Protein AF-A0A8T5LYL6-F1 (afdb_monomer)

Nearest PDB structures (foldseek):
  8tla-assembly1_C  TM=1.039E-01  e=1.609E-02  Homo sapiens
  6gdt-assembly3_E  TM=2.549E-01  e=6.934E+00  Vibrio cholerae O1 biovar El Tor str. N16961
  6gdt-assembly2_B-3  TM=2.330E-01  e=6.934E+00  Vibrio cholerae O1 biovar El Tor str. N16961
  3h7l-assembly1_A  TM=1.856E-01  e=4.929E+00  Vibrio parahaemolyticus

Sequence (946 aa):
EENIGENIEIILLDSIDEALANYPSPKILQDKLVRFIKSIQAKNENTIFVISCRSIEWNEYFENVLKEIDDELRVYNILDISEDDINKILNEKEIDTIDFWSFVADNYLEFLLKNILVISKIIDNYKIYKTQSVSYADIYMDIVKEHLSVKGRERNELSPNTNLDDLIVIASSLATYMILNRKTSVSIDNLMVLSSELYKIQNKSISSNDLKVILNTTLFKKEGNNFSFFHKSIQEFLMAYFIDYKKLDLGTIKKLFSHDLRFYEEFEEVIIYLTNIQKTLFDKLVDFDPFIFKRHPNLDESKQKKLLLSMLNKLQNDKSMVWGKWSYFDNTTIVNFGKVKDIAKIVQKNVDYKKVDNALLPYLMKLVEYNYSIELENEIFTILENLAYDKNKIKQMIEYSFIDNYDFNKKLFVFMKKYDLFDKDKDIISLLDFETKLFESLYGIKYENRYGDQKATLNRTNFEFKELLVLLDYIPHNQLKYIVPYLTLEDANMWFEDLKNKYKKNEINYKYVTWVLYALLLNCNSKETIKDIINFLYINYIYSERIDKDEMPFEFKKIADYFWEVYFNLKCEHLFRLEVLLKLLNVSLFDLKEVILTYPIENNIDKYLQFRNKSKDIEEFLLQDENIEKYLLDAEKQRKMQEKEWNEKNKDLLQTSQEQEEKTKIFLNSMNQLYHDSIFHFSTKQDFYNIFNLIYQKTQEFSEIDKKLKEDLEDKYPLFIDKAKEEFKHDISYLKLKDELNSDSLSNSPTFLFSYLFEILTQEDVYMLVNNKDSFEKLFWHSYRYMNQMREEYFIELAQNYFDVFVKLTIDSIELSLIQSENKNIGDINKLIEVIKKIEKFDKSSLVLIIEYLTGIPKEIFKQLESQKRVYLIEILSLDEKQFNLIYDLMQFDTENMSDYLEGLLSINVNKALNKFMQNYNQSKFYEFLKKTFSKTSFFNQKREI

Mean predicted aligned error: 19.67 Å

Radius of gyration: 39.45 Å; Cα contacts (8 Å, |Δi|>4): 877; chains: 1; bounding box: 101×71×104 Å

Structure (mmCIF, N/CA/C/O backbone):
data_AF-A0A8T5LYL6-F1
#
_entry.id   AF-A0A8T5LYL6-F1
#
loop_
_atom_site.group_PDB
_atom_site.id
_atom_site.type_symbol
_atom_site.label_atom_id
_atom_site.label_alt_id
_atom_site.label_comp_id
_atom_site.label_asym_id
_atom_site.label_entity_id
_atom_site.label_seq_id
_atom_site.pdbx_PDB_ins_code
_atom_site.Cartn_x
_atom_site.Cartn_y
_atom_site.Cartn_z
_atom_site.occupancy
_atom_site.B_iso_or_equiv
_atom_site.auth_seq_id
_atom_site.auth_comp_id
_atom_site.auth_asym_id
_atom_site.auth_atom_id
_atom_site.pdbx_PDB_model_num
ATOM 1 N N . GLU A 1 1 ? -30.074 -20.197 2.273 1.00 43.81 1 GLU A N 1
ATOM 2 C CA . GLU A 1 1 ? -29.698 -20.566 0.891 1.00 43.81 1 GLU A CA 1
ATOM 3 C C . GLU A 1 1 ? -30.860 -21.184 0.103 1.00 43.81 1 GLU A C 1
ATOM 5 O O . GLU A 1 1 ? -31.049 -20.788 -1.036 1.00 43.81 1 GLU A O 1
ATOM 10 N N . GLU A 1 2 ? -31.699 -22.051 0.687 1.00 43.69 2 GLU A N 1
ATOM 11 C CA . GLU A 1 2 ? -32.771 -22.758 -0.057 1.00 43.69 2 GLU A CA 1
ATOM 12 C C . GLU A 1 2 ? -34.017 -21.926 -0.451 1.00 43.69 2 GLU A C 1
ATOM 14 O O . GLU A 1 2 ? -34.803 -22.383 -1.269 1.00 43.69 2 GLU A O 1
ATOM 19 N N . ASN A 1 3 ? -34.193 -20.698 0.062 1.00 48.47 3 ASN A N 1
ATOM 20 C CA . ASN A 1 3 ? -35.390 -19.865 -0.186 1.00 48.47 3 ASN A CA 1
ATOM 21 C C . ASN A 1 3 ? -35.145 -18.596 -1.030 1.00 48.47 3 ASN A C 1
ATOM 23 O O . ASN A 1 3 ? -36.050 -17.777 -1.178 1.00 48.47 3 ASN A O 1
ATOM 27 N N . ILE A 1 4 ? -33.932 -18.388 -1.551 1.00 56.91 4 ILE A N 1
ATOM 28 C CA . ILE A 1 4 ? -33.596 -17.194 -2.346 1.00 56.91 4 ILE A CA 1
ATOM 29 C C . ILE A 1 4 ? -33.813 -17.564 -3.819 1.00 56.91 4 ILE A C 1
ATOM 31 O O . ILE A 1 4 ? -32.993 -18.270 -4.406 1.00 56.91 4 ILE A O 1
ATOM 35 N N . GLY A 1 5 ? -34.980 -17.196 -4.359 1.00 56.31 5 GLY A N 1
ATOM 36 C CA . GLY A 1 5 ? -35.394 -17.506 -5.732 1.00 56.31 5 GLY A CA 1
ATOM 37 C C . GLY A 1 5 ? -34.590 -16.753 -6.798 1.00 56.31 5 GLY A C 1
ATOM 38 O O . GLY A 1 5 ? -33.946 -15.751 -6.503 1.00 56.31 5 GLY A O 1
ATOM 39 N N . GLU A 1 6 ? -34.677 -17.218 -8.047 1.00 59.47 6 GLU A N 1
ATOM 40 C CA . GLU A 1 6 ? -33.913 -16.719 -9.212 1.00 59.47 6 GLU A CA 1
ATOM 41 C C . GLU A 1 6 ? -34.194 -15.242 -9.581 1.00 59.47 6 GLU A C 1
ATOM 43 O O . GLU A 1 6 ? -33.432 -14.644 -10.330 1.00 59.47 6 GLU A O 1
ATOM 48 N N . ASN A 1 7 ? -35.225 -14.613 -8.998 1.00 69.69 7 ASN A N 1
ATOM 49 C CA . ASN A 1 7 ? -35.692 -13.261 -9.350 1.00 69.69 7 ASN A CA 1
ATOM 50 C C . ASN A 1 7 ? -35.370 -12.169 -8.308 1.00 69.69 7 ASN A C 1
ATOM 52 O O . ASN A 1 7 ? -36.035 -11.134 -8.282 1.00 69.69 7 ASN A O 1
ATOM 56 N N . ILE A 1 8 ? -34.427 -12.386 -7.387 1.00 77.81 8 ILE A N 1
ATOM 57 C CA . ILE A 1 8 ? -34.098 -11.365 -6.378 1.00 77.81 8 ILE A CA 1
ATOM 58 C C . ILE A 1 8 ? -33.096 -10.358 -6.954 1.00 77.81 8 ILE A C 1
ATOM 60 O O . ILE A 1 8 ? -31.945 -10.696 -7.214 1.00 77.81 8 ILE A O 1
ATOM 64 N N . GLU A 1 9 ? -33.545 -9.114 -7.129 1.00 84.69 9 GLU A N 1
ATOM 65 C CA . GLU A 1 9 ? -32.727 -8.010 -7.656 1.00 84.69 9 GLU A CA 1
ATOM 66 C C . GLU A 1 9 ? -31.869 -7.330 -6.582 1.00 84.69 9 GLU A C 1
ATOM 68 O O . GLU A 1 9 ? -30.788 -6.844 -6.888 1.00 84.69 9 GLU A O 1
ATOM 73 N N . ILE A 1 10 ? -32.323 -7.284 -5.323 1.00 91.31 10 ILE A N 1
ATOM 74 C CA . ILE A 1 10 ? -31.617 -6.581 -4.242 1.00 91.31 10 ILE A CA 1
ATOM 75 C C . ILE A 1 10 ? -31.612 -7.431 -2.971 1.00 91.31 10 ILE A C 1
ATOM 77 O O . ILE A 1 10 ? -32.661 -7.894 -2.516 1.00 91.31 10 ILE A O 1
ATOM 81 N N . ILE A 1 11 ? -30.435 -7.586 -2.366 1.00 91.69 11 ILE A N 1
ATOM 82 C CA . ILE A 1 11 ? -30.240 -8.202 -1.052 1.00 91.69 11 ILE A CA 1
ATOM 83 C C . ILE A 1 11 ? -29.666 -7.160 -0.095 1.00 91.69 11 ILE A C 1
ATOM 85 O O . ILE A 1 11 ? -28.611 -6.580 -0.339 1.00 91.69 11 ILE A O 1
ATOM 89 N N . LEU A 1 12 ? -30.362 -6.956 1.023 1.00 92.62 12 LEU A N 1
ATOM 90 C CA . LEU A 1 12 ? -29.934 -6.067 2.098 1.00 92.62 12 LEU A CA 1
ATOM 91 C C . LEU A 1 12 ? -29.341 -6.906 3.237 1.00 92.62 12 LEU A C 1
ATOM 93 O O . LEU A 1 12 ? -30.027 -7.766 3.794 1.00 92.62 12 LEU A O 1
ATOM 97 N N . LEU A 1 13 ? -28.079 -6.658 3.579 1.00 91.50 13 LEU A N 1
ATOM 98 C CA . LEU A 1 13 ? -27.388 -7.257 4.719 1.00 91.50 13 LEU A CA 1
ATOM 99 C C . LEU A 1 13 ? -27.127 -6.164 5.755 1.00 91.50 13 LEU A C 1
ATOM 101 O O . LEU A 1 13 ? -26.204 -5.370 5.601 1.00 91.50 13 LEU A O 1
ATOM 105 N N . ASP A 1 14 ? -27.968 -6.115 6.786 1.00 87.38 14 ASP A N 1
ATOM 106 C CA . ASP A 1 14 ? -27.917 -5.062 7.800 1.00 87.38 14 ASP A CA 1
ATOM 107 C C . ASP A 1 14 ? -27.011 -5.452 8.984 1.00 87.38 14 ASP A C 1
ATOM 109 O O . ASP A 1 14 ? -27.166 -6.537 9.549 1.00 87.38 14 ASP A O 1
ATOM 113 N N . SER A 1 15 ? -26.082 -4.568 9.350 1.00 85.19 15 SER A N 1
ATOM 114 C CA . SER A 1 15 ? -25.164 -4.647 10.494 1.00 85.19 15 SER A CA 1
ATOM 115 C C . SER A 1 15 ? -24.329 -5.927 10.536 1.00 85.19 15 SER A C 1
ATOM 117 O O . SER A 1 15 ? -24.342 -6.680 11.515 1.00 85.19 15 SER A O 1
ATOM 119 N N . ILE A 1 16 ? -23.578 -6.198 9.465 1.00 88.12 16 ILE A N 1
ATOM 120 C CA . ILE A 1 16 ? -22.778 -7.430 9.358 1.00 88.12 16 ILE A CA 1
ATOM 121 C C . ILE A 1 16 ? -21.687 -7.552 10.435 1.00 88.12 16 ILE A C 1
ATOM 123 O O . ILE A 1 16 ? -21.289 -8.666 10.786 1.00 88.12 16 ILE A O 1
ATOM 127 N N . ASP A 1 17 ? -21.238 -6.435 11.007 1.00 83.88 17 ASP A N 1
ATOM 128 C CA . ASP A 1 17 ? -20.290 -6.409 12.121 1.00 83.88 17 ASP A CA 1
ATOM 129 C C . ASP A 1 17 ? -20.824 -7.123 13.370 1.00 83.88 17 ASP A C 1
ATOM 131 O O . ASP A 1 17 ? -20.055 -7.787 14.069 1.00 83.88 17 ASP A O 1
ATOM 135 N N . GLU A 1 18 ? -22.138 -7.116 13.615 1.00 80.50 18 GLU A N 1
ATOM 136 C CA . GLU A 1 18 ? -22.727 -7.836 14.752 1.00 80.50 18 GLU A CA 1
ATOM 137 C C . GLU A 1 18 ? -22.529 -9.355 14.650 1.00 80.50 18 GLU A C 1
ATOM 139 O O . GLU A 1 18 ? -22.487 -10.062 15.663 1.00 80.50 18 GLU A O 1
ATOM 144 N N . ALA A 1 19 ? -22.366 -9.880 13.432 1.00 82.31 19 ALA A N 1
ATOM 145 C CA . ALA A 1 19 ? -22.118 -11.295 13.224 1.00 82.31 19 ALA A CA 1
ATOM 146 C C . ALA A 1 19 ? -20.702 -11.712 13.645 1.00 82.31 19 ALA A C 1
ATOM 148 O O . ALA A 1 19 ? -20.519 -12.889 13.958 1.00 82.31 19 ALA A O 1
ATOM 149 N N . LEU A 1 20 ? -19.723 -10.795 13.707 1.00 76.75 20 LEU A N 1
ATOM 150 C CA . LEU A 1 20 ? -18.326 -11.108 14.050 1.00 76.75 20 LEU A CA 1
ATOM 151 C C . LEU A 1 20 ? -18.214 -11.829 15.398 1.00 76.75 20 LEU A C 1
ATOM 153 O O . LEU A 1 20 ? -17.468 -12.800 15.516 1.00 76.75 20 LEU A O 1
ATOM 157 N N . ALA A 1 21 ? -19.023 -11.432 16.385 1.00 67.50 21 ALA A N 1
ATOM 158 C CA . ALA A 1 21 ? -19.023 -12.031 17.721 1.00 67.50 21 ALA A CA 1
ATOM 159 C C . ALA A 1 21 ? -19.407 -13.525 17.725 1.00 67.50 21 ALA A C 1
ATOM 161 O O . ALA A 1 21 ? -18.992 -14.278 18.613 1.00 67.50 21 ALA A O 1
ATOM 162 N N . ASN A 1 22 ? -20.174 -13.974 16.727 1.00 71.38 22 ASN A N 1
ATOM 163 C CA . ASN A 1 22 ? -20.642 -15.358 16.617 1.00 71.38 22 ASN A CA 1
ATOM 164 C C . ASN A 1 22 ? -19.588 -16.305 16.030 1.00 71.38 22 ASN A C 1
ATOM 166 O O . ASN A 1 22 ? -19.801 -17.520 16.010 1.00 71.38 22 ASN A O 1
ATOM 170 N N . TYR A 1 23 ? -18.463 -15.775 15.545 1.00 72.31 23 TYR A N 1
ATOM 171 C CA . TYR A 1 23 ? -17.414 -16.557 14.908 1.00 72.31 23 TYR A CA 1
ATOM 172 C C . TYR A 1 23 ? -16.126 -16.548 15.742 1.00 72.31 23 TYR A C 1
ATOM 174 O O . TYR A 1 23 ? -15.718 -15.506 16.245 1.00 72.31 23 TYR A O 1
ATOM 182 N N . PRO A 1 24 ? -15.429 -17.695 15.868 1.00 63.12 24 PRO A N 1
ATOM 183 C CA . PRO A 1 24 ? -14.122 -17.752 16.531 1.00 63.12 24 PRO A CA 1
ATOM 184 C C . PRO A 1 24 ? -13.042 -16.923 15.823 1.00 63.12 24 PRO A C 1
ATOM 186 O O . PRO A 1 24 ? -12.028 -16.585 16.424 1.00 63.12 24 PRO A O 1
ATOM 189 N N . SER A 1 25 ? -13.238 -16.647 14.532 1.00 74.69 25 SER A N 1
ATOM 190 C CA . SER A 1 25 ? -12.332 -15.875 13.690 1.00 74.69 25 SER A CA 1
ATOM 191 C C . SER A 1 25 ? -13.137 -15.070 12.662 1.00 74.69 25 SER A C 1
ATOM 193 O O . SER A 1 25 ? -14.025 -15.654 12.026 1.00 74.69 25 SER A O 1
ATOM 195 N N . PRO A 1 26 ? -12.799 -13.785 12.429 1.00 79.44 26 PRO A N 1
ATOM 196 C CA . PRO A 1 26 ? -13.396 -12.971 11.368 1.00 79.44 26 PRO A CA 1
ATOM 197 C C . PRO A 1 26 ? -13.308 -13.620 9.981 1.00 79.44 26 PRO A C 1
ATOM 199 O O . PRO A 1 26 ? -14.252 -13.521 9.201 1.00 79.44 26 PRO A O 1
ATOM 202 N N . LYS A 1 27 ? -12.232 -14.377 9.710 1.00 83.31 27 LYS A N 1
ATOM 203 C CA . LYS A 1 27 ? -11.996 -15.054 8.422 1.00 83.31 27 LYS A CA 1
ATOM 204 C C . LYS A 1 27 ? -13.107 -16.042 8.065 1.00 83.31 27 LYS A C 1
ATOM 206 O O . LYS A 1 27 ? -13.493 -16.163 6.912 1.00 83.31 27 LYS A O 1
ATOM 211 N N . ILE A 1 28 ? -13.709 -16.687 9.065 1.00 86.50 28 ILE A N 1
ATOM 212 C CA . ILE A 1 28 ? -14.824 -17.618 8.842 1.00 86.50 28 ILE A CA 1
ATOM 213 C C . ILE A 1 28 ? -16.081 -16.868 8.380 1.00 86.50 28 ILE A C 1
ATOM 215 O O . ILE A 1 28 ? -16.805 -17.364 7.516 1.00 86.50 28 ILE A O 1
ATOM 219 N N . LEU A 1 29 ? -16.359 -15.693 8.956 1.00 89.31 29 LEU A N 1
ATOM 220 C CA . LEU A 1 29 ? -17.482 -14.858 8.529 1.00 89.31 29 LEU A CA 1
ATOM 221 C C . LEU A 1 29 ? -17.237 -14.304 7.124 1.00 89.31 29 LEU A C 1
ATOM 223 O O . LEU A 1 29 ? -18.124 -14.409 6.283 1.00 89.31 29 LEU A O 1
ATOM 227 N N . GLN A 1 30 ? -16.036 -13.779 6.874 1.00 91.38 30 GLN A N 1
ATOM 228 C CA . GLN A 1 30 ? -15.595 -13.295 5.564 1.00 91.38 30 GLN A CA 1
ATOM 229 C C . GLN A 1 30 ? -15.789 -14.371 4.487 1.00 91.38 30 GLN A C 1
ATOM 231 O O . GLN A 1 30 ? -16.507 -14.147 3.517 1.00 91.38 30 GLN A O 1
ATOM 236 N N . ASP A 1 31 ? -15.268 -15.581 4.703 1.00 89.12 31 ASP A N 1
ATOM 237 C CA . ASP A 1 31 ? -15.398 -16.694 3.759 1.00 89.12 31 ASP A CA 1
ATOM 238 C C . ASP A 1 31 ? -16.854 -17.087 3.495 1.00 89.12 31 ASP A C 1
ATOM 240 O O . ASP A 1 31 ? -17.209 -17.470 2.378 1.00 89.12 31 ASP A O 1
ATOM 244 N N . LYS A 1 32 ? -17.701 -17.056 4.531 1.00 90.94 32 LYS A N 1
ATOM 245 C CA . LYS A 1 32 ? -19.132 -17.350 4.395 1.00 90.94 32 LYS A CA 1
ATOM 246 C C . LYS A 1 32 ? -19.856 -16.256 3.625 1.00 90.94 32 LYS A C 1
ATOM 248 O O . LYS A 1 32 ? -20.685 -16.588 2.787 1.00 90.94 32 LYS A O 1
ATOM 253 N N . LEU A 1 33 ? -19.543 -14.991 3.891 1.00 92.75 33 LEU A N 1
ATOM 254 C CA . LEU A 1 33 ? -20.099 -13.849 3.174 1.00 92.75 33 LEU A CA 1
ATOM 255 C C . LEU A 1 33 ? -19.722 -13.908 1.692 1.00 92.75 33 LEU A C 1
ATOM 257 O O . LEU A 1 33 ? -20.603 -13.843 0.842 1.00 92.75 33 LEU A O 1
ATOM 261 N N . VAL A 1 34 ? -18.440 -14.125 1.387 1.00 92.25 34 VAL A N 1
ATOM 262 C CA . VAL A 1 34 ? -17.928 -14.268 0.014 1.00 92.25 34 VAL A CA 1
ATOM 263 C C . VAL A 1 34 ? -18.629 -15.417 -0.700 1.00 92.25 34 VAL A C 1
ATOM 265 O O . VAL A 1 34 ? -19.122 -15.252 -1.814 1.00 92.25 34 VAL A O 1
ATOM 268 N N . ARG A 1 35 ? -18.711 -16.591 -0.060 1.00 91.56 35 ARG A N 1
ATOM 269 C CA . ARG A 1 35 ? -19.411 -17.753 -0.626 1.00 91.56 35 ARG A CA 1
ATOM 270 C C . ARG A 1 35 ? -20.887 -17.471 -0.859 1.00 91.56 35 ARG A C 1
ATOM 272 O O . ARG A 1 35 ? -21.404 -17.847 -1.905 1.00 91.56 35 ARG A O 1
ATOM 279 N N . PHE A 1 36 ? -21.544 -16.801 0.083 1.00 91.31 36 PHE A N 1
ATOM 280 C CA . PHE A 1 36 ? -22.944 -16.425 -0.038 1.00 91.31 36 PHE A CA 1
ATOM 281 C C . PHE A 1 36 ? -23.161 -15.499 -1.239 1.00 91.31 36 PHE A C 1
ATOM 283 O O . PHE A 1 36 ? -23.956 -15.841 -2.113 1.00 91.31 36 PHE A O 1
ATOM 290 N N . ILE A 1 37 ? -22.398 -14.407 -1.344 1.00 91.62 37 ILE A N 1
ATOM 291 C CA . ILE A 1 37 ? -22.467 -13.455 -2.463 1.00 91.62 37 ILE A CA 1
ATOM 292 C C . ILE A 1 37 ? -22.230 -14.175 -3.797 1.00 91.62 37 ILE A C 1
ATOM 294 O O . ILE A 1 37 ? -23.102 -14.145 -4.666 1.00 91.62 37 ILE A O 1
ATOM 298 N N . LYS A 1 38 ? -21.131 -14.935 -3.919 1.00 89.88 38 LYS A N 1
ATOM 299 C CA . LYS A 1 38 ? -20.802 -15.694 -5.140 1.00 89.88 38 LYS A CA 1
ATOM 300 C C . LYS A 1 38 ? -21.885 -16.705 -5.517 1.00 89.88 38 LYS A C 1
ATOM 302 O O . LYS A 1 38 ? -22.205 -16.856 -6.691 1.00 89.88 38 LYS A O 1
ATOM 307 N N . SER A 1 39 ? -22.475 -17.391 -4.536 1.00 89.50 39 SER A N 1
ATOM 308 C CA . SER A 1 39 ? -23.526 -18.387 -4.790 1.00 89.50 39 SER A CA 1
ATOM 309 C C . SER A 1 39 ? -24.815 -17.780 -5.346 1.00 89.50 39 SER A C 1
ATOM 311 O O . SER A 1 39 ? -25.535 -18.449 -6.086 1.00 89.50 39 SER A O 1
ATOM 313 N N . ILE A 1 40 ? -25.112 -16.529 -4.990 1.00 88.00 40 ILE A N 1
ATOM 314 C CA . ILE A 1 40 ? -26.277 -15.802 -5.493 1.00 88.00 40 ILE A CA 1
ATOM 315 C C . ILE A 1 40 ? -25.967 -15.168 -6.845 1.00 88.00 40 ILE A C 1
ATOM 317 O O . ILE A 1 40 ? -26.764 -15.334 -7.762 1.00 88.00 40 ILE A O 1
ATOM 321 N N . GLN A 1 41 ? -24.800 -14.539 -7.002 1.00 85.06 41 GLN A N 1
ATOM 322 C CA . GLN A 1 41 ? -24.359 -13.988 -8.289 1.00 85.06 41 GLN A CA 1
ATOM 323 C C . GLN A 1 41 ? -24.285 -15.066 -9.380 1.00 85.06 41 GLN A C 1
ATOM 325 O O . GLN A 1 41 ? -24.644 -14.810 -10.521 1.00 85.06 41 GLN A O 1
ATOM 330 N N . ALA A 1 42 ? -23.926 -16.306 -9.02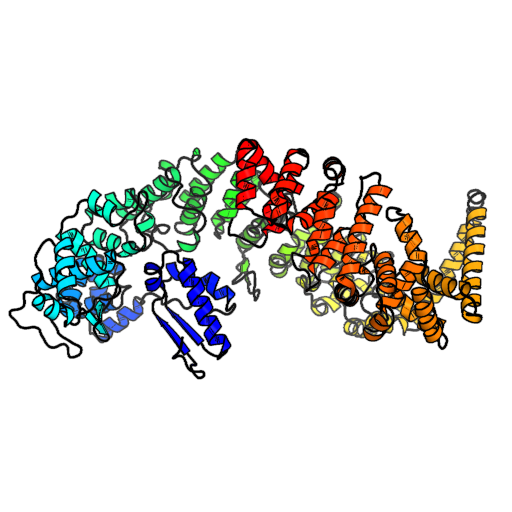5 1.00 86.00 42 ALA A N 1
ATOM 331 C CA . ALA A 1 42 ? -23.957 -17.442 -9.950 1.00 86.00 42 ALA A CA 1
ATOM 332 C C . ALA A 1 42 ? -25.372 -17.816 -10.441 1.00 86.00 42 ALA A C 1
ATOM 334 O O . ALA A 1 42 ? -25.502 -18.492 -11.458 1.00 86.00 42 ALA A O 1
ATOM 335 N N . LYS A 1 43 ? -26.428 -17.424 -9.715 1.00 86.19 43 LYS A N 1
ATOM 336 C CA . LYS A 1 43 ? -27.831 -17.631 -10.114 1.00 86.19 43 LYS A CA 1
ATOM 337 C C . LYS A 1 43 ? -28.412 -16.413 -10.827 1.00 86.19 43 LYS A C 1
ATOM 339 O O . LYS A 1 43 ? -29.208 -16.578 -11.743 1.00 86.19 43 LYS A O 1
ATOM 344 N N . ASN A 1 44 ? -28.042 -15.214 -10.386 1.00 84.44 44 ASN A N 1
ATOM 345 C CA . ASN A 1 44 ? -28.431 -13.950 -10.991 1.00 84.44 44 ASN A CA 1
ATOM 346 C C . ASN A 1 44 ? -27.296 -12.934 -10.815 1.00 84.44 44 ASN A C 1
ATOM 348 O O . ASN A 1 44 ? -27.094 -12.391 -9.729 1.00 84.44 44 ASN A O 1
ATOM 352 N N . GLU A 1 45 ? -26.573 -12.667 -11.899 1.00 83.31 45 GLU A N 1
ATOM 353 C CA . GLU A 1 45 ? -25.444 -11.730 -11.911 1.00 83.31 45 GLU A CA 1
ATOM 354 C C . GLU A 1 45 ? -25.861 -10.280 -11.615 1.00 83.31 45 GLU A C 1
ATOM 356 O O . GLU A 1 45 ? -25.049 -9.495 -11.139 1.00 83.31 45 GLU A O 1
ATOM 361 N N . ASN A 1 46 ? -27.140 -9.936 -11.818 1.00 85.62 46 ASN A N 1
ATOM 362 C CA . ASN A 1 46 ? -27.668 -8.585 -11.616 1.00 85.62 46 ASN A CA 1
ATOM 363 C C . ASN A 1 46 ? -28.124 -8.307 -10.175 1.00 85.62 46 ASN A C 1
ATOM 365 O O . ASN A 1 46 ? -28.665 -7.235 -9.899 1.00 85.62 46 ASN A O 1
ATOM 369 N N . THR A 1 47 ? -27.969 -9.257 -9.248 1.00 89.44 47 THR A N 1
ATOM 370 C CA . THR A 1 47 ? -28.352 -9.035 -7.850 1.00 89.44 47 THR A CA 1
ATOM 371 C C . THR A 1 47 ? -27.420 -8.018 -7.183 1.00 89.44 47 THR A C 1
ATOM 373 O O . THR A 1 47 ? -26.224 -8.255 -7.028 1.00 89.44 47 THR A O 1
ATOM 376 N N . ILE A 1 48 ? -27.988 -6.912 -6.703 1.00 90.25 48 ILE A N 1
ATOM 377 C CA . ILE A 1 48 ? -27.281 -5.865 -5.961 1.00 90.25 48 ILE A CA 1
ATOM 378 C C . ILE A 1 48 ? -27.246 -6.218 -4.473 1.00 90.25 48 ILE A C 1
ATOM 380 O O . ILE A 1 48 ? -28.284 -6.453 -3.848 1.00 90.25 48 ILE A O 1
ATOM 384 N N . PHE A 1 49 ? -26.055 -6.187 -3.880 1.00 92.88 49 PHE A N 1
ATOM 385 C CA . PHE A 1 49 ? -25.869 -6.320 -2.438 1.00 92.88 49 PHE A CA 1
ATOM 386 C C . PHE A 1 49 ? -25.689 -4.948 -1.799 1.00 92.88 49 PHE A C 1
ATOM 388 O O . PHE A 1 49 ? -24.768 -4.211 -2.139 1.00 92.88 49 PHE A O 1
ATOM 395 N N . VAL A 1 50 ? -26.542 -4.620 -0.832 1.00 94.06 50 VAL A N 1
ATOM 396 C CA . VAL A 1 50 ? -26.361 -3.448 0.029 1.00 94.06 50 VAL A CA 1
ATOM 397 C C . VAL A 1 50 ? -26.011 -3.953 1.417 1.00 94.06 50 VAL A C 1
ATOM 399 O O . VAL A 1 50 ? -26.828 -4.600 2.073 1.00 94.06 50 VAL A O 1
ATOM 402 N N . ILE A 1 51 ? -24.784 -3.682 1.848 1.00 94.12 51 ILE A N 1
ATOM 403 C CA . ILE A 1 51 ? -24.241 -4.161 3.119 1.00 94.12 51 ILE A CA 1
ATOM 404 C C . ILE A 1 51 ? -24.033 -2.953 4.025 1.00 94.12 51 ILE A C 1
ATOM 406 O O . ILE A 1 51 ? -23.329 -2.020 3.643 1.00 94.12 51 ILE A O 1
ATOM 410 N N . SER A 1 52 ? -24.632 -2.961 5.214 1.00 93.00 52 SER A N 1
ATOM 411 C CA . SER A 1 52 ? -24.337 -1.970 6.248 1.00 93.00 52 SER A CA 1
ATOM 412 C C . SER A 1 52 ? -23.384 -2.568 7.290 1.00 93.00 52 SER A C 1
ATOM 414 O O . SER A 1 52 ? -23.450 -3.750 7.644 1.00 93.00 52 SER A O 1
ATOM 416 N N . CYS A 1 53 ? -22.436 -1.748 7.733 1.00 89.31 53 CYS A N 1
ATOM 417 C CA . CYS A 1 53 ? -21.393 -2.105 8.685 1.00 89.31 53 CYS A CA 1
ATOM 418 C C . CYS A 1 53 ? -20.901 -0.830 9.372 1.00 89.31 53 CYS A C 1
ATOM 420 O O . CYS A 1 53 ? -20.878 0.243 8.761 1.00 89.31 53 CYS A O 1
ATOM 422 N N . ARG A 1 54 ? -20.448 -0.937 10.620 1.00 82.00 54 ARG A N 1
ATOM 423 C CA . ARG A 1 54 ? -19.659 0.132 11.251 1.00 82.00 54 ARG A CA 1
ATOM 424 C C . ARG A 1 54 ? -18.352 0.366 10.476 1.00 82.00 54 ARG A C 1
ATOM 426 O O . ARG A 1 54 ? -17.736 -0.580 9.989 1.00 82.00 54 ARG A O 1
ATOM 433 N N . SER A 1 55 ? -17.922 1.625 10.368 1.00 80.50 55 SER A N 1
ATOM 434 C CA . SER A 1 55 ? -16.820 2.044 9.481 1.00 80.50 55 SER A CA 1
ATOM 435 C C . SER A 1 55 ? -15.468 1.410 9.817 1.00 80.50 55 SER A C 1
ATOM 437 O O . SER A 1 55 ? -14.711 1.046 8.922 1.00 80.50 55 SER A O 1
ATOM 439 N N . ILE A 1 56 ? -15.162 1.244 11.104 1.00 76.75 56 ILE A N 1
ATOM 440 C CA . ILE A 1 56 ? -13.898 0.644 11.544 1.00 76.75 56 ILE A CA 1
ATOM 441 C C . ILE A 1 56 ? -13.865 -0.847 11.189 1.00 76.75 56 ILE A C 1
ATOM 443 O O . ILE A 1 56 ? -12.902 -1.301 10.579 1.00 76.75 56 ILE A O 1
ATOM 447 N N . GLU A 1 57 ? -14.917 -1.603 11.512 1.00 85.00 57 GLU A N 1
ATOM 448 C CA . GLU A 1 57 ? -15.017 -3.023 11.165 1.00 85.00 57 GLU A CA 1
ATOM 449 C C . GLU A 1 57 ? -15.056 -3.235 9.649 1.00 85.00 57 GLU A C 1
ATOM 451 O O . GLU A 1 57 ? -14.504 -4.219 9.158 1.00 85.00 57 GLU A O 1
ATOM 456 N N . TRP A 1 58 ? -15.655 -2.304 8.900 1.00 87.56 58 TRP A N 1
ATOM 457 C CA . TRP A 1 58 ? -15.646 -2.325 7.440 1.00 87.56 58 TRP A CA 1
ATOM 458 C C . TRP A 1 58 ? -14.220 -2.298 6.890 1.00 87.56 58 TRP A C 1
ATOM 460 O O . TRP A 1 58 ? -13.813 -3.236 6.199 1.00 87.56 58 TRP A O 1
ATOM 470 N N . ASN A 1 59 ? -13.448 -1.275 7.266 1.00 80.94 59 ASN A N 1
ATOM 471 C CA . ASN A 1 59 ? -12.066 -1.090 6.817 1.00 80.94 59 ASN A CA 1
ATOM 472 C C . ASN A 1 59 ? -11.152 -2.227 7.303 1.00 80.94 59 ASN A C 1
ATOM 474 O O . ASN A 1 59 ? -10.232 -2.648 6.602 1.00 80.94 59 ASN A O 1
ATOM 478 N N . GLU A 1 60 ? -11.393 -2.731 8.515 1.00 79.94 60 GLU A N 1
ATOM 479 C CA . GLU A 1 60 ? -10.537 -3.744 9.127 1.00 79.94 60 GLU A CA 1
ATOM 480 C C . GLU A 1 60 ? -10.794 -5.162 8.599 1.00 79.94 60 GLU A C 1
ATOM 482 O O . GLU A 1 60 ? -9.839 -5.933 8.442 1.00 79.94 60 GLU A O 1
ATOM 487 N N . TYR A 1 61 ? -12.057 -5.520 8.344 1.00 84.81 61 TYR A N 1
ATOM 488 C CA . TYR A 1 61 ? -12.456 -6.906 8.094 1.00 84.81 61 TYR A CA 1
ATOM 489 C C . TYR A 1 61 ? -13.120 -7.153 6.739 1.00 84.81 61 TYR A C 1
ATOM 491 O O . TYR A 1 61 ? -13.053 -8.286 6.269 1.00 84.81 61 TYR A O 1
ATOM 499 N N . PHE A 1 62 ? -13.772 -6.182 6.104 1.00 89.25 62 PHE A N 1
ATOM 500 C CA . PHE A 1 62 ? -14.655 -6.484 4.967 1.00 89.25 62 PHE A CA 1
ATOM 501 C C . PHE A 1 62 ? -14.208 -5.861 3.649 1.00 89.25 62 PHE A C 1
ATOM 503 O O . PHE A 1 62 ? -14.313 -6.523 2.620 1.00 89.25 62 PHE A O 1
ATOM 510 N N . GLU A 1 63 ? -13.661 -4.645 3.666 1.00 87.44 63 GLU A N 1
ATOM 511 C CA . GLU A 1 63 ? -13.382 -3.878 2.448 1.00 87.44 63 GLU A CA 1
ATOM 512 C C . GLU A 1 63 ? -12.485 -4.638 1.459 1.00 87.44 63 GLU A C 1
ATOM 514 O O . GLU A 1 63 ? -12.870 -4.850 0.313 1.00 87.44 63 GLU A O 1
ATOM 519 N N . ASN A 1 64 ? -11.316 -5.106 1.908 1.00 83.25 64 ASN A N 1
ATOM 520 C CA . ASN A 1 64 ? -10.372 -5.811 1.034 1.00 83.25 64 ASN A CA 1
ATOM 521 C C . ASN A 1 64 ? -10.954 -7.120 0.488 1.00 83.25 64 ASN A C 1
ATOM 523 O O . ASN A 1 64 ? -10.793 -7.419 -0.687 1.00 83.25 64 ASN A O 1
ATOM 527 N N . VAL A 1 65 ? -11.663 -7.874 1.332 1.00 87.31 65 VAL A N 1
ATOM 528 C CA . VAL A 1 65 ? -12.242 -9.173 0.961 1.00 87.31 65 VAL A CA 1
ATOM 529 C C . VAL A 1 65 ? -13.346 -9.010 -0.083 1.00 87.31 65 VAL A C 1
ATOM 531 O O . VAL A 1 65 ? -13.482 -9.838 -0.978 1.00 87.31 65 VAL A O 1
ATOM 534 N N . LEU A 1 66 ? -14.154 -7.956 0.025 1.00 90.25 66 LEU A N 1
ATOM 535 C CA . LEU A 1 66 ? -15.233 -7.694 -0.925 1.00 90.25 66 LEU A CA 1
ATOM 536 C C . LEU A 1 66 ? -14.718 -7.070 -2.226 1.00 90.25 66 LEU A C 1
ATOM 538 O O . LEU A 1 66 ? -15.249 -7.398 -3.283 1.00 90.25 66 LEU A O 1
ATOM 542 N N . LYS A 1 67 ? -13.638 -6.278 -2.173 1.00 86.94 67 LYS A N 1
ATOM 543 C CA . LYS A 1 67 ? -12.929 -5.782 -3.367 1.00 86.94 67 LYS A CA 1
ATOM 544 C C . LYS A 1 67 ? -12.318 -6.894 -4.223 1.00 86.94 67 LYS A C 1
ATOM 546 O O . LYS A 1 67 ? -12.123 -6.705 -5.413 1.00 86.94 67 LYS A O 1
ATOM 551 N N . GLU A 1 68 ? -12.035 -8.062 -3.642 1.00 85.50 68 GLU A N 1
ATOM 552 C CA . GLU A 1 68 ? -11.622 -9.250 -4.408 1.00 85.50 68 GLU A CA 1
ATOM 553 C C . GLU A 1 68 ? -12.776 -9.892 -5.201 1.00 85.50 68 GLU A C 1
ATOM 555 O O . GLU A 1 68 ? -12.535 -10.735 -6.066 1.00 85.50 68 GLU A O 1
ATOM 560 N N . ILE A 1 69 ? -14.030 -9.558 -4.877 1.00 85.31 69 ILE A N 1
ATOM 561 C CA . ILE A 1 69 ? -15.222 -10.048 -5.584 1.00 85.31 69 ILE A CA 1
ATOM 562 C C . ILE A 1 69 ? -15.676 -9.035 -6.636 1.00 85.31 69 ILE A C 1
ATOM 564 O O . ILE A 1 69 ? -16.066 -9.440 -7.726 1.00 85.31 69 ILE A O 1
ATOM 568 N N . ASP A 1 70 ? -15.650 -7.752 -6.282 1.00 82.25 70 ASP A N 1
ATOM 569 C CA . ASP A 1 70 ? -16.135 -6.639 -7.092 1.00 82.25 70 ASP A CA 1
ATOM 570 C C . ASP A 1 70 ? -15.176 -5.452 -6.928 1.00 82.25 70 ASP A C 1
ATOM 572 O O . ASP A 1 70 ? -15.123 -4.810 -5.873 1.00 82.25 70 ASP A O 1
ATOM 576 N N . ASP A 1 71 ? -14.384 -5.186 -7.962 1.00 78.19 71 ASP A N 1
ATOM 577 C CA . ASP A 1 71 ? -13.438 -4.074 -8.013 1.00 78.19 71 ASP A CA 1
ATOM 578 C C . ASP A 1 71 ? -14.136 -2.710 -8.162 1.00 78.19 71 ASP A C 1
ATOM 580 O O . ASP A 1 71 ? -13.540 -1.681 -7.828 1.00 78.19 71 ASP A O 1
ATOM 584 N N . GLU A 1 72 ? -15.420 -2.694 -8.538 1.00 83.25 72 GLU A N 1
ATOM 585 C CA . GLU A 1 72 ? -16.280 -1.507 -8.588 1.00 83.25 72 GLU A CA 1
ATOM 586 C C . GLU A 1 72 ? -17.074 -1.261 -7.289 1.00 83.25 72 GLU A C 1
ATOM 588 O O . GLU A 1 72 ? -17.968 -0.404 -7.255 1.00 83.25 72 GLU A O 1
ATOM 593 N N . LEU A 1 73 ? -16.745 -1.961 -6.194 1.00 89.06 73 LEU A N 1
ATOM 594 C CA . LEU A 1 73 ? -17.403 -1.818 -4.891 1.00 89.06 73 LEU A CA 1
ATOM 595 C C . LEU A 1 73 ? -17.558 -0.344 -4.475 1.00 89.06 73 LEU A C 1
ATOM 597 O O . LEU A 1 73 ? -16.588 0.363 -4.183 1.00 89.06 73 LEU A O 1
ATOM 601 N N . ARG A 1 74 ? -18.812 0.107 -4.354 1.00 89.88 74 ARG A N 1
ATOM 602 C CA . ARG A 1 74 ? -19.144 1.469 -3.910 1.00 89.88 74 ARG A CA 1
ATOM 603 C C . ARG A 1 74 ? -19.360 1.515 -2.405 1.00 89.88 74 ARG A C 1
ATOM 605 O O . ARG A 1 74 ? -20.272 0.878 -1.881 1.00 89.88 74 ARG A O 1
ATOM 612 N N . VAL A 1 75 ? -18.560 2.327 -1.718 1.00 88.75 75 VAL A N 1
ATOM 613 C CA . VAL A 1 75 ? -18.657 2.537 -0.267 1.00 88.75 75 VAL A CA 1
ATOM 614 C C . VAL A 1 75 ? -19.279 3.901 0.012 1.00 88.75 75 VAL A C 1
ATOM 616 O O . VAL A 1 75 ? -18.759 4.931 -0.415 1.00 88.75 75 VAL A O 1
ATOM 619 N N . TYR A 1 76 ? -20.387 3.910 0.753 1.00 90.31 76 TYR A N 1
ATOM 620 C CA . TYR A 1 76 ? -21.071 5.128 1.181 1.00 90.31 76 TYR A CA 1
ATOM 621 C C . TYR A 1 76 ? -20.933 5.297 2.694 1.00 90.31 76 TYR A C 1
ATOM 623 O O . TYR A 1 76 ? -21.312 4.411 3.456 1.00 90.31 76 TYR A O 1
ATOM 631 N N . ASN A 1 77 ? -20.432 6.454 3.130 1.00 83.06 77 ASN A N 1
ATOM 632 C CA . ASN A 1 77 ? -20.355 6.806 4.546 1.00 83.06 77 ASN A CA 1
ATOM 633 C C . ASN A 1 77 ? -21.572 7.643 4.947 1.00 83.06 77 ASN A C 1
ATOM 635 O O . ASN A 1 77 ? -21.823 8.698 4.363 1.00 83.06 77 ASN A O 1
ATOM 639 N N . ILE A 1 78 ? -22.306 7.192 5.967 1.00 84.19 78 ILE A N 1
ATOM 640 C CA . ILE A 1 78 ? -23.359 7.995 6.596 1.00 84.19 78 ILE A CA 1
ATOM 641 C C . ILE A 1 78 ? -22.674 8.991 7.533 1.00 84.19 78 ILE A C 1
ATOM 643 O O . ILE A 1 78 ? -22.035 8.591 8.505 1.00 84.19 78 ILE A O 1
ATOM 647 N N . LEU A 1 79 ? -22.770 10.277 7.204 1.00 80.56 79 LEU A N 1
ATOM 648 C CA . LEU A 1 79 ? -22.156 11.352 7.980 1.00 80.56 79 LEU A CA 1
ATOM 649 C C . LEU A 1 79 ? -23.007 11.727 9.200 1.00 80.56 79 LEU A C 1
ATOM 651 O O . LEU A 1 79 ? -24.221 11.511 9.217 1.00 80.56 79 LEU A O 1
ATOM 655 N N . ASP A 1 80 ? -22.351 12.326 10.197 1.00 78.19 80 ASP A N 1
ATOM 656 C CA . ASP A 1 80 ? -23.020 12.947 11.341 1.00 78.19 80 ASP A CA 1
ATOM 657 C C . ASP A 1 80 ? -24.016 14.021 10.855 1.00 78.19 80 ASP A C 1
ATOM 659 O O . ASP A 1 80 ? -23.785 14.700 9.850 1.00 78.19 80 ASP A O 1
ATOM 663 N N . ILE A 1 81 ? -25.127 14.191 11.580 1.00 83.44 81 ILE A N 1
ATOM 664 C CA . ILE A 1 81 ? -26.115 15.233 11.270 1.00 83.44 81 ILE A CA 1
ATOM 665 C C . ILE A 1 81 ? -25.479 16.600 11.517 1.00 83.44 81 ILE A C 1
ATOM 667 O O . ILE A 1 81 ? -24.940 16.854 12.594 1.00 83.44 81 ILE A O 1
ATOM 671 N N . SER A 1 82 ? -25.543 17.477 10.516 1.00 85.56 82 SER A N 1
ATOM 672 C CA . SER A 1 82 ? -24.918 18.795 10.595 1.00 85.56 82 SER A CA 1
ATOM 673 C C . SER A 1 82 ? -25.633 19.716 11.589 1.00 85.56 82 SER A C 1
ATOM 675 O O . SER A 1 82 ? -26.832 19.570 11.848 1.00 85.56 82 SER A O 1
ATOM 677 N N . GLU A 1 83 ? -24.914 20.718 12.108 1.00 88.88 83 GLU A N 1
ATOM 678 C CA . GLU A 1 83 ? -25.525 21.776 12.925 1.00 88.88 83 GLU A CA 1
ATOM 679 C C . GLU A 1 83 ? -26.669 22.470 12.173 1.00 88.88 83 GLU A C 1
ATOM 681 O O . GLU A 1 83 ? -27.707 22.757 12.765 1.00 88.88 83 GLU A O 1
ATOM 686 N N . ASP A 1 84 ? -26.527 22.667 10.859 1.00 89.12 84 ASP A N 1
ATOM 687 C CA . ASP A 1 84 ? -27.560 23.263 10.008 1.00 89.12 84 ASP A CA 1
ATOM 688 C C . ASP A 1 84 ? -28.826 22.404 9.937 1.00 89.12 84 ASP A C 1
ATOM 690 O O . ASP A 1 84 ? -29.941 22.932 9.968 1.00 89.12 84 ASP A O 1
ATOM 694 N N . ASP A 1 85 ? -28.688 21.080 9.869 1.00 90.31 85 ASP A N 1
ATOM 695 C CA . ASP A 1 85 ? -29.833 20.170 9.866 1.00 90.31 85 ASP A CA 1
ATOM 696 C C . ASP A 1 85 ? -30.507 20.106 11.239 1.00 90.31 85 ASP A C 1
ATOM 698 O O . ASP A 1 85 ? -31.737 20.114 11.317 1.00 90.31 85 ASP A O 1
ATOM 702 N N . ILE A 1 86 ? -29.731 20.144 12.327 1.00 91.81 86 ILE A N 1
ATOM 703 C CA . ILE A 1 86 ? -30.273 20.291 13.686 1.00 91.81 86 ILE A CA 1
ATOM 704 C C . ILE A 1 86 ? -31.034 21.617 13.800 1.00 91.81 86 ILE A C 1
ATOM 706 O O . ILE A 1 86 ? -32.172 21.627 14.265 1.00 91.81 86 ILE A O 1
ATOM 710 N N . ASN A 1 87 ? -30.469 22.723 13.310 1.00 93.31 87 ASN A N 1
ATOM 711 C CA . ASN A 1 87 ? -31.109 24.040 13.321 1.00 93.31 87 ASN A CA 1
ATOM 712 C C . ASN A 1 87 ? -32.439 24.047 12.555 1.00 93.31 87 ASN A C 1
ATOM 714 O O . ASN A 1 87 ? -33.394 24.677 13.010 1.00 93.31 87 ASN A O 1
ATOM 718 N N . LYS A 1 88 ? -32.555 23.315 11.438 1.00 92.44 88 LYS A N 1
ATOM 719 C CA . LYS A 1 88 ? -33.845 23.136 10.740 1.00 92.44 88 LYS A CA 1
ATOM 720 C C . LYS A 1 88 ? -34.883 22.473 11.647 1.00 92.44 88 LYS A C 1
ATOM 722 O O . LYS A 1 88 ? -35.988 22.996 11.769 1.00 92.44 88 LYS A O 1
ATOM 727 N N . ILE A 1 89 ? -34.517 21.388 12.332 1.00 91.81 89 ILE A N 1
ATOM 728 C CA . ILE A 1 89 ? -35.414 20.668 13.254 1.00 91.81 89 ILE A CA 1
ATOM 729 C C . ILE A 1 89 ? -35.809 21.557 14.447 1.00 91.81 89 ILE A C 1
ATOM 731 O O . ILE A 1 89 ? -36.964 21.550 14.873 1.00 91.81 89 ILE A O 1
ATOM 735 N N . LEU A 1 90 ? -34.870 22.342 14.986 1.00 94.00 90 LEU A N 1
ATOM 736 C CA . LEU A 1 90 ? -35.134 23.286 16.079 1.00 94.00 90 LEU A CA 1
ATOM 737 C C . LEU A 1 90 ? -36.129 24.372 15.655 1.00 94.00 90 LEU A C 1
ATOM 739 O O . LEU A 1 90 ? -37.090 24.635 16.380 1.00 94.00 90 LEU A O 1
ATOM 743 N N . ASN A 1 91 ? -35.949 24.935 14.459 1.00 93.06 91 ASN A N 1
ATOM 744 C CA . ASN A 1 91 ? -36.847 25.942 13.895 1.00 93.06 91 ASN A CA 1
ATOM 745 C C . ASN A 1 91 ? -38.265 25.391 13.678 1.00 93.06 91 ASN A C 1
ATOM 747 O O . ASN A 1 91 ? -39.235 26.063 14.022 1.00 93.06 91 ASN A O 1
ATOM 751 N N . GLU A 1 92 ? -38.401 24.158 13.175 1.00 93.00 92 GLU A N 1
ATOM 752 C CA . GLU A 1 92 ? -39.703 23.482 13.030 1.00 93.00 92 GLU A CA 1
ATOM 753 C C . GLU A 1 92 ? -40.429 23.287 14.370 1.00 93.00 92 GLU A C 1
ATOM 755 O O . GLU A 1 92 ? -41.659 23.261 14.411 1.00 93.00 92 GLU A O 1
ATOM 760 N N . LYS A 1 93 ? -39.682 23.166 15.473 1.00 91.56 93 LYS A N 1
ATOM 761 C CA . LYS A 1 93 ? -40.221 22.999 16.832 1.00 91.56 93 LYS A CA 1
ATOM 762 C C . LYS A 1 93 ? -40.299 24.291 17.641 1.00 91.56 93 LYS A C 1
ATOM 764 O O . LYS A 1 93 ? -40.582 24.227 18.840 1.00 91.56 93 LYS A O 1
ATOM 769 N N . GLU A 1 94 ? -40.071 25.438 17.003 1.00 93.44 94 GLU A N 1
ATOM 770 C CA . GLU A 1 94 ? -40.081 26.759 17.642 1.00 93.44 94 GLU A CA 1
ATOM 771 C C . GLU A 1 94 ? -39.111 26.843 18.842 1.00 93.44 94 GLU A C 1
ATOM 773 O O . GLU A 1 94 ? -39.420 27.427 19.885 1.00 93.44 94 GLU A O 1
ATOM 778 N N . ILE A 1 95 ? -37.939 26.212 18.719 1.00 94.88 95 ILE A N 1
ATOM 779 C CA . ILE A 1 95 ? -36.854 26.278 19.703 1.00 94.88 95 ILE A CA 1
ATOM 780 C C . ILE A 1 95 ? -35.802 27.274 19.209 1.00 94.88 95 ILE A C 1
ATOM 782 O O . ILE A 1 95 ? -35.324 27.161 18.084 1.00 94.88 95 ILE A O 1
ATOM 786 N N . ASP A 1 96 ? -35.420 28.228 20.065 1.00 94.31 96 ASP A N 1
ATOM 787 C CA . ASP A 1 96 ? -34.337 29.166 19.761 1.00 94.31 96 ASP A CA 1
ATOM 788 C C . ASP A 1 96 ? -32.996 28.425 19.648 1.00 94.31 96 ASP A C 1
ATOM 790 O O . ASP A 1 96 ? -32.578 27.708 20.563 1.00 94.31 96 ASP A O 1
ATOM 794 N N . THR A 1 97 ? -32.330 28.580 18.504 1.00 93.38 97 THR A N 1
ATOM 795 C CA . THR A 1 97 ? -31.090 27.860 18.201 1.00 93.38 97 THR A CA 1
ATOM 796 C C . THR A 1 97 ? -29.940 28.309 19.097 1.00 93.38 97 THR A C 1
ATOM 798 O O . THR A 1 97 ? -29.142 27.478 19.517 1.00 93.38 97 THR A O 1
ATOM 801 N N . ILE A 1 98 ? -29.846 29.602 19.423 1.00 92.44 98 ILE A N 1
ATOM 802 C CA . ILE A 1 98 ? -28.746 30.146 20.234 1.00 92.44 98 ILE A CA 1
ATOM 803 C C . ILE A 1 98 ? -28.846 29.597 21.659 1.00 92.44 98 ILE A C 1
ATOM 805 O O . ILE A 1 98 ? -27.867 29.069 22.191 1.00 92.44 98 ILE A O 1
ATOM 809 N N . ASP A 1 99 ? -30.041 29.645 22.245 1.00 92.44 99 ASP A N 1
ATOM 810 C CA . ASP A 1 99 ? -30.306 29.105 23.578 1.00 92.44 99 ASP A CA 1
ATOM 811 C C . ASP A 1 99 ? -30.105 27.581 23.627 1.00 92.44 99 ASP A C 1
ATOM 813 O O . ASP A 1 99 ? -29.652 27.040 24.641 1.00 92.44 99 ASP A O 1
ATOM 817 N N . PHE A 1 100 ? -30.441 26.859 22.553 1.00 93.75 100 PHE A N 1
ATOM 818 C CA . PHE A 1 100 ? -30.202 25.418 22.463 1.00 93.75 100 PHE A CA 1
ATOM 819 C C . PHE A 1 100 ? -28.707 25.090 22.466 1.00 93.75 100 PHE A C 1
ATOM 821 O O . PHE A 1 100 ? -28.267 24.265 23.268 1.00 93.75 100 PHE A O 1
ATOM 828 N N . TRP A 1 101 ? -27.916 25.748 21.618 1.00 93.12 101 TRP A N 1
ATOM 829 C CA . TRP A 1 101 ? -26.475 25.497 21.535 1.00 93.12 101 TRP A CA 1
ATOM 830 C C . TRP A 1 101 ? -25.737 25.929 22.805 1.00 93.12 101 TRP A C 1
ATOM 832 O O . TRP A 1 101 ? -24.823 25.225 23.234 1.00 93.12 101 TRP A O 1
ATOM 842 N N . SER A 1 102 ? -26.182 26.999 23.475 1.00 89.06 102 SER A N 1
ATOM 843 C CA . SER A 1 102 ? -25.681 27.350 24.812 1.00 89.06 102 SER A CA 1
ATOM 844 C C . SER A 1 102 ? -25.969 26.240 25.821 1.00 89.06 102 SER A C 1
ATOM 846 O O . SER A 1 102 ? -25.061 25.801 26.517 1.00 89.06 102 SER A O 1
ATOM 848 N N . PHE A 1 103 ? -27.199 25.717 25.857 1.00 91.56 103 PHE A N 1
ATOM 849 C CA . PHE A 1 103 ? -27.559 24.600 26.735 1.00 91.56 103 PHE A CA 1
ATOM 850 C C . PHE A 1 103 ? -26.702 23.351 26.479 1.00 91.56 103 PHE A C 1
ATOM 852 O O . PHE A 1 103 ? -26.257 22.708 27.435 1.00 91.56 103 PHE A O 1
ATOM 859 N N . VAL A 1 104 ? -26.476 23.004 25.209 1.00 88.81 104 VAL A N 1
ATOM 860 C CA . VAL A 1 104 ? -25.631 21.867 24.820 1.00 88.81 104 VAL A CA 1
ATOM 861 C C . VAL A 1 104 ? -24.213 22.064 25.351 1.00 88.81 104 VAL A C 1
ATOM 863 O O . VAL A 1 104 ? -23.683 21.145 25.977 1.00 88.81 104 VAL A O 1
ATOM 866 N N . ALA A 1 105 ? -23.635 23.251 25.158 1.00 81.88 105 ALA A N 1
ATOM 867 C CA . ALA A 1 105 ? -22.285 23.571 25.608 1.00 81.88 105 ALA A CA 1
ATOM 868 C C . ALA A 1 105 ? -22.153 23.583 27.135 1.00 81.88 105 ALA A C 1
ATOM 870 O O . ALA A 1 105 ? -21.235 22.976 27.690 1.00 81.88 105 ALA A O 1
ATOM 871 N N . ASP A 1 106 ? -23.111 24.194 27.831 1.00 81.75 106 ASP A N 1
ATOM 872 C CA . ASP A 1 106 ? -23.129 24.283 29.294 1.00 81.75 106 ASP A CA 1
ATOM 873 C C . ASP A 1 106 ? -23.234 22.901 29.963 1.00 81.75 106 ASP A C 1
ATOM 875 O O . ASP A 1 106 ? -22.757 22.703 31.083 1.00 81.75 106 ASP A O 1
ATOM 879 N N . ASN A 1 107 ? -23.834 21.925 29.272 1.00 80.81 107 ASN A N 1
ATOM 880 C CA . ASN A 1 107 ? -23.975 20.544 29.742 1.00 80.81 107 ASN A CA 1
ATOM 881 C C . ASN A 1 107 ? -22.983 19.564 29.087 1.00 80.81 107 ASN A C 1
ATOM 883 O O . ASN A 1 107 ? -23.019 18.370 29.395 1.00 80.81 107 ASN A O 1
ATOM 887 N N . TYR A 1 108 ? -22.069 20.046 28.237 1.00 75.38 108 TYR A N 1
ATOM 888 C CA . TYR A 1 108 ? -21.077 19.242 27.511 1.00 75.38 108 TYR A CA 1
ATOM 889 C C . TYR A 1 108 ? -21.697 18.105 26.674 1.00 75.38 108 TYR A C 1
ATOM 891 O O . TYR A 1 108 ? -21.209 16.970 26.695 1.00 75.38 108 TYR A O 1
ATOM 899 N N . LEU A 1 109 ? -22.809 18.378 25.986 1.00 81.44 109 LEU A N 1
ATOM 900 C CA . LEU A 1 109 ? -23.598 17.385 25.245 1.00 81.44 109 LEU A CA 1
ATOM 901 C C . LEU A 1 109 ? -23.271 17.332 23.745 1.00 81.44 109 LEU A C 1
ATOM 903 O O . LEU A 1 109 ? -23.868 16.526 23.037 1.00 81.44 109 LEU A O 1
ATOM 907 N N . GLU A 1 110 ? -22.332 18.131 23.233 1.00 79.12 110 GLU A N 1
ATOM 908 C CA . GLU A 1 110 ? -22.047 18.254 21.791 1.00 79.12 110 GLU A CA 1
ATOM 909 C C . GLU A 1 110 ? -21.771 16.896 21.140 1.00 79.12 110 GLU A C 1
ATOM 911 O O . GLU A 1 110 ? -22.213 16.602 20.036 1.00 79.12 110 GLU A O 1
ATOM 916 N N . PHE A 1 111 ? -21.075 16.020 21.861 1.00 72.38 111 PHE A N 1
ATOM 917 C CA . PHE A 1 111 ? -20.680 14.705 21.365 1.00 72.38 111 PHE A CA 1
ATOM 918 C C . PHE A 1 111 ? -21.848 13.726 21.204 1.00 72.38 111 PHE A C 1
ATOM 920 O O . PHE A 1 111 ? -21.730 12.731 20.490 1.00 72.38 111 PHE A O 1
ATOM 927 N N . LEU A 1 112 ? -22.962 13.984 21.890 1.00 74.94 112 LEU A N 1
ATOM 928 C CA . LEU A 1 112 ? -24.180 13.188 21.794 1.00 74.94 112 LEU A CA 1
ATOM 929 C C . LEU A 1 112 ? -24.986 13.508 20.545 1.00 74.94 112 LEU A C 1
ATOM 931 O O . LEU A 1 112 ? -25.779 12.673 20.105 1.00 74.94 112 LEU A O 1
ATOM 935 N N . LEU A 1 113 ? -24.742 14.673 19.943 1.00 78.69 113 LEU A N 1
ATOM 936 C CA . LEU A 1 113 ? -25.416 15.147 18.739 1.00 78.69 113 LEU A CA 1
ATOM 937 C C . LEU A 1 113 ? -24.918 14.458 17.457 1.00 78.69 113 LEU A C 1
ATOM 939 O O . LEU A 1 113 ? -25.025 15.002 16.367 1.00 78.69 113 LEU A O 1
ATOM 943 N N . LYS A 1 114 ? -24.398 13.235 17.593 1.00 74.81 114 LYS A N 1
ATOM 944 C CA . LYS A 1 114 ? -24.084 12.305 16.501 1.00 74.81 114 LYS A CA 1
ATOM 945 C C . LYS A 1 114 ? -25.102 11.173 16.391 1.00 74.81 114 LYS A C 1
ATOM 947 O O . LYS A 1 114 ? -25.274 10.572 15.339 1.00 74.81 114 LYS A O 1
ATOM 952 N N . ASN A 1 115 ? -25.796 10.867 17.488 1.00 77.81 115 ASN A N 1
ATOM 953 C CA . ASN A 1 115 ? -26.793 9.809 17.525 1.00 77.81 115 ASN A CA 1
ATOM 954 C C . ASN A 1 115 ? -28.188 10.419 17.357 1.00 77.81 115 ASN A C 1
ATOM 956 O O . ASN A 1 115 ? -28.678 11.092 18.263 1.00 77.81 115 ASN A O 1
ATOM 960 N N . ILE A 1 116 ? -28.850 10.141 16.229 1.00 83.25 116 ILE A N 1
ATOM 961 C CA . ILE A 1 116 ? -30.191 10.666 15.915 1.00 83.25 116 ILE A CA 1
ATOM 962 C C . ILE A 1 116 ? -31.224 10.395 17.014 1.00 83.25 116 ILE A C 1
ATOM 964 O O . ILE A 1 116 ? -32.062 11.250 17.300 1.00 83.25 116 ILE A O 1
ATOM 968 N N . LEU A 1 117 ? -31.143 9.241 17.678 1.00 83.56 117 LEU A N 1
ATOM 969 C CA . LEU A 1 117 ? -32.047 8.882 18.766 1.00 83.56 117 LEU A CA 1
ATOM 970 C C . LEU A 1 117 ? -31.860 9.829 19.958 1.00 83.56 117 LEU A C 1
ATOM 972 O O . LEU A 1 117 ? -32.832 10.283 20.561 1.00 83.56 117 LEU A O 1
ATOM 976 N N . VAL A 1 118 ? -30.608 10.171 20.259 1.00 86.88 118 VAL A N 1
ATOM 977 C CA . VAL A 1 118 ? -30.257 11.100 21.335 1.00 86.88 118 VAL A CA 1
ATOM 978 C C . VAL A 1 118 ? -30.593 12.541 20.948 1.00 86.88 118 VAL A C 1
ATOM 980 O O . VAL A 1 118 ? -31.174 13.251 21.764 1.00 86.88 118 VAL A O 1
ATOM 983 N N . ILE A 1 119 ? -30.315 12.953 19.705 1.00 88.94 119 ILE A N 1
ATOM 984 C CA . ILE A 1 119 ? -30.699 14.273 19.176 1.00 88.94 119 ILE A CA 1
ATOM 985 C C . ILE A 1 119 ? -32.206 14.478 19.330 1.00 88.94 119 ILE A C 1
ATOM 987 O O . ILE A 1 119 ? -32.624 15.454 19.953 1.00 88.94 119 ILE A O 1
ATOM 991 N N . SER A 1 120 ? -33.020 13.538 18.830 1.00 88.00 120 SER A N 1
ATOM 992 C CA . SER A 1 120 ? -34.480 13.619 18.949 1.00 88.00 120 SER A CA 1
ATOM 993 C C . SER A 1 120 ? -34.890 13.760 20.408 1.00 88.00 120 SER A C 1
ATOM 995 O O . SER A 1 120 ? -35.658 14.658 20.741 1.00 88.00 120 SER A O 1
ATOM 997 N N . LYS A 1 121 ? -34.318 12.943 21.303 1.00 90.31 121 LYS A N 1
ATOM 998 C CA . LYS A 1 121 ? -34.654 12.978 22.728 1.00 90.31 121 LYS A CA 1
ATOM 999 C C . LYS A 1 121 ? -34.325 14.318 23.385 1.00 90.31 121 LYS A C 1
ATOM 1001 O O . LYS A 1 121 ? -35.153 14.828 24.144 1.00 90.31 121 LYS A O 1
ATOM 1006 N N . ILE A 1 122 ? -33.141 14.872 23.122 1.00 91.31 122 ILE A N 1
ATOM 1007 C CA . ILE A 1 122 ? -32.715 16.166 23.671 1.00 91.31 122 ILE A CA 1
ATOM 1008 C C . ILE A 1 122 ? -33.649 17.268 23.173 1.00 91.31 122 ILE A C 1
ATOM 1010 O O . ILE A 1 122 ? -34.131 18.058 23.981 1.00 91.31 122 ILE A O 1
ATOM 1014 N N . ILE A 1 123 ? -33.944 17.294 21.872 1.00 91.56 123 ILE A N 1
ATOM 1015 C CA . ILE A 1 123 ? -34.829 18.293 21.264 1.00 91.56 123 ILE A CA 1
ATOM 1016 C C . ILE A 1 123 ? -36.250 18.184 21.840 1.00 91.56 123 ILE A C 1
ATOM 1018 O O . ILE A 1 123 ? -36.820 19.187 22.269 1.00 91.56 123 ILE A O 1
ATOM 1022 N N . ASP A 1 124 ? -36.806 16.973 21.916 1.00 90.44 124 ASP A N 1
ATOM 1023 C CA . ASP A 1 124 ? -38.162 16.718 22.424 1.00 90.44 124 ASP A CA 1
ATOM 1024 C C . ASP A 1 124 ? -38.335 17.159 23.880 1.00 90.44 124 ASP A C 1
ATOM 1026 O O . ASP A 1 124 ? -39.394 17.656 24.266 1.00 90.44 124 ASP A O 1
ATOM 1030 N N . ASN A 1 125 ? -37.282 17.016 24.689 1.00 90.25 125 ASN A N 1
ATOM 1031 C CA . ASN A 1 125 ? -37.303 17.335 26.117 1.00 90.25 125 ASN A CA 1
ATOM 1032 C C . ASN A 1 125 ? -36.598 18.653 26.456 1.00 90.25 125 ASN A C 1
ATOM 1034 O O . ASN A 1 125 ? -36.477 18.991 27.635 1.00 90.25 125 ASN A O 1
ATOM 1038 N N . TYR A 1 126 ? -36.190 19.440 25.455 1.00 91.50 126 TYR A N 1
ATOM 1039 C CA . TYR A 1 126 ? -35.381 20.645 25.641 1.00 91.50 126 TYR A CA 1
ATOM 1040 C C . TYR A 1 126 ? -35.993 21.626 26.651 1.00 91.50 126 TYR A C 1
ATOM 1042 O O . TYR A 1 126 ? -35.294 22.157 27.512 1.00 91.50 126 TYR A O 1
ATOM 1050 N N . LYS A 1 127 ? -37.320 21.823 26.615 1.00 88.38 127 LYS A N 1
ATOM 1051 C CA . LYS A 1 127 ? -38.025 22.731 27.543 1.00 88.38 127 LYS A CA 1
ATOM 1052 C C . LYS A 1 127 ? -37.856 22.339 29.014 1.00 88.38 127 LYS A C 1
ATOM 1054 O O . LYS A 1 127 ? -37.845 23.227 29.862 1.00 88.38 127 LYS A O 1
ATOM 1059 N N . ILE A 1 128 ? -37.735 21.044 29.300 1.00 87.94 128 ILE A N 1
ATOM 1060 C CA . ILE A 1 128 ? -37.486 20.510 30.643 1.00 87.94 128 ILE A CA 1
ATOM 1061 C C . ILE A 1 128 ? -35.985 20.578 30.930 1.00 87.94 128 ILE A C 1
ATOM 1063 O O . ILE A 1 128 ? -35.567 21.145 31.939 1.00 87.94 128 ILE A O 1
ATOM 1067 N N . TYR A 1 129 ? -35.170 20.065 30.008 1.00 90.19 129 TYR A N 1
ATOM 1068 C CA . TYR A 1 129 ? -33.723 19.958 30.166 1.00 90.19 129 TYR A CA 1
ATOM 1069 C C . TYR A 1 129 ? -33.026 21.298 30.366 1.00 90.19 129 TYR A C 1
ATOM 1071 O O . TYR A 1 129 ? -32.163 21.386 31.228 1.00 90.19 129 TYR A O 1
ATOM 1079 N N . LYS A 1 130 ? -33.458 22.372 29.699 1.00 87.31 130 LYS A N 1
ATOM 1080 C CA . LYS A 1 130 ? -32.854 23.702 29.875 1.00 87.31 130 LYS A CA 1
ATOM 1081 C C . LYS A 1 130 ? -32.965 24.274 31.294 1.00 87.31 130 LYS A C 1
ATOM 1083 O O . LYS A 1 130 ? -32.310 25.260 31.605 1.00 87.31 130 LYS A O 1
ATOM 1088 N N . THR A 1 131 ? -33.827 23.706 32.140 1.00 86.38 131 THR A N 1
ATOM 1089 C CA . THR A 1 131 ? -34.043 24.178 33.519 1.00 86.38 131 THR A CA 1
ATOM 1090 C C . THR A 1 131 ? -33.227 23.418 34.565 1.00 86.38 131 THR A C 1
ATOM 1092 O O . THR A 1 131 ? -33.256 23.784 35.739 1.00 86.38 131 THR A O 1
ATOM 1095 N N . GLN A 1 132 ? -32.493 22.378 34.164 1.00 85.94 132 GLN A N 1
ATOM 1096 C CA . GLN A 1 132 ? -31.728 21.516 35.062 1.00 85.94 132 GLN A CA 1
ATOM 1097 C C . GLN A 1 132 ? -30.368 21.151 34.455 1.00 85.94 132 GLN A C 1
ATOM 1099 O O . GLN A 1 132 ? -30.169 21.238 33.249 1.00 85.94 132 GLN A O 1
ATOM 1104 N N . SER A 1 133 ? -29.421 20.724 35.291 1.00 81.69 133 SER A N 1
ATOM 1105 C CA . SER A 1 133 ? -28.195 20.110 34.776 1.00 81.69 133 SER A CA 1
ATOM 1106 C C . SER A 1 133 ? -28.519 18.694 34.310 1.00 81.69 133 SER A C 1
ATOM 1108 O O . SER A 1 133 ? -29.104 17.922 35.070 1.00 81.69 133 SER A O 1
ATOM 1110 N N . VAL A 1 134 ? -28.171 18.373 33.066 1.00 86.81 134 VAL A N 1
ATOM 1111 C CA . VAL A 1 134 ? -28.462 17.079 32.440 1.00 86.81 134 VAL A CA 1
ATOM 1112 C C . VAL A 1 134 ? -27.155 16.417 32.046 1.00 86.81 134 VAL A C 1
ATOM 1114 O O . VAL A 1 134 ? -26.345 16.999 31.327 1.00 86.81 134 VAL A O 1
ATOM 1117 N N . SER A 1 135 ? -26.945 15.186 32.499 1.00 83.56 135 SER A N 1
ATOM 1118 C CA . SER A 1 135 ? -25.800 14.381 32.093 1.00 83.56 135 SER A CA 1
ATOM 1119 C C . SER A 1 135 ? -26.137 13.432 30.944 1.00 83.56 135 SER A C 1
ATOM 1121 O O . SER A 1 135 ? -27.289 13.086 30.685 1.00 83.56 135 SER A O 1
ATOM 1123 N N . TYR A 1 136 ? -25.082 12.926 30.302 1.00 81.88 136 TYR A N 1
ATOM 1124 C CA . TYR A 1 136 ? -25.143 11.809 29.360 1.00 81.88 136 TYR A CA 1
ATOM 1125 C C . TYR A 1 136 ? -25.996 10.633 29.875 1.00 81.88 136 TYR A C 1
ATOM 1127 O O . TYR A 1 136 ? -26.834 10.095 29.151 1.00 81.88 136 TYR A O 1
ATOM 1135 N N . ALA A 1 137 ? -25.783 10.238 31.135 1.00 85.25 137 ALA A N 1
ATOM 1136 C CA . ALA A 1 137 ? -26.462 9.092 31.726 1.00 85.25 137 ALA A CA 1
ATOM 1137 C C . ALA A 1 137 ? -27.953 9.368 31.949 1.00 85.25 137 ALA A C 1
ATOM 1139 O O . ALA A 1 137 ? -28.758 8.452 31.797 1.00 85.25 137 ALA A O 1
ATOM 1140 N N . ASP A 1 138 ? -28.320 10.619 32.245 1.00 88.62 138 ASP A N 1
ATOM 1141 C CA . ASP A 1 138 ? -29.715 11.020 32.437 1.00 88.62 138 ASP A CA 1
ATOM 1142 C C . ASP A 1 138 ? -30.507 10.881 31.135 1.00 88.62 138 ASP A C 1
ATOM 1144 O O . ASP A 1 138 ? -31.583 10.291 31.137 1.00 88.62 138 ASP A O 1
ATOM 1148 N N . ILE A 1 139 ? -29.941 11.310 30.002 1.00 89.94 139 ILE A N 1
ATOM 1149 C CA . ILE A 1 139 ? -30.613 11.232 28.693 1.00 89.94 139 ILE A CA 1
ATOM 1150 C C . ILE A 1 139 ? -30.874 9.775 28.294 1.00 89.94 139 ILE A C 1
ATOM 1152 O O . ILE A 1 139 ? -31.989 9.416 27.911 1.00 89.94 139 ILE A O 1
ATOM 1156 N N . TYR A 1 140 ? -29.864 8.910 28.416 1.00 90.94 140 TYR A N 1
ATOM 1157 C CA . TYR A 1 140 ? -30.019 7.481 28.128 1.00 90.94 140 TYR A CA 1
ATOM 1158 C C . TYR A 1 140 ? -30.977 6.796 29.105 1.00 90.94 140 TYR A C 1
ATOM 1160 O O . TYR A 1 140 ? -31.776 5.949 28.698 1.00 90.94 140 TYR A O 1
ATOM 1168 N N . MET A 1 141 ? -30.945 7.175 30.382 1.00 91.75 141 MET A N 1
ATOM 1169 C CA . MET A 1 141 ? -31.878 6.654 31.375 1.00 91.75 141 MET A CA 1
ATOM 1170 C C . MET A 1 141 ? -33.318 7.099 31.091 1.00 91.75 141 MET A C 1
ATOM 1172 O O . MET A 1 141 ? -34.238 6.300 31.253 1.00 91.75 141 MET A O 1
ATOM 1176 N N . ASP A 1 142 ? -33.530 8.326 30.621 1.00 91.44 142 ASP A N 1
ATOM 1177 C CA . ASP A 1 142 ? -34.849 8.826 30.228 1.00 91.44 142 ASP A CA 1
ATOM 1178 C C . ASP A 1 142 ? -35.399 8.083 29.008 1.00 91.44 142 ASP A C 1
ATOM 1180 O O . ASP A 1 142 ? -36.588 7.762 28.976 1.00 91.44 142 ASP A O 1
ATOM 1184 N N . ILE A 1 143 ? -34.548 7.750 28.031 1.00 92.19 143 ILE A N 1
ATOM 1185 C CA . ILE A 1 143 ? -34.917 6.878 26.903 1.00 92.19 143 ILE A CA 1
ATOM 1186 C C . ILE A 1 143 ? -35.331 5.497 27.421 1.00 92.19 143 ILE A C 1
ATOM 1188 O O . ILE A 1 143 ? -36.389 4.983 27.058 1.00 92.19 143 ILE A O 1
ATOM 1192 N N . VAL A 1 144 ? -34.528 4.892 28.300 1.00 93.56 144 VAL A N 1
ATOM 1193 C CA . VAL A 1 144 ? -34.832 3.580 28.891 1.00 93.56 144 VAL A CA 1
ATOM 1194 C C . VAL A 1 144 ? -36.164 3.613 29.639 1.00 93.56 144 VAL A C 1
ATOM 1196 O O . VAL A 1 144 ? -36.998 2.735 29.425 1.00 93.56 144 VAL A O 1
ATOM 1199 N N . LYS A 1 145 ? -36.388 4.618 30.492 1.00 92.31 145 LYS A N 1
ATOM 1200 C CA . LYS A 1 145 ? -37.626 4.784 31.268 1.00 92.31 145 LYS A CA 1
ATOM 1201 C C . LYS A 1 145 ? -38.841 4.957 30.368 1.00 92.31 145 LYS A C 1
ATOM 1203 O O . LYS A 1 145 ? -39.853 4.304 30.608 1.00 92.31 145 LYS A O 1
ATOM 1208 N N . GLU A 1 146 ? -38.733 5.779 29.325 1.00 90.00 146 GLU A N 1
ATOM 1209 C CA . GLU A 1 146 ? -39.796 5.954 28.334 1.00 90.00 146 GLU A CA 1
ATOM 1210 C C . GLU A 1 146 ? -40.162 4.607 27.703 1.00 90.00 146 GLU A C 1
ATOM 1212 O O . GLU A 1 146 ? -41.312 4.176 27.787 1.00 90.00 146 GLU A O 1
ATOM 1217 N N . HIS A 1 147 ? -39.180 3.879 27.174 1.00 90.81 147 HIS A N 1
ATOM 1218 C CA . HIS A 1 147 ? -39.425 2.603 26.502 1.00 90.81 147 HIS A CA 1
ATOM 1219 C C . HIS A 1 147 ? -39.909 1.492 27.442 1.00 90.81 147 HIS A C 1
ATOM 1221 O O . HIS A 1 147 ? -40.702 0.634 27.035 1.00 90.81 147 HIS A O 1
ATOM 1227 N N . LEU A 1 148 ? -39.462 1.515 28.700 1.00 90.75 148 LEU A N 1
ATOM 1228 C CA . LEU A 1 148 ? -39.921 0.617 29.754 1.00 90.75 148 LEU A CA 1
ATOM 1229 C C . LEU A 1 148 ? -41.310 0.956 30.268 1.00 90.75 148 LEU A C 1
ATOM 1231 O O . LEU A 1 148 ? -41.879 0.091 30.913 1.00 90.75 148 LEU A O 1
ATOM 1235 N N . SER A 1 149 ? -41.844 2.157 30.032 1.00 87.38 149 SER A N 1
ATOM 1236 C CA . SER A 1 149 ? -43.157 2.580 30.543 1.00 87.38 149 SER A CA 1
ATOM 1237 C C . SER A 1 149 ? -44.335 2.176 29.649 1.00 87.38 149 SER A C 1
ATOM 1239 O O . SER A 1 149 ? -45.487 2.239 30.081 1.00 87.38 149 SER A O 1
ATOM 1241 N N . VAL A 1 150 ? -44.065 1.691 28.433 1.00 87.94 150 VAL A N 1
ATOM 1242 C CA . VAL A 1 150 ? -45.087 1.353 27.430 1.00 87.94 150 VAL A CA 1
ATOM 1243 C C . VAL A 1 150 ? -44.904 -0.053 26.844 1.00 87.94 150 VAL A C 1
ATOM 1245 O O . VAL A 1 150 ? -43.791 -0.577 26.752 1.00 87.94 150 VAL A O 1
ATOM 1248 N N . LYS A 1 151 ? -46.012 -0.683 26.432 1.00 83.25 151 LYS A N 1
ATOM 1249 C CA . LYS A 1 151 ? -46.094 -2.050 25.892 1.00 83.25 151 LYS A CA 1
ATOM 1250 C C . LYS A 1 151 ? -46.421 -2.080 24.406 1.00 83.25 151 LYS A C 1
ATOM 1252 O O . LYS A 1 151 ? -47.353 -1.413 23.956 1.00 83.25 151 LYS A O 1
ATOM 1257 N N . GLY A 1 152 ? -45.761 -2.995 23.693 1.00 70.50 152 GLY A N 1
ATOM 1258 C CA . GLY A 1 152 ? -46.092 -3.363 22.313 1.00 70.50 152 GLY A CA 1
ATOM 1259 C C . GLY A 1 152 ? -46.015 -2.212 21.299 1.00 70.50 152 GLY A C 1
ATOM 1260 O O . GLY A 1 152 ? -45.649 -1.087 21.621 1.00 70.50 152 GLY A O 1
ATOM 1261 N N . ARG A 1 153 ? -46.377 -2.489 20.037 1.00 64.06 153 ARG A N 1
ATOM 1262 C CA . ARG A 1 153 ? -46.332 -1.483 18.954 1.00 64.06 153 ARG A CA 1
ATOM 1263 C C . ARG A 1 153 ? -47.308 -0.320 19.160 1.00 64.06 153 ARG A C 1
ATOM 1265 O O . ARG A 1 153 ? -47.033 0.779 18.702 1.00 64.06 153 ARG A O 1
ATOM 1272 N N . GLU A 1 154 ? -48.411 -0.565 19.864 1.00 66.69 154 GLU A N 1
ATOM 1273 C CA . GLU A 1 154 ? -49.449 0.431 20.160 1.00 66.69 154 GLU A CA 1
ATOM 1274 C C . GLU A 1 154 ? -49.069 1.389 21.303 1.00 66.69 154 GLU A C 1
ATOM 1276 O O . GLU A 1 154 ? -49.803 2.333 21.566 1.00 66.69 154 GLU A O 1
ATOM 1281 N N . ARG A 1 155 ? -47.918 1.172 21.964 1.00 73.81 155 ARG A N 1
ATOM 1282 C CA . ARG A 1 155 ? -47.404 1.998 23.072 1.00 73.81 155 ARG A CA 1
ATOM 1283 C C . ARG A 1 155 ? -48.400 2.172 24.229 1.00 73.81 155 ARG A C 1
ATOM 1285 O O . ARG A 1 155 ? -48.505 3.243 24.815 1.00 73.81 155 ARG A O 1
ATOM 1292 N N . ASN A 1 156 ? -49.097 1.098 24.597 1.00 80.12 156 ASN A N 1
ATOM 1293 C CA . ASN A 1 156 ? -50.030 1.115 25.726 1.00 80.12 156 ASN A CA 1
ATOM 1294 C C . ASN A 1 156 ? -49.269 1.274 27.051 1.00 80.12 156 ASN A C 1
ATOM 1296 O O . ASN A 1 156 ? -48.328 0.517 27.296 1.00 80.12 156 ASN A O 1
ATOM 1300 N N . GLU A 1 157 ? -49.679 2.201 27.918 1.00 78.56 157 GLU A N 1
ATOM 1301 C CA . GLU A 1 157 ? -49.038 2.408 29.224 1.00 78.56 157 GLU A CA 1
ATOM 1302 C C . GLU A 1 157 ? -49.026 1.129 30.080 1.00 78.56 157 GLU A C 1
ATOM 1304 O O . GLU A 1 157 ? -49.940 0.291 30.056 1.00 78.56 157 GLU A O 1
ATOM 1309 N N . LEU A 1 158 ? -47.956 0.958 30.853 1.00 79.06 158 LEU A N 1
ATOM 1310 C CA . LEU A 1 158 ? -47.891 -0.056 31.896 1.00 79.06 158 LEU A CA 1
ATOM 1311 C C . LEU A 1 158 ? -48.828 0.266 33.058 1.00 79.06 158 LEU A C 1
ATOM 1313 O O . LEU A 1 158 ? -49.272 1.389 33.261 1.00 79.06 158 LEU A O 1
ATOM 1317 N N . SER A 1 159 ? -49.124 -0.765 33.850 1.00 73.56 159 SER A N 1
ATOM 1318 C CA . SER A 1 159 ? -49.928 -0.596 35.056 1.00 73.56 159 SER A CA 1
ATOM 1319 C C . SER A 1 159 ? -49.251 0.421 35.991 1.00 73.56 159 SER A C 1
ATOM 1321 O O . SER A 1 159 ? -48.060 0.257 36.257 1.00 73.56 159 SER A O 1
ATOM 1323 N N . PRO A 1 160 ? -49.991 1.379 36.587 1.00 65.50 160 PRO A N 1
ATOM 1324 C CA . PRO A 1 160 ? -49.434 2.384 37.502 1.00 65.50 160 PRO A CA 1
ATOM 1325 C C . PRO A 1 160 ? -48.660 1.794 38.692 1.00 65.50 160 PRO A C 1
ATOM 1327 O O . PRO A 1 160 ? -47.786 2.438 39.257 1.00 65.50 160 PRO A O 1
ATOM 1330 N N . ASN A 1 161 ? -48.968 0.547 39.065 1.00 68.38 161 ASN A N 1
ATOM 1331 C CA . ASN A 1 161 ? -48.307 -0.179 40.155 1.00 68.38 161 ASN A CA 1
ATOM 1332 C C . ASN A 1 161 ? -46.974 -0.847 39.757 1.00 68.38 161 ASN A C 1
ATOM 1334 O O . ASN A 1 161 ? -46.387 -1.563 40.569 1.00 68.38 161 ASN A O 1
ATOM 1338 N N . THR A 1 162 ? -46.515 -0.713 38.511 1.00 77.25 162 THR A N 1
ATOM 1339 C CA . THR A 1 162 ? -45.258 -1.318 38.059 1.00 77.25 162 THR A CA 1
ATOM 1340 C C . THR A 1 162 ? -44.066 -0.464 38.493 1.00 77.25 162 THR A C 1
ATOM 1342 O O . THR A 1 162 ? -43.946 0.689 38.094 1.00 77.25 162 THR A O 1
ATOM 1345 N N . ASN A 1 163 ? -43.164 -1.042 39.293 1.00 84.75 163 ASN A N 1
ATOM 1346 C CA . ASN A 1 163 ? -41.948 -0.359 39.725 1.00 84.75 163 ASN A CA 1
ATOM 1347 C C . ASN A 1 163 ? -40.918 -0.299 38.582 1.00 84.75 163 ASN A C 1
ATOM 1349 O O . ASN A 1 163 ? -40.281 -1.304 38.260 1.00 84.75 163 ASN A O 1
ATOM 1353 N N . LEU A 1 164 ? -40.751 0.881 37.981 1.00 86.31 164 LEU A N 1
ATOM 1354 C CA . LEU A 1 164 ? -39.788 1.109 36.901 1.00 86.31 164 LEU A CA 1
ATOM 1355 C C . LEU A 1 164 ? -38.341 0.850 37.337 1.00 86.31 164 LEU A C 1
ATOM 1357 O O . LEU A 1 164 ? -37.570 0.331 36.535 1.00 86.31 164 LEU A O 1
ATOM 1361 N N . ASP A 1 165 ? -37.978 1.124 38.592 1.00 87.69 165 ASP A N 1
ATOM 1362 C CA . ASP A 1 165 ? -36.609 0.902 39.075 1.00 87.69 165 ASP A CA 1
ATOM 1363 C C . ASP A 1 165 ? -36.262 -0.593 39.106 1.00 87.69 165 ASP A C 1
ATOM 1365 O O . ASP A 1 165 ? -35.175 -0.996 38.687 1.00 87.69 165 ASP A O 1
ATOM 1369 N N . ASP A 1 166 ? -37.209 -1.444 39.521 1.00 87.62 166 ASP A N 1
ATOM 1370 C CA . ASP A 1 166 ? -37.031 -2.898 39.451 1.00 87.62 166 ASP A CA 1
ATOM 1371 C C . ASP A 1 166 ? -36.925 -3.371 37.990 1.00 87.62 166 ASP A C 1
ATOM 1373 O O . ASP A 1 166 ? -36.097 -4.233 37.682 1.00 87.62 166 ASP A O 1
ATOM 1377 N N . LEU A 1 167 ? -37.701 -2.785 37.068 1.00 90.88 167 LEU A N 1
ATOM 1378 C CA . LEU A 1 167 ? -37.605 -3.107 35.641 1.00 90.88 167 LEU A CA 1
ATOM 1379 C C . LEU A 1 167 ? -36.267 -2.680 35.030 1.00 90.88 167 LEU A C 1
ATOM 1381 O O . LEU A 1 167 ? -35.694 -3.458 34.273 1.00 90.88 167 LEU A O 1
ATOM 1385 N N . ILE A 1 168 ? -35.731 -1.507 35.374 1.00 93.94 168 ILE A N 1
ATOM 1386 C CA . ILE A 1 168 ? -34.407 -1.051 34.915 1.00 93.94 168 ILE A CA 1
ATOM 1387 C C . ILE A 1 168 ? -33.328 -2.040 35.357 1.00 93.94 168 ILE A C 1
ATOM 1389 O O . ILE A 1 168 ? -32.461 -2.423 34.572 1.00 93.94 168 ILE A O 1
ATOM 1393 N N . VAL A 1 169 ? -33.403 -2.505 36.603 1.00 92.19 169 VAL A N 1
ATOM 1394 C CA . VAL A 1 169 ? -32.465 -3.485 37.156 1.00 92.19 169 VAL A CA 1
ATOM 1395 C C . VAL A 1 169 ? -32.564 -4.843 36.443 1.00 92.19 169 VAL A C 1
ATOM 1397 O O . VAL A 1 169 ? -31.550 -5.510 36.212 1.00 92.19 169 VAL A O 1
ATOM 1400 N N . ILE A 1 170 ? -33.767 -5.270 36.057 1.00 92.75 170 ILE A N 1
ATOM 1401 C CA . ILE A 1 170 ? -33.957 -6.486 35.254 1.00 92.75 170 ILE A CA 1
ATOM 1402 C C . ILE A 1 170 ? -33.439 -6.271 33.822 1.00 92.75 170 ILE A C 1
ATOM 1404 O O . ILE A 1 170 ? -32.754 -7.148 33.295 1.00 92.75 170 ILE A O 1
ATOM 1408 N N . ALA A 1 171 ? -33.703 -5.110 33.211 1.00 95.12 171 ALA A N 1
ATOM 1409 C CA . ALA A 1 171 ? -33.228 -4.751 31.873 1.00 95.12 171 ALA A CA 1
ATOM 1410 C C . ALA A 1 171 ? -31.699 -4.778 31.798 1.00 95.12 171 ALA A C 1
ATOM 1412 O O . ALA A 1 171 ? -31.127 -5.367 30.884 1.00 95.12 171 ALA A O 1
ATOM 1413 N N . SER A 1 172 ? -31.035 -4.183 32.788 1.00 95.25 172 SER A N 1
ATOM 1414 C CA . SER A 1 172 ? -29.577 -4.124 32.880 1.00 95.25 172 SER A CA 1
ATOM 1415 C C . SER A 1 172 ? -28.952 -5.501 33.115 1.00 95.25 172 SER A C 1
ATOM 1417 O O . SER A 1 172 ? -27.926 -5.833 32.516 1.00 95.25 172 SER A O 1
ATOM 1419 N N . SER A 1 173 ? -29.625 -6.364 33.882 1.00 93.38 173 SER A N 1
ATOM 1420 C CA . SER A 1 173 ? -29.241 -7.773 34.040 1.00 93.38 173 SER A CA 1
ATOM 1421 C C . SER A 1 173 ? -29.375 -8.555 32.725 1.00 93.38 173 SER A C 1
ATOM 1423 O O . SER A 1 173 ? -28.477 -9.320 32.372 1.00 93.38 173 SER A O 1
ATOM 1425 N N . LEU A 1 174 ? -30.466 -8.348 31.975 1.00 94.31 174 LEU A N 1
ATOM 1426 C CA . LEU A 1 174 ? -30.686 -8.955 30.656 1.00 94.31 174 LEU A CA 1
ATOM 1427 C C . LEU A 1 174 ? -29.643 -8.493 29.636 1.00 94.31 174 LEU A C 1
ATOM 1429 O O . LEU A 1 174 ? -29.074 -9.328 28.937 1.00 94.31 174 LEU A O 1
ATOM 1433 N N . ALA A 1 175 ? -29.353 -7.192 29.585 1.00 94.75 175 ALA A N 1
ATOM 1434 C CA . ALA A 1 175 ? -28.313 -6.633 28.729 1.00 94.75 175 ALA A CA 1
ATOM 1435 C C . ALA A 1 175 ? -26.953 -7.278 29.020 1.00 94.75 175 ALA A C 1
ATOM 1437 O O . ALA A 1 175 ? -26.315 -7.810 28.113 1.00 94.75 175 ALA A O 1
ATOM 1438 N N . THR A 1 176 ? -26.568 -7.323 30.298 1.00 92.12 176 THR A N 1
ATOM 1439 C CA . THR A 1 176 ? -25.313 -7.936 30.756 1.00 92.12 176 THR A CA 1
ATOM 1440 C C . THR A 1 176 ? -25.234 -9.414 30.378 1.00 92.12 176 THR A C 1
ATOM 1442 O O . THR A 1 176 ? -24.230 -9.860 29.829 1.00 92.12 176 THR A O 1
ATOM 1445 N N . TYR A 1 177 ? -26.304 -10.177 30.620 1.00 91.25 177 TYR A N 1
ATOM 1446 C CA . TYR A 1 177 ? -26.390 -11.586 30.236 1.00 91.25 177 TYR A CA 1
ATOM 1447 C C . TYR A 1 177 ? -26.206 -11.786 28.732 1.00 91.25 177 TYR A C 1
ATOM 1449 O O . TYR A 1 177 ? -25.427 -12.643 28.314 1.00 91.25 177 TYR A O 1
ATOM 1457 N N . MET A 1 178 ? -26.923 -11.007 27.925 1.00 89.88 178 MET A N 1
ATOM 1458 C CA . MET A 1 178 ? -26.897 -11.131 26.474 1.00 89.88 178 MET A CA 1
ATOM 1459 C C . MET A 1 178 ? -25.517 -10.800 25.910 1.00 89.88 178 MET A C 1
ATOM 1461 O O . MET A 1 178 ? -25.005 -11.578 25.114 1.00 89.88 178 MET A O 1
ATOM 1465 N N . ILE A 1 179 ? -24.883 -9.712 26.355 1.00 87.94 179 ILE A N 1
ATOM 1466 C CA . ILE A 1 179 ? -23.557 -9.327 25.856 1.00 87.94 179 ILE A CA 1
ATOM 1467 C C . ILE A 1 179 ? -22.495 -10.346 26.309 1.00 87.94 179 ILE A C 1
ATOM 1469 O O . ILE A 1 179 ? -21.777 -10.870 25.463 1.00 87.94 179 ILE A O 1
ATOM 1473 N N . LEU A 1 180 ? -22.443 -10.719 27.597 1.00 85.69 180 LEU A N 1
ATOM 1474 C CA . LEU A 1 180 ? -21.458 -11.693 28.106 1.00 85.69 180 LEU A CA 1
ATOM 1475 C C . LEU A 1 180 ? -21.552 -13.070 27.434 1.00 85.69 180 LEU A C 1
ATOM 1477 O O . LEU A 1 180 ? -20.547 -13.763 27.310 1.00 85.69 180 LEU A O 1
ATOM 1481 N N . ASN A 1 181 ? -22.753 -13.479 27.017 1.00 83.69 181 ASN A N 1
ATOM 1482 C CA . ASN A 1 181 ? -22.979 -14.759 26.341 1.00 83.69 181 ASN A CA 1
ATOM 1483 C C . ASN A 1 181 ? -23.081 -14.625 24.815 1.00 83.69 181 ASN A C 1
ATOM 1485 O O . ASN A 1 181 ? -23.479 -15.591 24.163 1.00 83.69 181 ASN A O 1
ATOM 1489 N N . ARG A 1 182 ? -22.764 -13.451 24.249 1.00 79.81 182 ARG A N 1
ATOM 1490 C CA . ARG A 1 182 ? -22.800 -13.169 22.803 1.00 79.81 182 ARG A CA 1
ATOM 1491 C C . ARG A 1 182 ? -24.144 -13.515 22.151 1.00 79.81 182 ARG A C 1
ATOM 1493 O O . ARG A 1 182 ? -24.213 -14.109 21.082 1.00 79.81 182 ARG A O 1
ATOM 1500 N N . LYS A 1 183 ? -25.241 -13.162 22.823 1.00 84.75 183 LYS A N 1
ATOM 1501 C CA . LYS A 1 183 ? -26.614 -13.377 22.352 1.00 84.75 183 LYS A CA 1
ATOM 1502 C C . LYS A 1 183 ? -27.213 -12.074 21.832 1.00 84.75 183 LYS A C 1
ATOM 1504 O O . LYS A 1 183 ? -27.303 -11.092 22.564 1.00 84.75 183 LYS A O 1
ATOM 1509 N N . THR A 1 184 ? -27.704 -12.095 20.596 1.00 82.50 184 THR A N 1
ATOM 1510 C CA . THR A 1 184 ? -28.448 -10.975 19.990 1.00 82.50 184 THR A CA 1
ATOM 1511 C C . THR A 1 184 ? -29.903 -10.910 20.464 1.00 82.50 184 THR A C 1
ATOM 1513 O O . THR A 1 184 ? -30.510 -9.841 20.466 1.00 82.50 184 THR A O 1
ATOM 1516 N N . SER A 1 185 ? -30.469 -12.033 20.922 1.00 89.06 185 SER A N 1
ATOM 1517 C CA . SER A 1 185 ? -31.841 -12.117 21.438 1.00 89.06 185 SER A CA 1
ATOM 1518 C C . SER A 1 185 ? -32.009 -13.175 22.541 1.00 89.06 185 SER A C 1
ATOM 1520 O O . SER A 1 185 ? -31.141 -14.028 22.751 1.00 89.06 185 SER A O 1
ATOM 1522 N N . VAL A 1 186 ? -33.133 -13.120 23.261 1.00 90.75 186 VAL A N 1
ATOM 1523 C CA . VAL A 1 186 ? -33.573 -14.121 24.250 1.00 90.75 186 VAL A CA 1
ATOM 1524 C C . VAL A 1 186 ? -34.935 -14.705 23.874 1.00 90.75 186 VAL A C 1
ATOM 1526 O O . VAL A 1 186 ? -35.809 -13.983 23.404 1.00 90.75 186 VAL A O 1
ATOM 1529 N N . SER A 1 187 ? -35.131 -16.008 24.104 1.00 86.50 187 SER A N 1
ATOM 1530 C CA . SER A 1 187 ? -36.396 -16.700 23.809 1.00 86.50 187 SER A CA 1
ATOM 1531 C C . SER A 1 187 ? -37.310 -16.785 25.033 1.00 86.50 187 SER A C 1
ATOM 1533 O O . SER A 1 187 ? -36.859 -17.076 26.147 1.00 86.50 187 SER A O 1
ATOM 1535 N N . ILE A 1 188 ? -38.615 -16.602 24.815 1.00 84.38 188 ILE A N 1
ATOM 1536 C CA . ILE A 1 188 ? -39.651 -16.759 25.847 1.00 84.38 188 ILE A CA 1
ATOM 1537 C C . ILE A 1 188 ? -39.959 -18.225 26.192 1.00 84.38 188 ILE A C 1
ATOM 1539 O O . ILE A 1 188 ? -40.543 -18.497 27.242 1.00 84.38 188 ILE A O 1
ATOM 1543 N N . ASP A 1 189 ? -39.529 -19.177 25.363 1.00 81.94 189 ASP A N 1
ATOM 1544 C CA . ASP A 1 189 ? -39.765 -20.609 25.597 1.00 81.94 189 ASP A CA 1
ATOM 1545 C C . ASP A 1 189 ? -38.945 -21.138 26.790 1.00 81.94 189 ASP A C 1
ATOM 1547 O O . ASP A 1 189 ? -39.299 -22.136 27.411 1.00 81.94 189 ASP A O 1
ATOM 1551 N N . ASN A 1 190 ? -37.888 -20.414 27.179 1.00 79.56 190 ASN A N 1
ATOM 1552 C CA . ASN A 1 190 ? -36.918 -20.820 28.198 1.00 79.56 190 ASN A CA 1
ATOM 1553 C C . ASN A 1 190 ? -36.877 -19.885 29.422 1.00 79.56 190 ASN A C 1
ATOM 1555 O O . ASN A 1 190 ? -35.841 -19.759 30.074 1.00 79.56 190 ASN A O 1
ATOM 1559 N N . LEU A 1 191 ? -37.991 -19.234 29.780 1.00 84.75 191 LEU A N 1
ATOM 1560 C CA . LEU A 1 191 ? -38.026 -18.238 30.867 1.00 84.75 191 LEU A CA 1
ATOM 1561 C C . LEU A 1 191 ? -37.528 -18.745 32.231 1.00 84.75 191 LEU A C 1
ATOM 1563 O O . LEU A 1 191 ? -36.939 -17.965 32.977 1.00 84.75 191 LEU A O 1
ATOM 1567 N N . MET A 1 192 ? -37.754 -20.018 32.582 1.00 83.00 192 MET A N 1
ATOM 1568 C CA . MET A 1 192 ? -37.210 -20.576 33.833 1.00 83.00 192 MET A CA 1
ATOM 1569 C C . MET A 1 192 ? -35.682 -20.671 33.795 1.00 83.00 192 MET A C 1
ATOM 1571 O O . MET A 1 192 ? -35.020 -20.305 34.764 1.00 83.00 192 MET A O 1
ATOM 1575 N N . VAL A 1 193 ? -35.124 -21.124 32.669 1.00 85.44 193 VAL A N 1
ATOM 1576 C CA . VAL A 1 193 ? -33.672 -21.205 32.470 1.00 85.44 193 VAL A CA 1
ATOM 1577 C C . VAL A 1 193 ? -33.079 -19.800 32.503 1.00 85.44 193 VAL A C 1
ATOM 1579 O O . VAL A 1 193 ? -32.164 -19.552 33.285 1.00 85.44 193 VAL A O 1
ATOM 1582 N N . LEU A 1 194 ? -33.672 -18.856 31.766 1.00 88.06 194 LEU A N 1
ATOM 1583 C CA . LEU A 1 194 ? -33.249 -17.457 31.749 1.00 88.06 194 LEU A CA 1
ATOM 1584 C C . LEU A 1 194 ? -33.292 -16.828 33.149 1.00 88.06 194 LEU A C 1
ATOM 1586 O O . LEU A 1 194 ? -32.325 -16.202 33.566 1.00 88.06 194 LEU A O 1
ATOM 1590 N N . SER A 1 195 ? -34.366 -17.042 33.914 1.00 87.62 195 SER A N 1
ATOM 1591 C CA . SER A 1 195 ? -34.469 -16.587 35.310 1.00 87.62 195 SER A CA 1
ATOM 1592 C C . SER A 1 195 ? -33.342 -17.157 36.183 1.00 87.62 195 SER A C 1
ATOM 1594 O O . SER A 1 195 ? -32.708 -16.415 36.936 1.00 87.62 195 SER A O 1
ATOM 1596 N N . SER A 1 196 ? -33.028 -18.450 36.039 1.00 85.06 196 SER A N 1
ATOM 1597 C CA . SER A 1 196 ? -31.939 -19.093 36.785 1.00 85.06 196 SER A CA 1
ATOM 1598 C C . SER A 1 196 ? -30.552 -18.562 36.406 1.00 85.06 196 SER A C 1
ATOM 1600 O O . SER A 1 196 ? -29.680 -18.435 37.264 1.00 85.06 196 SER A O 1
ATOM 1602 N N . GLU A 1 197 ? -30.334 -18.220 35.137 1.00 87.88 197 GLU A N 1
ATOM 1603 C CA . GLU A 1 197 ? -29.073 -17.655 34.654 1.00 87.88 197 GLU A CA 1
ATOM 1604 C C . GLU A 1 197 ? -28.914 -16.197 35.081 1.00 87.88 197 GLU A C 1
ATOM 1606 O O . GLU A 1 197 ? -27.850 -15.809 35.561 1.00 87.88 197 GLU A O 1
ATOM 1611 N N . LEU A 1 198 ? -29.988 -15.409 35.014 1.00 89.19 198 LEU A N 1
ATOM 1612 C CA . LEU A 1 198 ? -29.991 -14.042 35.520 1.00 89.19 198 LEU A CA 1
ATOM 1613 C C . LEU A 1 198 ? -29.778 -13.997 37.031 1.00 89.19 198 LEU A C 1
ATOM 1615 O O . LEU A 1 198 ? -29.093 -13.097 37.504 1.00 89.19 198 LEU A O 1
ATOM 1619 N N . TYR A 1 199 ? -30.272 -14.979 37.792 1.00 86.81 199 TYR A N 1
ATOM 1620 C CA . TYR A 1 199 ? -29.964 -15.086 39.220 1.00 86.81 199 TYR A CA 1
ATOM 1621 C C . TYR A 1 199 ? -28.454 -15.199 39.477 1.00 86.81 199 TYR A C 1
ATOM 1623 O O . TYR A 1 199 ? -27.954 -14.565 40.403 1.00 86.81 199 TYR A O 1
ATOM 1631 N N . LYS A 1 200 ? -27.706 -15.931 38.637 1.00 85.00 200 LYS A N 1
ATOM 1632 C CA . LYS A 1 200 ? -26.239 -16.059 38.771 1.00 85.00 200 LYS A CA 1
ATOM 1633 C C . LYS A 1 200 ? -25.509 -14.729 38.567 1.00 85.00 200 LYS A C 1
ATOM 1635 O O . LYS A 1 200 ? -24.456 -14.526 39.158 1.00 85.00 200 LYS A O 1
ATOM 1640 N N . ILE A 1 201 ? -26.063 -13.840 37.744 1.00 84.19 201 ILE A N 1
ATOM 1641 C CA . ILE A 1 201 ? -25.492 -12.517 37.452 1.00 84.19 201 ILE A CA 1
ATOM 1642 C C . ILE A 1 201 ? -25.934 -11.501 38.508 1.00 84.19 201 ILE A C 1
ATOM 1644 O O . ILE A 1 201 ? -25.132 -10.759 39.071 1.00 84.19 201 ILE A O 1
ATOM 1648 N N . GLN A 1 202 ? -27.232 -11.475 38.795 1.00 83.44 202 GLN A N 1
ATOM 1649 C CA . GLN A 1 202 ? -27.860 -10.439 39.596 1.00 83.44 202 GLN A CA 1
ATOM 1650 C C . GLN A 1 202 ? -27.837 -10.734 41.102 1.00 83.44 202 GLN A C 1
ATOM 1652 O O . GLN A 1 202 ? -27.970 -9.811 41.909 1.00 83.44 202 GLN A O 1
ATOM 1657 N N . ASN A 1 203 ? -27.673 -11.996 41.499 1.00 84.06 203 ASN A N 1
ATOM 1658 C CA . ASN A 1 203 ? -27.782 -12.473 42.881 1.00 84.06 203 ASN A CA 1
ATOM 1659 C C . ASN A 1 203 ? -29.106 -12.064 43.574 1.00 84.06 203 ASN A C 1
ATOM 1661 O O . ASN A 1 203 ? -29.166 -11.875 44.787 1.00 84.06 203 ASN A O 1
ATOM 1665 N N . LYS A 1 204 ? -30.179 -11.888 42.789 1.00 84.94 204 LYS A N 1
ATOM 1666 C CA . LYS A 1 204 ? -31.558 -11.611 43.231 1.00 84.94 204 LYS A CA 1
ATOM 1667 C C . LYS A 1 204 ? -32.494 -12.403 42.324 1.00 84.94 204 LYS A C 1
ATOM 1669 O O . LYS A 1 204 ? -32.255 -12.476 41.119 1.00 84.94 204 LYS A O 1
ATOM 1674 N N . SER A 1 205 ? -33.522 -13.031 42.890 1.00 83.38 205 SER A N 1
ATOM 1675 C CA . SER A 1 205 ? -34.503 -13.772 42.095 1.00 83.38 205 SER A CA 1
ATOM 1676 C C . SER A 1 205 ? -35.307 -12.812 41.216 1.00 83.38 205 SER A C 1
ATOM 1678 O O . SER A 1 205 ? -35.760 -11.767 41.679 1.00 83.38 205 SER A O 1
ATOM 1680 N N . ILE A 1 206 ? -35.480 -13.180 39.947 1.00 87.38 206 ILE A N 1
ATOM 1681 C CA . ILE A 1 206 ? -36.325 -12.465 38.985 1.00 87.38 206 ILE A CA 1
ATOM 1682 C C . ILE A 1 206 ? -37.440 -13.423 38.583 1.00 87.38 206 ILE A C 1
ATOM 1684 O O . ILE A 1 206 ? -37.156 -14.508 38.067 1.00 87.38 206 ILE A O 1
ATOM 1688 N N . SER A 1 207 ? -38.702 -13.074 38.842 1.00 85.94 207 SER A N 1
ATOM 1689 C CA . SER A 1 207 ? -39.805 -13.989 38.551 1.00 85.94 207 SER A CA 1
ATOM 1690 C C . SER A 1 207 ? -40.045 -14.107 37.042 1.00 85.94 207 SER A C 1
ATOM 1692 O O . SER A 1 207 ? -39.805 -13.176 36.272 1.00 85.94 207 SER A O 1
ATOM 1694 N N . SER A 1 208 ? -40.577 -15.248 36.592 1.00 84.25 208 SER A N 1
ATOM 1695 C CA . SER A 1 208 ? -40.974 -15.405 35.186 1.00 84.25 208 SER A CA 1
ATOM 1696 C C . SER A 1 208 ? -42.069 -14.414 34.769 1.00 84.25 208 SER A C 1
ATOM 1698 O O . SER A 1 208 ? -42.185 -14.112 33.584 1.00 84.25 208 SER A O 1
ATOM 1700 N N . ASN A 1 209 ? -42.859 -13.898 35.717 1.00 85.12 209 ASN A N 1
ATOM 1701 C CA . ASN A 1 209 ? -43.835 -12.847 35.442 1.00 85.12 209 ASN A CA 1
ATOM 1702 C C . ASN A 1 209 ? -43.151 -11.503 35.185 1.00 85.12 209 ASN A C 1
ATOM 1704 O O . ASN A 1 209 ? -43.506 -10.848 34.211 1.00 85.12 209 ASN A O 1
ATOM 1708 N N . ASP A 1 210 ? -42.136 -11.135 35.968 1.00 87.19 210 ASP A N 1
ATOM 1709 C CA . ASP A 1 210 ? -41.386 -9.890 35.749 1.00 87.19 210 ASP A CA 1
ATOM 1710 C C . ASP A 1 210 ? -40.665 -9.917 34.397 1.00 87.19 210 ASP A C 1
ATOM 1712 O O . ASP A 1 210 ? -40.711 -8.944 33.644 1.00 87.19 210 ASP A O 1
ATOM 1716 N N . LEU A 1 211 ? -40.095 -11.072 34.025 1.00 88.88 211 LEU A N 1
ATOM 1717 C CA . LEU A 1 211 ? -39.510 -11.274 32.695 1.00 88.88 211 LEU A CA 1
ATOM 1718 C C . LEU A 1 211 ? -40.553 -11.154 31.574 1.00 88.88 211 LEU A C 1
ATOM 1720 O O . LEU A 1 211 ? -40.288 -10.545 30.543 1.00 88.88 211 LEU A O 1
ATOM 1724 N N . LYS A 1 212 ? -41.766 -11.688 31.756 1.00 87.50 212 LYS A N 1
ATOM 1725 C CA . LYS A 1 212 ? -42.846 -11.501 30.771 1.00 87.50 212 LYS A CA 1
ATOM 1726 C C . LYS A 1 212 ? -43.285 -10.046 30.668 1.00 87.50 212 LYS A C 1
ATOM 1728 O O . LYS A 1 212 ? -43.628 -9.602 29.576 1.00 87.50 212 LYS A O 1
ATOM 1733 N N . VAL A 1 213 ? -43.326 -9.316 31.780 1.00 88.44 213 VAL A N 1
ATOM 1734 C CA . VAL A 1 213 ? -43.695 -7.897 31.782 1.00 88.44 213 VAL A CA 1
ATOM 1735 C C . VAL A 1 213 ? -42.655 -7.098 31.010 1.00 88.44 213 VAL A C 1
ATOM 1737 O O . VAL A 1 213 ? -43.026 -6.390 30.076 1.00 88.44 213 VAL A O 1
ATOM 1740 N N . ILE A 1 214 ? -41.372 -7.265 31.339 1.00 90.88 214 ILE A N 1
ATOM 1741 C CA . ILE A 1 214 ? -40.304 -6.468 30.738 1.00 90.88 214 ILE A CA 1
ATOM 1742 C C . ILE A 1 214 ? -40.108 -6.765 29.248 1.00 90.88 214 ILE A C 1
ATOM 1744 O O . ILE A 1 214 ? -40.001 -5.832 28.457 1.00 90.88 214 ILE A O 1
ATOM 1748 N N . LEU A 1 215 ? -40.149 -8.038 28.835 1.00 90.31 215 LEU A N 1
ATOM 1749 C CA . LEU A 1 215 ? -39.976 -8.427 27.429 1.00 90.31 215 LEU A CA 1
ATOM 1750 C C . LEU A 1 215 ? -41.126 -7.935 26.536 1.00 90.31 215 LEU A C 1
ATOM 1752 O O . LEU A 1 215 ? -40.955 -7.815 25.330 1.00 90.31 215 LEU A O 1
ATOM 1756 N N . ASN A 1 216 ? -42.290 -7.619 27.111 1.00 88.69 216 ASN A N 1
ATOM 1757 C CA . ASN A 1 216 ? -43.420 -7.046 26.375 1.00 88.69 216 ASN A CA 1
ATOM 1758 C C . ASN A 1 216 ? -43.394 -5.506 26.295 1.00 88.69 216 ASN A C 1
ATOM 1760 O O . ASN A 1 216 ? -44.301 -4.917 25.696 1.00 88.69 216 ASN A O 1
ATOM 1764 N N . THR A 1 217 ? -42.401 -4.847 26.899 1.00 91.75 217 THR A N 1
ATOM 1765 C CA . THR A 1 217 ? -42.211 -3.393 26.764 1.00 91.75 217 THR A CA 1
ATOM 1766 C C . THR A 1 217 ? -41.643 -3.025 25.397 1.00 91.75 217 THR A C 1
ATOM 1768 O O . THR A 1 217 ? -41.114 -3.874 24.680 1.00 91.75 217 THR A O 1
ATOM 1771 N N . THR A 1 218 ? -41.708 -1.744 25.032 1.00 90.81 218 THR A N 1
ATOM 1772 C CA . THR A 1 218 ? -41.085 -1.246 23.790 1.00 90.81 218 THR A CA 1
ATOM 1773 C C . THR A 1 218 ? -39.561 -1.174 23.850 1.00 90.81 218 THR A C 1
ATOM 1775 O O . THR A 1 218 ? -38.931 -0.839 22.848 1.00 90.81 218 THR A O 1
ATOM 1778 N N . LEU A 1 219 ? -38.955 -1.505 24.996 1.00 92.50 219 LEU A N 1
ATOM 1779 C CA . LEU A 1 219 ? -37.509 -1.682 25.106 1.00 92.50 219 LEU A CA 1
ATOM 1780 C C . LEU A 1 219 ? -37.024 -2.881 24.271 1.00 92.50 219 LEU A C 1
ATOM 1782 O O . LEU A 1 219 ? -35.857 -2.929 23.879 1.00 92.50 219 LEU A O 1
ATOM 1786 N N . PHE A 1 220 ? -37.914 -3.834 23.977 1.00 92.50 220 PHE A N 1
ATOM 1787 C CA . PHE A 1 220 ? -37.594 -5.029 23.210 1.00 92.50 220 PHE A CA 1
ATOM 1788 C C . PHE A 1 220 ? -38.348 -5.082 21.879 1.00 92.50 220 PHE A C 1
ATOM 1790 O O . PHE A 1 220 ? -39.555 -4.843 21.800 1.00 92.50 220 PHE A O 1
ATOM 1797 N N . LYS A 1 221 ? -37.635 -5.465 20.819 1.00 89.62 221 LYS A N 1
ATOM 1798 C CA . LYS A 1 221 ? -38.208 -5.860 19.533 1.00 89.62 221 LYS A CA 1
ATOM 1799 C C . LYS A 1 221 ? -38.517 -7.356 19.583 1.00 89.62 221 LYS A C 1
ATOM 1801 O O . LYS A 1 221 ? -37.659 -8.161 19.937 1.00 89.62 221 LYS A O 1
ATOM 1806 N N . LYS A 1 222 ? -39.749 -7.726 19.230 1.00 88.38 222 LYS A N 1
ATOM 1807 C CA . LYS A 1 222 ? -40.205 -9.122 19.192 1.00 88.38 222 LYS A CA 1
ATOM 1808 C C . LYS A 1 222 ? -40.151 -9.681 17.771 1.00 88.38 222 LYS A C 1
ATOM 1810 O O . LYS A 1 222 ? -40.794 -9.132 16.875 1.00 88.38 222 LYS A O 1
ATOM 1815 N N . GLU A 1 223 ? -39.475 -10.813 17.604 1.00 84.62 223 GLU A N 1
ATOM 1816 C CA . GLU A 1 223 ? -39.388 -11.587 16.361 1.00 84.62 223 GLU A CA 1
ATOM 1817 C C . GLU A 1 223 ? -39.720 -13.057 16.652 1.00 84.62 223 GLU A C 1
ATOM 1819 O O . GLU A 1 223 ? -38.921 -13.814 17.204 1.00 84.62 223 GLU A O 1
ATOM 1824 N N . GLY A 1 224 ? -40.955 -13.464 16.341 1.00 85.44 224 GLY A N 1
ATOM 1825 C CA . GLY A 1 224 ? -41.472 -14.766 16.766 1.00 85.44 224 GLY A CA 1
ATOM 1826 C C . GLY A 1 224 ? -41.477 -14.894 18.295 1.00 85.44 224 GLY A C 1
ATOM 1827 O O . GLY A 1 224 ? -42.130 -14.103 18.982 1.00 85.44 224 GLY A O 1
ATOM 1828 N N . ASN A 1 225 ? -40.740 -15.878 18.818 1.00 86.94 225 ASN A N 1
ATOM 1829 C CA . ASN A 1 225 ? -40.551 -16.107 20.258 1.00 86.94 225 ASN A CA 1
ATOM 1830 C C . ASN A 1 225 ? -39.287 -15.444 20.829 1.00 86.94 225 ASN A C 1
ATOM 1832 O O . ASN A 1 225 ? -39.035 -15.565 22.030 1.00 86.94 225 ASN A O 1
ATOM 1836 N N . ASN A 1 226 ? -38.512 -14.749 19.994 1.00 89.38 226 ASN A N 1
ATOM 1837 C CA . ASN A 1 226 ? -37.265 -14.102 20.377 1.00 89.38 226 ASN A CA 1
ATOM 1838 C C . ASN A 1 226 ? -37.459 -12.602 20.607 1.00 89.38 226 ASN A C 1
ATOM 1840 O O . ASN A 1 226 ? -38.273 -11.947 19.952 1.00 89.38 226 ASN A O 1
ATOM 1844 N N . PHE A 1 227 ? -36.683 -12.068 21.542 1.00 91.38 227 PHE A N 1
ATOM 1845 C CA . PHE A 1 227 ? -36.701 -10.671 21.950 1.00 91.38 227 PHE A CA 1
ATOM 1846 C C . PHE A 1 227 ? -35.279 -10.119 21.932 1.00 91.38 227 PHE A C 1
ATOM 1848 O O . PHE A 1 227 ? -34.402 -10.650 22.615 1.00 91.38 227 PHE A O 1
ATOM 1855 N N . SER A 1 228 ? -35.052 -9.061 21.166 1.00 91.81 228 SER A N 1
ATOM 1856 C CA . SER A 1 228 ? -33.803 -8.291 21.145 1.00 91.81 228 SER A CA 1
ATOM 1857 C C . SER A 1 228 ? -34.050 -6.890 21.693 1.00 91.81 228 SER A C 1
ATOM 1859 O O . SER A 1 228 ? -35.191 -6.432 21.735 1.00 91.81 228 SER A O 1
ATOM 1861 N N . PHE A 1 229 ? -33.004 -6.200 22.146 1.00 93.25 229 PHE A N 1
ATOM 1862 C CA . PHE A 1 229 ? -33.133 -4.780 22.480 1.00 93.25 229 PHE A CA 1
ATOM 1863 C C . PHE A 1 229 ? -33.498 -3.986 21.226 1.00 93.25 229 PHE A C 1
ATOM 1865 O O . PHE A 1 229 ? -33.043 -4.305 20.131 1.00 93.25 229 PHE A O 1
ATOM 1872 N N . PHE A 1 230 ? -34.309 -2.941 21.382 1.00 90.12 230 PHE A N 1
ATOM 1873 C CA . PHE A 1 230 ? -34.733 -2.123 20.245 1.00 90.12 230 PHE A CA 1
ATOM 1874 C C . PHE A 1 230 ? -33.573 -1.355 19.587 1.00 90.12 230 PHE A C 1
ATOM 1876 O O . PHE A 1 230 ? -33.668 -1.003 18.414 1.00 90.12 230 PHE A O 1
ATOM 1883 N N . HIS A 1 231 ? -32.496 -1.099 20.338 1.00 87.94 231 HIS A N 1
ATOM 1884 C CA . HIS A 1 231 ? -31.279 -0.473 19.840 1.00 87.94 231 HIS A CA 1
ATOM 1885 C C . HIS A 1 231 ? -30.043 -0.968 20.606 1.00 87.94 231 HIS A C 1
ATOM 1887 O O . HIS A 1 231 ? -30.079 -1.114 21.834 1.00 87.94 231 HIS A O 1
ATOM 1893 N N . LYS A 1 232 ? -28.931 -1.190 19.893 1.00 86.06 232 LYS A N 1
ATOM 1894 C CA . LYS A 1 232 ? -27.689 -1.751 20.452 1.00 86.06 232 LYS A CA 1
ATOM 1895 C C . LYS A 1 232 ? -27.048 -0.855 21.517 1.00 86.06 232 LYS A C 1
ATOM 1897 O O . LYS A 1 232 ? -26.713 -1.347 22.592 1.00 86.06 232 LYS A O 1
ATOM 1902 N N . SER A 1 233 ? -26.989 0.458 21.280 1.00 87.44 233 SER A N 1
ATOM 1903 C CA . SER A 1 233 ? -26.423 1.410 22.254 1.00 87.44 233 SER A CA 1
ATOM 1904 C C . SER A 1 233 ? -27.157 1.407 23.599 1.00 87.44 233 SER A C 1
ATOM 1906 O O . SER A 1 233 ? -26.549 1.631 24.641 1.00 87.44 233 SER A O 1
ATOM 1908 N N . ILE A 1 234 ? -28.462 1.105 23.607 1.00 92.50 234 ILE A N 1
ATOM 1909 C CA . ILE A 1 234 ? -29.249 0.999 24.842 1.00 92.50 234 ILE A CA 1
ATOM 1910 C C . ILE A 1 234 ? -28.880 -0.268 25.611 1.00 92.50 234 ILE A C 1
ATOM 1912 O O . ILE A 1 234 ? -28.764 -0.227 26.835 1.00 92.50 234 ILE A O 1
ATOM 1916 N N . GLN A 1 235 ? -28.646 -1.379 24.908 1.00 93.50 235 GLN A N 1
ATOM 1917 C CA . GLN A 1 235 ? -28.131 -2.606 25.514 1.00 93.50 235 GLN A CA 1
ATOM 1918 C C . GLN A 1 235 ? -26.751 -2.366 26.152 1.00 93.50 235 GLN A C 1
ATOM 1920 O O . GLN A 1 235 ? -26.533 -2.722 27.309 1.00 93.50 235 GLN A O 1
ATOM 1925 N N . GLU A 1 236 ? -25.831 -1.738 25.423 1.00 91.56 236 GLU A N 1
ATOM 1926 C CA . GLU A 1 236 ? -24.470 -1.437 25.889 1.00 91.56 236 GLU A CA 1
ATOM 1927 C C . GLU A 1 236 ? -24.481 -0.464 27.082 1.00 91.56 236 GLU A C 1
ATOM 1929 O O . GLU A 1 236 ? -23.819 -0.714 28.094 1.00 91.56 236 GLU A O 1
ATOM 1934 N N . PHE A 1 237 ? -25.304 0.591 27.028 1.00 93.56 237 PHE A N 1
ATOM 1935 C CA . PHE A 1 237 ? -25.507 1.520 28.144 1.00 93.56 237 PHE A CA 1
ATOM 1936 C C . PHE A 1 237 ? -26.056 0.817 29.390 1.00 93.56 237 PHE A C 1
ATOM 1938 O O . PHE A 1 237 ? -25.559 1.031 30.495 1.00 93.56 237 PHE A O 1
ATOM 1945 N N . LEU A 1 238 ? -27.061 -0.047 29.233 1.00 96.12 238 LEU A N 1
ATOM 1946 C CA . LEU A 1 238 ? -27.664 -0.777 30.348 1.00 96.12 238 LEU A CA 1
ATOM 1947 C C . LEU A 1 238 ? -26.682 -1.745 31.014 1.00 96.12 238 LEU A C 1
ATOM 1949 O O . LEU A 1 238 ? -26.736 -1.923 32.231 1.00 96.12 238 LEU A O 1
ATOM 1953 N N . MET A 1 239 ? -25.761 -2.341 30.259 1.00 94.62 239 MET A N 1
ATOM 1954 C CA . MET A 1 239 ? -24.675 -3.133 30.836 1.00 94.62 239 MET A CA 1
ATOM 1955 C C . MET A 1 239 ? -23.680 -2.259 31.610 1.00 94.62 239 MET A C 1
ATOM 1957 O O . MET A 1 239 ? -23.299 -2.615 32.724 1.00 94.62 239 MET A O 1
ATOM 1961 N N . ALA A 1 240 ? -23.296 -1.096 31.078 1.00 94.12 240 ALA A N 1
ATOM 1962 C CA . ALA A 1 240 ? -22.450 -0.150 31.809 1.00 94.12 240 ALA A CA 1
ATOM 1963 C C . ALA A 1 240 ? -23.117 0.309 33.118 1.00 94.12 240 ALA A C 1
ATOM 1965 O O . ALA A 1 240 ? -22.487 0.304 34.178 1.00 94.12 240 ALA A O 1
ATOM 1966 N N . TYR A 1 241 ? -24.418 0.604 33.067 1.00 94.75 241 TYR A N 1
ATOM 1967 C CA . TYR A 1 241 ? -25.228 0.915 34.242 1.00 94.75 241 TYR A CA 1
ATOM 1968 C C . TYR A 1 241 ? -25.265 -0.245 35.245 1.00 94.75 241 TYR A C 1
ATOM 1970 O O . TYR A 1 241 ? -25.158 -0.018 36.446 1.00 94.75 241 TYR A O 1
ATOM 1978 N N . PHE A 1 242 ? -25.373 -1.497 34.784 1.00 93.75 242 PHE A N 1
ATOM 1979 C CA . PHE A 1 242 ? -25.317 -2.669 35.663 1.00 93.75 242 PHE A CA 1
ATOM 1980 C C . PHE A 1 242 ? -23.992 -2.746 36.433 1.00 93.75 242 PHE A C 1
ATOM 1982 O O . PHE A 1 242 ? -23.994 -3.005 37.638 1.00 93.75 242 PHE A O 1
ATOM 1989 N N . ILE A 1 243 ? -22.868 -2.520 35.747 1.00 92.50 243 ILE A N 1
ATOM 1990 C CA . ILE A 1 243 ? -21.524 -2.559 36.342 1.00 92.50 243 ILE A CA 1
ATOM 1991 C C . ILE A 1 243 ? -21.391 -1.494 37.439 1.00 92.50 243 ILE A C 1
ATOM 1993 O O . ILE A 1 243 ? -20.931 -1.815 38.541 1.00 92.50 243 ILE A O 1
ATOM 1997 N N . ASP A 1 244 ? -21.842 -0.266 37.166 1.00 91.50 244 ASP A N 1
ATOM 1998 C CA . ASP A 1 244 ? -21.850 0.840 38.133 1.00 91.50 244 ASP A CA 1
ATOM 1999 C C . ASP A 1 244 ? -22.796 0.561 39.315 1.00 91.50 244 ASP A C 1
ATOM 2001 O O . ASP A 1 244 ? -22.390 0.632 40.477 1.00 91.50 244 ASP A O 1
ATOM 2005 N N . TYR A 1 245 ? -24.023 0.105 39.037 1.00 91.06 245 TYR A N 1
ATOM 2006 C CA . TYR A 1 245 ? -25.013 -0.275 40.049 1.00 91.06 245 TYR A CA 1
ATOM 2007 C C . TYR A 1 245 ? -24.487 -1.360 40.998 1.00 91.06 245 TYR A C 1
ATOM 2009 O O . TYR A 1 245 ? -24.683 -1.290 42.216 1.00 91.06 245 TYR A O 1
ATOM 2017 N N . LYS A 1 246 ? -23.786 -2.364 40.458 1.00 90.94 246 LYS A N 1
ATOM 2018 C CA . LYS A 1 246 ? -23.135 -3.424 41.241 1.00 90.94 246 LYS A CA 1
ATOM 2019 C C . LYS A 1 246 ? -21.857 -2.982 41.937 1.00 90.94 246 LYS A C 1
ATOM 2021 O O . LYS A 1 246 ? -21.391 -3.717 42.808 1.00 90.94 246 LYS A O 1
ATOM 2026 N N . LYS A 1 247 ? -21.311 -1.815 41.588 1.00 90.00 247 LYS A N 1
ATOM 2027 C CA . LYS A 1 247 ? -20.033 -1.294 42.088 1.00 90.00 247 LYS A CA 1
ATOM 2028 C C . LYS A 1 247 ? -18.906 -2.316 41.925 1.00 90.00 247 LYS A C 1
ATOM 2030 O O . LYS A 1 247 ? -18.148 -2.555 42.867 1.00 90.00 247 LYS A O 1
ATOM 2035 N N . LEU A 1 248 ? -18.831 -2.958 40.755 1.00 89.00 248 LEU A N 1
ATOM 2036 C CA . LEU A 1 248 ? -17.778 -3.941 40.489 1.00 89.00 248 LEU A CA 1
ATOM 2037 C C . LEU A 1 248 ? -16.402 -3.268 40.578 1.00 89.00 248 LEU A C 1
ATOM 2039 O O . LEU A 1 248 ? -16.190 -2.176 40.052 1.00 89.00 248 LEU A O 1
ATOM 2043 N N . ASP A 1 249 ? -15.456 -3.918 41.254 1.00 87.50 249 ASP A N 1
ATOM 2044 C CA . ASP A 1 249 ? -14.090 -3.417 41.351 1.00 87.50 249 ASP A CA 1
ATOM 2045 C C . ASP A 1 249 ? -13.319 -3.627 40.035 1.00 87.50 249 ASP A C 1
ATOM 2047 O O . ASP A 1 249 ? -13.666 -4.469 39.204 1.00 87.50 249 ASP A O 1
ATOM 2051 N N . LEU A 1 250 ? -12.222 -2.882 39.858 1.00 86.56 250 LEU A N 1
ATOM 2052 C CA . LEU A 1 250 ? -11.404 -2.936 38.642 1.00 86.56 250 LEU A CA 1
ATOM 2053 C C . LEU A 1 250 ? -10.855 -4.343 38.347 1.00 86.56 250 LEU A C 1
ATOM 2055 O O . LEU A 1 250 ? -10.721 -4.704 37.180 1.00 86.56 250 LEU A O 1
ATOM 2059 N N . GLY A 1 251 ? -10.521 -5.128 39.376 1.00 88.00 251 GLY A N 1
ATOM 2060 C CA . GLY A 1 251 ? -10.028 -6.493 39.207 1.00 88.00 251 GLY A CA 1
ATOM 2061 C C . GLY A 1 251 ? -11.101 -7.402 38.618 1.00 88.00 251 GLY A C 1
ATOM 2062 O O . GLY A 1 251 ? -10.825 -8.155 37.685 1.00 88.00 251 GLY A O 1
ATOM 2063 N N . THR A 1 252 ? -12.339 -7.272 39.096 1.00 87.44 252 THR A N 1
ATOM 2064 C CA . THR A 1 252 ? -13.497 -7.982 38.540 1.00 87.44 252 THR A CA 1
ATOM 2065 C C . THR A 1 252 ? -13.812 -7.532 37.113 1.00 87.44 252 THR A C 1
ATOM 2067 O O . THR A 1 252 ? -14.004 -8.381 36.246 1.00 87.44 252 THR A O 1
ATOM 2070 N N . ILE A 1 253 ? -13.802 -6.222 36.838 1.00 87.69 253 ILE A N 1
ATOM 2071 C CA . ILE A 1 253 ? -14.011 -5.672 35.485 1.00 87.69 253 ILE A CA 1
ATOM 2072 C C . ILE A 1 253 ? -12.976 -6.249 34.510 1.00 87.69 253 ILE A C 1
ATOM 2074 O O . ILE A 1 253 ? -13.348 -6.785 33.472 1.00 87.69 253 ILE A O 1
ATOM 2078 N N . LYS A 1 254 ? -11.684 -6.225 34.859 1.00 87.44 254 LYS A N 1
ATOM 2079 C CA . LYS A 1 254 ? -10.628 -6.822 34.025 1.00 87.44 254 LYS A CA 1
ATOM 2080 C C . LYS A 1 254 ? -10.853 -8.318 33.822 1.00 87.44 254 LYS A C 1
ATOM 2082 O O . LYS A 1 254 ? -10.907 -8.785 32.697 1.00 87.44 254 LYS A O 1
ATOM 2087 N N . LYS A 1 255 ? -11.102 -9.069 34.896 1.00 84.88 255 LYS A N 1
ATOM 2088 C CA . LYS A 1 255 ? -11.331 -10.518 34.807 1.00 84.88 255 LYS A CA 1
ATOM 2089 C C . LYS A 1 255 ? -12.495 -10.899 33.881 1.00 84.88 255 LYS A C 1
ATOM 2091 O O . LYS A 1 255 ? -12.458 -11.970 33.285 1.00 84.88 255 LYS A O 1
ATOM 2096 N N . LEU A 1 256 ? -13.538 -10.072 33.812 1.00 81.75 256 LEU A N 1
ATOM 2097 C CA . LEU A 1 256 ? -14.723 -10.343 32.995 1.00 81.75 256 LEU A CA 1
ATOM 2098 C C . LEU A 1 256 ? -14.577 -9.865 31.549 1.00 81.75 256 LEU A C 1
ATOM 2100 O O . LEU A 1 256 ? -15.069 -10.536 30.646 1.00 81.75 256 LEU A O 1
ATOM 2104 N N . PHE A 1 257 ? -13.935 -8.718 31.335 1.00 84.62 257 PHE A N 1
ATOM 2105 C CA . PHE A 1 257 ? -13.972 -8.011 30.050 1.00 84.62 257 PHE A CA 1
ATOM 2106 C C . PHE A 1 257 ? -12.616 -7.918 29.358 1.00 84.62 257 PHE A C 1
ATOM 2108 O O . PHE A 1 257 ? -12.532 -7.349 28.273 1.00 84.62 257 PHE A O 1
ATOM 2115 N N . SER A 1 258 ? -11.557 -8.448 29.961 1.00 82.94 258 SER A N 1
ATOM 2116 C CA . SER A 1 258 ? -10.211 -8.406 29.409 1.00 82.94 258 SER A CA 1
ATOM 2117 C C . SER A 1 258 ? -9.592 -9.794 29.327 1.00 82.94 258 SER A C 1
ATOM 2119 O O . SER A 1 258 ? -9.973 -10.731 30.032 1.00 82.94 258 SER A O 1
ATOM 2121 N N . HIS A 1 259 ? -8.601 -9.916 28.455 1.00 77.88 259 HIS A N 1
ATOM 2122 C CA . HIS A 1 259 ? -7.555 -10.922 28.595 1.00 77.88 259 HIS A CA 1
ATOM 2123 C C . HIS A 1 259 ? -6.325 -10.280 29.254 1.00 77.88 259 HIS A C 1
ATOM 2125 O O . HIS A 1 259 ? -6.408 -9.139 29.719 1.00 77.88 259 HIS A O 1
ATOM 2131 N N . ASP A 1 260 ? -5.211 -11.011 29.348 1.00 70.62 260 ASP A N 1
ATOM 2132 C CA . ASP A 1 260 ? -4.025 -10.606 30.122 1.00 70.62 260 ASP A CA 1
ATOM 2133 C C . ASP A 1 260 ? -3.496 -9.209 29.761 1.00 70.62 260 ASP A C 1
ATOM 2135 O O . ASP A 1 260 ? -2.895 -8.541 30.605 1.00 70.62 260 ASP A O 1
ATOM 2139 N N . LEU A 1 261 ? -3.737 -8.749 28.529 1.00 70.00 261 LEU A N 1
ATOM 2140 C CA . LEU A 1 261 ? -3.143 -7.525 28.005 1.00 70.00 261 LEU A CA 1
ATOM 2141 C C . LEU A 1 261 ? -4.164 -6.461 27.562 1.00 70.00 261 LEU A C 1
ATOM 2143 O O . LEU A 1 261 ? -3.842 -5.282 27.662 1.00 70.00 261 LEU A O 1
ATOM 2147 N N . ARG A 1 262 ? -5.385 -6.807 27.132 1.00 80.25 262 ARG A N 1
ATOM 2148 C CA . ARG A 1 262 ? -6.374 -5.816 26.641 1.00 80.25 262 ARG A CA 1
ATOM 2149 C C . ARG A 1 262 ? -7.815 -6.191 26.953 1.00 80.25 262 ARG A C 1
ATOM 2151 O O . ARG A 1 262 ? -8.110 -7.359 27.223 1.00 80.25 262 ARG A O 1
ATOM 2158 N N . PHE A 1 263 ? -8.714 -5.217 26.864 1.00 85.81 263 PHE A N 1
ATOM 2159 C CA . PHE A 1 263 ? -10.148 -5.491 26.814 1.00 85.81 263 PHE A CA 1
ATOM 2160 C C . PHE A 1 263 ? -10.509 -6.242 25.525 1.00 85.81 263 PHE A C 1
ATOM 2162 O O . PHE A 1 263 ? -9.828 -6.123 24.502 1.00 85.81 263 PHE A O 1
ATOM 2169 N N . TYR A 1 264 ? -11.571 -7.047 25.563 1.00 81.50 264 TYR A N 1
ATOM 2170 C CA . TYR A 1 264 ? -12.165 -7.528 24.319 1.00 81.50 264 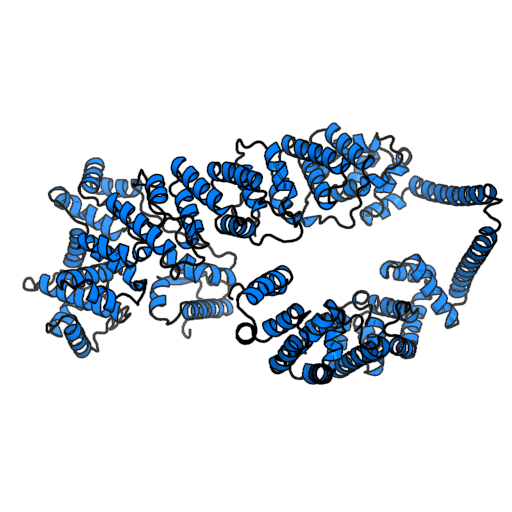TYR A CA 1
ATOM 2171 C C . TYR A 1 264 ? -12.835 -6.346 23.614 1.00 81.50 264 TYR A C 1
ATOM 2173 O O . TYR A 1 264 ? -13.588 -5.595 24.234 1.00 81.50 264 TYR A O 1
ATOM 2181 N N . GLU A 1 265 ? -12.567 -6.195 22.319 1.00 76.88 265 GLU A N 1
ATOM 2182 C CA . GLU A 1 265 ? -13.060 -5.075 21.503 1.00 76.88 265 GLU A CA 1
ATOM 2183 C C . GLU A 1 265 ? -14.597 -5.011 21.475 1.00 76.88 265 GLU A C 1
ATOM 2185 O O . GLU A 1 265 ? -15.175 -3.931 21.452 1.00 76.88 265 GLU A O 1
ATOM 2190 N N . GLU A 1 266 ? -15.271 -6.158 21.612 1.00 76.69 266 GLU A N 1
ATOM 2191 C CA . GLU A 1 266 ? -16.733 -6.262 21.731 1.00 76.69 266 GLU A CA 1
ATOM 2192 C C . GLU A 1 266 ? -17.331 -5.523 22.948 1.00 76.69 266 GLU A C 1
ATOM 2194 O O . GLU A 1 266 ? -18.540 -5.293 22.990 1.00 76.69 266 GLU A O 1
ATOM 2199 N N . PHE A 1 267 ? -16.508 -5.130 23.929 1.00 86.38 267 PHE A N 1
ATOM 2200 C CA . PHE A 1 267 ? -16.923 -4.350 25.101 1.00 86.38 267 PHE A CA 1
ATOM 2201 C C . PHE A 1 267 ? -16.524 -2.869 25.031 1.00 86.38 267 PHE A C 1
ATOM 2203 O O . PHE A 1 267 ? -16.728 -2.157 26.014 1.00 86.38 267 PHE A O 1
ATOM 2210 N N . GLU A 1 268 ? -15.982 -2.387 23.908 1.00 86.50 268 GLU A N 1
ATOM 2211 C CA . GLU A 1 268 ? -15.525 -0.999 23.737 1.00 86.50 268 GLU A CA 1
ATOM 2212 C C . GLU A 1 268 ? -16.577 0.031 24.179 1.00 86.50 268 GLU A C 1
ATOM 2214 O O . GLU A 1 268 ? -16.335 0.812 25.102 1.00 86.50 268 GLU A O 1
ATOM 2219 N N . GLU A 1 269 ? -17.780 -0.025 23.602 1.00 86.31 269 GLU A N 1
ATOM 2220 C CA . GLU A 1 269 ? -18.867 0.913 23.919 1.00 86.31 269 GLU A CA 1
ATOM 2221 C C . GLU A 1 269 ? -19.311 0.817 25.385 1.00 86.31 269 GLU A C 1
ATOM 2223 O O . GLU A 1 269 ? -19.582 1.827 26.033 1.00 86.31 269 GLU A O 1
ATOM 2228 N N . VAL A 1 270 ? -19.312 -0.389 25.963 1.00 90.50 270 VAL A N 1
ATOM 2229 C CA . VAL A 1 270 ? -19.647 -0.593 27.381 1.00 90.50 270 VAL A CA 1
ATOM 2230 C C . VAL A 1 270 ? -18.624 0.103 28.279 1.00 90.50 270 VAL A C 1
ATOM 2232 O O . VAL A 1 270 ? -19.005 0.760 29.249 1.00 90.50 270 VAL A O 1
ATOM 2235 N N . ILE A 1 271 ? -17.332 -0.005 27.960 1.00 90.75 271 ILE A N 1
ATOM 2236 C CA . ILE A 1 271 ? -16.256 0.668 28.695 1.00 90.75 271 ILE A CA 1
ATOM 2237 C C . ILE A 1 271 ? -16.362 2.189 28.539 1.00 90.75 271 ILE A C 1
ATOM 2239 O O . ILE A 1 271 ? -16.272 2.908 29.539 1.00 90.75 271 ILE A O 1
ATOM 2243 N N . ILE A 1 272 ? -16.629 2.686 27.330 1.00 88.00 272 ILE A N 1
ATOM 2244 C CA . ILE A 1 272 ? -16.857 4.114 27.073 1.00 88.00 272 ILE A CA 1
ATOM 2245 C C . ILE A 1 272 ? -18.027 4.622 27.928 1.00 88.00 272 ILE A C 1
ATOM 2247 O O . ILE A 1 272 ? -17.855 5.565 28.707 1.00 88.00 272 ILE A O 1
ATOM 2251 N N . TYR A 1 273 ? -19.188 3.966 27.880 1.00 88.88 273 TYR A N 1
ATOM 2252 C CA . TYR A 1 273 ? -20.349 4.340 28.691 1.00 88.88 273 TYR A CA 1
ATOM 2253 C C . TYR A 1 273 ? -20.071 4.273 30.188 1.00 88.88 273 TYR A C 1
ATOM 2255 O O . TYR A 1 273 ? -20.422 5.204 30.915 1.00 88.88 273 TYR A O 1
ATOM 2263 N N . LEU A 1 274 ? -19.379 3.236 30.654 1.00 90.62 274 LEU A N 1
ATOM 2264 C CA . LEU A 1 274 ? -19.009 3.097 32.058 1.00 90.62 274 LEU A CA 1
ATOM 2265 C C . LEU A 1 274 ? -18.118 4.254 32.522 1.00 90.62 274 LEU A C 1
ATOM 2267 O O . LEU A 1 274 ? -18.344 4.803 33.597 1.00 90.62 274 LEU A O 1
ATOM 2271 N N . THR A 1 275 ? -17.144 4.678 31.713 1.00 88.75 275 THR A N 1
ATOM 2272 C CA . THR A 1 275 ? -16.286 5.828 32.054 1.00 88.75 275 THR A CA 1
ATOM 2273 C C . THR A 1 275 ? -16.996 7.178 31.974 1.00 88.75 275 THR A C 1
ATOM 2275 O O . THR A 1 275 ? -16.547 8.137 32.606 1.00 88.75 275 THR A O 1
ATOM 2278 N N . ASN A 1 276 ? -18.117 7.264 31.257 1.00 83.75 276 ASN A N 1
ATOM 2279 C CA . ASN A 1 276 ? -18.980 8.445 31.257 1.00 83.75 276 ASN A CA 1
ATOM 2280 C C . ASN A 1 276 ? -19.901 8.491 32.484 1.00 83.75 276 ASN A C 1
ATOM 2282 O O . ASN A 1 276 ? -20.089 9.571 33.046 1.00 83.75 276 ASN A O 1
ATOM 2286 N N . ILE A 1 277 ? -20.408 7.339 32.940 1.00 87.00 277 ILE A N 1
ATOM 2287 C CA . ILE A 1 277 ? -21.182 7.210 34.188 1.00 87.00 277 ILE A CA 1
ATOM 2288 C C . ILE A 1 277 ? -20.265 7.450 35.398 1.00 87.00 277 ILE A C 1
ATOM 2290 O O . ILE A 1 277 ? -20.506 8.339 36.214 1.00 87.00 277 ILE A O 1
ATOM 2294 N N . GLN A 1 278 ? -19.158 6.712 35.479 1.00 86.62 278 GLN A N 1
ATOM 2295 C CA . GLN A 1 278 ? -18.190 6.777 36.568 1.00 86.62 278 GLN A CA 1
ATOM 2296 C C . GLN A 1 278 ? -16.863 7.363 36.072 1.00 86.62 278 GLN A C 1
ATOM 2298 O O . GLN A 1 278 ? -15.887 6.654 35.812 1.00 86.62 278 GLN A O 1
ATOM 2303 N N . LYS A 1 279 ? -16.799 8.700 36.004 1.00 80.31 279 LYS A N 1
ATOM 2304 C CA . LYS A 1 279 ? -15.641 9.456 35.479 1.00 80.31 279 LYS A CA 1
ATOM 2305 C C . LYS A 1 279 ? -14.291 9.068 36.100 1.00 80.31 279 LYS A C 1
ATOM 2307 O O . LYS A 1 279 ? -13.269 9.159 35.429 1.00 80.31 279 LYS A O 1
ATOM 2312 N N . THR A 1 280 ? -14.278 8.601 37.350 1.00 84.81 280 THR A N 1
ATOM 2313 C CA . THR A 1 280 ? -13.061 8.183 38.072 1.00 84.81 280 THR A CA 1
ATOM 2314 C C . THR A 1 280 ? -12.464 6.857 37.590 1.00 84.81 280 THR A C 1
ATOM 2316 O O . THR A 1 280 ? -11.328 6.542 37.949 1.00 84.81 280 THR A O 1
ATOM 2319 N N . LEU A 1 281 ? -13.189 6.066 36.790 1.00 89.19 281 LEU A N 1
ATOM 2320 C CA . LEU A 1 281 ? -12.661 4.833 36.200 1.00 89.19 281 LEU A CA 1
ATOM 2321 C C . LEU A 1 281 ? -11.772 5.087 34.984 1.00 89.19 281 LEU A C 1
ATOM 2323 O O . LEU A 1 281 ? -10.899 4.261 34.720 1.00 89.19 281 LEU A O 1
ATOM 2327 N N . PHE A 1 282 ? -11.951 6.216 34.289 1.00 90.75 282 PHE A N 1
ATOM 2328 C CA . PHE A 1 282 ? -11.205 6.533 33.070 1.00 90.75 282 PHE A CA 1
ATOM 2329 C C . PHE A 1 282 ? -9.694 6.385 33.277 1.00 90.75 282 PHE A C 1
ATOM 2331 O O . PHE A 1 282 ? -9.062 5.589 32.589 1.00 90.75 282 PHE A O 1
ATOM 2338 N N . ASP A 1 283 ? -9.142 7.048 34.301 1.00 89.50 283 ASP A N 1
ATOM 2339 C CA . ASP A 1 283 ? -7.701 7.042 34.588 1.00 89.50 283 ASP A CA 1
ATOM 2340 C C . ASP A 1 283 ? -7.135 5.633 34.799 1.00 89.50 283 ASP A C 1
ATOM 2342 O O . ASP A 1 283 ? -6.003 5.351 34.416 1.00 89.50 283 ASP A O 1
ATOM 2346 N N . LYS A 1 284 ? -7.922 4.730 35.394 1.00 89.38 284 LYS A N 1
ATOM 2347 C CA . LYS A 1 284 ? -7.487 3.358 35.691 1.00 89.38 284 LYS A CA 1
ATOM 2348 C C . LYS A 1 284 ? -7.566 2.440 34.476 1.00 89.38 284 LYS A C 1
ATOM 2350 O O . LYS A 1 284 ? -6.788 1.491 34.379 1.00 89.38 284 LYS A O 1
ATOM 2355 N N . LEU A 1 285 ? -8.544 2.674 33.605 1.00 91.62 285 LEU A N 1
ATOM 2356 C CA . LEU A 1 285 ? -8.793 1.852 32.424 1.00 91.62 285 LEU A CA 1
ATOM 2357 C C . LEU A 1 285 ? -7.869 2.256 31.276 1.00 91.62 285 LEU A C 1
ATOM 2359 O O . LEU A 1 285 ? -7.293 1.377 30.643 1.00 91.62 285 LEU A O 1
ATOM 2363 N N . VAL A 1 286 ? -7.632 3.557 31.087 1.00 91.56 286 VAL A N 1
ATOM 2364 C CA . VAL A 1 286 ? -6.726 4.070 30.049 1.00 91.56 286 VAL A CA 1
ATOM 2365 C C . VAL A 1 286 ? -5.278 3.649 30.278 1.00 91.56 286 VAL A C 1
ATOM 2367 O O . VAL A 1 286 ? -4.574 3.367 29.317 1.00 91.56 286 VAL A O 1
ATOM 2370 N N . ASP A 1 287 ? -4.834 3.542 31.534 1.00 88.69 287 ASP A N 1
ATOM 2371 C CA . ASP A 1 287 ? -3.496 3.035 31.873 1.00 88.69 287 ASP A CA 1
ATOM 2372 C C . ASP A 1 287 ? -3.351 1.525 31.611 1.00 88.69 287 ASP A C 1
ATOM 2374 O O . ASP A 1 287 ? -2.240 1.027 31.425 1.00 88.69 287 ASP A O 1
ATOM 2378 N N . PHE A 1 288 ? -4.459 0.778 31.623 1.00 88.00 288 PHE A N 1
ATOM 2379 C CA . PHE A 1 288 ? -4.455 -0.653 31.331 1.00 88.00 288 PHE A CA 1
ATOM 2380 C C . PHE A 1 288 ? -4.459 -0.913 29.823 1.00 88.00 288 PHE A C 1
ATOM 2382 O O . PHE A 1 288 ? -3.584 -1.625 29.327 1.00 88.00 288 PHE A O 1
ATOM 2389 N N . ASP A 1 289 ? -5.412 -0.304 29.120 1.00 88.31 289 ASP A N 1
ATOM 2390 C CA . ASP A 1 289 ? -5.616 -0.457 27.686 1.00 88.31 289 ASP A CA 1
ATOM 2391 C C . ASP A 1 289 ? -6.115 0.872 27.090 1.00 88.31 289 ASP A C 1
ATOM 2393 O O . ASP A 1 289 ? -7.300 1.187 27.195 1.00 88.31 289 ASP A O 1
ATOM 2397 N N . PRO A 1 290 ? -5.230 1.689 26.494 1.00 89.31 290 PRO A N 1
ATOM 2398 C CA . PRO A 1 290 ? -5.643 2.939 25.865 1.00 89.31 290 PRO A CA 1
ATOM 2399 C C . PRO A 1 290 ? -6.395 2.732 24.537 1.00 89.31 290 PRO A C 1
ATOM 2401 O O . PRO A 1 290 ? -7.135 3.627 24.128 1.00 89.31 290 PRO A O 1
ATOM 2404 N N . PHE A 1 291 ? -6.265 1.574 23.874 1.00 86.50 291 PHE A N 1
ATOM 2405 C CA . PHE A 1 291 ? -6.886 1.319 22.564 1.00 86.50 291 PHE A CA 1
ATOM 2406 C C . PHE A 1 291 ? -8.400 1.150 22.651 1.00 86.50 291 PHE A C 1
ATOM 2408 O O . PHE A 1 291 ? -9.100 1.477 21.693 1.00 86.50 291 PHE A O 1
ATOM 2415 N N . ILE A 1 292 ? -8.918 0.730 23.810 1.00 87.38 292 ILE A N 1
ATOM 2416 C CA . ILE A 1 292 ? -10.362 0.623 24.069 1.00 87.38 292 ILE A CA 1
ATOM 2417 C C . ILE A 1 292 ? -11.090 1.975 24.005 1.00 87.38 292 ILE A C 1
ATOM 2419 O O . ILE A 1 292 ? -12.309 2.025 24.079 1.00 87.38 292 ILE A O 1
ATOM 2423 N N . PHE A 1 293 ? -10.364 3.090 23.904 1.00 89.31 293 PHE A N 1
ATOM 2424 C CA . PHE A 1 293 ? -10.950 4.423 23.808 1.00 89.31 293 PHE A CA 1
ATOM 2425 C C . PHE A 1 293 ? -10.981 4.979 22.386 1.00 89.31 293 PHE A C 1
ATOM 2427 O O . PHE A 1 293 ? -11.349 6.143 22.249 1.00 89.31 293 PHE A O 1
ATOM 2434 N N . LYS A 1 294 ? -10.640 4.199 21.346 1.00 85.50 294 LYS A N 1
ATOM 2435 C CA . LYS A 1 294 ? -10.548 4.665 19.945 1.00 85.50 294 LYS A CA 1
ATOM 2436 C C . LYS A 1 294 ? -11.838 5.301 19.403 1.00 85.50 294 LYS A C 1
ATOM 2438 O O . LYS A 1 294 ? -11.747 6.226 18.595 1.00 85.50 294 LYS A O 1
ATOM 2443 N N . ARG A 1 295 ? -13.023 4.883 19.866 1.00 78.00 295 ARG A N 1
ATOM 2444 C CA . ARG A 1 295 ? -14.322 5.500 19.512 1.00 78.00 295 ARG A CA 1
ATOM 2445 C C . ARG A 1 295 ? -14.848 6.504 20.524 1.00 78.00 295 ARG A C 1
ATOM 2447 O O . ARG A 1 295 ? -15.952 7.011 20.346 1.00 78.00 295 ARG A O 1
ATOM 2454 N N . HIS A 1 296 ? -14.107 6.794 21.594 1.00 83.00 296 HIS A N 1
ATOM 2455 C CA . HIS A 1 296 ? -14.635 7.621 22.674 1.00 83.00 296 HIS A CA 1
ATOM 2456 C C . HIS A 1 296 ? -15.110 8.977 22.121 1.00 83.00 296 HIS A C 1
ATOM 2458 O O . HIS A 1 296 ? -14.299 9.753 21.635 1.00 83.00 296 HIS A O 1
ATOM 2464 N N . PRO A 1 297 ? -16.398 9.333 22.217 1.00 64.88 297 PRO A N 1
ATOM 2465 C CA . PRO A 1 297 ? -16.977 10.352 21.344 1.00 64.88 297 PRO A CA 1
ATOM 2466 C C . PRO A 1 297 ? -16.436 11.763 21.607 1.00 64.88 297 PRO A C 1
ATOM 2468 O O . PRO A 1 297 ? -16.393 12.582 20.692 1.00 64.88 297 PRO A O 1
ATOM 2471 N N . ASN A 1 298 ? -15.999 12.059 22.840 1.00 68.94 298 ASN A N 1
ATOM 2472 C CA . ASN A 1 298 ? -15.276 13.290 23.157 1.00 68.94 298 ASN A CA 1
ATOM 2473 C C . ASN A 1 298 ? -14.536 13.189 24.498 1.00 68.94 298 ASN A C 1
ATOM 2475 O O . ASN A 1 298 ? -15.130 12.823 25.509 1.00 68.94 298 ASN A O 1
ATOM 2479 N N . LEU A 1 299 ? -13.250 13.529 24.527 1.00 81.25 299 LEU A N 1
ATOM 2480 C CA . LEU A 1 299 ? -12.460 13.632 25.757 1.00 81.25 299 LEU A CA 1
ATOM 2481 C C . LEU A 1 299 ? -12.174 15.111 26.040 1.00 81.25 299 LEU A C 1
ATOM 2483 O O . LEU A 1 299 ? -11.935 15.895 25.120 1.00 81.25 299 LEU A O 1
ATOM 2487 N N . ASP A 1 300 ? -12.233 15.522 27.306 1.00 82.81 300 ASP A N 1
ATOM 2488 C CA . ASP A 1 300 ? -11.716 16.832 27.716 1.00 82.81 300 ASP A CA 1
ATOM 2489 C C . ASP A 1 300 ? -10.180 16.875 27.590 1.00 82.81 300 ASP A C 1
ATOM 2491 O O . ASP A 1 300 ? -9.531 15.848 27.380 1.00 82.81 300 ASP A O 1
ATOM 2495 N N . GLU A 1 301 ? -9.583 18.065 27.701 1.00 87.62 301 GLU A N 1
ATOM 2496 C CA . GLU A 1 301 ? -8.130 18.244 27.557 1.00 87.62 301 GLU A CA 1
ATOM 2497 C C . GLU A 1 301 ? -7.328 17.361 28.534 1.00 87.62 301 GLU A C 1
ATOM 2499 O O . GLU A 1 301 ? -6.301 16.789 28.160 1.00 87.62 301 GLU A O 1
ATOM 2504 N N . SER A 1 302 ? -7.806 17.198 29.774 1.00 89.38 302 SER A N 1
ATOM 2505 C CA . SER A 1 302 ? -7.130 16.394 30.802 1.00 89.38 302 SER A CA 1
ATOM 2506 C C . SER A 1 302 ? -7.108 14.915 30.421 1.00 89.38 302 SER A C 1
ATOM 2508 O O . SER A 1 302 ? -6.056 14.265 30.443 1.00 89.38 302 SER A O 1
ATOM 2510 N N . LYS A 1 303 ? -8.258 14.387 29.999 1.00 90.25 303 LYS A N 1
ATOM 2511 C CA . LYS A 1 303 ? -8.400 12.998 29.565 1.00 90.25 303 LYS A CA 1
ATOM 2512 C C . LYS A 1 303 ? -7.665 12.722 28.256 1.00 90.25 303 LYS A C 1
ATOM 2514 O O . LYS A 1 303 ? -7.023 11.681 28.148 1.00 90.25 303 LYS A O 1
ATOM 2519 N N . GLN A 1 304 ? -7.691 13.651 27.297 1.00 91.81 304 GLN A N 1
ATOM 2520 C CA . GLN A 1 304 ? -6.897 13.557 26.065 1.00 91.81 304 GLN A CA 1
ATOM 2521 C C . GLN A 1 304 ? -5.401 13.476 26.383 1.00 91.81 304 GLN A C 1
ATOM 2523 O O . GLN A 1 304 ? -4.701 12.595 25.886 1.00 91.81 304 GLN A O 1
ATOM 2528 N N . LYS A 1 305 ? -4.911 14.333 27.284 1.00 93.94 305 LYS A N 1
ATOM 2529 C CA . LYS A 1 305 ? -3.519 14.297 27.744 1.00 93.94 305 LYS A CA 1
ATOM 2530 C C . LYS A 1 305 ? -3.163 12.968 28.412 1.00 93.94 305 LYS A C 1
ATOM 2532 O O . LYS A 1 305 ? -2.086 12.429 28.162 1.00 93.94 305 LYS A O 1
ATOM 2537 N N . LYS A 1 306 ? -4.046 12.433 29.257 1.00 94.06 306 LYS A N 1
ATOM 2538 C CA . LYS A 1 306 ? -3.855 11.134 29.915 1.00 94.06 306 LYS A CA 1
ATOM 2539 C C . LYS A 1 306 ? -3.839 9.980 28.907 1.00 94.06 306 LYS A C 1
ATOM 2541 O O . LYS A 1 306 ? -2.969 9.117 29.010 1.00 94.06 306 LYS A O 1
ATOM 2546 N N . LEU A 1 307 ? -4.731 10.000 27.915 1.00 94.44 307 LEU A N 1
ATOM 2547 C CA . LEU A 1 307 ? -4.757 9.031 26.819 1.00 94.44 307 LEU A CA 1
ATOM 2548 C C . LEU A 1 307 ? -3.455 9.070 26.011 1.00 94.44 307 LEU A C 1
ATOM 2550 O O . LEU A 1 307 ? -2.831 8.028 25.835 1.00 94.44 307 LEU A O 1
ATOM 2554 N N . LEU A 1 308 ? -2.990 10.259 25.614 1.00 94.81 308 LEU A N 1
ATOM 2555 C CA . LEU A 1 308 ? -1.718 10.430 24.905 1.00 94.81 308 LEU A CA 1
ATOM 2556 C C . LEU A 1 308 ? -0.537 9.868 25.709 1.00 94.81 308 LEU A C 1
ATOM 2558 O O . LEU A 1 308 ? 0.281 9.124 25.173 1.00 94.81 308 LEU A O 1
ATOM 2562 N N . LEU A 1 309 ? -0.454 10.187 27.004 1.00 94.94 309 LEU A N 1
ATOM 2563 C CA . LEU A 1 309 ? 0.596 9.664 27.885 1.00 94.94 309 LEU A CA 1
ATOM 2564 C C . LEU A 1 309 ? 0.556 8.136 27.982 1.00 94.94 309 LEU A C 1
ATOM 2566 O O . LEU A 1 309 ? 1.607 7.497 27.916 1.00 94.94 309 LEU A O 1
ATOM 2570 N N . SER A 1 310 ? -0.637 7.554 28.119 1.00 92.38 310 SER A N 1
ATOM 2571 C CA . SER A 1 310 ? -0.793 6.101 28.169 1.00 92.38 310 SER A CA 1
ATOM 2572 C C . SER A 1 310 ? -0.387 5.449 26.846 1.00 92.38 310 SER A C 1
ATOM 2574 O O . SER A 1 310 ? 0.400 4.507 26.859 1.00 92.38 310 SER A O 1
ATOM 2576 N N . MET A 1 311 ? -0.811 6.004 25.704 1.00 90.56 311 MET A N 1
ATOM 2577 C CA . MET A 1 311 ? -0.416 5.541 24.368 1.00 90.56 311 MET A CA 1
ATOM 2578 C C . MET A 1 311 ? 1.106 5.540 24.189 1.00 90.56 311 MET A C 1
ATOM 2580 O O . MET A 1 311 ? 1.687 4.512 23.840 1.00 90.56 311 MET A O 1
ATOM 2584 N N . LEU A 1 312 ? 1.773 6.658 24.499 1.00 92.25 312 LEU A N 1
ATOM 2585 C CA . LEU A 1 312 ? 3.235 6.764 24.413 1.00 92.25 312 LEU A CA 1
ATOM 2586 C C . LEU A 1 312 ? 3.932 5.765 25.344 1.00 92.25 312 LEU A C 1
ATOM 2588 O O . LEU A 1 312 ? 4.922 5.143 24.962 1.00 92.25 312 LEU A O 1
ATOM 2592 N N . ASN A 1 313 ? 3.432 5.584 26.566 1.00 90.88 313 ASN A N 1
ATOM 2593 C CA . ASN A 1 313 ? 3.992 4.621 27.512 1.00 90.88 313 ASN A CA 1
ATOM 2594 C C . ASN A 1 313 ? 3.812 3.171 27.030 1.00 90.88 313 ASN A C 1
ATOM 2596 O O . ASN A 1 313 ? 4.749 2.372 27.105 1.00 90.88 313 ASN A O 1
ATOM 2600 N N . LYS A 1 314 ? 2.624 2.838 26.519 1.00 87.56 314 LYS A N 1
ATOM 2601 C CA . LYS A 1 314 ? 2.270 1.491 26.070 1.00 87.56 314 LYS A CA 1
ATOM 2602 C C . LYS A 1 314 ? 3.077 1.091 24.841 1.00 87.56 314 LYS A C 1
ATOM 2604 O O . LYS A 1 314 ? 3.726 0.055 24.868 1.00 87.56 314 LYS A O 1
ATOM 2609 N N . LEU A 1 315 ? 3.157 1.954 23.830 1.00 87.38 315 LEU A N 1
ATOM 2610 C CA . LEU A 1 315 ? 3.942 1.700 22.617 1.00 87.38 315 LEU A CA 1
ATOM 2611 C C . LEU A 1 315 ? 5.447 1.558 22.890 1.00 87.38 315 LEU A C 1
ATOM 2613 O O . LEU A 1 315 ? 6.132 0.803 22.207 1.00 87.38 315 LEU A O 1
ATOM 2617 N N . GLN A 1 316 ? 5.974 2.242 23.908 1.00 89.25 316 GLN A N 1
ATOM 2618 C CA . GLN A 1 316 ? 7.387 2.124 24.280 1.00 89.25 316 GLN A CA 1
ATOM 2619 C C . GLN A 1 316 ? 7.724 0.834 25.029 1.00 89.25 316 GLN A C 1
ATOM 2621 O O . GLN A 1 316 ? 8.838 0.323 24.887 1.00 89.25 316 GLN A O 1
ATOM 2626 N N . ASN A 1 317 ? 6.806 0.342 25.866 1.00 86.31 317 ASN A N 1
ATOM 2627 C CA . ASN A 1 317 ? 7.109 -0.688 26.864 1.00 86.31 317 ASN A CA 1
ATOM 2628 C C . ASN A 1 317 ? 6.367 -2.016 26.641 1.00 86.31 317 ASN A C 1
ATOM 2630 O O . ASN A 1 317 ? 6.853 -3.048 27.093 1.00 86.31 317 ASN A O 1
ATOM 2634 N N . ASP A 1 318 ? 5.233 -2.010 25.941 1.00 76.44 318 ASP A N 1
ATOM 2635 C CA . ASP A 1 318 ? 4.356 -3.165 25.718 1.00 76.44 318 ASP A CA 1
ATOM 2636 C C . ASP A 1 318 ? 3.990 -3.278 24.228 1.00 76.44 318 ASP A C 1
ATOM 2638 O O . ASP A 1 318 ? 2.882 -2.992 23.772 1.00 76.44 318 ASP A O 1
ATOM 2642 N N . LYS A 1 319 ? 5.002 -3.674 23.453 1.00 66.81 319 LYS A N 1
ATOM 2643 C CA . LYS A 1 319 ? 5.028 -3.681 21.979 1.00 66.81 319 LYS A CA 1
ATOM 2644 C C . LYS A 1 319 ? 4.210 -4.807 21.341 1.00 66.81 319 LYS A C 1
ATOM 2646 O O . LYS A 1 319 ? 4.157 -4.911 20.119 1.00 66.81 319 LYS A O 1
ATOM 2651 N N . SER A 1 320 ? 3.592 -5.652 22.164 1.00 61.41 320 SER A N 1
ATOM 2652 C CA . SER A 1 320 ? 2.749 -6.772 21.737 1.00 61.41 320 SER A CA 1
ATOM 2653 C C . SER A 1 320 ? 1.436 -6.321 21.083 1.00 61.41 320 SER A C 1
ATOM 2655 O O . SER A 1 320 ? 0.752 -7.127 20.458 1.00 61.41 320 SER A O 1
ATOM 2657 N N . MET A 1 321 ? 1.086 -5.037 21.224 1.00 57.38 321 MET A N 1
ATOM 2658 C CA . MET A 1 321 ? -0.265 -4.540 20.966 1.00 57.38 321 MET A CA 1
ATOM 2659 C C . MET A 1 321 ? -0.496 -3.877 19.614 1.00 57.38 321 MET A C 1
ATOM 2661 O O . MET A 1 321 ? -1.654 -3.709 19.245 1.00 57.38 321 MET A O 1
ATOM 2665 N N . VAL A 1 322 ? 0.547 -3.474 18.878 1.00 55.66 322 VAL A N 1
ATOM 2666 C CA . VAL A 1 322 ? 0.343 -2.672 17.662 1.00 55.66 322 VAL A CA 1
ATOM 2667 C C . VAL A 1 322 ? 1.327 -3.017 16.569 1.00 55.66 322 VAL A C 1
ATOM 2669 O O . VAL A 1 322 ? 2.470 -2.570 16.597 1.00 55.66 322 VAL A O 1
ATOM 2672 N N . TRP A 1 323 ? 0.871 -3.782 15.582 1.00 51.94 323 TRP A N 1
ATOM 2673 C CA . TRP A 1 323 ? 1.636 -4.013 14.365 1.00 51.94 323 TRP A CA 1
ATOM 2674 C C . TRP A 1 323 ? 0.740 -3.834 13.134 1.00 51.94 323 TRP A C 1
ATOM 2676 O O . TRP A 1 323 ? -0.216 -4.575 12.927 1.00 51.94 323 TRP A O 1
ATOM 2686 N N . GLY A 1 324 ? 1.069 -2.822 12.321 1.00 52.31 324 GLY A N 1
ATOM 2687 C CA . GLY A 1 324 ? 0.779 -2.802 10.881 1.00 52.31 324 GLY A CA 1
ATOM 2688 C C . GLY A 1 324 ? -0.493 -2.111 10.376 1.00 52.31 324 GLY A C 1
ATOM 2689 O O . GLY A 1 324 ? -0.682 -2.079 9.166 1.00 52.31 324 GLY A O 1
ATOM 2690 N N . LYS A 1 325 ? -1.358 -1.554 11.236 1.00 62.34 325 LYS A N 1
ATOM 2691 C CA . LYS A 1 325 ? -2.706 -1.086 10.834 1.00 62.34 325 LYS A CA 1
ATOM 2692 C C . LYS A 1 325 ? -3.058 0.344 11.284 1.00 62.34 325 LYS A C 1
ATOM 2694 O O . LYS A 1 325 ? -4.206 0.640 11.591 1.00 62.34 325 LYS A O 1
ATOM 2699 N N . TRP A 1 326 ? -2.078 1.252 11.339 1.00 68.94 326 TRP A N 1
ATOM 2700 C CA . TRP A 1 326 ? -2.317 2.639 11.781 1.00 68.94 326 TRP A CA 1
ATOM 2701 C C . TRP A 1 326 ? -3.322 3.411 10.919 1.00 68.94 326 TRP A C 1
ATOM 2703 O O . TRP A 1 326 ? -4.033 4.253 11.453 1.00 68.94 326 TRP A O 1
ATOM 2713 N N . SER A 1 327 ? -3.441 3.069 9.634 1.00 63.88 327 SER A N 1
ATOM 2714 C CA . SER A 1 327 ? -4.475 3.604 8.739 1.00 63.88 327 SER A CA 1
ATOM 2715 C C . SER A 1 327 ? -5.906 3.292 9.194 1.00 63.88 327 SER A C 1
ATOM 2717 O O . SER A 1 327 ? -6.832 4.014 8.849 1.00 63.88 327 SER A O 1
ATOM 2719 N N . TYR A 1 328 ? -6.130 2.248 9.999 1.00 66.69 328 TYR A N 1
ATOM 2720 C CA . TYR A 1 328 ? -7.469 1.932 10.522 1.00 66.69 328 TYR A CA 1
ATOM 2721 C C . TYR A 1 328 ? -7.873 2.811 11.703 1.00 66.69 328 TYR A C 1
ATOM 2723 O O . TYR A 1 328 ? -9.036 2.819 12.103 1.00 66.69 328 TYR A O 1
ATOM 2731 N N . PHE A 1 329 ? -6.915 3.545 12.268 1.00 72.75 329 PHE A N 1
ATOM 2732 C CA . PHE A 1 329 ? -7.147 4.482 13.358 1.00 72.75 329 PHE A CA 1
ATOM 2733 C C . PHE A 1 329 ? -7.238 5.931 12.873 1.00 72.75 329 PHE A C 1
ATOM 2735 O O . PHE A 1 329 ? -7.302 6.849 13.694 1.00 72.75 329 PHE A O 1
ATOM 2742 N N . ASP A 1 330 ? -7.281 6.144 11.561 1.00 69.75 330 ASP A N 1
ATOM 2743 C CA . ASP A 1 330 ? -7.490 7.457 10.970 1.00 69.75 330 ASP A CA 1
ATOM 2744 C C . ASP A 1 330 ? -8.812 8.059 11.489 1.00 69.75 330 ASP A C 1
ATOM 2746 O O . ASP A 1 330 ? -9.844 7.393 11.561 1.00 69.75 330 ASP A O 1
ATOM 2750 N N . ASN A 1 331 ? -8.767 9.324 11.918 1.00 68.75 331 ASN A N 1
ATOM 2751 C CA . ASN A 1 331 ? -9.880 10.060 12.545 1.00 68.75 331 ASN A CA 1
ATOM 2752 C C . ASN A 1 331 ? -10.397 9.517 13.895 1.00 68.75 331 ASN A C 1
ATOM 2754 O O . ASN A 1 331 ? -11.455 9.943 14.361 1.00 68.75 331 ASN A O 1
ATOM 2758 N N . THR A 1 332 ? -9.664 8.625 14.562 1.00 81.69 332 THR A N 1
ATOM 2759 C CA . THR A 1 332 ? -10.017 8.162 15.916 1.00 81.69 332 THR A CA 1
ATOM 2760 C C . THR A 1 332 ? -9.481 9.091 17.011 1.00 81.69 332 THR A C 1
ATOM 2762 O O . THR A 1 332 ? -8.575 9.904 16.806 1.00 81.69 332 THR A O 1
ATOM 2765 N N . THR A 1 333 ? -9.993 8.948 18.232 1.00 84.31 333 THR A N 1
ATOM 2766 C CA . THR A 1 333 ? -9.529 9.713 19.408 1.00 84.31 333 THR A CA 1
ATOM 2767 C C . THR A 1 333 ? -8.137 9.353 19.897 1.00 84.31 333 THR A C 1
ATOM 2769 O O . THR A 1 333 ? -7.566 10.104 20.685 1.00 84.31 333 THR A O 1
ATOM 2772 N N . ILE A 1 334 ? -7.579 8.224 19.457 1.00 87.88 334 ILE A N 1
ATOM 2773 C CA . ILE A 1 334 ? -6.212 7.844 19.823 1.00 87.88 334 ILE A CA 1
ATOM 2774 C C . ILE A 1 334 ? -5.160 8.569 18.981 1.00 87.88 334 ILE A C 1
ATOM 2776 O O . ILE A 1 334 ? -3.992 8.520 19.341 1.00 87.88 334 ILE A O 1
ATOM 2780 N N . VAL A 1 335 ? -5.549 9.249 17.896 1.00 86.50 335 VAL A N 1
ATOM 2781 C CA . VAL A 1 335 ? -4.651 10.097 17.090 1.00 86.50 335 VAL A CA 1
ATOM 2782 C C . VAL A 1 335 ? -5.064 11.567 17.092 1.00 86.50 335 VAL A C 1
ATOM 2784 O O . VAL A 1 335 ? -4.213 12.418 16.859 1.00 86.50 335 VAL A O 1
ATOM 2787 N N . ASN A 1 336 ? -6.323 11.896 17.398 1.00 85.94 336 ASN A N 1
ATOM 2788 C CA . ASN A 1 336 ? -6.819 13.273 17.420 1.00 85.94 336 ASN A CA 1
ATOM 2789 C C . ASN A 1 336 ? -6.845 13.864 18.844 1.00 85.94 336 ASN A C 1
ATOM 2791 O O . ASN A 1 336 ? -7.727 13.570 19.655 1.00 85.94 336 ASN A O 1
ATOM 2795 N N . PHE A 1 337 ? -5.897 14.756 19.119 1.00 89.62 337 PHE A N 1
ATOM 2796 C CA . PHE A 1 337 ? -5.693 15.442 20.395 1.00 89.62 337 PHE A CA 1
ATOM 2797 C C . PHE A 1 337 ? -5.869 16.961 20.265 1.00 89.62 337 PHE A C 1
ATOM 2799 O O . PHE A 1 337 ? -5.201 17.723 20.963 1.00 89.62 337 PHE A O 1
ATOM 2806 N N . GLY A 1 338 ? -6.787 17.422 19.406 1.00 82.31 338 GLY A N 1
ATOM 2807 C CA . GLY A 1 338 ? -6.958 18.846 19.081 1.00 82.31 338 GLY A CA 1
ATOM 2808 C C . GLY A 1 338 ? -7.224 19.798 20.262 1.00 82.31 338 GLY A C 1
ATOM 2809 O O . GLY A 1 338 ? -7.085 21.009 20.102 1.00 82.31 338 GLY A O 1
ATOM 2810 N N . LYS A 1 339 ? -7.573 19.301 21.461 1.00 85.94 339 LYS A N 1
ATOM 2811 C CA . LYS A 1 339 ? -7.715 20.139 22.671 1.00 85.94 339 LYS A CA 1
ATOM 2812 C C . LYS A 1 339 ? -6.411 20.298 23.455 1.00 85.94 339 LYS A C 1
ATOM 2814 O O . LYS A 1 339 ? -6.316 21.196 24.288 1.00 85.94 339 LYS A O 1
ATOM 2819 N N . VAL A 1 340 ? -5.414 19.447 23.219 1.00 89.81 340 VAL A N 1
ATOM 2820 C CA . VAL A 1 340 ? -4.127 19.460 23.922 1.00 89.81 340 VAL A CA 1
ATOM 2821 C C . VAL A 1 340 ? -3.170 20.410 23.207 1.00 89.81 340 VAL A C 1
ATOM 2823 O O . VAL A 1 340 ? -2.685 20.122 22.120 1.00 89.81 340 VAL A O 1
ATOM 2826 N N . LYS A 1 341 ? -2.837 21.539 23.838 1.00 85.50 341 LYS A N 1
ATOM 2827 C CA . LYS A 1 341 ? -1.973 22.564 23.215 1.00 85.50 341 LYS A CA 1
ATOM 2828 C C . LYS A 1 341 ? -0.471 22.249 23.254 1.00 85.50 341 LYS A C 1
ATOM 2830 O O . LYS A 1 341 ? 0.288 22.774 22.455 1.00 85.50 341 LYS A O 1
ATOM 2835 N N . ASP A 1 342 ? -0.034 21.401 24.186 1.00 89.50 342 ASP A N 1
ATOM 2836 C CA . ASP A 1 342 ? 1.385 21.166 24.508 1.00 89.50 342 ASP A CA 1
ATOM 2837 C C . ASP A 1 342 ? 1.887 19.767 24.069 1.00 89.50 342 ASP A C 1
ATOM 2839 O O . ASP A 1 342 ? 2.745 19.173 24.730 1.00 89.50 342 ASP A O 1
ATOM 2843 N N . ILE A 1 343 ? 1.362 19.208 22.971 1.00 94.62 343 ILE A N 1
ATOM 2844 C CA . ILE A 1 343 ? 1.687 17.838 22.510 1.00 94.62 343 ILE A CA 1
ATOM 2845 C C . ILE A 1 343 ? 3.199 17.641 22.340 1.00 94.62 343 ILE A C 1
ATOM 2847 O O . ILE A 1 343 ? 3.745 16.668 22.858 1.00 94.62 343 ILE A O 1
ATOM 2851 N N . ALA A 1 344 ? 3.900 18.599 21.726 1.00 94.00 344 ALA A N 1
ATOM 2852 C CA . ALA A 1 344 ? 5.353 18.548 21.553 1.00 94.00 344 ALA A CA 1
ATOM 2853 C C . ALA A 1 344 ? 6.110 18.371 22.885 1.00 94.00 344 ALA A C 1
ATOM 2855 O O . ALA A 1 344 ? 6.966 17.498 23.009 1.00 94.00 344 ALA A O 1
ATOM 2856 N N . LYS A 1 345 ? 5.736 19.125 23.932 1.00 94.56 345 LYS A N 1
ATOM 2857 C CA . LYS A 1 345 ? 6.345 19.003 25.273 1.00 94.56 345 LYS A CA 1
ATOM 2858 C C . LYS A 1 345 ? 6.036 17.658 25.927 1.00 94.56 345 LYS A C 1
ATOM 2860 O O . LYS A 1 345 ? 6.822 17.178 26.743 1.00 94.56 345 LYS A O 1
ATOM 2865 N N . ILE A 1 346 ? 4.868 17.080 25.642 1.00 96.06 346 ILE A N 1
ATOM 2866 C CA . ILE A 1 346 ? 4.490 15.757 26.148 1.00 96.06 346 ILE A CA 1
ATOM 2867 C C . ILE A 1 346 ? 5.358 14.691 25.483 1.00 96.06 346 ILE A C 1
ATOM 2869 O O . ILE A 1 346 ? 5.941 13.882 26.203 1.00 96.06 346 ILE A O 1
ATOM 2873 N N . VAL A 1 347 ? 5.498 14.727 24.157 1.00 96.31 347 VAL A N 1
ATOM 2874 C CA . VAL A 1 347 ? 6.374 13.819 23.402 1.00 96.31 347 VAL A CA 1
ATOM 2875 C C . VAL A 1 347 ? 7.809 13.929 23.918 1.00 96.31 347 VAL A C 1
ATOM 2877 O O . VAL A 1 347 ? 8.351 12.935 24.394 1.00 96.31 347 VAL A O 1
ATOM 2880 N N . GLN A 1 348 ? 8.362 15.141 23.981 1.00 94.50 348 GLN A N 1
ATOM 2881 C CA . GLN A 1 348 ? 9.724 15.401 24.457 1.00 94.50 348 GLN A CA 1
ATOM 2882 C C . GLN A 1 348 ? 10.020 14.818 25.847 1.00 94.50 348 GLN A C 1
ATOM 2884 O O . GLN A 1 348 ? 11.097 14.285 26.102 1.00 94.50 348 GLN A O 1
ATOM 2889 N N . LYS A 1 349 ? 9.075 14.935 26.789 1.00 95.12 349 LYS A N 1
ATOM 2890 C CA . LYS A 1 349 ? 9.276 14.479 28.175 1.00 95.12 349 LYS A CA 1
ATOM 2891 C C . LYS A 1 349 ? 9.096 12.978 28.367 1.00 95.12 349 LYS A C 1
ATOM 2893 O O . LYS A 1 349 ? 9.567 12.455 29.373 1.00 95.12 349 LYS A O 1
ATOM 2898 N N . ASN A 1 350 ? 8.353 12.318 27.481 1.00 94.94 350 ASN A N 1
ATOM 2899 C CA . ASN A 1 350 ? 7.875 10.954 27.712 1.00 94.94 350 ASN A CA 1
ATOM 2900 C C . ASN A 1 350 ? 8.362 9.948 26.670 1.00 94.94 350 ASN A C 1
ATOM 2902 O O . ASN A 1 350 ? 8.162 8.755 26.884 1.00 94.94 350 ASN A O 1
ATOM 2906 N N . VAL A 1 351 ? 8.988 10.392 25.578 1.00 94.88 351 VAL A N 1
ATOM 2907 C CA . VAL A 1 351 ? 9.577 9.512 24.567 1.00 94.88 351 VAL A CA 1
ATOM 2908 C C . VAL A 1 351 ? 11.077 9.350 24.801 1.00 94.88 351 VAL A C 1
ATOM 2910 O O . VAL A 1 351 ? 11.848 10.303 24.736 1.00 94.88 351 VAL A O 1
ATOM 2913 N N . ASP A 1 352 ? 11.501 8.115 25.046 1.00 92.56 352 ASP A N 1
ATOM 2914 C CA . ASP A 1 352 ? 12.897 7.696 25.010 1.00 92.56 352 ASP A CA 1
ATOM 2915 C C . ASP A 1 352 ? 13.255 7.297 23.575 1.00 92.56 352 ASP A C 1
ATOM 2917 O O . ASP A 1 352 ? 12.816 6.253 23.082 1.00 92.56 352 ASP A O 1
ATOM 2921 N N . TYR A 1 353 ? 14.088 8.103 22.908 1.00 88.44 353 TYR A N 1
ATOM 2922 C CA . TYR A 1 353 ? 14.519 7.847 21.530 1.00 88.44 353 TYR A CA 1
ATOM 2923 C C . TYR A 1 353 ? 15.150 6.457 21.354 1.00 88.44 353 TYR A C 1
ATOM 2925 O O . TYR A 1 353 ? 15.057 5.879 20.276 1.00 88.44 353 TYR A O 1
ATOM 2933 N N . LYS A 1 354 ? 15.735 5.860 22.404 1.00 88.38 354 LYS A N 1
ATOM 2934 C CA . LYS A 1 354 ? 16.320 4.508 22.336 1.00 88.38 354 LYS A CA 1
ATOM 2935 C C . LYS A 1 354 ? 15.271 3.406 22.213 1.00 88.38 354 LYS A C 1
ATOM 2937 O O . LYS A 1 354 ? 15.602 2.296 21.800 1.00 88.38 354 LYS A O 1
ATOM 2942 N N . LYS A 1 355 ? 14.026 3.687 22.598 1.00 89.12 355 LYS A N 1
ATOM 2943 C CA . LYS A 1 355 ? 12.903 2.744 22.533 1.00 89.12 355 LYS A CA 1
ATOM 2944 C C . LYS A 1 355 ? 12.076 2.880 21.259 1.00 89.12 355 LYS A C 1
ATOM 2946 O O . LYS A 1 355 ? 11.245 2.001 21.020 1.00 89.12 355 LYS A O 1
ATOM 2951 N N . VAL A 1 356 ? 12.317 3.925 20.464 1.00 89.06 356 VAL A N 1
ATOM 2952 C CA . VAL A 1 356 ? 11.621 4.184 19.200 1.00 89.06 356 VAL A CA 1
ATOM 2953 C C . VAL A 1 356 ? 11.948 3.087 18.186 1.00 89.06 356 VAL A C 1
ATOM 2955 O O . VAL A 1 356 ? 13.107 2.763 17.921 1.00 89.06 356 VAL A O 1
ATOM 2958 N N . ASP A 1 357 ? 10.897 2.489 17.640 1.00 85.00 357 ASP A N 1
ATOM 2959 C CA . ASP A 1 357 ? 10.939 1.367 16.711 1.00 85.00 357 ASP A CA 1
ATOM 2960 C C . ASP A 1 357 ? 9.786 1.445 15.696 1.00 85.00 357 ASP A C 1
ATOM 2962 O O . ASP A 1 357 ? 9.115 2.473 15.575 1.00 85.00 357 ASP A O 1
ATOM 2966 N N . ASN A 1 358 ? 9.552 0.342 14.983 1.00 79.06 358 ASN A N 1
ATOM 2967 C CA . ASN A 1 358 ? 8.532 0.215 13.944 1.00 79.06 358 ASN A CA 1
ATOM 2968 C C . ASN A 1 358 ? 7.084 0.288 14.467 1.00 79.06 358 ASN A C 1
ATOM 2970 O O . ASN A 1 358 ? 6.168 0.255 13.654 1.00 79.06 358 ASN A O 1
ATOM 2974 N N . ALA A 1 359 ? 6.849 0.367 15.780 1.00 80.69 359 ALA A N 1
ATOM 2975 C CA . ALA A 1 359 ? 5.520 0.586 16.348 1.00 80.69 359 ALA A CA 1
ATOM 2976 C C . ALA A 1 359 ? 5.347 2.042 16.794 1.00 80.69 359 ALA A C 1
ATOM 2978 O O . ALA A 1 359 ? 4.344 2.680 16.467 1.00 80.69 359 ALA A O 1
ATOM 2979 N N . LEU A 1 360 ? 6.340 2.584 17.507 1.00 88.38 360 LEU A N 1
ATOM 2980 C CA . LEU A 1 360 ? 6.260 3.939 18.047 1.00 88.38 360 LEU A CA 1
ATOM 2981 C C . LEU A 1 360 ? 6.449 5.023 16.983 1.00 88.38 360 LEU A C 1
ATOM 2983 O O . LEU A 1 360 ? 5.728 6.016 17.032 1.00 88.38 360 LEU A O 1
ATOM 2987 N N . LEU A 1 361 ? 7.375 4.866 16.026 1.00 89.81 361 LEU A N 1
ATOM 2988 C CA . LEU A 1 361 ? 7.572 5.908 15.011 1.00 89.81 361 LEU A CA 1
ATOM 2989 C C . LEU A 1 361 ? 6.314 6.125 14.153 1.00 89.81 361 LEU A C 1
ATOM 2991 O O . LEU A 1 361 ? 5.909 7.280 14.048 1.00 89.81 361 LEU A O 1
ATOM 2995 N N . PRO A 1 362 ? 5.639 5.090 13.612 1.00 86.38 362 PRO A N 1
ATOM 2996 C CA . PRO A 1 362 ? 4.402 5.314 12.868 1.00 86.38 362 PRO A CA 1
ATOM 2997 C C . PRO A 1 362 ? 3.331 6.064 13.667 1.00 86.38 362 PRO A C 1
ATOM 2999 O O . PRO A 1 362 ? 2.677 6.951 13.127 1.00 86.38 362 PRO A O 1
ATOM 3002 N N . TYR A 1 363 ? 3.190 5.774 14.966 1.00 88.56 363 TYR A N 1
ATOM 3003 C CA . TYR A 1 363 ? 2.277 6.523 15.831 1.00 88.56 363 TYR A CA 1
ATOM 3004 C C . TYR A 1 363 ? 2.676 7.994 15.962 1.00 88.56 363 TYR A C 1
ATOM 3006 O O . TYR A 1 363 ? 1.827 8.875 15.866 1.00 88.56 363 TYR A O 1
ATOM 3014 N N . LEU A 1 364 ? 3.967 8.275 16.158 1.00 91.81 364 LEU A N 1
ATOM 3015 C CA . LEU A 1 364 ? 4.481 9.643 16.220 1.00 91.81 364 LEU A CA 1
ATOM 3016 C C . LEU A 1 364 ? 4.244 10.399 14.905 1.00 91.81 364 LEU A C 1
ATOM 3018 O O . LEU A 1 364 ? 3.890 11.574 14.939 1.00 91.81 364 LEU A O 1
ATOM 3022 N N . MET A 1 365 ? 4.379 9.729 13.760 1.00 90.75 365 MET A N 1
ATOM 3023 C CA . MET A 1 365 ? 4.086 10.319 12.451 1.00 90.75 365 MET A CA 1
ATOM 3024 C C . MET A 1 365 ? 2.583 10.594 12.291 1.00 90.75 365 MET A C 1
ATOM 3026 O O . MET A 1 365 ? 2.209 11.690 11.884 1.00 90.75 365 MET A O 1
ATOM 3030 N N . LYS A 1 366 ? 1.705 9.679 12.724 1.00 88.12 366 LYS A N 1
ATOM 3031 C CA . LYS A 1 366 ? 0.251 9.925 12.777 1.00 88.12 366 LYS A CA 1
ATOM 3032 C C . LYS A 1 366 ? -0.124 11.061 13.733 1.00 88.12 366 LYS A C 1
ATOM 3034 O O . LYS A 1 366 ? -1.002 11.859 13.420 1.00 88.12 366 LYS A O 1
ATOM 3039 N N . LEU A 1 367 ? 0.564 11.198 14.867 1.00 90.88 367 LEU A N 1
ATOM 3040 C CA . LEU A 1 367 ? 0.373 12.345 15.758 1.00 90.88 367 LEU A CA 1
ATOM 3041 C C . LEU A 1 367 ? 0.695 13.667 15.059 1.00 90.88 367 LEU A C 1
ATOM 3043 O O . LEU A 1 367 ? -0.046 14.628 15.257 1.00 90.88 367 LEU A O 1
ATOM 3047 N N . VAL A 1 368 ? 1.758 13.717 14.248 1.00 92.19 368 VAL A N 1
ATOM 3048 C CA . VAL A 1 368 ? 2.089 14.892 13.426 1.00 92.19 368 VAL A CA 1
ATOM 3049 C C . VAL A 1 368 ? 1.007 15.150 12.384 1.00 92.19 368 VAL A C 1
ATOM 3051 O O . VAL A 1 368 ? 0.583 16.290 12.245 1.00 92.19 368 VAL A O 1
ATOM 3054 N N . GLU A 1 369 ? 0.538 14.120 11.680 1.00 89.19 369 GLU A N 1
ATOM 3055 C CA . GLU A 1 369 ? -0.496 14.249 10.645 1.00 89.19 369 GLU A CA 1
ATOM 3056 C C . GLU A 1 369 ? -1.791 14.874 11.192 1.00 89.19 369 GLU A C 1
ATOM 3058 O O . GLU A 1 369 ? -2.325 15.809 10.598 1.00 89.19 369 GLU A O 1
ATOM 3063 N N . TYR A 1 370 ? -2.256 14.416 12.358 1.00 88.00 370 TYR A N 1
ATOM 3064 C CA . TYR A 1 370 ? -3.522 14.860 12.953 1.00 88.00 370 TYR A CA 1
ATOM 3065 C C . TYR A 1 370 ? -3.412 16.071 13.885 1.00 88.00 370 TYR A C 1
ATOM 3067 O O . TYR A 1 370 ? -4.417 16.725 14.158 1.00 88.00 370 TYR A O 1
ATOM 3075 N N . ASN A 1 371 ? -2.219 16.373 14.401 1.00 90.88 371 ASN A N 1
ATOM 3076 C CA . ASN A 1 371 ? -2.001 17.433 15.395 1.00 90.88 371 ASN A CA 1
ATOM 3077 C C . ASN A 1 371 ? -0.799 18.301 15.027 1.00 90.88 371 ASN A C 1
ATOM 3079 O O . ASN A 1 371 ? 0.022 18.645 15.882 1.00 90.88 371 ASN A O 1
ATOM 3083 N N . TYR A 1 372 ? -0.671 18.601 13.738 1.00 91.44 372 TYR A N 1
ATOM 3084 C CA . TYR A 1 372 ? 0.490 19.283 13.195 1.00 91.44 372 TYR A CA 1
ATOM 3085 C C . TYR A 1 372 ? 0.784 20.598 13.936 1.00 91.44 372 TYR A C 1
ATOM 3087 O O . TYR A 1 372 ? -0.060 21.489 14.042 1.00 91.44 372 TYR A O 1
ATOM 3095 N N . SER A 1 373 ? 2.014 20.718 14.429 1.00 92.69 373 SER A N 1
ATOM 3096 C CA . SER A 1 373 ? 2.585 21.945 14.977 1.00 92.69 373 SER A CA 1
ATOM 3097 C C . SER A 1 373 ? 4.081 21.962 14.668 1.00 92.69 373 SER A C 1
ATOM 3099 O O . SER A 1 373 ? 4.725 20.909 14.627 1.00 92.69 373 SER A O 1
ATOM 3101 N N . ILE A 1 374 ? 4.652 23.154 14.484 1.00 93.19 374 ILE A N 1
ATOM 3102 C CA . ILE A 1 374 ? 6.086 23.316 14.191 1.00 93.19 374 ILE A CA 1
ATOM 3103 C C . ILE A 1 374 ? 6.936 22.746 15.339 1.00 93.19 374 ILE A C 1
ATOM 3105 O O . ILE A 1 374 ? 7.992 22.154 15.123 1.00 93.19 374 ILE A O 1
ATOM 3109 N N . GLU A 1 375 ? 6.487 22.895 16.584 1.00 94.75 375 GLU A N 1
ATOM 3110 C CA . GLU A 1 375 ? 7.152 22.342 17.765 1.00 94.75 375 GLU A CA 1
ATOM 3111 C C . GLU A 1 375 ? 7.147 20.812 17.760 1.00 94.75 375 GLU A C 1
ATOM 3113 O O . GLU A 1 375 ? 8.166 20.206 18.089 1.00 94.75 375 GLU A O 1
ATOM 3118 N N . LEU A 1 376 ? 6.027 20.187 17.383 1.00 95.06 376 LEU A N 1
ATOM 3119 C CA . LEU A 1 376 ? 5.926 18.731 17.307 1.00 95.06 376 LEU A CA 1
ATOM 3120 C C . LEU A 1 376 ? 6.793 18.187 16.169 1.00 95.06 376 LEU A C 1
ATOM 3122 O O . LEU A 1 376 ? 7.546 17.240 16.380 1.00 95.06 376 LEU A O 1
ATOM 3126 N N . GLU A 1 377 ? 6.757 18.828 15.001 1.00 95.25 377 GLU A N 1
ATOM 3127 C CA . GLU A 1 377 ? 7.651 18.527 13.883 1.00 95.25 377 GLU A CA 1
ATOM 3128 C C . GLU A 1 377 ? 9.125 18.577 14.328 1.00 95.25 377 GLU A C 1
ATOM 3130 O O . GLU A 1 377 ? 9.876 17.626 14.112 1.00 95.25 377 GLU A O 1
ATOM 3135 N N . ASN A 1 378 ? 9.552 19.656 14.993 1.00 95.38 378 ASN A N 1
ATOM 3136 C CA . ASN A 1 378 ? 10.913 19.793 15.526 1.00 95.38 378 ASN A CA 1
ATOM 3137 C C . ASN A 1 378 ? 11.302 18.649 16.476 1.00 95.38 378 ASN A C 1
ATOM 3139 O O . ASN A 1 378 ? 12.427 18.147 16.401 1.00 95.38 378 ASN A O 1
ATOM 3143 N N . GLU A 1 379 ? 10.387 18.221 17.343 1.00 95.62 379 GLU A N 1
ATOM 3144 C CA . GLU A 1 379 ? 10.638 17.118 18.270 1.00 95.62 379 GLU A CA 1
ATOM 3145 C C . GLU A 1 379 ? 10.790 15.779 17.530 1.00 95.62 379 GLU A C 1
ATOM 3147 O O . GLU A 1 379 ? 11.727 15.028 17.806 1.00 95.62 379 GLU A O 1
ATOM 3152 N N . ILE A 1 380 ? 9.953 15.500 16.523 1.00 95.25 380 ILE A N 1
ATOM 3153 C CA . ILE A 1 380 ? 10.091 14.286 15.703 1.00 95.25 380 ILE A CA 1
ATOM 3154 C C . ILE A 1 380 ? 11.429 14.265 14.962 1.00 95.25 380 ILE A C 1
ATOM 3156 O O . ILE A 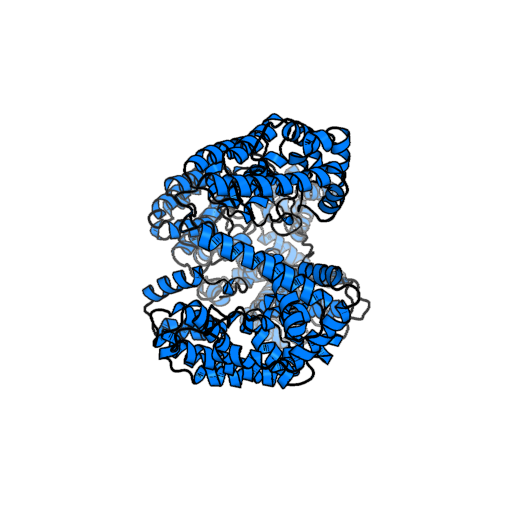1 380 ? 12.113 13.241 14.972 1.00 95.25 380 ILE A O 1
ATOM 3160 N N . PHE A 1 381 ? 11.869 15.386 14.386 1.00 95.31 381 PHE A N 1
ATOM 3161 C CA . PHE A 1 381 ? 13.196 15.443 13.765 1.00 95.31 381 PHE A CA 1
ATOM 3162 C C . PHE A 1 381 ? 14.328 15.265 14.775 1.00 95.31 381 PHE A C 1
ATOM 3164 O O . PHE A 1 381 ? 15.300 14.586 14.460 1.00 95.31 381 PHE A O 1
ATOM 3171 N N . THR A 1 382 ? 14.190 15.775 16.000 1.00 94.62 382 THR A N 1
ATOM 3172 C CA . THR A 1 382 ? 15.164 15.517 17.075 1.00 94.62 382 THR A CA 1
ATOM 3173 C C . THR A 1 382 ? 15.263 14.017 17.378 1.00 94.62 382 THR A C 1
ATOM 3175 O O . THR A 1 382 ? 16.360 13.481 17.544 1.00 94.62 382 THR A O 1
ATOM 3178 N N . ILE A 1 383 ? 14.136 13.300 17.392 1.00 93.44 383 ILE A N 1
ATOM 3179 C CA . ILE A 1 383 ? 14.112 11.838 17.545 1.00 93.44 383 ILE A CA 1
ATOM 3180 C C . ILE A 1 383 ? 14.804 11.151 16.359 1.00 93.44 383 ILE A C 1
ATOM 3182 O O . ILE A 1 383 ? 15.676 10.308 16.573 1.00 93.44 383 ILE A O 1
ATOM 3186 N N . LEU A 1 384 ? 14.468 11.526 15.121 1.00 93.19 384 LEU A N 1
ATOM 3187 C CA . LEU A 1 384 ? 15.080 10.964 13.911 1.00 93.19 384 LEU A CA 1
ATOM 3188 C C . LEU A 1 384 ? 16.600 11.195 13.875 1.00 93.19 384 LEU A C 1
ATOM 3190 O O . LEU A 1 384 ? 17.355 10.277 13.566 1.00 93.19 384 LEU A O 1
ATOM 3194 N N . GLU A 1 385 ? 17.078 12.379 14.258 1.00 92.81 385 GLU A N 1
ATOM 3195 C CA . GLU A 1 385 ? 18.513 12.684 14.332 1.00 92.81 385 GLU A CA 1
ATOM 3196 C C . GLU A 1 385 ? 19.251 11.788 15.336 1.00 92.81 385 GLU A C 1
ATOM 3198 O O . GLU A 1 385 ? 20.356 11.329 15.048 1.00 92.81 385 GLU A O 1
ATOM 3203 N N . ASN A 1 386 ? 18.629 11.458 16.472 1.00 89.81 386 ASN A N 1
ATOM 3204 C CA . ASN A 1 386 ? 19.202 10.523 17.447 1.00 89.81 386 ASN A CA 1
ATOM 3205 C C . ASN A 1 386 ? 19.215 9.061 16.958 1.00 89.81 386 ASN A C 1
ATOM 3207 O O . ASN A 1 386 ? 20.007 8.254 17.449 1.00 89.81 386 ASN A O 1
ATOM 3211 N N . LEU A 1 387 ? 18.358 8.708 15.995 1.00 87.12 387 LEU A N 1
ATOM 3212 C CA . LEU A 1 387 ? 18.277 7.371 15.395 1.00 87.12 387 LEU A CA 1
ATOM 3213 C C . LEU A 1 387 ? 19.177 7.201 14.162 1.00 87.12 387 LEU A C 1
ATOM 3215 O O . LEU A 1 387 ? 19.421 6.071 13.738 1.00 87.12 387 LEU A O 1
ATOM 3219 N N . ALA A 1 388 ? 19.709 8.294 13.606 1.00 81.19 388 ALA A N 1
ATOM 3220 C CA . ALA A 1 388 ? 20.408 8.320 12.319 1.00 81.19 388 ALA A CA 1
ATOM 3221 C C . ALA A 1 388 ? 21.747 7.547 12.274 1.00 81.19 388 ALA A C 1
ATOM 3223 O O . ALA A 1 388 ? 22.389 7.492 11.225 1.00 81.19 388 ALA A O 1
ATOM 3224 N N . TYR A 1 389 ? 22.174 6.927 13.382 1.00 78.62 389 TYR A N 1
ATOM 3225 C CA . TYR A 1 389 ? 23.350 6.049 13.414 1.00 78.62 389 TYR A CA 1
ATOM 3226 C C . TYR A 1 389 ? 23.159 4.776 12.560 1.00 78.62 389 TYR A C 1
ATOM 3228 O O . TYR A 1 389 ? 24.126 4.296 11.969 1.00 78.62 389 TYR A O 1
ATOM 3236 N N . ASP A 1 390 ? 21.929 4.251 12.460 1.00 81.25 390 ASP A N 1
ATOM 3237 C CA . ASP A 1 390 ? 21.581 3.098 11.618 1.00 81.25 390 ASP A CA 1
ATOM 3238 C C . ASP A 1 390 ? 20.735 3.557 10.425 1.00 81.25 390 ASP A C 1
ATOM 3240 O O . ASP A 1 390 ? 19.502 3.593 10.474 1.00 81.25 390 ASP A O 1
ATOM 3244 N N . LYS A 1 391 ? 21.429 3.924 9.342 1.00 82.19 391 LYS A N 1
ATOM 3245 C CA . LYS A 1 391 ? 20.833 4.479 8.117 1.00 82.19 391 LYS A CA 1
ATOM 3246 C C . LYS A 1 391 ? 19.769 3.577 7.489 1.00 82.19 391 LYS A C 1
ATOM 3248 O O . LYS A 1 391 ? 18.739 4.065 7.038 1.00 82.19 391 LYS A O 1
ATOM 3253 N N . ASN A 1 392 ? 20.000 2.265 7.478 1.00 78.44 392 ASN A N 1
ATOM 3254 C CA . ASN A 1 392 ? 19.067 1.322 6.861 1.00 78.44 392 ASN A CA 1
ATOM 3255 C C . ASN A 1 392 ? 17.789 1.204 7.688 1.00 78.44 392 ASN A C 1
ATOM 3257 O O . ASN A 1 392 ? 16.690 1.206 7.138 1.00 78.44 392 ASN A O 1
ATOM 3261 N N . LYS A 1 393 ? 17.929 1.125 9.014 1.00 80.56 393 LYS A N 1
ATOM 3262 C CA . LYS A 1 393 ? 16.784 1.024 9.917 1.00 80.56 393 LYS A CA 1
ATOM 3263 C C . LYS A 1 393 ? 15.942 2.296 9.903 1.00 80.56 393 LYS A C 1
ATOM 3265 O O . LYS A 1 393 ? 14.724 2.206 9.788 1.00 80.56 393 LYS A O 1
ATOM 3270 N N . ILE A 1 394 ? 16.571 3.471 9.990 1.00 86.06 394 ILE A N 1
ATOM 3271 C CA . ILE A 1 394 ? 15.829 4.737 9.993 1.00 86.06 394 ILE A CA 1
ATOM 3272 C C . ILE A 1 394 ? 15.119 4.982 8.661 1.00 86.06 394 ILE A C 1
ATOM 3274 O O . ILE A 1 394 ? 13.970 5.414 8.676 1.00 86.06 394 ILE A O 1
ATOM 3278 N N . LYS A 1 395 ? 15.755 4.641 7.529 1.00 85.62 395 LYS A N 1
ATOM 3279 C CA . LYS A 1 395 ? 15.128 4.729 6.208 1.00 85.62 395 LYS A CA 1
ATOM 3280 C C . LYS A 1 395 ? 13.852 3.895 6.166 1.00 85.62 395 LYS A C 1
ATOM 3282 O O . LYS A 1 395 ? 12.787 4.455 5.949 1.00 85.62 395 LYS A O 1
ATOM 3287 N N . GLN A 1 396 ? 13.945 2.602 6.483 1.00 81.00 396 GLN A N 1
ATOM 3288 C CA . GLN A 1 396 ? 12.777 1.714 6.507 1.00 81.00 396 GLN A CA 1
ATOM 3289 C C . GLN A 1 396 ? 11.665 2.273 7.399 1.00 81.00 396 GLN A C 1
ATOM 3291 O O . GLN A 1 396 ? 10.508 2.334 6.998 1.00 81.00 396 GLN A O 1
ATOM 3296 N N . MET A 1 397 ? 12.013 2.728 8.603 1.00 83.50 397 MET A N 1
ATOM 3297 C CA . MET A 1 397 ? 11.044 3.302 9.534 1.00 83.50 397 MET A CA 1
ATOM 3298 C C . MET A 1 397 ? 10.332 4.538 8.957 1.00 83.50 397 MET A C 1
ATOM 3300 O O . MET A 1 397 ? 9.120 4.660 9.130 1.00 83.50 397 MET A O 1
ATOM 3304 N N . ILE A 1 398 ? 11.053 5.425 8.263 1.00 88.19 398 ILE A N 1
ATOM 3305 C CA . ILE A 1 398 ? 10.482 6.597 7.581 1.00 88.19 398 ILE A CA 1
ATOM 3306 C C . ILE A 1 398 ? 9.568 6.161 6.430 1.00 88.19 398 ILE A C 1
ATOM 3308 O O . ILE A 1 398 ? 8.451 6.661 6.334 1.00 88.19 398 ILE A O 1
ATOM 3312 N N . GLU A 1 399 ? 10.000 5.208 5.600 1.00 85.31 399 GLU A N 1
ATOM 3313 C CA . GLU A 1 399 ? 9.216 4.716 4.460 1.00 85.31 399 GLU A CA 1
ATOM 3314 C C . GLU A 1 399 ? 7.875 4.115 4.906 1.00 85.31 399 GLU A C 1
ATOM 3316 O O . GLU A 1 399 ? 6.828 4.464 4.362 1.00 85.31 399 GLU A O 1
ATOM 3321 N N . TYR A 1 400 ? 7.885 3.266 5.942 1.00 78.69 400 TYR A N 1
ATOM 3322 C CA . TYR A 1 400 ? 6.671 2.654 6.504 1.00 78.69 400 TYR A CA 1
ATOM 3323 C C . TYR A 1 400 ? 5.739 3.650 7.200 1.00 78.69 400 TYR A C 1
ATOM 3325 O O . TYR A 1 400 ? 4.570 3.338 7.425 1.00 78.69 400 TYR A O 1
ATOM 3333 N N . SER A 1 401 ? 6.252 4.824 7.564 1.00 84.38 401 SER A N 1
ATOM 3334 C CA . SER A 1 401 ? 5.537 5.822 8.362 1.00 84.38 401 SER A CA 1
ATOM 3335 C C . SER A 1 401 ? 5.301 7.126 7.600 1.00 84.38 401 SER A C 1
ATOM 3337 O O . SER A 1 401 ? 5.110 8.168 8.226 1.00 84.38 401 SER A O 1
ATOM 3339 N N . PHE A 1 402 ? 5.378 7.095 6.267 1.00 87.44 402 PHE A N 1
ATOM 3340 C CA . PHE A 1 402 ? 5.228 8.285 5.438 1.00 87.44 402 PHE A CA 1
ATOM 3341 C C . PHE A 1 402 ? 3.854 8.937 5.639 1.00 87.44 402 PHE A C 1
ATOM 3343 O O . PHE A 1 402 ? 2.828 8.258 5.619 1.00 87.44 402 PHE A O 1
ATOM 3350 N N . ILE A 1 403 ? 3.852 10.262 5.793 1.00 87.94 403 ILE A N 1
ATOM 3351 C CA . ILE A 1 403 ? 2.652 11.098 5.892 1.00 87.94 403 ILE A CA 1
ATOM 3352 C C . ILE A 1 403 ? 2.682 12.143 4.777 1.00 87.94 403 ILE A C 1
ATOM 3354 O O . ILE A 1 403 ? 3.740 12.685 4.451 1.00 87.94 403 ILE A O 1
ATOM 3358 N N . ASP A 1 404 ? 1.529 12.450 4.189 1.00 86.00 404 ASP A N 1
ATOM 3359 C CA . ASP A 1 404 ? 1.428 13.465 3.134 1.00 86.00 404 ASP A CA 1
ATOM 3360 C C . ASP A 1 404 ? 1.183 14.864 3.729 1.00 86.00 404 ASP A C 1
ATOM 3362 O O . ASP A 1 404 ? 0.086 15.419 3.661 1.00 86.00 404 ASP A O 1
ATOM 3366 N N . ASN A 1 405 ? 2.221 15.437 4.348 1.00 89.38 405 ASN A N 1
ATOM 3367 C CA . ASN A 1 405 ? 2.218 16.804 4.873 1.00 89.38 405 ASN A CA 1
ATOM 3368 C C . ASN A 1 405 ? 3.376 17.604 4.261 1.00 89.38 405 ASN A C 1
ATOM 3370 O O . ASN A 1 405 ? 4.540 17.268 4.468 1.00 89.38 405 ASN A O 1
ATOM 3374 N N . TYR A 1 406 ? 3.057 18.674 3.527 1.00 90.38 406 TYR A N 1
ATOM 3375 C CA . TYR A 1 406 ? 4.035 19.455 2.761 1.00 90.38 406 TYR A CA 1
ATOM 3376 C C . TYR A 1 406 ? 5.173 20.032 3.618 1.00 90.38 406 TYR A C 1
ATOM 3378 O O . TYR A 1 406 ? 6.346 19.863 3.279 1.00 90.38 406 TYR A O 1
ATOM 3386 N N . ASP A 1 407 ? 4.848 20.695 4.730 1.00 91.31 407 ASP A N 1
ATOM 3387 C CA . ASP A 1 407 ? 5.849 21.351 5.577 1.00 91.31 407 ASP A CA 1
ATOM 3388 C C . ASP A 1 407 ? 6.763 20.321 6.260 1.00 91.31 407 ASP A C 1
ATOM 3390 O O . ASP A 1 407 ? 7.992 20.459 6.244 1.00 91.31 407 ASP A O 1
ATOM 3394 N N . PHE A 1 408 ? 6.181 19.223 6.751 1.00 94.19 408 PHE A N 1
ATOM 3395 C CA . PHE A 1 408 ? 6.941 18.100 7.295 1.00 94.19 408 PHE A CA 1
ATOM 3396 C C . PHE A 1 408 ? 7.857 17.476 6.232 1.00 94.19 408 PHE A C 1
ATOM 3398 O O . PHE A 1 408 ? 9.055 17.290 6.462 1.00 94.19 408 PHE A O 1
ATOM 3405 N N . ASN A 1 409 ? 7.319 17.196 5.041 1.00 94.56 409 ASN A N 1
ATOM 3406 C CA . ASN A 1 409 ? 8.040 16.548 3.946 1.00 94.56 409 ASN A CA 1
ATOM 3407 C C . ASN A 1 409 ? 9.167 17.422 3.392 1.00 94.56 409 ASN A C 1
ATOM 3409 O O . ASN A 1 409 ? 10.227 16.906 3.030 1.00 94.56 409 ASN A O 1
ATOM 3413 N N . LYS A 1 410 ? 9.005 18.750 3.416 1.00 94.69 410 LYS A N 1
ATOM 3414 C CA . LYS A 1 410 ? 10.069 19.710 3.095 1.00 94.69 410 LYS A CA 1
ATOM 3415 C C . LYS A 1 410 ? 11.285 19.504 3.994 1.00 94.69 410 LYS A C 1
ATOM 3417 O O . LYS A 1 410 ? 12.421 19.472 3.515 1.00 94.69 410 LYS A O 1
ATOM 3422 N N . LYS A 1 411 ? 11.072 19.344 5.297 1.00 94.94 411 LYS A N 1
ATOM 3423 C CA . LYS A 1 411 ? 12.159 19.103 6.252 1.00 94.94 411 LYS A CA 1
ATOM 3424 C C . LYS A 1 411 ? 12.663 17.666 6.215 1.00 94.94 411 LYS A C 1
ATOM 3426 O O . LYS A 1 411 ? 13.865 17.451 6.374 1.00 94.94 411 LYS A O 1
ATOM 3431 N N . LEU A 1 412 ? 11.785 16.704 5.927 1.00 95.19 412 LEU A N 1
ATOM 3432 C CA . LEU A 1 412 ? 12.154 15.303 5.728 1.00 95.19 412 LEU A CA 1
ATOM 3433 C C . LEU A 1 412 ? 13.130 15.164 4.565 1.00 95.19 412 LEU A C 1
ATOM 3435 O O . LEU A 1 412 ? 14.160 14.517 4.714 1.00 95.19 412 LEU A O 1
ATOM 3439 N N . PHE A 1 413 ? 12.881 15.846 3.451 1.00 94.69 413 PHE A N 1
ATOM 3440 C CA . PHE A 1 413 ? 13.806 15.891 2.323 1.00 94.69 413 PHE A CA 1
ATOM 3441 C C . PHE A 1 413 ? 15.196 16.415 2.720 1.00 94.69 413 PHE A C 1
ATOM 3443 O O . PHE A 1 413 ? 16.214 15.786 2.418 1.00 94.69 413 PHE A O 1
ATOM 3450 N N . VAL A 1 414 ? 15.256 17.528 3.462 1.00 94.50 414 VAL A N 1
ATOM 3451 C CA . VAL A 1 414 ? 16.525 18.092 3.962 1.00 94.50 414 VAL A CA 1
ATOM 3452 C C . VAL A 1 414 ? 17.238 17.113 4.900 1.00 94.50 414 VAL A C 1
ATOM 3454 O O . VAL A 1 414 ? 18.454 16.937 4.800 1.00 94.50 414 VAL A O 1
ATOM 3457 N N . PHE A 1 415 ? 16.496 16.446 5.784 1.00 94.50 415 PHE A N 1
ATOM 3458 C CA . PHE A 1 415 ? 17.016 15.413 6.677 1.00 94.50 415 PHE A CA 1
ATOM 3459 C C . PHE A 1 415 ? 17.600 14.227 5.895 1.00 94.50 415 PHE A C 1
ATOM 3461 O O . PHE A 1 415 ? 18.754 13.853 6.112 1.00 94.50 415 PHE A O 1
ATOM 3468 N N . MET A 1 416 ? 16.852 13.684 4.934 1.00 92.38 416 MET A N 1
ATOM 3469 C CA . MET A 1 416 ? 17.279 12.566 4.086 1.00 92.38 416 MET A CA 1
ATOM 3470 C C . MET A 1 416 ? 18.575 12.893 3.332 1.00 92.38 416 MET A C 1
ATOM 3472 O O . MET A 1 416 ? 19.500 12.078 3.307 1.00 92.38 416 MET A O 1
ATOM 3476 N N . LYS A 1 417 ? 18.689 14.117 2.795 1.00 91.12 417 LYS A N 1
ATOM 3477 C CA . LYS A 1 417 ? 19.902 14.622 2.127 1.00 91.12 417 LYS A CA 1
ATOM 3478 C C . LYS A 1 417 ? 21.081 14.752 3.096 1.00 91.12 417 LYS A C 1
ATOM 3480 O O . LYS A 1 417 ? 22.183 14.318 2.773 1.00 91.12 417 LYS A O 1
ATOM 3485 N N . LYS A 1 418 ? 20.859 15.308 4.294 1.00 92.12 418 LYS A N 1
ATOM 3486 C CA . LYS A 1 418 ? 21.889 15.487 5.339 1.00 92.12 418 LYS A CA 1
ATOM 3487 C C . LYS A 1 418 ? 22.514 14.157 5.776 1.00 92.12 418 LYS A C 1
ATOM 3489 O O . LYS A 1 418 ? 23.711 14.123 6.050 1.00 92.12 418 LYS A O 1
ATOM 3494 N N . TYR A 1 419 ? 21.726 13.083 5.835 1.00 89.88 419 TYR A N 1
ATOM 3495 C CA . TYR A 1 419 ? 22.173 11.771 6.314 1.00 89.88 419 TYR A CA 1
ATOM 3496 C C . TYR A 1 419 ? 22.460 10.740 5.199 1.00 89.88 419 TYR A C 1
ATOM 3498 O O . TYR A 1 419 ? 22.877 9.624 5.517 1.00 89.88 419 TYR A O 1
ATOM 3506 N N . ASP A 1 420 ? 22.343 11.114 3.915 1.00 87.88 420 ASP A N 1
ATOM 3507 C CA . ASP A 1 420 ? 22.535 10.237 2.737 1.00 87.88 420 ASP A CA 1
ATOM 3508 C C . ASP A 1 420 ? 21.662 8.972 2.830 1.00 87.88 420 ASP A C 1
ATOM 3510 O O . ASP A 1 420 ? 22.173 7.856 2.921 1.00 87.88 420 ASP A O 1
ATOM 3514 N N . LEU A 1 421 ? 20.341 9.179 2.914 1.00 87.19 421 LEU A N 1
ATOM 3515 C CA . LEU A 1 421 ? 19.333 8.126 3.119 1.00 87.19 421 LEU A CA 1
ATOM 3516 C C . LEU A 1 421 ? 18.539 7.747 1.851 1.00 87.19 421 LEU A C 1
ATOM 3518 O O . LEU A 1 421 ? 17.648 6.907 1.932 1.00 87.19 421 LEU A O 1
ATOM 3522 N N . PHE A 1 422 ? 18.820 8.349 0.694 1.00 84.88 422 PHE A N 1
ATOM 3523 C CA . PHE A 1 422 ? 18.165 7.987 -0.574 1.00 84.88 422 PHE A CA 1
ATOM 3524 C C . PHE A 1 422 ? 18.726 6.676 -1.147 1.00 84.88 422 PHE A C 1
ATOM 3526 O O . PHE A 1 422 ? 19.914 6.392 -0.963 1.00 84.88 422 PHE A O 1
ATOM 3533 N N . ASP A 1 423 ? 17.890 5.861 -1.808 1.00 69.06 423 ASP A N 1
ATOM 3534 C CA . ASP A 1 423 ? 18.358 4.585 -2.380 1.00 69.06 423 ASP A CA 1
ATOM 3535 C C . ASP A 1 423 ? 19.257 4.773 -3.590 1.00 69.06 423 ASP A C 1
ATOM 3537 O O . ASP A 1 423 ? 18.880 5.459 -4.527 1.00 69.06 423 ASP A O 1
ATOM 3541 N N . LYS A 1 424 ? 20.410 4.105 -3.622 1.00 61.09 424 LYS A N 1
ATOM 3542 C CA . LYS A 1 424 ? 21.291 4.126 -4.801 1.00 61.09 424 LYS A CA 1
ATOM 3543 C C . LYS A 1 424 ? 21.018 2.953 -5.745 1.00 61.09 424 LYS A C 1
ATOM 3545 O O . LYS A 1 424 ? 21.439 3.029 -6.900 1.00 61.09 424 LYS A O 1
ATOM 3550 N N . ASP A 1 425 ? 20.316 1.912 -5.292 1.00 56.34 425 ASP A N 1
ATOM 3551 C CA . ASP A 1 425 ? 19.980 0.747 -6.114 1.00 56.34 425 ASP A CA 1
ATOM 3552 C C . ASP A 1 425 ? 18.700 0.999 -6.924 1.00 56.34 425 ASP A C 1
ATOM 3554 O O . ASP A 1 425 ? 17.580 0.818 -6.456 1.00 56.34 425 ASP A O 1
ATOM 3558 N N . LYS A 1 426 ? 18.880 1.411 -8.185 1.00 52.09 426 LYS A N 1
ATOM 3559 C CA . LYS A 1 426 ? 17.800 1.795 -9.120 1.00 52.09 426 LYS A CA 1
ATOM 3560 C C . LYS A 1 426 ? 16.899 0.636 -9.569 1.00 52.09 426 LYS A C 1
ATOM 3562 O O . LYS A 1 426 ? 15.853 0.890 -10.165 1.00 52.09 426 LYS A O 1
ATOM 3567 N N . ASP A 1 427 ? 17.316 -0.602 -9.308 1.00 42.72 427 ASP A N 1
ATOM 3568 C CA . ASP A 1 427 ? 16.630 -1.827 -9.739 1.00 42.72 427 ASP A CA 1
ATOM 3569 C C . ASP A 1 427 ? 15.848 -2.509 -8.602 1.00 42.72 427 ASP A C 1
ATOM 3571 O O . ASP A 1 427 ? 15.080 -3.440 -8.851 1.00 42.72 427 ASP A O 1
ATOM 3575 N N . ILE A 1 428 ? 15.995 -2.037 -7.358 1.00 41.09 428 ILE A N 1
ATOM 3576 C CA . ILE A 1 428 ? 15.175 -2.495 -6.237 1.00 41.09 428 ILE A CA 1
ATOM 3577 C C . ILE A 1 428 ? 13.953 -1.584 -6.176 1.00 41.09 428 ILE A C 1
ATOM 3579 O O . ILE A 1 428 ? 14.039 -0.414 -5.810 1.00 41.09 428 ILE A O 1
ATOM 3583 N N . ILE A 1 429 ? 12.790 -2.125 -6.533 1.00 40.94 429 ILE A N 1
ATOM 3584 C CA . ILE A 1 429 ? 11.512 -1.479 -6.237 1.00 40.94 429 ILE A CA 1
ATOM 3585 C C . ILE A 1 429 ? 11.439 -1.353 -4.711 1.00 40.94 429 ILE A C 1
ATOM 3587 O O . ILE A 1 429 ? 11.229 -2.347 -4.013 1.00 40.94 429 ILE A O 1
ATOM 3591 N N . SER A 1 430 ? 11.631 -0.141 -4.177 1.00 47.06 430 SER A N 1
ATOM 3592 C CA . SER A 1 430 ? 11.166 0.179 -2.828 1.00 47.06 430 SER A CA 1
ATOM 3593 C C . SER A 1 430 ? 9.686 -0.198 -2.796 1.00 47.06 430 SER A C 1
ATOM 3595 O O . SER A 1 430 ? 8.889 0.394 -3.520 1.00 47.06 430 SER A O 1
ATOM 3597 N N . LEU A 1 431 ? 9.317 -1.203 -1.991 1.00 47.84 431 LEU A N 1
ATOM 3598 C CA . LEU A 1 431 ? 7.950 -1.746 -1.864 1.00 47.84 431 LEU A CA 1
ATOM 3599 C C . LEU A 1 431 ? 6.877 -0.674 -1.571 1.00 47.84 431 LEU A C 1
ATOM 3601 O O . LEU A 1 431 ? 5.686 -0.980 -1.557 1.00 47.84 431 LEU A O 1
ATOM 3605 N N . LEU A 1 432 ? 7.289 0.565 -1.283 1.00 60.75 432 LEU A N 1
ATOM 3606 C CA . LEU A 1 432 ? 6.450 1.668 -0.840 1.00 60.75 432 LEU A CA 1
ATOM 3607 C C . LEU A 1 432 ? 6.499 2.901 -1.760 1.00 60.75 432 LEU A C 1
ATOM 3609 O O . LEU A 1 432 ? 5.797 3.869 -1.451 1.00 60.75 432 LEU A O 1
ATOM 3613 N N . ASP A 1 433 ? 7.260 2.875 -2.864 1.00 77.62 433 ASP A N 1
ATOM 3614 C CA . ASP A 1 433 ? 7.433 3.991 -3.814 1.00 77.62 433 ASP A CA 1
ATOM 3615 C C . ASP A 1 433 ? 7.771 5.326 -3.111 1.00 77.62 433 ASP A C 1
ATOM 3617 O O . ASP A 1 433 ? 7.225 6.381 -3.452 1.00 77.62 433 ASP A O 1
ATOM 3621 N N . PHE A 1 434 ? 8.614 5.279 -2.074 1.00 86.19 434 PHE A N 1
ATOM 3622 C CA . PHE A 1 434 ? 8.805 6.392 -1.140 1.00 86.19 434 PHE A CA 1
ATOM 3623 C C . PHE A 1 434 ? 9.328 7.666 -1.811 1.00 86.19 434 PHE A C 1
ATOM 3625 O O . PHE A 1 434 ? 8.711 8.719 -1.660 1.00 86.19 434 PHE A O 1
ATOM 3632 N N . GLU A 1 435 ? 10.421 7.597 -2.574 1.00 88.88 435 GLU A N 1
ATOM 3633 C CA . GLU A 1 435 ? 10.998 8.763 -3.256 1.00 88.88 435 GLU A CA 1
ATOM 3634 C C . GLU A 1 435 ? 9.999 9.392 -4.238 1.00 88.88 435 GLU A C 1
ATOM 3636 O O . GLU A 1 435 ? 9.920 10.616 -4.337 1.00 88.88 435 GLU A O 1
ATOM 3641 N N . THR A 1 436 ? 9.175 8.564 -4.888 1.00 89.19 436 THR A N 1
ATOM 3642 C CA . THR A 1 436 ? 8.087 9.004 -5.772 1.00 89.19 436 THR A CA 1
ATOM 3643 C C . THR A 1 436 ? 7.020 9.759 -4.979 1.00 89.19 436 THR A C 1
ATOM 3645 O O . THR A 1 436 ? 6.671 10.878 -5.338 1.00 89.19 436 THR A O 1
ATOM 3648 N N . LYS A 1 437 ? 6.548 9.211 -3.851 1.00 89.50 437 LYS A N 1
ATOM 3649 C CA . LYS A 1 437 ? 5.570 9.877 -2.965 1.00 89.50 437 LYS A CA 1
ATOM 3650 C C . LYS A 1 437 ? 6.109 11.174 -2.362 1.00 89.50 437 LYS A C 1
ATOM 3652 O O . LYS A 1 437 ? 5.380 12.158 -2.262 1.00 89.50 437 LYS A O 1
ATOM 3657 N N . LEU A 1 438 ? 7.383 11.194 -1.974 1.00 92.62 438 LEU A N 1
ATOM 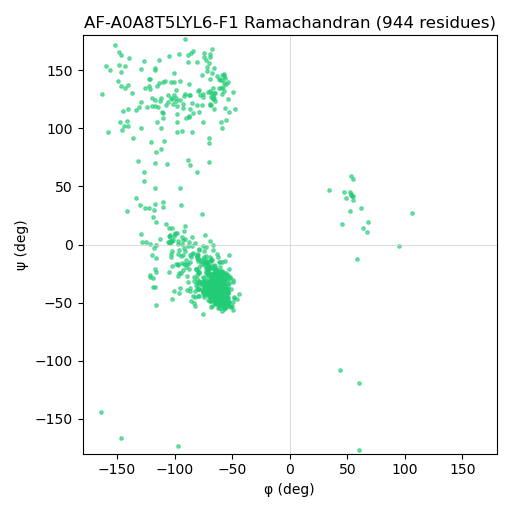3658 C CA . LEU A 1 438 ? 8.039 12.394 -1.465 1.00 92.62 438 LEU A CA 1
ATOM 3659 C C . LEU A 1 438 ? 8.125 13.469 -2.555 1.00 92.62 438 LEU A C 1
ATOM 3661 O O . LEU A 1 438 ? 7.830 14.630 -2.279 1.00 92.62 438 LEU A O 1
ATOM 3665 N N . PHE A 1 439 ? 8.474 13.088 -3.788 1.00 93.94 439 PHE A N 1
ATOM 3666 C CA . PHE A 1 439 ? 8.461 14.001 -4.929 1.00 93.94 439 PHE A CA 1
ATOM 3667 C C . PHE A 1 439 ? 7.055 14.551 -5.173 1.00 93.94 439 PHE A C 1
ATOM 3669 O O . PHE A 1 439 ? 6.889 15.762 -5.263 1.00 93.94 439 PHE A O 1
ATOM 3676 N N . GLU A 1 440 ? 6.042 13.688 -5.246 1.00 92.50 440 GLU A N 1
ATOM 3677 C CA . GLU A 1 440 ? 4.646 14.077 -5.469 1.00 92.50 440 GLU A CA 1
ATOM 3678 C C . GLU A 1 440 ? 4.151 15.064 -4.407 1.00 92.50 440 GLU A C 1
ATOM 3680 O O . GLU A 1 440 ? 3.600 16.105 -4.760 1.00 92.50 440 GLU A O 1
ATOM 3685 N N . SER A 1 441 ? 4.418 14.797 -3.125 1.00 92.25 441 SER A N 1
ATOM 3686 C CA . SER A 1 441 ? 4.031 15.672 -2.010 1.00 92.25 441 SER A CA 1
ATOM 3687 C C . SER A 1 441 ? 4.715 17.042 -2.082 1.00 92.25 441 SER A C 1
ATOM 3689 O O . SER A 1 441 ? 4.076 18.078 -1.889 1.00 92.25 441 SER A O 1
ATOM 3691 N N . LEU A 1 442 ? 6.012 17.072 -2.409 1.00 95.00 442 LEU A N 1
ATOM 3692 C CA . LEU A 1 442 ? 6.766 18.320 -2.536 1.00 95.00 442 LEU A CA 1
ATOM 3693 C C . LEU A 1 442 ? 6.440 19.081 -3.816 1.00 95.00 442 LEU A C 1
ATOM 3695 O O . LEU A 1 442 ? 6.495 20.302 -3.801 1.00 95.00 442 LEU A O 1
ATOM 3699 N N . TYR A 1 443 ? 6.112 18.406 -4.913 1.00 94.81 443 TYR A N 1
ATOM 3700 C CA . TYR A 1 443 ? 5.754 19.049 -6.176 1.00 94.81 443 TYR A CA 1
ATOM 3701 C C . TYR A 1 443 ? 4.293 19.518 -6.187 1.00 94.81 443 TYR A C 1
ATOM 3703 O O . TYR A 1 443 ? 3.980 20.578 -6.733 1.00 94.81 443 TYR A O 1
ATOM 3711 N N . GLY A 1 444 ? 3.408 18.761 -5.532 1.00 91.81 444 GLY A N 1
ATOM 3712 C CA . GLY A 1 444 ? 1.976 19.030 -5.426 1.00 91.81 444 GLY A CA 1
ATOM 3713 C C . GLY A 1 444 ? 1.085 18.120 -6.277 1.00 91.81 444 GLY A C 1
ATOM 3714 O O . GLY A 1 444 ? 0.012 18.555 -6.686 1.00 91.81 444 GLY A O 1
ATOM 3715 N N . ILE A 1 445 ? 1.509 16.891 -6.580 1.00 91.69 445 ILE A N 1
ATOM 3716 C CA . ILE A 1 445 ? 0.718 15.898 -7.331 1.00 91.69 445 ILE A CA 1
ATOM 3717 C C . ILE A 1 445 ? -0.060 15.037 -6.333 1.00 91.69 445 ILE A C 1
ATOM 3719 O O . ILE A 1 445 ? 0.537 14.480 -5.416 1.00 91.69 445 ILE A O 1
ATOM 3723 N N . LYS A 1 446 ? -1.378 14.896 -6.505 1.00 87.25 446 LYS A N 1
ATOM 3724 C CA . LYS A 1 446 ? -2.209 14.012 -5.671 1.00 87.25 446 LYS A CA 1
ATOM 3725 C C . LYS A 1 446 ? -3.101 13.116 -6.516 1.00 87.25 446 LYS A C 1
ATOM 3727 O O . LYS A 1 446 ? -3.971 13.612 -7.228 1.00 87.25 446 LYS A O 1
ATOM 3732 N N . TYR A 1 447 ? -2.910 11.808 -6.392 1.00 79.69 447 TYR A N 1
ATOM 3733 C CA . TYR A 1 447 ? -3.724 10.786 -7.051 1.00 79.69 447 TYR A CA 1
ATOM 3734 C C . TYR A 1 447 ? -4.949 10.413 -6.212 1.00 79.69 447 TYR A C 1
ATOM 3736 O O . TYR A 1 447 ? -4.819 10.214 -5.007 1.00 79.69 447 TYR A O 1
ATOM 3744 N N . GLU A 1 448 ? -6.113 10.258 -6.850 1.00 64.94 448 GLU A N 1
ATOM 3745 C CA . GLU A 1 448 ? -7.310 9.692 -6.200 1.00 64.94 448 GLU A CA 1
ATOM 3746 C C . GLU A 1 448 ? -7.175 8.171 -6.025 1.00 64.94 448 GLU A C 1
ATOM 3748 O O . GLU A 1 448 ? -7.418 7.635 -4.946 1.00 64.94 448 GLU A O 1
ATOM 3753 N N . ASN A 1 449 ? -6.714 7.480 -7.071 1.00 60.75 449 ASN A N 1
ATOM 3754 C CA . ASN A 1 449 ? -6.306 6.080 -7.027 1.00 60.75 449 ASN A CA 1
ATOM 3755 C C . ASN A 1 449 ? -5.124 5.867 -7.982 1.00 60.75 449 ASN A C 1
ATOM 3757 O O . ASN A 1 449 ? -5.258 6.010 -9.196 1.00 60.75 449 ASN A O 1
ATOM 3761 N N . ARG A 1 450 ? -3.950 5.525 -7.437 1.00 61.59 450 ARG A N 1
ATOM 3762 C CA . ARG A 1 450 ? -2.728 5.310 -8.233 1.00 61.59 450 ARG A CA 1
ATOM 3763 C C . ARG A 1 450 ? -2.815 4.060 -9.127 1.00 61.59 450 ARG A C 1
ATOM 3765 O O . ARG A 1 450 ? -2.149 4.014 -10.156 1.00 61.59 450 ARG A O 1
ATOM 3772 N N . TYR A 1 451 ? -3.635 3.071 -8.762 1.00 58.31 451 TYR A N 1
ATOM 3773 C CA . TYR A 1 451 ? -3.713 1.760 -9.421 1.00 58.31 451 TYR A CA 1
ATOM 3774 C C . TYR A 1 451 ? -5.097 1.512 -10.054 1.00 58.31 451 TYR A C 1
ATOM 3776 O O . TYR A 1 451 ? -5.703 0.468 -9.838 1.00 58.31 451 TYR A O 1
ATOM 3784 N N . GLY A 1 452 ? -5.606 2.490 -10.812 1.00 51.75 452 GLY A N 1
ATOM 3785 C CA . GLY A 1 452 ? -6.895 2.434 -11.519 1.00 51.75 452 GLY A CA 1
ATOM 3786 C C . GLY A 1 452 ? -6.992 3.522 -12.596 1.00 51.75 452 GLY A C 1
ATOM 3787 O O . GLY A 1 452 ? -5.974 3.860 -13.199 1.00 51.75 452 GLY A O 1
ATOM 3788 N N . ASP A 1 453 ? -8.175 4.107 -12.814 1.00 48.09 453 ASP A N 1
ATOM 3789 C CA . ASP A 1 453 ? -8.342 5.300 -13.661 1.00 48.09 453 ASP A CA 1
ATOM 3790 C C . ASP A 1 453 ? -7.481 6.453 -13.114 1.00 48.09 453 ASP A C 1
ATOM 3792 O O . ASP A 1 453 ? -7.838 7.101 -12.130 1.00 48.09 453 ASP A O 1
ATOM 3796 N N . GLN A 1 454 ? -6.315 6.684 -13.727 1.00 58.75 454 GLN A N 1
ATOM 3797 C CA . GLN A 1 454 ? -5.250 7.565 -13.229 1.00 58.75 454 GLN A CA 1
ATOM 3798 C C . GLN A 1 454 ? -5.632 9.054 -13.292 1.00 58.75 454 GLN A C 1
ATOM 3800 O O . GLN A 1 454 ? -5.094 9.825 -14.088 1.00 58.75 454 GLN A O 1
ATOM 3805 N N . LYS A 1 455 ? -6.558 9.489 -12.439 1.00 67.00 455 LYS A N 1
ATOM 3806 C CA . LYS A 1 455 ? -6.868 10.904 -12.226 1.00 67.00 455 LYS A CA 1
ATOM 3807 C C . LYS A 1 455 ? -6.032 11.438 -11.069 1.00 67.00 455 LYS A C 1
ATOM 3809 O O . LYS A 1 455 ? -6.160 10.987 -9.928 1.00 67.00 455 LYS A O 1
ATOM 3814 N N . ALA A 1 456 ? -5.178 12.412 -11.376 1.00 81.88 456 ALA A N 1
ATOM 3815 C CA . ALA A 1 456 ? -4.465 13.191 -10.375 1.00 81.88 456 ALA A CA 1
ATOM 3816 C C . ALA A 1 456 ? -4.854 14.667 -10.444 1.00 81.88 456 ALA A C 1
ATOM 3818 O O . ALA A 1 456 ? -5.169 15.213 -11.503 1.00 81.88 456 ALA A O 1
ATOM 3819 N N . THR A 1 457 ? -4.784 15.322 -9.293 1.00 83.12 457 THR A N 1
ATOM 3820 C CA . THR A 1 457 ? -4.898 16.770 -9.152 1.00 83.12 457 THR A CA 1
ATOM 3821 C C . THR A 1 457 ? -3.510 17.365 -8.943 1.00 83.12 457 THR A C 1
ATOM 3823 O O . THR A 1 457 ? -2.678 16.794 -8.235 1.00 83.12 457 THR A O 1
ATOM 3826 N N . LEU A 1 458 ? -3.249 18.511 -9.576 1.00 87.88 458 LEU A N 1
ATOM 3827 C CA . LEU A 1 458 ? -1.997 19.248 -9.431 1.00 87.88 458 LEU A CA 1
ATOM 3828 C C . LEU A 1 458 ? -2.251 20.544 -8.658 1.00 87.88 458 LEU A C 1
ATOM 3830 O O . LEU A 1 458 ? -2.826 21.492 -9.189 1.00 87.88 458 LEU A O 1
ATOM 3834 N N . ASN A 1 459 ? -1.766 20.589 -7.422 1.00 87.62 459 ASN A N 1
ATOM 3835 C CA . ASN A 1 459 ? -1.755 21.762 -6.556 1.00 87.62 459 ASN A CA 1
ATOM 3836 C C . ASN A 1 459 ? -0.301 22.155 -6.283 1.00 87.62 459 ASN A C 1
ATOM 3838 O O . ASN A 1 459 ? 0.252 21.806 -5.241 1.00 87.62 459 ASN A O 1
ATOM 3842 N N . ARG A 1 460 ? 0.321 22.846 -7.249 1.00 85.44 460 ARG A N 1
ATOM 3843 C CA . ARG A 1 460 ? 1.741 23.233 -7.192 1.00 85.44 460 ARG A CA 1
ATOM 3844 C C . ARG A 1 460 ? 2.103 23.884 -5.857 1.00 85.44 460 ARG A C 1
ATOM 3846 O O . ARG A 1 460 ? 1.436 24.818 -5.409 1.00 85.44 460 ARG A O 1
ATOM 3853 N N . THR A 1 461 ? 3.193 23.415 -5.262 1.00 89.19 461 THR A N 1
ATOM 3854 C CA . THR A 1 461 ? 3.750 23.998 -4.038 1.00 89.19 461 THR A CA 1
ATOM 3855 C C . THR A 1 461 ? 4.787 25.085 -4.363 1.00 89.19 461 THR A C 1
ATOM 3857 O O . THR A 1 461 ? 5.138 25.311 -5.521 1.00 89.19 461 THR A O 1
ATOM 3860 N N . ASN A 1 462 ? 5.317 25.747 -3.329 1.00 86.06 462 ASN A N 1
ATOM 3861 C CA . ASN A 1 462 ? 6.416 26.714 -3.456 1.00 86.06 462 ASN A CA 1
ATOM 3862 C C . ASN A 1 462 ? 7.810 26.073 -3.298 1.00 86.06 462 ASN A C 1
ATOM 3864 O O . ASN A 1 462 ? 8.778 26.778 -3.004 1.00 86.06 462 ASN A O 1
ATOM 3868 N N . PHE A 1 463 ? 7.929 24.747 -3.395 1.00 91.44 463 PHE A N 1
ATOM 3869 C CA . PHE A 1 463 ? 9.211 24.064 -3.256 1.00 91.44 463 PHE A CA 1
ATOM 3870 C C . PHE A 1 463 ? 10.025 24.173 -4.551 1.00 91.44 463 PHE A C 1
ATOM 3872 O O . PHE A 1 463 ? 9.513 23.954 -5.646 1.00 91.44 463 PHE A O 1
ATOM 3879 N N . GLU A 1 464 ? 11.306 24.532 -4.438 1.00 91.75 464 GLU A N 1
ATOM 3880 C CA . GLU A 1 464 ? 12.152 24.767 -5.608 1.00 91.75 464 GLU A CA 1
ATOM 3881 C C . GLU A 1 464 ? 12.420 23.462 -6.370 1.00 91.75 464 GLU A C 1
ATOM 3883 O O . GLU A 1 464 ? 13.048 22.538 -5.848 1.00 91.75 464 GLU A O 1
ATOM 3888 N N . PHE A 1 465 ? 12.022 23.409 -7.646 1.00 93.06 465 PHE A N 1
ATOM 3889 C CA . PHE A 1 465 ? 12.206 22.224 -8.490 1.00 93.06 465 PHE A CA 1
ATOM 3890 C C . PHE A 1 465 ? 13.674 21.784 -8.600 1.00 93.06 465 PHE A C 1
ATOM 3892 O O . PHE A 1 465 ? 13.969 20.593 -8.672 1.00 93.06 465 PHE A O 1
ATOM 3899 N N . LYS A 1 466 ? 14.620 22.730 -8.526 1.00 91.44 466 LYS A N 1
ATOM 3900 C CA . LYS A 1 466 ? 16.061 22.437 -8.537 1.00 91.44 466 LYS A CA 1
ATOM 3901 C C . LYS A 1 466 ? 16.478 21.467 -7.430 1.00 91.44 466 LYS A C 1
ATOM 3903 O O . LYS A 1 466 ? 17.368 20.649 -7.645 1.00 91.44 466 LYS A O 1
ATOM 3908 N N . GLU A 1 467 ? 15.855 21.555 -6.259 1.00 91.31 467 GLU A N 1
ATOM 3909 C CA . GLU A 1 467 ? 16.128 20.636 -5.154 1.00 91.31 467 GLU A CA 1
ATOM 3910 C C . GLU A 1 467 ? 15.506 19.253 -5.413 1.00 91.31 467 GLU A C 1
ATOM 3912 O O . GLU A 1 467 ? 16.095 18.240 -5.038 1.00 91.31 467 GLU A O 1
ATOM 3917 N N . LEU A 1 468 ? 14.378 19.186 -6.130 1.00 92.75 468 LEU A N 1
ATOM 3918 C CA . LEU A 1 468 ? 13.696 17.932 -6.480 1.00 92.75 468 LEU A CA 1
ATOM 3919 C C . LEU A 1 468 ? 14.429 17.094 -7.529 1.00 92.75 468 LEU A C 1
ATOM 3921 O O . LEU A 1 468 ? 14.210 15.885 -7.586 1.00 92.75 468 LEU A O 1
ATOM 3925 N N . LEU A 1 469 ? 15.335 17.691 -8.310 1.00 90.69 469 LEU A N 1
ATOM 3926 C CA . LEU A 1 469 ? 16.173 16.965 -9.274 1.00 90.69 469 LEU A CA 1
ATOM 3927 C C . LEU A 1 469 ? 16.917 15.787 -8.631 1.00 90.69 469 LEU A C 1
ATOM 3929 O O . LEU A 1 469 ? 17.091 14.748 -9.262 1.00 90.69 469 LEU A O 1
ATOM 3933 N N . VAL A 1 470 ? 17.303 15.928 -7.358 1.00 87.75 470 VAL A N 1
ATOM 3934 C CA . VAL A 1 470 ? 17.953 14.860 -6.590 1.00 87.75 470 VAL A CA 1
ATOM 3935 C C . VAL A 1 470 ? 17.037 13.645 -6.439 1.00 87.75 470 VAL A C 1
ATOM 3937 O O . VAL A 1 470 ? 17.513 12.524 -6.549 1.00 87.75 470 VAL A O 1
ATOM 3940 N N . LEU A 1 471 ? 15.733 13.838 -6.211 1.00 89.12 471 LEU A N 1
ATOM 3941 C CA . LEU A 1 471 ? 14.784 12.726 -6.076 1.00 89.12 471 LEU A CA 1
ATOM 3942 C C . LEU A 1 471 ? 14.574 12.002 -7.401 1.00 89.12 471 LEU A C 1
ATOM 3944 O O . LEU A 1 471 ? 14.515 10.778 -7.406 1.00 89.12 471 LEU A O 1
ATOM 3948 N N . LEU A 1 472 ? 14.519 12.733 -8.520 1.00 88.44 472 LEU A N 1
ATOM 3949 C CA . LEU A 1 472 ? 14.355 12.127 -9.846 1.00 88.44 472 LEU A CA 1
ATOM 3950 C C . LEU A 1 472 ? 15.464 11.112 -10.148 1.00 88.44 472 LEU A C 1
ATOM 3952 O O . LEU A 1 472 ? 15.186 10.079 -10.747 1.00 88.44 472 LEU A O 1
ATOM 3956 N N . ASP A 1 473 ? 16.692 11.341 -9.674 1.00 80.25 473 ASP A N 1
ATOM 3957 C CA . ASP A 1 473 ? 17.801 10.391 -9.847 1.00 80.25 473 ASP A CA 1
ATOM 3958 C C . ASP A 1 473 ? 17.617 9.059 -9.111 1.00 80.25 473 ASP A C 1
ATOM 3960 O O . ASP A 1 473 ? 18.238 8.063 -9.501 1.00 80.25 473 ASP A O 1
ATOM 3964 N N . TYR A 1 474 ? 16.813 9.064 -8.049 1.00 83.06 474 TYR A N 1
ATOM 3965 C CA . TYR A 1 474 ? 16.560 7.930 -7.164 1.00 83.06 474 TYR A CA 1
ATOM 3966 C C . TYR A 1 474 ? 15.204 7.261 -7.420 1.00 83.06 474 TYR A C 1
ATOM 3968 O O . TYR A 1 474 ? 14.954 6.170 -6.917 1.00 83.06 474 TYR A O 1
ATOM 3976 N N . ILE A 1 475 ? 14.340 7.878 -8.229 1.00 85.44 475 ILE A N 1
ATOM 3977 C CA . ILE A 1 475 ? 13.049 7.309 -8.613 1.00 85.44 475 ILE A CA 1
ATOM 3978 C C . ILE A 1 475 ? 13.255 6.244 -9.705 1.00 85.44 475 ILE A C 1
ATOM 3980 O O . ILE A 1 475 ? 13.881 6.526 -10.735 1.00 85.44 475 ILE A O 1
ATOM 3984 N N . PRO A 1 476 ? 12.713 5.022 -9.529 1.00 79.88 476 PRO A N 1
ATOM 3985 C CA . PRO A 1 476 ? 12.716 4.005 -10.572 1.00 79.88 476 PRO A CA 1
ATOM 3986 C C . PRO A 1 476 ? 12.074 4.516 -11.867 1.00 79.88 476 PRO A C 1
ATOM 3988 O O . PRO A 1 476 ? 11.037 5.175 -11.856 1.00 79.88 476 PRO A O 1
ATOM 3991 N N . HIS A 1 477 ? 12.671 4.193 -13.015 1.00 79.44 477 HIS A N 1
ATOM 3992 C CA . HIS A 1 477 ? 12.244 4.745 -14.306 1.00 79.44 477 HIS A CA 1
ATOM 3993 C C . HIS A 1 477 ? 10.777 4.443 -14.660 1.00 79.44 477 HIS A C 1
ATOM 3995 O O . HIS A 1 477 ? 10.130 5.269 -15.288 1.00 79.44 477 HIS A O 1
ATOM 4001 N N . ASN A 1 478 ? 10.232 3.301 -14.241 1.00 76.56 478 ASN A N 1
ATOM 4002 C CA . ASN A 1 478 ? 8.824 2.936 -14.441 1.00 76.56 478 ASN A CA 1
ATOM 4003 C C . ASN A 1 478 ? 7.844 3.764 -13.584 1.00 76.56 478 ASN A C 1
ATOM 4005 O O . ASN A 1 478 ? 6.657 3.823 -13.893 1.00 76.56 478 ASN A O 1
ATOM 4009 N N . GLN A 1 479 ? 8.320 4.412 -12.517 1.00 83.44 479 GLN A N 1
ATOM 4010 C CA . GLN A 1 479 ? 7.523 5.297 -11.661 1.00 83.44 479 GLN A CA 1
ATOM 4011 C C . GLN A 1 479 ? 7.485 6.740 -12.194 1.00 83.44 479 GLN A C 1
ATOM 4013 O O . GLN A 1 479 ? 6.609 7.517 -11.818 1.00 83.44 479 GLN A O 1
ATOM 4018 N N . LEU A 1 480 ? 8.375 7.105 -13.127 1.00 87.62 480 LEU A N 1
ATOM 4019 C CA . LEU A 1 480 ? 8.400 8.446 -13.727 1.00 87.62 480 LEU A CA 1
ATOM 4020 C C . LEU A 1 480 ? 7.127 8.767 -14.526 1.00 87.62 480 LEU A C 1
ATOM 4022 O O . LEU A 1 480 ? 6.781 9.943 -14.654 1.00 87.62 480 LEU A O 1
ATOM 4026 N N . LYS A 1 481 ? 6.371 7.753 -14.969 1.00 86.69 481 LYS A N 1
ATOM 4027 C CA . LYS A 1 481 ? 5.054 7.937 -15.601 1.00 86.69 481 LYS A CA 1
ATOM 4028 C C . LYS A 1 481 ? 4.045 8.665 -14.711 1.00 86.69 481 LYS A C 1
ATOM 4030 O O . LYS A 1 481 ? 3.170 9.346 -15.231 1.00 86.69 481 LYS A O 1
ATOM 4035 N N . TYR A 1 482 ? 4.207 8.593 -13.387 1.00 86.19 482 TYR A N 1
ATOM 4036 C CA . TYR A 1 482 ? 3.341 9.284 -12.429 1.00 86.19 482 TYR A CA 1
ATOM 4037 C C . TYR A 1 482 ? 3.750 10.744 -12.169 1.00 86.19 482 TYR A C 1
ATOM 4039 O O . TYR A 1 482 ? 3.029 11.487 -11.505 1.00 86.19 482 TYR A O 1
ATOM 4047 N N . ILE A 1 483 ? 4.899 11.181 -12.682 1.00 90.75 483 ILE A N 1
ATOM 4048 C CA . ILE A 1 483 ? 5.448 12.518 -12.424 1.00 90.75 483 ILE A CA 1
ATOM 4049 C C . ILE A 1 483 ? 5.510 13.334 -13.709 1.00 90.75 483 ILE A C 1
ATOM 4051 O O . ILE A 1 483 ? 5.016 14.459 -13.763 1.00 90.75 483 ILE A O 1
ATOM 4055 N N . VAL A 1 484 ? 6.112 12.762 -14.750 1.00 92.19 484 VAL A N 1
ATOM 4056 C CA . VAL A 1 484 ? 6.477 13.471 -15.980 1.00 92.19 484 VAL A CA 1
ATOM 4057 C C . VAL A 1 484 ? 5.299 14.175 -16.667 1.00 92.19 484 VAL A C 1
ATOM 4059 O O . VAL A 1 484 ? 5.488 15.324 -17.069 1.00 92.19 484 VAL A O 1
ATOM 4062 N N . PRO A 1 485 ? 4.085 13.591 -16.747 1.00 89.38 485 PRO A N 1
ATOM 4063 C CA . PRO A 1 485 ? 2.934 14.268 -17.350 1.00 89.38 485 PRO A CA 1
ATOM 4064 C C . PRO A 1 485 ? 2.515 15.580 -16.668 1.00 89.38 485 PRO A C 1
ATOM 4066 O O . PRO A 1 485 ? 1.826 16.386 -17.287 1.00 89.38 485 PRO A O 1
ATOM 4069 N N . TYR A 1 486 ? 2.918 15.804 -15.412 1.00 90.31 486 TYR A N 1
ATOM 4070 C CA . TYR A 1 486 ? 2.524 16.968 -14.609 1.00 90.31 486 TYR A CA 1
ATOM 4071 C C . TYR A 1 486 ? 3.611 18.045 -14.518 1.00 90.31 486 TYR A C 1
ATOM 4073 O O . TYR A 1 486 ? 3.367 19.110 -13.947 1.00 90.31 486 TYR A O 1
ATOM 4081 N N . LEU A 1 487 ? 4.805 17.786 -15.062 1.00 92.06 487 LEU A N 1
ATOM 4082 C CA . LEU A 1 487 ? 5.891 18.762 -15.083 1.00 92.06 487 LEU A CA 1
ATOM 4083 C C . LEU A 1 487 ? 5.562 19.915 -16.029 1.00 92.06 487 LEU A C 1
ATOM 4085 O O . LEU A 1 487 ? 5.024 19.697 -17.113 1.00 92.06 487 LEU A O 1
ATOM 4089 N N . THR A 1 488 ? 5.946 21.137 -15.659 1.00 90.69 488 THR A N 1
ATOM 4090 C CA . THR A 1 488 ? 5.870 22.272 -16.589 1.00 90.69 488 THR A CA 1
ATOM 4091 C C . THR A 1 488 ? 7.092 22.338 -17.494 1.00 90.69 488 THR A C 1
ATOM 4093 O O . THR A 1 488 ? 8.126 21.723 -17.232 1.00 90.69 488 THR A O 1
ATOM 4096 N N . LEU A 1 489 ? 6.997 23.155 -18.544 1.00 88.31 489 LEU A N 1
ATOM 4097 C CA . LEU A 1 489 ? 8.115 23.426 -19.444 1.00 88.31 489 LEU A CA 1
ATOM 4098 C C . LEU A 1 489 ? 9.368 23.943 -18.716 1.00 88.31 489 LEU A C 1
ATOM 4100 O O . LEU A 1 489 ? 10.478 23.547 -19.060 1.00 88.31 489 LEU A O 1
ATOM 4104 N N . GLU A 1 490 ? 9.211 24.832 -17.732 1.00 90.81 490 GLU A N 1
ATOM 4105 C CA . GLU A 1 490 ? 10.345 25.386 -16.979 1.00 90.81 490 GLU A CA 1
ATOM 4106 C C . GLU A 1 490 ? 11.088 24.282 -16.217 1.00 90.81 490 GLU A C 1
ATOM 4108 O O . GLU A 1 490 ? 12.306 24.152 -16.339 1.00 90.81 490 GLU A O 1
ATOM 4113 N N . ASP A 1 491 ? 10.339 23.422 -15.529 1.00 93.19 491 ASP A N 1
ATOM 4114 C CA . ASP A 1 491 ? 10.884 22.304 -14.762 1.00 93.19 491 ASP A CA 1
ATOM 4115 C C . ASP A 1 491 ? 11.545 21.263 -15.676 1.00 93.19 491 ASP A C 1
ATOM 4117 O O . ASP A 1 491 ? 12.668 20.821 -15.427 1.00 93.19 491 ASP A O 1
ATOM 4121 N N . ALA A 1 492 ? 10.899 20.915 -16.793 1.00 92.38 492 ALA A N 1
ATOM 4122 C CA . ALA A 1 492 ? 11.462 19.999 -17.781 1.00 92.38 492 ALA A CA 1
ATOM 4123 C C . ALA A 1 492 ? 12.786 20.532 -18.365 1.00 92.38 492 ALA A C 1
ATOM 4125 O O . ALA A 1 492 ? 13.749 19.776 -18.510 1.00 92.38 492 ALA A O 1
ATOM 4126 N N . ASN A 1 493 ? 12.879 21.840 -18.633 1.00 90.50 493 ASN A N 1
ATOM 4127 C CA . ASN A 1 493 ? 14.120 22.481 -19.080 1.00 90.50 493 ASN A CA 1
ATOM 4128 C C . ASN A 1 493 ? 15.211 22.439 -18.002 1.00 90.50 493 ASN A C 1
ATOM 4130 O O . ASN A 1 493 ? 16.365 22.137 -18.309 1.00 90.50 493 ASN A O 1
ATOM 4134 N N . MET A 1 494 ? 14.866 22.697 -16.738 1.00 92.62 494 MET A N 1
ATOM 4135 C CA . MET A 1 494 ? 15.817 22.580 -15.627 1.00 92.62 494 MET A CA 1
ATOM 4136 C C . MET A 1 494 ? 16.361 21.157 -15.494 1.00 92.62 494 MET A C 1
ATOM 4138 O O . MET A 1 494 ? 17.564 20.970 -15.297 1.00 92.62 494 MET A O 1
ATOM 4142 N N . TRP A 1 495 ? 15.494 20.156 -15.646 1.00 92.44 495 TRP A N 1
ATOM 4143 C CA . TRP A 1 495 ? 15.889 18.751 -15.619 1.00 92.44 495 TRP A CA 1
ATOM 4144 C C . TRP A 1 495 ? 16.811 18.386 -16.786 1.00 92.44 495 TRP A C 1
ATOM 4146 O O . TRP A 1 495 ? 17.803 17.677 -16.610 1.00 92.44 495 TRP A O 1
ATOM 4156 N N . PHE A 1 496 ? 16.550 18.939 -17.968 1.00 91.75 496 PHE A N 1
ATOM 4157 C CA . PHE A 1 496 ? 17.396 18.747 -19.139 1.00 91.75 496 PHE A CA 1
ATOM 4158 C C . PHE A 1 496 ? 18.786 19.380 -19.008 1.00 91.75 496 PHE A C 1
ATOM 4160 O O . PHE A 1 496 ? 19.781 18.776 -19.415 1.00 91.75 496 PHE A O 1
ATOM 4167 N N . GLU A 1 497 ? 18.899 20.565 -18.412 1.00 90.56 497 GLU A N 1
ATOM 4168 C CA . GLU A 1 497 ? 20.206 21.180 -18.147 1.00 90.56 497 GLU A CA 1
ATOM 4169 C C . GLU A 1 497 ? 21.030 20.377 -17.132 1.00 90.56 497 GLU A C 1
ATOM 4171 O O . GLU A 1 497 ? 22.242 20.201 -17.294 1.00 90.56 497 GLU A O 1
ATOM 4176 N N . ASP A 1 498 ? 20.382 19.823 -16.110 1.00 89.00 498 ASP A N 1
ATOM 4177 C CA . ASP A 1 498 ? 21.027 18.916 -15.163 1.00 89.00 498 ASP A CA 1
ATOM 4178 C C . ASP A 1 498 ? 21.503 17.616 -15.840 1.00 89.00 498 ASP A C 1
ATOM 4180 O O . ASP A 1 498 ? 22.662 17.212 -15.671 1.00 89.00 498 ASP A O 1
ATOM 4184 N N . LEU A 1 499 ? 20.680 17.036 -16.722 1.00 88.81 499 LEU A N 1
ATOM 4185 C CA . LEU A 1 499 ? 21.050 15.895 -17.562 1.00 88.81 499 LEU A CA 1
ATOM 4186 C C . LEU A 1 499 ? 22.310 16.184 -18.396 1.00 88.81 499 LEU A C 1
ATOM 4188 O O . LEU A 1 499 ? 23.252 15.388 -18.383 1.00 88.81 499 LEU A O 1
ATOM 4192 N N . LYS A 1 500 ? 22.369 17.328 -19.094 1.00 86.56 500 LYS A N 1
ATOM 4193 C CA . LYS A 1 500 ? 23.539 17.733 -19.901 1.00 86.56 500 LYS A CA 1
ATOM 4194 C C . LYS A 1 500 ? 24.823 17.782 -19.072 1.00 86.56 500 LYS A C 1
ATOM 4196 O O . LYS A 1 500 ? 25.894 17.417 -19.564 1.00 86.56 500 LYS A O 1
ATOM 4201 N N . ASN A 1 501 ? 24.735 18.232 -17.823 1.00 83.75 501 ASN A N 1
ATOM 4202 C CA . ASN A 1 501 ? 25.883 18.326 -16.923 1.00 83.75 501 ASN A CA 1
ATOM 4203 C C . ASN A 1 501 ? 26.346 16.958 -16.414 1.00 83.75 501 ASN A C 1
ATOM 4205 O O . ASN A 1 501 ? 27.552 16.710 -16.348 1.00 83.75 501 ASN A O 1
ATOM 4209 N N . LYS A 1 502 ? 25.409 16.066 -16.089 1.00 81.44 502 LYS A N 1
ATOM 4210 C CA . LYS A 1 502 ? 25.699 14.696 -15.644 1.00 81.44 502 LYS A CA 1
ATOM 4211 C C . LYS A 1 502 ? 26.224 13.810 -16.776 1.00 81.44 502 LYS A C 1
ATOM 4213 O O . LYS A 1 502 ? 27.119 13.000 -16.553 1.00 81.44 502 LYS A O 1
ATOM 4218 N N . TYR A 1 503 ? 25.747 13.999 -18.009 1.00 75.75 503 TYR A N 1
ATOM 4219 C CA . TYR A 1 503 ? 26.159 13.169 -19.146 1.00 75.75 503 TYR A CA 1
ATOM 4220 C C . TYR A 1 503 ? 27.650 13.352 -19.463 1.00 75.75 503 TYR A C 1
ATOM 4222 O O . TYR A 1 503 ? 28.348 12.387 -19.754 1.00 75.75 503 TYR A O 1
ATOM 4230 N N . LYS A 1 504 ? 28.187 14.566 -19.266 1.00 66.25 504 LYS A N 1
ATOM 4231 C CA . LYS A 1 504 ? 29.633 14.857 -19.359 1.00 66.25 504 LYS A CA 1
ATOM 4232 C C . LYS A 1 504 ? 30.500 14.046 -18.380 1.00 66.25 504 LYS A C 1
ATOM 4234 O O . LYS A 1 504 ? 31.716 14.027 -18.547 1.00 66.25 504 LYS A O 1
ATOM 4239 N N . LYS A 1 505 ? 29.904 13.417 -17.361 1.00 61.66 505 LYS A N 1
ATOM 4240 C CA . LYS A 1 505 ? 30.587 12.630 -16.322 1.00 61.66 505 LYS A CA 1
ATOM 4241 C C . LYS A 1 505 ? 30.429 11.107 -16.486 1.00 61.66 505 LYS A C 1
ATOM 4243 O O . LYS A 1 505 ? 30.973 10.382 -15.666 1.00 61.66 505 LYS A O 1
ATOM 4248 N N . ASN A 1 506 ? 29.751 10.619 -17.537 1.00 60.09 506 ASN A N 1
ATOM 4249 C CA . ASN A 1 506 ? 29.457 9.193 -17.799 1.00 60.09 506 ASN A CA 1
ATOM 4250 C C . ASN A 1 506 ? 28.591 8.479 -16.729 1.00 60.09 506 ASN A C 1
ATOM 4252 O O . ASN A 1 506 ? 28.722 7.276 -16.528 1.00 60.09 506 ASN A O 1
ATOM 4256 N N . GLU A 1 507 ? 27.682 9.191 -16.055 1.00 58.59 507 GLU A N 1
ATOM 4257 C CA . GLU A 1 507 ? 26.926 8.668 -14.895 1.00 58.59 507 GLU A CA 1
ATOM 4258 C C . GLU A 1 507 ? 25.443 8.310 -15.180 1.00 58.59 507 GLU A C 1
ATOM 4260 O O . GLU A 1 507 ? 24.666 8.142 -14.238 1.00 58.59 507 GLU A O 1
ATOM 4265 N N . ILE A 1 508 ? 24.991 8.206 -16.443 1.00 63.62 508 ILE A N 1
ATOM 4266 C CA . ILE A 1 508 ? 23.542 8.170 -16.759 1.00 63.62 508 ILE A CA 1
ATOM 4267 C C . ILE A 1 508 ? 23.080 6.922 -17.526 1.00 63.62 508 ILE A C 1
ATOM 4269 O O . ILE A 1 508 ? 23.673 6.515 -18.519 1.00 63.62 508 ILE A O 1
ATOM 4273 N N . ASN A 1 509 ? 21.939 6.379 -17.088 1.00 69.38 509 ASN A N 1
ATOM 4274 C CA . ASN A 1 509 ? 21.165 5.324 -17.744 1.00 69.38 509 ASN A CA 1
ATOM 4275 C C . ASN A 1 509 ? 20.301 5.893 -18.897 1.00 69.38 509 ASN A C 1
ATOM 4277 O O . ASN A 1 509 ? 19.569 6.865 -18.704 1.00 69.38 509 ASN A O 1
ATOM 4281 N N . TYR A 1 510 ? 20.324 5.269 -20.080 1.00 75.25 510 TYR A N 1
ATOM 4282 C CA . TYR A 1 510 ? 19.575 5.711 -21.270 1.00 75.25 510 TYR A CA 1
ATOM 4283 C C . TYR A 1 510 ? 18.051 5.823 -21.053 1.00 75.25 510 TYR A C 1
ATOM 4285 O O . TYR A 1 510 ? 17.404 6.695 -21.644 1.00 75.25 510 TYR A O 1
ATOM 4293 N N . LYS A 1 511 ? 17.464 4.999 -20.172 1.00 76.25 511 LYS A N 1
ATOM 4294 C CA . LYS A 1 511 ? 16.029 5.062 -19.837 1.00 76.25 511 LYS A CA 1
ATOM 4295 C C . LYS A 1 511 ? 15.657 6.390 -19.178 1.00 76.25 511 LYS A C 1
ATOM 4297 O O . LYS A 1 511 ? 14.616 6.961 -19.481 1.00 76.25 511 LYS A O 1
ATOM 4302 N N . TYR A 1 512 ? 16.542 6.920 -18.336 1.00 79.88 512 TYR A N 1
ATOM 4303 C CA . TYR A 1 512 ? 16.360 8.218 -17.686 1.00 79.88 512 TYR A CA 1
ATOM 4304 C C . TYR A 1 512 ? 16.393 9.365 -18.700 1.00 79.88 512 TYR A C 1
ATOM 4306 O O . TYR A 1 512 ? 15.539 10.245 -18.671 1.00 79.88 512 TYR A O 1
ATOM 4314 N N . VAL A 1 513 ? 17.324 9.311 -19.662 1.00 85.31 513 VAL A N 1
ATOM 4315 C CA . VAL A 1 513 ? 17.386 10.301 -20.748 1.00 85.31 513 VAL A CA 1
ATOM 4316 C C . VAL A 1 513 ? 16.085 10.316 -21.549 1.00 85.31 513 VAL A C 1
ATOM 4318 O O . VAL A 1 513 ? 15.570 11.381 -21.871 1.00 85.31 513 VAL A O 1
ATOM 4321 N N . THR A 1 514 ? 15.530 9.137 -21.828 1.00 87.06 514 THR A N 1
ATOM 4322 C CA . THR A 1 514 ? 14.283 8.992 -22.590 1.00 87.06 514 THR A CA 1
ATOM 4323 C C . THR A 1 514 ? 13.117 9.719 -21.904 1.00 87.06 514 THR A C 1
ATOM 4325 O O . THR A 1 514 ? 12.402 10.468 -22.566 1.00 87.06 514 THR A O 1
ATOM 4328 N N . TRP A 1 515 ? 12.985 9.602 -20.577 1.00 89.88 515 TRP A N 1
ATOM 4329 C CA . TRP A 1 515 ? 11.971 10.326 -19.796 1.00 89.88 515 TRP A CA 1
ATOM 4330 C C . TRP A 1 515 ? 12.161 11.848 -19.791 1.00 89.88 515 TRP A C 1
ATOM 4332 O O . TRP A 1 515 ? 11.178 12.577 -19.906 1.00 89.88 515 TRP A O 1
ATOM 4342 N N . VAL A 1 516 ? 13.402 12.341 -19.713 1.0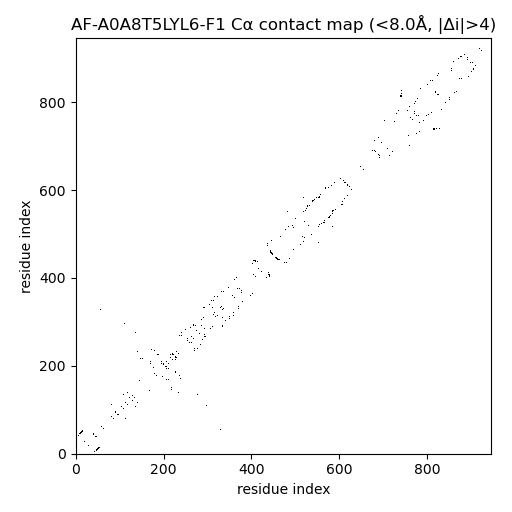0 90.44 516 VAL A N 1
ATOM 4343 C CA . VAL A 1 516 ? 13.695 13.787 -19.793 1.00 90.44 516 VAL A CA 1
ATOM 4344 C C . VAL A 1 516 ? 13.286 14.347 -21.156 1.00 90.44 516 VAL A C 1
ATOM 4346 O O . VAL A 1 516 ? 12.645 15.395 -21.239 1.00 90.44 516 VAL A O 1
ATOM 4349 N N . LEU A 1 517 ? 13.630 13.639 -22.236 1.00 90.25 517 LEU A N 1
ATOM 4350 C CA . LEU A 1 517 ? 13.246 14.037 -23.590 1.00 90.25 517 LEU A CA 1
ATOM 4351 C C . LEU A 1 517 ? 11.726 14.031 -23.747 1.00 90.25 517 LEU A C 1
ATOM 4353 O O . LEU A 1 517 ? 11.168 14.989 -24.272 1.00 90.25 517 LEU A O 1
ATOM 4357 N N . TYR A 1 518 ? 11.053 12.999 -23.242 1.00 91.50 518 TYR A N 1
ATOM 4358 C CA . TYR A 1 518 ? 9.596 12.925 -23.245 1.00 91.50 518 TYR A CA 1
ATOM 4359 C C . TYR A 1 518 ? 8.949 14.097 -22.481 1.00 91.50 518 TYR A C 1
ATOM 4361 O O . TYR A 1 518 ? 8.040 14.732 -23.012 1.00 91.50 518 TYR A O 1
ATOM 4369 N N . ALA A 1 519 ? 9.472 14.469 -21.306 1.00 92.38 519 ALA A N 1
ATOM 4370 C CA . ALA A 1 519 ? 8.994 15.621 -20.532 1.00 92.38 519 ALA A CA 1
ATOM 4371 C C . ALA A 1 519 ? 9.076 16.944 -21.314 1.00 92.38 519 ALA A C 1
ATOM 4373 O O . ALA A 1 519 ? 8.142 17.752 -21.282 1.00 92.38 519 ALA A O 1
ATOM 4374 N N . LEU A 1 520 ? 10.180 17.160 -22.040 1.00 92.25 520 LEU A N 1
ATOM 4375 C CA . LEU A 1 520 ? 10.352 18.331 -22.903 1.00 92.25 520 LEU A CA 1
ATOM 4376 C C . LEU A 1 520 ? 9.398 18.314 -24.093 1.00 92.25 520 LEU A C 1
ATOM 4378 O O . LEU A 1 520 ? 8.859 19.358 -24.444 1.00 92.25 520 LEU A O 1
ATOM 4382 N N . LEU A 1 521 ? 9.201 17.152 -24.720 1.00 91.25 521 LEU A N 1
ATOM 4383 C CA . LEU A 1 521 ? 8.314 17.009 -25.874 1.00 91.25 521 LEU A CA 1
ATOM 4384 C C . LEU A 1 521 ? 6.857 17.274 -25.491 1.00 91.25 521 LEU A C 1
ATOM 4386 O O . LEU A 1 521 ? 6.184 18.019 -26.200 1.00 91.25 521 LEU A O 1
ATOM 4390 N N . LEU A 1 522 ? 6.393 16.745 -24.352 1.00 89.75 522 LEU A N 1
ATOM 4391 C CA . LEU A 1 522 ? 5.047 16.998 -23.819 1.00 89.75 522 LEU A CA 1
ATOM 4392 C C . LEU A 1 522 ? 4.751 18.488 -23.630 1.00 89.75 522 LEU A C 1
ATOM 4394 O O . LEU A 1 522 ? 3.630 18.932 -23.870 1.00 89.75 522 LEU A O 1
ATOM 4398 N N . ASN A 1 523 ? 5.762 19.250 -23.218 1.00 86.25 523 ASN A N 1
ATOM 4399 C CA . ASN A 1 523 ? 5.648 20.669 -22.901 1.00 86.25 523 ASN A CA 1
ATOM 4400 C C . ASN A 1 523 ? 6.173 21.595 -24.012 1.00 86.25 523 ASN A C 1
ATOM 4402 O O . ASN A 1 523 ? 6.235 22.813 -23.828 1.00 86.25 523 ASN A O 1
ATOM 4406 N N . CYS A 1 524 ? 6.592 21.043 -25.151 1.00 85.38 524 CYS A N 1
ATOM 4407 C CA . CYS A 1 524 ? 7.274 21.799 -26.190 1.00 85.38 524 CYS A CA 1
ATOM 4408 C C . CYS A 1 524 ? 6.335 22.827 -26.834 1.00 85.38 524 CYS A C 1
ATOM 4410 O O . CYS A 1 524 ? 5.274 22.491 -27.355 1.00 85.38 524 CYS A O 1
ATOM 4412 N N . ASN A 1 525 ? 6.764 24.088 -26.841 1.00 82.44 525 ASN A N 1
ATOM 4413 C CA . ASN A 1 525 ? 6.028 25.204 -27.437 1.00 82.44 525 ASN A CA 1
ATOM 4414 C C . ASN A 1 525 ? 6.886 26.054 -28.391 1.00 82.44 525 ASN A C 1
ATOM 4416 O O . ASN A 1 525 ? 6.464 27.135 -28.800 1.00 82.44 525 ASN A O 1
ATOM 4420 N N . SER A 1 526 ? 8.105 25.607 -28.713 1.00 87.19 526 SER A N 1
ATOM 4421 C CA . SER A 1 526 ? 9.048 26.374 -29.528 1.00 87.19 526 SER A CA 1
ATOM 4422 C C . SER A 1 526 ? 9.952 25.484 -30.379 1.00 87.19 526 SER A C 1
ATOM 4424 O O . SER A 1 526 ? 10.259 24.340 -30.035 1.00 87.19 526 SER A O 1
ATOM 4426 N N . LYS A 1 527 ? 10.441 26.051 -31.486 1.00 88.69 527 LYS A N 1
ATOM 4427 C CA . LYS A 1 527 ? 11.433 25.413 -32.367 1.00 88.69 527 LYS A CA 1
ATOM 4428 C C . LYS A 1 527 ? 12.787 25.290 -31.676 1.00 88.69 527 LYS A C 1
ATOM 4430 O O . LYS A 1 527 ? 13.549 24.372 -31.959 1.00 88.69 527 LYS A O 1
ATOM 4435 N N . GLU A 1 528 ? 13.095 26.217 -30.781 1.00 88.00 528 GLU A N 1
ATOM 4436 C CA . GLU A 1 528 ? 14.329 26.283 -30.005 1.00 88.00 528 GLU A CA 1
ATOM 4437 C C . GLU A 1 528 ? 14.474 25.047 -29.112 1.00 88.00 528 GLU A C 1
ATOM 4439 O O . GLU A 1 528 ? 15.518 24.401 -29.147 1.00 88.00 528 GLU A O 1
ATOM 4444 N N . THR A 1 529 ? 13.405 24.626 -28.428 1.00 87.31 529 THR A N 1
ATOM 4445 C CA . THR A 1 529 ? 13.403 23.389 -27.626 1.00 87.31 529 THR A CA 1
ATOM 4446 C C . THR A 1 529 ? 13.728 22.158 -28.476 1.00 87.31 529 THR A C 1
ATOM 4448 O O . THR A 1 529 ? 14.558 21.335 -28.089 1.00 87.31 529 THR A O 1
ATOM 4451 N N . ILE A 1 530 ? 13.134 22.043 -29.670 1.00 89.31 530 ILE A N 1
ATOM 4452 C CA . ILE A 1 530 ? 13.427 20.935 -30.592 1.00 89.31 530 ILE A CA 1
ATOM 4453 C C . ILE A 1 530 ? 14.883 20.983 -31.072 1.00 89.31 530 ILE A C 1
ATOM 4455 O O . ILE A 1 530 ? 15.555 19.950 -31.098 1.00 89.31 530 ILE A O 1
ATOM 4459 N N . LYS A 1 531 ? 15.396 22.171 -31.423 1.00 89.38 531 LYS A N 1
ATOM 4460 C CA . LYS A 1 531 ? 16.807 22.352 -31.806 1.00 89.38 531 LYS A CA 1
ATOM 4461 C C . LYS A 1 531 ? 17.740 21.885 -30.694 1.00 89.38 531 LYS A C 1
ATOM 4463 O O . LYS A 1 531 ? 18.706 21.184 -30.983 1.00 89.38 531 LYS A O 1
ATOM 4468 N N . ASP A 1 532 ? 17.451 22.226 -29.443 1.00 88.19 532 ASP A N 1
ATOM 4469 C CA . ASP A 1 532 ? 18.287 21.852 -28.302 1.00 88.19 532 ASP A CA 1
ATOM 4470 C C . ASP A 1 532 ? 18.275 20.346 -28.027 1.00 88.19 532 ASP A C 1
ATOM 4472 O O . ASP A 1 532 ? 19.334 19.769 -27.763 1.00 88.19 532 ASP A O 1
ATOM 4476 N N . ILE A 1 533 ? 17.117 19.690 -28.154 1.00 89.50 533 ILE A N 1
ATOM 4477 C CA . ILE A 1 533 ? 17.000 18.225 -28.065 1.00 89.50 533 ILE A CA 1
ATOM 4478 C C . ILE A 1 533 ? 17.839 17.552 -29.156 1.00 89.50 533 ILE A C 1
ATOM 4480 O O . ILE A 1 533 ? 18.641 16.660 -28.869 1.00 89.50 533 ILE A O 1
ATOM 4484 N N . ILE A 1 534 ? 17.689 17.994 -30.407 1.00 88.50 534 ILE A N 1
ATOM 4485 C CA . ILE A 1 534 ? 18.416 17.425 -31.546 1.00 88.50 534 ILE A CA 1
ATOM 4486 C C . ILE A 1 534 ? 19.921 17.667 -31.392 1.00 88.50 534 ILE A C 1
ATOM 4488 O O . ILE A 1 534 ? 20.702 16.737 -31.576 1.00 88.50 534 ILE A O 1
ATOM 4492 N N . ASN A 1 535 ? 20.347 18.865 -30.989 1.00 87.25 535 ASN A N 1
ATOM 4493 C CA . ASN A 1 535 ? 21.758 19.167 -30.738 1.00 87.25 535 ASN A CA 1
ATOM 4494 C C . ASN A 1 535 ? 22.344 18.293 -29.621 1.00 87.25 535 ASN A C 1
ATOM 4496 O O . ASN A 1 535 ? 23.477 17.822 -29.729 1.00 87.25 535 ASN A O 1
ATOM 4500 N N . PHE A 1 536 ? 21.581 18.048 -28.554 1.00 87.94 536 PHE A N 1
ATOM 4501 C CA . PHE A 1 536 ? 22.008 17.175 -27.467 1.00 87.94 536 PHE A CA 1
ATOM 4502 C C . PHE A 1 536 ? 22.213 15.730 -27.934 1.00 87.94 536 PHE A C 1
ATOM 4504 O O . PHE A 1 536 ? 23.271 15.163 -27.663 1.00 87.94 536 PHE A O 1
ATOM 4511 N N . LEU A 1 537 ? 21.254 15.161 -28.668 1.00 85.94 537 LEU A N 1
ATOM 4512 C CA . LEU A 1 537 ? 21.348 13.809 -29.238 1.00 85.94 537 LEU A CA 1
ATOM 4513 C C . LEU A 1 537 ? 22.419 13.702 -30.325 1.00 85.94 537 LEU A C 1
ATOM 4515 O O . LEU A 1 537 ? 23.064 12.671 -30.492 1.00 85.94 537 LEU A O 1
ATOM 4519 N N . TYR A 1 538 ? 22.659 14.790 -31.052 1.00 81.06 538 TYR A N 1
ATOM 4520 C CA . TYR A 1 538 ? 23.746 14.852 -32.013 1.00 81.06 538 TYR A CA 1
ATOM 4521 C C . TYR A 1 538 ? 25.105 14.708 -31.326 1.00 81.06 538 TYR A C 1
ATOM 4523 O O . TYR A 1 538 ? 25.951 13.956 -31.804 1.00 81.06 538 TYR A O 1
ATOM 4531 N N . ILE A 1 539 ? 25.323 15.395 -30.203 1.00 80.50 539 ILE A N 1
ATOM 4532 C CA . ILE A 1 539 ? 26.582 15.313 -29.448 1.00 80.50 539 ILE A CA 1
ATOM 4533 C C . ILE A 1 539 ? 26.697 13.963 -28.728 1.00 80.50 539 ILE A C 1
ATOM 4535 O O . ILE A 1 539 ? 27.779 13.377 -28.689 1.00 80.50 539 ILE A O 1
ATOM 4539 N N . ASN A 1 540 ? 25.588 13.460 -28.190 1.00 77.31 540 ASN A N 1
ATOM 4540 C CA . ASN A 1 540 ? 25.548 12.310 -27.299 1.00 77.31 540 ASN A CA 1
ATOM 4541 C C . ASN A 1 540 ? 24.782 11.165 -27.964 1.00 77.31 540 ASN A C 1
ATOM 4543 O O . ASN A 1 540 ? 23.559 11.206 -28.044 1.00 77.31 540 ASN A O 1
ATOM 4547 N N . TYR A 1 541 ? 25.495 10.141 -28.440 1.00 72.19 541 TYR A N 1
ATOM 4548 C CA . TYR A 1 541 ? 24.842 8.965 -29.015 1.00 72.19 541 TYR A CA 1
ATOM 4549 C C . TYR A 1 541 ? 24.132 8.162 -27.921 1.00 72.19 541 TYR A C 1
ATOM 4551 O O . TYR A 1 541 ? 24.776 7.706 -26.976 1.00 72.19 541 TYR A O 1
ATOM 4559 N N . ILE A 1 542 ? 22.817 7.991 -28.068 1.00 72.38 542 ILE A N 1
ATOM 4560 C CA . ILE A 1 542 ? 21.971 7.240 -27.138 1.00 72.38 542 ILE A CA 1
ATOM 4561 C C . ILE A 1 542 ? 21.341 6.088 -27.900 1.00 72.38 542 ILE A C 1
ATOM 4563 O O . ILE A 1 542 ? 20.598 6.302 -28.855 1.00 72.38 542 ILE A O 1
ATOM 4567 N N . TYR A 1 543 ? 21.632 4.872 -27.454 1.00 66.25 543 TYR A N 1
ATOM 4568 C CA . TYR A 1 543 ? 21.033 3.660 -27.991 1.00 66.25 543 TYR A CA 1
ATOM 4569 C C . TYR A 1 543 ? 19.878 3.208 -27.090 1.00 66.25 543 TYR A C 1
ATOM 4571 O O . TYR A 1 543 ? 20.017 3.188 -25.867 1.00 66.25 543 TYR A O 1
ATOM 4579 N N . SER A 1 544 ? 18.735 2.870 -27.691 1.00 64.12 544 SER A N 1
ATOM 4580 C CA . SER A 1 544 ? 17.582 2.299 -26.988 1.00 64.12 544 SER A CA 1
ATOM 4581 C C . SER A 1 544 ? 16.945 1.202 -27.838 1.00 64.12 544 SER A C 1
ATOM 4583 O O . SER A 1 544 ? 16.446 1.469 -28.939 1.00 64.12 544 SER A O 1
ATOM 4585 N N . GLU A 1 545 ? 16.965 -0.027 -27.319 1.00 55.41 545 GLU A N 1
ATOM 4586 C CA . GLU A 1 545 ? 16.392 -1.207 -27.978 1.00 55.41 545 GLU A CA 1
ATOM 4587 C C . GLU A 1 545 ? 14.862 -1.210 -27.926 1.00 55.41 545 GLU A C 1
ATOM 4589 O O . GLU A 1 545 ? 14.220 -1.611 -28.895 1.00 55.41 545 GLU A O 1
ATOM 4594 N N . ARG A 1 546 ? 14.264 -0.715 -26.832 1.00 60.62 546 ARG A N 1
ATOM 4595 C CA . ARG A 1 546 ? 12.809 -0.668 -26.628 1.00 60.62 546 ARG A CA 1
ATOM 4596 C C . ARG A 1 546 ? 12.390 0.609 -25.900 1.00 60.62 546 ARG A C 1
ATOM 4598 O O . ARG A 1 546 ? 12.998 0.992 -24.904 1.00 60.62 546 ARG A O 1
ATOM 4605 N N . ILE A 1 547 ? 11.335 1.247 -26.405 1.00 65.56 547 ILE A N 1
ATOM 4606 C CA . ILE A 1 547 ? 10.595 2.314 -25.721 1.00 65.56 547 ILE A CA 1
ATOM 4607 C C . ILE A 1 547 ? 9.198 1.757 -25.459 1.00 65.56 547 ILE A C 1
ATOM 4609 O O . ILE A 1 547 ? 8.506 1.426 -26.423 1.00 65.56 547 ILE A O 1
ATOM 4613 N N . ASP A 1 548 ? 8.800 1.643 -24.190 1.00 64.50 548 ASP A N 1
ATOM 4614 C CA . ASP A 1 548 ? 7.435 1.257 -23.816 1.00 64.50 548 ASP A CA 1
ATOM 4615 C C . ASP A 1 548 ? 6.478 2.402 -24.153 1.00 64.50 548 ASP A C 1
ATOM 4617 O O . ASP A 1 548 ? 6.279 3.336 -23.376 1.00 64.50 548 ASP A O 1
ATOM 4621 N N . LYS A 1 549 ? 5.921 2.356 -25.368 1.00 66.19 549 LYS A N 1
ATOM 4622 C CA . LYS A 1 549 ? 5.012 3.390 -25.885 1.00 66.19 549 LYS A CA 1
ATOM 4623 C C . LYS A 1 549 ? 3.748 3.528 -25.037 1.00 66.19 549 LYS A C 1
ATOM 4625 O O . LYS A 1 549 ? 3.243 4.639 -24.907 1.00 66.19 549 LYS A O 1
ATOM 4630 N N . ASP A 1 550 ? 3.295 2.436 -24.426 1.00 67.62 550 ASP A N 1
ATOM 4631 C CA . ASP A 1 550 ? 2.123 2.428 -23.547 1.00 67.62 550 ASP A CA 1
ATOM 4632 C C . ASP A 1 550 ? 2.353 3.257 -22.270 1.00 67.62 550 ASP A C 1
ATOM 4634 O O . ASP A 1 550 ? 1.408 3.806 -21.708 1.00 67.62 550 ASP A O 1
ATOM 4638 N N . GLU A 1 551 ? 3.609 3.420 -21.832 1.00 72.06 551 GLU A N 1
ATOM 4639 C CA . GLU A 1 551 ? 3.959 4.246 -20.669 1.00 72.06 551 GLU A CA 1
ATOM 4640 C C . GLU A 1 551 ? 4.253 5.716 -21.024 1.00 72.06 551 GLU A C 1
ATOM 4642 O O . GLU A 1 551 ? 4.242 6.573 -20.139 1.00 72.06 551 GLU A O 1
ATOM 4647 N N . MET A 1 552 ? 4.498 6.032 -22.303 1.00 83.81 552 MET A N 1
ATOM 4648 C CA . MET A 1 552 ? 4.856 7.374 -22.795 1.00 83.81 552 MET A CA 1
ATOM 4649 C C . MET A 1 552 ? 3.931 7.848 -23.937 1.00 83.81 552 MET A C 1
ATOM 4651 O O . MET A 1 552 ? 4.400 8.079 -25.058 1.00 83.81 552 MET A O 1
ATOM 4655 N N . PRO A 1 553 ? 2.616 8.004 -23.699 1.00 81.94 553 PRO A N 1
ATOM 4656 C CA . PRO A 1 553 ? 1.682 8.419 -24.741 1.00 81.94 553 PRO A CA 1
ATOM 4657 C C . PRO A 1 553 ? 1.956 9.854 -25.223 1.00 81.94 553 PRO A C 1
ATOM 4659 O O . PRO A 1 553 ? 1.795 10.823 -24.483 1.00 81.94 553 PRO A O 1
ATOM 4662 N N . PHE A 1 554 ? 2.318 10.012 -26.500 1.00 85.19 554 PHE A N 1
ATOM 4663 C CA . PHE A 1 554 ? 2.603 11.314 -27.109 1.00 85.19 554 PHE A CA 1
ATOM 4664 C C . PHE A 1 554 ? 1.780 11.568 -28.377 1.00 85.19 554 PHE A C 1
ATOM 4666 O O . PHE A 1 554 ? 1.717 10.729 -29.273 1.00 85.19 554 PHE A O 1
ATOM 4673 N N . GLU A 1 555 ? 1.205 12.767 -28.491 1.00 85.75 555 GLU A N 1
ATOM 4674 C CA . GLU A 1 555 ? 0.496 13.221 -29.693 1.00 85.75 555 GLU A CA 1
ATOM 4675 C C . GLU A 1 555 ? 1.414 14.090 -30.563 1.00 85.75 555 GLU A C 1
ATOM 4677 O O . GLU A 1 555 ? 1.528 15.300 -30.349 1.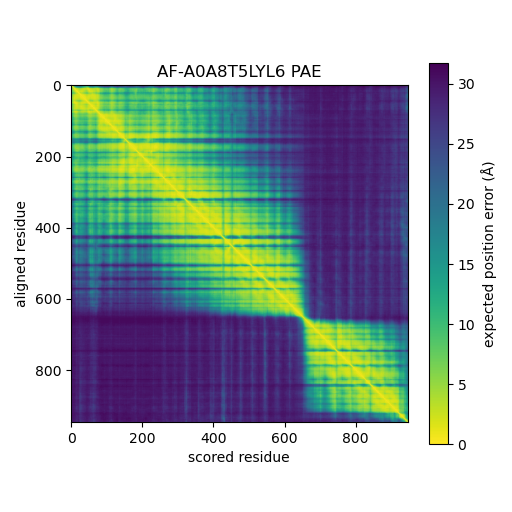00 85.75 555 GLU A O 1
ATOM 4682 N N . PHE A 1 556 ? 2.036 13.488 -31.583 1.00 88.56 556 PHE A N 1
ATOM 4683 C CA . PHE A 1 556 ? 3.001 14.158 -32.466 1.00 88.56 556 PHE A CA 1
ATOM 4684 C C . PHE A 1 556 ? 2.509 15.486 -33.053 1.00 88.56 556 PHE A C 1
ATOM 4686 O O . PHE A 1 556 ? 3.258 16.464 -33.119 1.00 88.56 556 PHE A O 1
ATOM 4693 N N . LYS A 1 557 ? 1.223 15.543 -33.414 1.00 86.06 557 LYS A N 1
ATOM 4694 C CA . LYS A 1 557 ? 0.578 16.715 -34.014 1.00 86.06 557 LYS A CA 1
ATOM 4695 C C . LYS A 1 557 ? 0.782 18.007 -33.213 1.00 86.06 557 LYS A C 1
ATOM 4697 O O . LYS A 1 557 ? 0.821 19.077 -33.809 1.00 86.06 557 LYS A O 1
ATOM 4702 N N . LYS A 1 558 ? 0.961 17.928 -31.887 1.00 86.06 558 LYS A N 1
ATOM 4703 C CA . LYS A 1 558 ? 1.195 19.100 -31.021 1.00 86.06 558 LYS A CA 1
ATOM 4704 C C . LYS A 1 558 ? 2.473 19.865 -31.358 1.00 86.06 558 LYS A C 1
ATOM 4706 O O . LYS A 1 558 ? 2.538 21.063 -31.111 1.00 86.06 558 LYS A O 1
ATOM 4711 N N . ILE A 1 559 ? 3.475 19.181 -31.905 1.00 90.44 559 ILE A N 1
ATOM 4712 C CA . ILE A 1 559 ? 4.798 19.756 -32.170 1.00 90.44 559 ILE A CA 1
ATOM 4713 C C . ILE A 1 559 ? 5.225 19.613 -33.631 1.00 90.44 559 ILE A C 1
ATOM 4715 O O . ILE A 1 559 ? 6.340 20.008 -33.964 1.00 90.44 559 ILE A O 1
ATOM 4719 N N . ALA A 1 560 ? 4.370 19.042 -34.486 1.00 89.25 560 ALA A N 1
ATOM 4720 C CA . ALA A 1 560 ? 4.700 18.665 -35.857 1.00 89.25 560 ALA A CA 1
ATOM 4721 C C . ALA A 1 560 ? 5.314 19.828 -36.651 1.00 89.25 560 ALA A C 1
ATOM 4723 O O . ALA A 1 560 ? 6.408 19.678 -37.188 1.00 89.25 560 ALA A O 1
ATOM 4724 N N . ASP A 1 561 ? 4.691 21.010 -36.639 1.00 88.06 561 ASP A N 1
ATOM 4725 C CA . ASP A 1 561 ? 5.183 22.189 -37.370 1.00 88.06 561 ASP A CA 1
ATOM 4726 C C . ASP A 1 561 ? 6.592 22.609 -36.928 1.00 88.06 561 ASP A C 1
ATOM 4728 O O . ASP A 1 561 ? 7.472 22.881 -37.749 1.00 88.06 561 ASP A O 1
ATOM 4732 N N . TYR A 1 562 ? 6.835 22.637 -35.613 1.00 90.88 562 TYR A N 1
ATOM 4733 C CA . TYR A 1 562 ? 8.143 22.988 -35.061 1.00 90.88 562 TYR A CA 1
ATOM 4734 C C . TYR A 1 562 ? 9.179 21.912 -35.356 1.00 90.88 562 TYR A C 1
ATOM 4736 O O . TYR A 1 562 ? 10.313 22.228 -35.722 1.00 90.88 562 TYR A O 1
ATOM 4744 N N . PHE A 1 563 ? 8.790 20.649 -35.208 1.00 92.31 563 PHE A N 1
ATOM 4745 C CA . PHE A 1 563 ? 9.661 19.517 -35.448 1.00 92.31 563 PHE A CA 1
ATOM 4746 C C . PHE A 1 563 ? 10.101 19.455 -36.904 1.00 92.31 563 PHE A C 1
ATOM 4748 O O . PHE A 1 563 ? 11.303 19.407 -37.162 1.00 92.31 563 PHE A O 1
ATOM 4755 N N . TRP A 1 564 ? 9.161 19.515 -37.847 1.00 92.12 564 TRP A N 1
ATOM 4756 C CA . TRP A 1 564 ? 9.457 19.406 -39.270 1.00 92.12 564 TRP A CA 1
ATOM 4757 C C . TRP A 1 564 ? 10.332 20.542 -39.764 1.00 92.12 564 TRP A C 1
ATOM 4759 O O . TRP A 1 564 ? 11.334 20.288 -40.435 1.00 92.12 564 TRP A O 1
ATOM 4769 N N . GLU A 1 565 ? 10.033 21.778 -39.368 1.00 90.19 565 GLU A N 1
ATOM 4770 C CA . GLU A 1 565 ? 10.858 22.914 -39.760 1.00 90.19 565 GLU A CA 1
ATOM 4771 C C . GLU A 1 565 ? 12.292 22.784 -39.251 1.00 90.19 565 GLU A C 1
ATOM 4773 O O . GLU A 1 565 ? 13.240 23.060 -39.989 1.00 90.19 565 GLU A O 1
ATOM 4778 N N . VAL A 1 566 ? 12.484 22.358 -38.002 1.00 90.31 566 VAL A N 1
ATOM 4779 C CA . VAL A 1 566 ? 13.831 22.158 -37.465 1.00 90.31 566 VAL A CA 1
ATOM 4780 C C . VAL A 1 566 ? 14.503 20.989 -38.176 1.00 90.31 566 VAL A C 1
ATOM 4782 O O . VAL A 1 566 ? 15.587 21.162 -38.729 1.00 90.31 566 VAL A O 1
ATOM 4785 N N . TYR A 1 567 ? 13.853 19.829 -38.223 1.00 90.44 567 TYR A N 1
ATOM 4786 C CA . TYR A 1 567 ? 14.387 18.593 -38.785 1.00 90.44 567 TYR A CA 1
ATOM 4787 C C . TYR A 1 567 ? 14.825 18.756 -40.249 1.00 90.44 567 TYR A C 1
ATOM 4789 O O . TYR A 1 567 ? 15.959 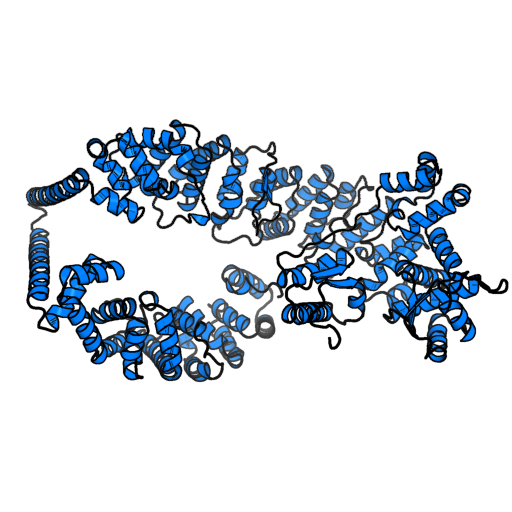18.416 -40.609 1.00 90.44 567 TYR A O 1
ATOM 4797 N N . PHE A 1 568 ? 13.992 19.371 -41.094 1.00 89.25 568 PHE A N 1
ATOM 4798 C CA . PHE A 1 568 ? 14.300 19.592 -42.510 1.00 89.25 568 PHE A CA 1
ATOM 4799 C C . PHE A 1 568 ? 15.280 20.745 -42.770 1.00 89.25 568 PHE A C 1
ATOM 4801 O O . PHE A 1 568 ? 15.964 20.716 -43.792 1.00 89.25 568 PHE A O 1
ATOM 4808 N N . ASN A 1 569 ? 15.509 21.654 -41.819 1.00 86.62 569 ASN A N 1
ATOM 4809 C CA . ASN A 1 569 ? 16.562 22.676 -41.930 1.00 86.62 569 ASN A CA 1
ATOM 4810 C C . ASN A 1 569 ? 17.922 22.263 -41.334 1.00 86.62 569 ASN A C 1
ATOM 4812 O O . ASN A 1 569 ? 18.910 22.986 -41.488 1.00 86.62 569 ASN A O 1
ATOM 4816 N N . LEU A 1 570 ? 18.020 21.100 -40.679 1.00 82.44 570 LEU A N 1
ATOM 4817 C CA . LEU A 1 570 ? 19.296 20.589 -40.165 1.00 82.44 570 LEU A CA 1
ATOM 4818 C C . LEU A 1 570 ? 20.273 20.238 -41.295 1.00 82.44 570 LEU A C 1
ATOM 4820 O O . LEU A 1 570 ? 19.936 19.476 -42.201 1.00 82.44 570 LEU A O 1
ATOM 4824 N N . LYS A 1 571 ? 21.512 20.727 -41.186 1.00 73.44 571 LYS A N 1
ATOM 4825 C CA . LYS A 1 571 ? 22.651 20.384 -42.059 1.00 73.44 571 LYS A CA 1
ATOM 4826 C C . LYS A 1 571 ? 23.509 19.270 -41.445 1.00 73.44 571 LYS A C 1
ATOM 4828 O O . LYS A 1 571 ? 24.708 19.443 -41.258 1.00 73.44 571 LYS A O 1
ATOM 4833 N N . CYS A 1 572 ? 22.877 18.194 -40.989 1.00 61.50 572 CYS A N 1
ATOM 4834 C CA . CYS A 1 572 ? 23.514 17.218 -40.108 1.00 61.50 572 CYS A CA 1
ATOM 4835 C C . CYS A 1 572 ? 23.937 15.950 -40.868 1.00 61.50 572 CYS A C 1
ATOM 4837 O O . CYS A 1 572 ? 23.093 15.307 -41.481 1.00 61.50 572 CYS A O 1
ATOM 4839 N N . GLU A 1 573 ? 25.216 15.567 -40.785 1.00 62.53 573 GLU A N 1
ATOM 4840 C CA . GLU A 1 573 ? 25.781 14.379 -41.461 1.00 62.53 573 GLU A CA 1
ATOM 4841 C C . GLU A 1 573 ? 25.510 13.052 -40.713 1.00 62.53 573 GLU A C 1
ATOM 4843 O O . GLU A 1 573 ? 25.759 11.970 -41.240 1.00 62.53 573 GLU A O 1
ATOM 4848 N N . HIS A 1 574 ? 24.990 13.099 -39.478 1.00 68.19 574 HIS A N 1
ATOM 4849 C CA . HIS A 1 574 ? 24.806 11.921 -38.611 1.00 68.19 574 HIS A CA 1
ATOM 4850 C C . HIS A 1 574 ? 23.368 11.782 -38.098 1.00 68.19 574 HIS A C 1
ATOM 4852 O O . HIS A 1 574 ? 23.122 11.693 -36.893 1.00 68.19 574 HIS A O 1
ATOM 4858 N N . LEU A 1 575 ? 22.407 11.756 -39.024 1.00 72.81 575 LEU A N 1
ATOM 4859 C CA . LEU A 1 575 ? 20.974 11.675 -38.715 1.00 72.81 575 LEU A CA 1
ATOM 4860 C C . LEU A 1 575 ? 20.577 10.430 -37.895 1.00 72.81 575 LEU A C 1
ATOM 4862 O O . LEU A 1 575 ? 19.634 10.509 -37.112 1.00 72.81 575 LEU A O 1
ATOM 4866 N N . PHE A 1 576 ? 21.343 9.335 -37.982 1.00 69.62 576 PHE A N 1
ATOM 4867 C CA . PHE A 1 576 ? 21.111 8.104 -37.209 1.00 69.62 576 PHE A CA 1
ATOM 4868 C C . PHE A 1 576 ? 21.143 8.318 -35.684 1.00 69.62 576 PHE A C 1
ATOM 4870 O O . PHE A 1 576 ? 20.548 7.552 -34.933 1.00 69.62 576 PHE A O 1
ATOM 4877 N N . ARG A 1 577 ? 21.795 9.384 -35.194 1.00 76.88 577 ARG A N 1
ATOM 4878 C CA . ARG A 1 577 ? 21.821 9.719 -33.757 1.00 76.88 577 ARG A CA 1
ATOM 4879 C C . ARG A 1 577 ? 20.464 10.193 -33.219 1.00 76.88 577 ARG A C 1
ATOM 4881 O O . ARG A 1 577 ? 20.294 10.304 -32.010 1.00 76.88 577 ARG A O 1
ATOM 4888 N N . LEU A 1 578 ? 19.496 10.461 -34.098 1.00 82.25 578 LEU A N 1
ATOM 4889 C CA . LEU A 1 578 ? 18.145 10.902 -33.739 1.00 82.25 578 LEU A CA 1
ATOM 4890 C C . LEU A 1 578 ? 17.152 9.743 -33.567 1.00 82.25 578 LEU A C 1
ATOM 4892 O O . LEU A 1 578 ? 15.970 9.987 -33.333 1.00 82.25 578 LEU A O 1
ATOM 4896 N N . GLU A 1 579 ? 17.600 8.488 -33.655 1.00 78.94 579 GLU A N 1
ATOM 4897 C CA . GLU A 1 579 ? 16.728 7.308 -33.642 1.00 78.94 579 GLU A CA 1
ATOM 4898 C C . GLU A 1 579 ? 15.776 7.267 -32.432 1.00 78.94 579 GLU A C 1
ATOM 4900 O O . GLU A 1 579 ? 14.576 7.037 -32.610 1.00 78.94 579 GLU A O 1
ATOM 4905 N N . VAL A 1 580 ? 16.286 7.548 -31.224 1.00 80.44 580 VAL A N 1
ATOM 4906 C CA . VAL A 1 580 ? 15.508 7.580 -29.968 1.00 80.44 580 VAL A CA 1
ATOM 4907 C C . VAL A 1 580 ? 14.403 8.633 -30.020 1.00 80.44 580 VAL A C 1
ATOM 4909 O O . VAL A 1 580 ? 13.253 8.328 -29.708 1.00 80.44 580 VAL A O 1
ATOM 4912 N N . LEU A 1 581 ? 14.721 9.848 -30.481 1.00 86.00 581 LEU A N 1
ATOM 4913 C CA . LEU A 1 581 ? 13.739 10.921 -30.658 1.00 86.00 581 LEU A CA 1
ATOM 4914 C C . LEU A 1 581 ? 12.650 10.490 -31.639 1.00 86.00 581 LEU A C 1
ATOM 4916 O O . LEU A 1 581 ? 11.467 10.578 -31.334 1.00 86.00 581 LEU A O 1
ATOM 4920 N N . LEU A 1 582 ? 13.036 9.936 -32.787 1.00 85.31 582 LEU A N 1
ATOM 4921 C CA . LEU A 1 582 ? 12.075 9.456 -33.775 1.00 85.31 582 LEU A CA 1
ATOM 4922 C C . LEU A 1 582 ? 11.230 8.279 -33.254 1.00 85.31 582 LEU A C 1
ATOM 4924 O O . LEU A 1 582 ? 10.152 8.029 -33.784 1.00 85.31 582 LEU A O 1
ATOM 4928 N N . LYS A 1 583 ? 11.716 7.476 -32.292 1.00 81.00 583 LYS A N 1
ATOM 4929 C CA . LYS A 1 583 ? 10.932 6.385 -31.672 1.00 81.00 583 LYS A CA 1
ATOM 4930 C C . LYS A 1 583 ? 9.890 6.954 -30.698 1.00 81.00 583 LYS A C 1
ATOM 4932 O O . LYS A 1 583 ? 8.766 6.463 -30.706 1.00 81.00 583 LYS A O 1
ATOM 4937 N N . LEU A 1 584 ? 10.238 7.999 -29.939 1.00 83.69 584 LEU A N 1
ATOM 4938 C CA . LEU A 1 584 ? 9.327 8.710 -29.028 1.00 83.69 584 LEU A CA 1
ATOM 4939 C C . LEU A 1 584 ? 8.196 9.435 -29.760 1.00 83.69 584 LEU A C 1
ATOM 4941 O O . LEU A 1 584 ? 7.054 9.400 -29.320 1.00 83.69 584 LEU A O 1
ATOM 4945 N N . LEU A 1 585 ? 8.513 10.088 -30.879 1.00 85.88 585 LEU A N 1
ATOM 4946 C CA . LEU A 1 585 ? 7.556 10.935 -31.592 1.00 85.88 585 LEU A CA 1
ATOM 4947 C C . LEU A 1 585 ? 6.395 10.158 -32.218 1.00 85.88 585 LEU A C 1
ATOM 4949 O O . LEU A 1 585 ? 5.371 10.764 -32.489 1.00 85.88 585 LEU A O 1
ATOM 4953 N N . ASN A 1 586 ? 6.546 8.849 -32.449 1.00 79.31 586 ASN A N 1
ATOM 4954 C CA . ASN A 1 586 ? 5.514 7.989 -33.036 1.00 79.31 586 ASN A CA 1
ATOM 4955 C C . ASN A 1 586 ? 4.840 8.594 -34.289 1.00 79.31 586 ASN A C 1
ATOM 4957 O O . ASN A 1 586 ? 3.618 8.595 -34.414 1.00 79.31 586 ASN A O 1
ATOM 4961 N N . VAL A 1 587 ? 5.655 9.143 -35.196 1.00 86.50 587 VAL A N 1
ATOM 4962 C CA . VAL A 1 587 ? 5.199 9.792 -36.434 1.00 86.50 587 VAL A CA 1
ATOM 4963 C C . VAL A 1 587 ? 4.395 8.809 -37.285 1.00 86.50 587 VAL A C 1
ATOM 4965 O O . VAL A 1 587 ? 4.874 7.707 -37.559 1.00 86.50 587 VAL A O 1
ATOM 4968 N N . SER A 1 588 ? 3.200 9.207 -37.722 1.00 87.88 588 SER A N 1
ATOM 4969 C CA . SER A 1 588 ? 2.339 8.370 -38.561 1.00 87.88 588 SER A CA 1
ATOM 4970 C C . SER A 1 588 ? 2.626 8.546 -40.056 1.00 87.88 588 SER A C 1
ATOM 4972 O O . SER A 1 588 ? 3.189 9.554 -40.494 1.00 87.88 588 SER A O 1
ATOM 4974 N N . LEU A 1 589 ? 2.164 7.596 -40.878 1.00 87.88 589 LEU A N 1
ATOM 4975 C CA . LEU A 1 589 ? 2.185 7.743 -42.337 1.00 87.88 589 LEU A CA 1
ATOM 4976 C C . LEU A 1 589 ? 1.398 8.978 -42.810 1.00 87.88 589 LEU A C 1
ATOM 4978 O O . LEU A 1 589 ? 1.766 9.597 -43.808 1.00 87.88 589 LEU A O 1
ATOM 4982 N N . PHE A 1 590 ? 0.320 9.342 -42.109 1.00 88.44 590 PHE A N 1
ATOM 4983 C CA . PHE A 1 590 ? -0.465 10.533 -42.434 1.00 88.44 590 PHE A CA 1
ATOM 4984 C C . PHE A 1 590 ? 0.380 11.807 -42.296 1.00 88.44 590 PHE A C 1
ATOM 4986 O O . PHE A 1 590 ? 0.432 12.600 -43.234 1.00 88.44 590 PHE A O 1
ATOM 4993 N N . ASP A 1 591 ? 1.111 11.946 -41.186 1.00 88.12 591 ASP A N 1
ATOM 4994 C CA . ASP A 1 591 ? 1.978 13.105 -40.936 1.00 88.12 591 ASP A CA 1
ATOM 4995 C C . ASP A 1 591 ? 3.097 13.214 -41.987 1.00 88.12 591 ASP A C 1
ATOM 4997 O O . ASP A 1 591 ? 3.414 14.307 -42.460 1.00 88.12 591 ASP A O 1
ATOM 5001 N N . LEU A 1 592 ? 3.675 12.078 -42.401 1.00 89.00 592 LEU A N 1
ATOM 5002 C CA . LEU A 1 592 ? 4.683 12.043 -43.467 1.00 89.00 592 LEU A CA 1
ATOM 5003 C C . LEU A 1 592 ? 4.110 12.463 -44.824 1.00 89.00 592 LEU A C 1
ATOM 5005 O O . LEU A 1 592 ? 4.746 13.227 -45.547 1.00 89.00 592 LEU A O 1
ATOM 5009 N N . LYS A 1 593 ? 2.906 12.005 -45.180 1.00 88.56 593 LYS A N 1
ATOM 5010 C CA . LYS A 1 593 ? 2.247 12.407 -46.434 1.00 88.56 593 LYS A CA 1
ATOM 5011 C C . LYS A 1 593 ? 1.966 13.905 -46.478 1.00 88.56 593 LYS A C 1
ATOM 5013 O O . LYS A 1 593 ? 2.128 14.518 -47.530 1.00 88.56 593 LYS A O 1
ATOM 5018 N N . GLU A 1 594 ? 1.569 14.489 -45.352 1.00 90.19 594 GLU A N 1
ATOM 5019 C CA . GLU A 1 594 ? 1.324 15.926 -45.242 1.00 90.19 594 GLU A CA 1
ATOM 5020 C C . GLU A 1 594 ? 2.626 16.727 -45.391 1.00 90.19 594 GLU A C 1
ATOM 5022 O O . GLU A 1 594 ? 2.684 17.689 -46.162 1.00 90.19 594 GLU A O 1
ATOM 5027 N N . VAL A 1 595 ? 3.705 16.295 -44.730 1.00 91.56 595 VAL A N 1
ATOM 5028 C CA . VAL A 1 595 ? 4.964 17.048 -44.729 1.00 91.56 595 VAL A CA 1
ATOM 5029 C C . VAL A 1 595 ? 5.691 17.025 -46.081 1.00 91.56 595 VAL A C 1
ATOM 5031 O O . VAL A 1 595 ? 6.341 18.009 -46.438 1.00 91.56 595 VAL A O 1
ATOM 5034 N N . ILE A 1 596 ? 5.526 15.966 -46.881 1.00 91.12 596 ILE A N 1
ATOM 5035 C CA . ILE A 1 596 ? 6.105 15.854 -48.235 1.00 91.12 596 ILE A CA 1
ATOM 5036 C C . ILE A 1 596 ? 5.636 16.981 -49.157 1.00 91.12 596 ILE A C 1
ATOM 5038 O O . ILE A 1 596 ? 6.402 17.439 -50.005 1.00 91.12 596 ILE A O 1
ATOM 5042 N N . LEU A 1 597 ? 4.410 17.478 -48.962 1.00 89.00 597 LEU A N 1
ATOM 5043 C CA . LEU A 1 597 ? 3.880 18.614 -49.722 1.00 89.00 597 LEU A CA 1
ATOM 5044 C C . LEU A 1 597 ? 4.678 19.904 -49.474 1.00 89.00 597 LEU A C 1
ATOM 5046 O O . LEU A 1 597 ? 4.700 20.786 -50.330 1.00 89.00 597 LEU A O 1
ATOM 5050 N N . THR A 1 598 ? 5.335 20.009 -48.316 1.00 90.31 598 THR A N 1
ATOM 5051 C CA . THR A 1 598 ? 6.140 21.171 -47.908 1.00 90.31 598 THR A CA 1
ATOM 5052 C C . THR A 1 598 ? 7.638 20.936 -48.116 1.00 90.31 598 THR A C 1
ATOM 5054 O O . THR A 1 598 ? 8.343 21.836 -48.572 1.00 90.31 598 THR A O 1
ATOM 5057 N N . TYR A 1 599 ? 8.130 19.729 -47.824 1.00 91.56 599 TYR A N 1
ATOM 5058 C CA . TYR A 1 599 ? 9.522 19.315 -48.008 1.00 91.56 599 TYR A CA 1
ATOM 5059 C C . TYR A 1 599 ? 9.590 18.114 -48.962 1.00 91.56 599 TYR A C 1
ATOM 5061 O O . TYR A 1 599 ? 9.583 16.970 -48.503 1.00 91.56 599 TYR A O 1
ATOM 5069 N N . PRO A 1 600 ? 9.681 18.342 -50.286 1.00 90.31 600 PRO A N 1
ATOM 5070 C CA . PRO A 1 600 ? 9.685 17.265 -51.273 1.00 90.31 600 PRO A CA 1
ATOM 5071 C C . PRO A 1 600 ? 10.800 16.237 -51.036 1.00 90.31 600 PRO A C 1
ATOM 5073 O O . PRO A 1 600 ? 11.922 16.605 -50.659 1.00 90.31 600 PRO A O 1
ATOM 5076 N N . ILE A 1 601 ? 10.494 14.957 -51.291 1.00 88.38 601 ILE A N 1
ATOM 5077 C CA . ILE A 1 601 ? 11.407 13.816 -51.093 1.00 88.38 601 ILE A CA 1
ATOM 5078 C C . ILE A 1 601 ? 12.697 13.990 -51.893 1.00 88.38 601 ILE A C 1
ATOM 5080 O O . ILE A 1 601 ? 13.777 13.839 -51.327 1.00 88.38 601 ILE A O 1
ATOM 5084 N N . GLU A 1 602 ? 12.593 14.382 -53.166 1.00 85.12 602 GLU A N 1
ATOM 5085 C CA . GLU A 1 602 ? 13.722 14.603 -54.086 1.00 85.12 602 GLU A CA 1
ATOM 5086 C C . GLU A 1 602 ? 14.843 15.478 -53.494 1.00 85.12 602 GLU A C 1
ATOM 5088 O O . GLU A 1 602 ? 16.019 15.253 -53.769 1.00 85.12 602 GLU A O 1
ATOM 5093 N N . ASN A 1 603 ? 14.489 16.433 -52.626 1.00 86.25 603 ASN A N 1
ATOM 5094 C CA . ASN A 1 603 ? 15.420 17.388 -52.028 1.00 86.25 603 ASN A CA 1
ATOM 5095 C C . ASN A 1 603 ? 15.903 16.969 -50.627 1.00 86.25 603 ASN A C 1
ATOM 5097 O O . ASN A 1 603 ? 16.777 17.626 -50.065 1.00 86.25 603 ASN A O 1
ATOM 5101 N N . ASN A 1 604 ? 15.329 15.915 -50.034 1.00 87.81 604 ASN A N 1
ATOM 5102 C CA . ASN A 1 604 ? 15.531 15.547 -48.627 1.00 87.81 604 ASN A CA 1
ATOM 5103 C C . ASN A 1 604 ? 15.628 14.027 -48.389 1.00 87.81 604 ASN A C 1
ATOM 5105 O O . ASN A 1 604 ? 15.280 13.547 -47.308 1.00 87.81 604 ASN A O 1
ATOM 5109 N N . ILE A 1 605 ? 16.100 13.265 -49.379 1.00 86.81 605 ILE A N 1
ATOM 5110 C CA . ILE A 1 605 ? 16.124 11.791 -49.375 1.00 86.81 605 ILE A CA 1
ATOM 5111 C C . ILE A 1 605 ? 16.724 11.212 -48.078 1.00 86.81 605 ILE A C 1
ATOM 5113 O O . ILE A 1 605 ? 16.079 10.404 -47.411 1.00 86.81 605 ILE A O 1
ATOM 5117 N N . ASP A 1 606 ? 17.899 11.691 -47.654 1.00 83.38 606 ASP A N 1
ATOM 5118 C CA . ASP A 1 606 ? 18.607 11.212 -46.450 1.00 83.38 606 ASP A CA 1
ATOM 5119 C C . ASP A 1 606 ? 17.784 11.316 -45.157 1.00 83.38 606 ASP A C 1
ATOM 5121 O O . ASP A 1 606 ? 17.957 10.524 -44.225 1.00 83.38 606 ASP A O 1
ATOM 5125 N N . LYS A 1 607 ? 16.880 12.300 -45.097 1.00 87.06 607 LYS A N 1
ATOM 5126 C CA . LYS A 1 607 ? 16.009 12.563 -43.948 1.00 87.06 607 LYS A CA 1
ATOM 5127 C C . LYS A 1 607 ? 14.829 11.603 -43.927 1.00 87.06 607 LYS A C 1
ATOM 5129 O O . LYS A 1 607 ? 14.544 11.001 -42.897 1.00 87.06 607 LYS A O 1
ATOM 5134 N N . TYR A 1 608 ? 14.197 11.382 -45.075 1.00 88.88 608 TYR A N 1
ATOM 5135 C CA . TYR A 1 608 ? 13.110 10.410 -45.187 1.00 88.88 608 TYR A CA 1
ATOM 5136 C C . TYR A 1 608 ? 13.583 8.973 -44.933 1.00 88.88 608 TYR A C 1
ATOM 5138 O O . TYR A 1 608 ? 12.865 8.198 -44.301 1.00 88.88 608 TYR A O 1
ATOM 5146 N N . LEU A 1 609 ? 14.825 8.635 -45.298 1.00 85.94 609 LEU A N 1
ATOM 5147 C CA . LEU A 1 609 ? 15.414 7.321 -45.013 1.00 85.94 609 LEU A CA 1
ATOM 5148 C C . LEU A 1 609 ? 15.478 6.978 -43.510 1.00 85.94 609 LEU A C 1
ATOM 5150 O O . LEU A 1 609 ? 15.471 5.797 -43.175 1.00 85.94 609 LEU A O 1
ATOM 5154 N N . GLN A 1 610 ? 15.482 7.962 -42.601 1.00 85.25 610 GLN A N 1
ATOM 5155 C CA . GLN A 1 610 ? 15.494 7.718 -41.145 1.00 85.25 610 GLN A CA 1
ATOM 5156 C C . GLN A 1 610 ? 14.165 7.183 -40.591 1.00 85.25 610 GLN A C 1
ATOM 5158 O O . GLN A 1 610 ? 14.113 6.708 -39.456 1.00 85.25 610 GLN A O 1
ATOM 5163 N N . PHE A 1 611 ? 13.085 7.285 -41.367 1.00 86.00 611 PHE A N 1
ATOM 5164 C CA . PHE A 1 611 ? 11.771 6.757 -40.999 1.00 86.00 611 PHE A CA 1
ATOM 5165 C C . PHE A 1 611 ? 11.546 5.329 -41.503 1.00 86.00 611 PHE A C 1
ATOM 5167 O O . PHE A 1 611 ? 10.528 4.717 -41.178 1.00 86.00 611 PHE A O 1
ATOM 5174 N N . ARG A 1 612 ? 12.504 4.768 -42.252 1.00 75.69 612 ARG A N 1
ATOM 5175 C CA . ARG A 1 612 ? 12.485 3.350 -42.615 1.00 75.69 612 ARG A CA 1
ATOM 5176 C C . ARG A 1 612 ? 12.521 2.496 -41.347 1.00 75.69 612 ARG A C 1
ATOM 5178 O O . ARG A 1 612 ? 13.168 2.862 -40.367 1.00 75.69 612 ARG A O 1
ATOM 5185 N N . ASN A 1 613 ? 11.783 1.391 -41.351 1.00 69.81 613 ASN A N 1
ATOM 5186 C CA . ASN A 1 613 ? 11.623 0.470 -40.220 1.00 69.81 613 ASN A CA 1
ATOM 5187 C C . ASN A 1 613 ? 10.864 1.051 -39.006 1.00 69.81 613 ASN A C 1
ATOM 5189 O O . ASN A 1 613 ? 10.847 0.434 -37.942 1.00 69.81 613 ASN A O 1
ATOM 5193 N N . LYS A 1 614 ? 10.225 2.229 -39.121 1.00 72.75 614 LYS A N 1
ATOM 5194 C CA . LYS A 1 614 ? 9.343 2.756 -38.058 1.00 72.75 614 LYS A CA 1
ATOM 5195 C C . LYS A 1 614 ? 8.009 2.028 -38.000 1.00 72.75 614 LYS A C 1
ATOM 5197 O O . LYS A 1 614 ? 7.514 1.742 -36.911 1.00 72.75 614 LYS A O 1
ATOM 5202 N N . SER A 1 615 ? 7.451 1.748 -39.169 1.00 77.19 615 SER A N 1
ATOM 5203 C CA . SER A 1 615 ? 6.256 0.944 -39.365 1.00 77.19 615 SER A CA 1
ATOM 5204 C C . SER A 1 615 ? 6.225 0.444 -40.807 1.00 77.19 615 SER A C 1
ATOM 5206 O O . SER A 1 615 ? 6.805 1.056 -41.710 1.00 77.19 615 SER A O 1
ATOM 5208 N N . LYS A 1 616 ? 5.556 -0.690 -41.017 1.00 81.44 616 LYS A N 1
ATOM 5209 C CA . LYS A 1 616 ? 5.502 -1.366 -42.316 1.00 81.44 616 LYS A CA 1
ATOM 5210 C C . LYS A 1 616 ? 4.874 -0.490 -43.408 1.00 81.44 616 LYS A C 1
ATOM 5212 O O . LYS A 1 616 ? 5.355 -0.466 -44.532 1.00 81.44 616 LYS A O 1
ATOM 5217 N N . ASP A 1 617 ? 3.843 0.270 -43.061 1.00 87.06 617 ASP A N 1
ATOM 5218 C CA . ASP A 1 617 ? 3.134 1.184 -43.960 1.00 87.06 617 ASP A CA 1
ATOM 5219 C C . ASP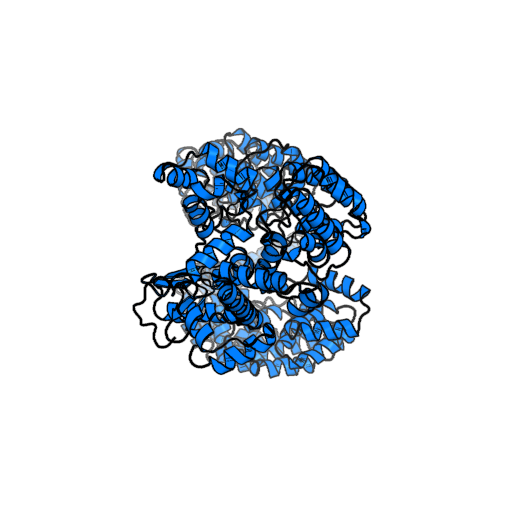 A 1 617 ? 3.979 2.401 -44.382 1.00 87.06 617 ASP A C 1
ATOM 5221 O O . ASP A 1 617 ? 3.900 2.829 -45.534 1.00 87.06 617 ASP A O 1
ATOM 5225 N N . ILE A 1 618 ? 4.821 2.940 -43.491 1.00 87.50 618 ILE A N 1
ATOM 5226 C CA . ILE A 1 618 ? 5.779 4.006 -43.831 1.00 87.50 618 ILE A CA 1
ATOM 5227 C C . ILE A 1 618 ? 6.873 3.472 -44.752 1.00 87.50 618 ILE A C 1
ATOM 5229 O O . ILE A 1 618 ? 7.232 4.130 -45.728 1.00 87.50 618 ILE A O 1
ATOM 5233 N N . GLU A 1 619 ? 7.401 2.285 -44.460 1.00 85.44 619 GLU A N 1
ATOM 5234 C CA . GLU A 1 619 ? 8.440 1.672 -45.282 1.00 85.44 619 GLU A CA 1
ATOM 5235 C C . GLU A 1 619 ? 7.942 1.359 -46.697 1.00 85.44 619 GLU A C 1
ATOM 5237 O O . GLU A 1 619 ? 8.588 1.755 -47.667 1.00 85.44 619 GLU A O 1
ATOM 5242 N N . GLU A 1 620 ? 6.772 0.728 -46.823 1.00 87.06 620 GLU A N 1
ATOM 5243 C CA . GLU A 1 620 ? 6.148 0.452 -48.120 1.00 87.06 620 GLU A CA 1
ATOM 5244 C C . GLU A 1 620 ? 5.898 1.740 -48.913 1.00 87.06 620 GLU A C 1
ATOM 5246 O O . GLU A 1 620 ? 6.169 1.785 -50.111 1.00 87.06 620 GLU A O 1
ATOM 5251 N N . PHE A 1 621 ? 5.437 2.806 -48.255 1.00 89.38 621 PHE A N 1
ATOM 5252 C CA . PHE A 1 621 ? 5.205 4.095 -48.902 1.00 89.38 621 PHE A CA 1
ATOM 5253 C C . PHE A 1 621 ? 6.498 4.759 -49.401 1.00 89.38 621 PHE A C 1
ATOM 5255 O O . PHE A 1 621 ? 6.525 5.264 -50.520 1.00 89.38 621 PHE A O 1
ATOM 5262 N N . LEU A 1 622 ? 7.575 4.752 -48.609 1.00 87.62 622 LEU A N 1
ATOM 5263 C CA . LEU A 1 622 ? 8.852 5.361 -49.006 1.00 87.62 622 LEU A CA 1
ATOM 5264 C C . LEU A 1 622 ? 9.552 4.580 -50.127 1.00 87.62 622 LEU A C 1
ATOM 5266 O O . LEU A 1 622 ? 10.199 5.187 -50.975 1.00 87.62 622 LEU A O 1
ATOM 5270 N N . LEU A 1 623 ? 9.426 3.250 -50.149 1.00 84.94 623 LEU A N 1
ATOM 5271 C CA . LEU A 1 623 ? 10.013 2.405 -51.198 1.00 84.94 623 LEU A CA 1
ATOM 5272 C C . LEU A 1 623 ? 9.283 2.508 -52.546 1.00 84.94 623 LEU A C 1
ATOM 5274 O O . LEU A 1 623 ? 9.840 2.096 -53.556 1.00 84.94 623 LEU A O 1
ATOM 5278 N N . GLN A 1 624 ? 8.067 3.061 -52.574 1.00 86.00 624 GLN A N 1
ATOM 5279 C CA . GLN A 1 624 ? 7.335 3.354 -53.812 1.00 86.00 624 GLN A CA 1
ATOM 5280 C C . GLN A 1 624 ? 7.794 4.656 -54.496 1.00 86.00 624 GLN A C 1
ATOM 5282 O O . GLN A 1 624 ? 7.373 4.918 -55.622 1.00 86.00 624 GLN A O 1
ATOM 5287 N N . ASP A 1 625 ? 8.627 5.483 -53.848 1.00 89.19 625 ASP A N 1
ATOM 5288 C CA . ASP A 1 625 ? 9.142 6.725 -54.435 1.00 89.19 625 ASP A CA 1
ATOM 5289 C C . ASP A 1 625 ? 10.394 6.473 -55.294 1.00 89.19 625 ASP A C 1
ATOM 5291 O O . ASP A 1 625 ? 11.430 6.006 -54.808 1.00 89.19 625 ASP A O 1
ATOM 5295 N N . GLU A 1 626 ? 10.317 6.850 -56.574 1.00 84.50 626 GLU A N 1
ATOM 5296 C CA . GLU A 1 626 ? 11.381 6.637 -57.566 1.00 84.50 626 GLU A CA 1
ATOM 5297 C C . GLU A 1 626 ? 12.722 7.291 -57.173 1.00 84.50 626 GLU A C 1
ATOM 5299 O O . GLU A 1 626 ? 13.792 6.794 -57.541 1.00 84.50 626 GLU A O 1
ATOM 5304 N N . ASN A 1 627 ? 12.713 8.396 -56.411 1.00 85.38 627 ASN A N 1
ATOM 5305 C CA . ASN A 1 627 ? 13.945 9.072 -55.993 1.00 85.38 627 ASN A CA 1
ATOM 5306 C C . ASN A 1 627 ? 14.652 8.313 -54.867 1.00 85.38 627 ASN A C 1
ATOM 5308 O O . ASN A 1 627 ? 15.882 8.220 -54.878 1.00 85.38 627 ASN A O 1
ATOM 5312 N N . ILE A 1 628 ? 13.895 7.759 -53.914 1.00 86.12 628 ILE A N 1
ATOM 5313 C CA . ILE A 1 628 ? 14.438 6.921 -52.834 1.00 86.12 628 ILE A CA 1
ATOM 5314 C C . ILE A 1 628 ? 15.006 5.625 -53.411 1.00 86.12 628 ILE A C 1
ATOM 5316 O O . ILE A 1 628 ? 16.135 5.257 -53.079 1.00 86.12 628 ILE A O 1
ATOM 5320 N N . GLU A 1 629 ? 14.273 4.965 -54.310 1.00 83.50 629 GLU A N 1
ATOM 5321 C CA . GLU A 1 629 ? 14.733 3.748 -54.988 1.00 83.50 629 GLU A CA 1
ATOM 5322 C C . GLU A 1 629 ? 16.050 3.997 -55.739 1.00 83.50 629 GLU A C 1
ATOM 5324 O O . GLU A 1 629 ? 17.046 3.290 -55.545 1.00 83.50 629 GLU A O 1
ATOM 5329 N N . LYS A 1 630 ? 16.098 5.067 -56.538 1.00 84.75 630 LYS A N 1
ATOM 5330 C CA . LYS A 1 630 ? 17.296 5.466 -57.280 1.00 84.75 630 LYS A CA 1
ATOM 5331 C C . LYS A 1 630 ? 18.473 5.791 -56.361 1.00 84.75 630 LYS A C 1
ATOM 5333 O O . LYS A 1 630 ? 19.592 5.362 -56.642 1.00 84.75 630 LYS A O 1
ATOM 5338 N N . TYR A 1 631 ? 18.239 6.514 -55.267 1.00 85.31 631 TYR A N 1
ATOM 5339 C CA . TYR A 1 631 ? 19.280 6.834 -54.292 1.00 85.31 631 TYR A CA 1
ATOM 5340 C C . TYR A 1 631 ? 19.873 5.571 -53.660 1.00 85.31 631 TYR A C 1
ATOM 5342 O O . TYR A 1 631 ? 21.092 5.454 -53.571 1.00 85.31 631 TYR A O 1
ATOM 5350 N N . LEU A 1 632 ? 19.041 4.603 -53.261 1.00 83.44 632 LEU A N 1
ATOM 5351 C CA . LEU A 1 632 ? 19.512 3.341 -52.681 1.00 83.44 632 LEU A CA 1
ATOM 5352 C C . LEU A 1 632 ? 20.346 2.535 -53.685 1.00 83.44 632 LEU A C 1
ATOM 5354 O O . LEU A 1 632 ? 21.418 2.038 -53.333 1.00 83.44 632 LEU A O 1
ATOM 5358 N N . LEU A 1 633 ? 19.907 2.476 -54.946 1.00 83.31 633 LEU A N 1
ATOM 5359 C CA . LEU A 1 633 ? 20.656 1.840 -56.033 1.00 83.31 633 LEU A CA 1
ATOM 5360 C C . LEU A 1 633 ? 22.008 2.524 -56.282 1.00 83.31 633 LEU A C 1
ATOM 5362 O O . LEU A 1 633 ? 23.018 1.851 -56.504 1.00 83.31 633 LEU A O 1
ATOM 5366 N N . ASP A 1 634 ? 22.054 3.855 -56.253 1.00 82.25 634 ASP A N 1
ATOM 5367 C CA . ASP A 1 634 ? 23.283 4.620 -56.474 1.00 82.25 634 ASP A CA 1
ATOM 5368 C C . ASP A 1 634 ? 24.234 4.563 -55.266 1.00 82.25 634 ASP A C 1
ATOM 5370 O O . ASP A 1 634 ? 25.443 4.402 -55.457 1.00 82.25 634 ASP A O 1
ATOM 5374 N N . ALA A 1 635 ? 23.720 4.581 -54.033 1.00 77.31 635 ALA A N 1
ATOM 5375 C CA . ALA A 1 635 ? 24.496 4.353 -52.813 1.00 77.31 635 ALA A CA 1
ATOM 5376 C C . ALA A 1 635 ? 25.116 2.945 -52.796 1.00 77.31 635 ALA A C 1
ATOM 5378 O O . ALA A 1 635 ? 26.285 2.777 -52.442 1.00 77.31 635 ALA A O 1
ATOM 5379 N N . GLU A 1 636 ? 24.385 1.928 -53.260 1.00 76.19 636 GLU A N 1
ATOM 5380 C CA . GLU A 1 636 ? 24.914 0.571 -53.395 1.00 76.19 636 GLU A CA 1
ATOM 5381 C C . GLU A 1 636 ? 26.030 0.486 -54.452 1.00 76.19 636 GLU A C 1
ATOM 5383 O O . GLU A 1 636 ? 27.054 -0.174 -54.232 1.00 76.19 636 GLU A O 1
ATOM 5388 N N . LYS A 1 637 ? 25.888 1.193 -55.583 1.00 82.25 637 LYS A N 1
ATOM 5389 C CA . LYS A 1 637 ? 26.955 1.317 -56.595 1.00 82.25 637 LYS A CA 1
ATOM 5390 C C . LYS A 1 637 ? 28.184 2.040 -56.042 1.00 82.25 637 LYS A C 1
ATOM 5392 O O . LYS A 1 637 ? 29.301 1.587 -56.291 1.00 82.25 637 LYS A O 1
ATOM 5397 N N . GLN A 1 638 ? 28.002 3.129 -55.293 1.00 74.62 638 GLN A N 1
ATOM 5398 C CA . GLN A 1 638 ? 29.102 3.876 -54.674 1.00 74.62 638 GLN A CA 1
ATOM 5399 C C . GLN A 1 638 ? 29.825 3.054 -53.611 1.00 74.62 638 GLN A C 1
ATOM 5401 O O . GLN A 1 638 ? 31.054 3.024 -53.619 1.00 74.62 638 GLN A O 1
ATOM 5406 N N . ARG A 1 639 ? 29.100 2.314 -52.762 1.00 72.38 639 ARG A N 1
ATOM 5407 C CA . ARG A 1 639 ? 29.697 1.366 -51.810 1.00 72.38 639 ARG A CA 1
ATOM 5408 C C . ARG A 1 639 ? 30.583 0.354 -52.538 1.00 72.38 639 ARG A C 1
ATOM 5410 O O . ARG A 1 639 ? 31.742 0.195 -52.177 1.00 72.38 639 ARG A O 1
ATOM 5417 N N . LYS A 1 640 ? 30.076 -0.244 -53.626 1.00 75.69 640 LYS A N 1
ATOM 5418 C CA . LYS A 1 640 ? 30.828 -1.176 -54.492 1.00 75.69 640 LYS A CA 1
ATOM 5419 C C . LYS A 1 640 ? 32.065 -0.533 -55.153 1.00 75.69 640 LYS A C 1
ATOM 5421 O O . LYS A 1 640 ? 33.014 -1.246 -55.479 1.00 75.69 640 LYS A O 1
ATOM 5426 N N . MET A 1 641 ? 32.072 0.785 -55.380 1.00 74.50 641 MET A N 1
ATOM 5427 C CA . MET A 1 641 ? 33.226 1.538 -55.902 1.00 74.50 641 MET A CA 1
ATOM 5428 C C . MET A 1 641 ? 34.246 1.915 -54.816 1.00 74.50 641 MET A C 1
ATOM 5430 O O . MET A 1 641 ? 35.436 1.713 -55.029 1.00 74.50 641 MET A O 1
ATOM 5434 N N . GLN A 1 642 ? 33.815 2.409 -53.653 1.00 65.56 642 GLN A N 1
ATOM 5435 C CA . GLN A 1 642 ? 34.711 2.732 -52.530 1.00 65.56 642 GLN A CA 1
ATOM 5436 C C . GLN A 1 642 ? 35.405 1.484 -51.983 1.00 65.56 642 GLN A C 1
ATOM 5438 O O . GLN A 1 642 ? 36.588 1.523 -51.660 1.00 65.56 642 GLN A O 1
ATOM 5443 N N . GLU A 1 643 ? 34.694 0.359 -51.958 1.00 65.00 643 GLU A N 1
ATOM 5444 C CA . GLU A 1 643 ? 35.252 -0.956 -51.650 1.00 65.00 643 GLU A CA 1
ATOM 5445 C C . GLU A 1 643 ? 36.356 -1.336 -52.656 1.00 65.00 643 GLU A C 1
ATOM 5447 O O . GLU A 1 643 ? 37.396 -1.852 -52.266 1.00 65.00 643 GLU A O 1
ATOM 5452 N N . LYS A 1 644 ? 36.215 -0.989 -53.945 1.00 73.56 644 LYS A N 1
ATOM 5453 C CA . LYS A 1 644 ? 37.298 -1.155 -54.935 1.00 73.56 644 LYS A CA 1
ATOM 5454 C C . LYS A 1 644 ? 38.496 -0.231 -54.678 1.00 73.56 644 LYS A C 1
ATOM 5456 O O . LYS A 1 644 ? 39.626 -0.701 -54.755 1.00 73.56 644 LYS A O 1
ATOM 5461 N N . GLU A 1 645 ? 38.281 1.050 -54.379 1.00 66.81 645 GLU A N 1
ATOM 5462 C CA . GLU A 1 645 ? 39.366 2.028 -54.168 1.00 66.81 645 GLU A CA 1
ATOM 5463 C C . GLU A 1 645 ? 40.144 1.801 -52.861 1.00 66.81 645 GLU A C 1
ATOM 5465 O O . GLU A 1 645 ? 41.372 1.936 -52.829 1.00 66.81 645 GLU A O 1
ATOM 5470 N N . TRP A 1 646 ? 39.457 1.424 -51.778 1.00 56.72 646 TRP A N 1
ATOM 5471 C CA . TRP A 1 646 ? 40.080 1.034 -50.508 1.00 56.72 646 TRP A CA 1
ATOM 5472 C C . TRP A 1 646 ? 41.006 -0.176 -50.694 1.00 56.72 646 TRP A C 1
ATOM 5474 O O . TRP A 1 646 ? 42.124 -0.200 -50.167 1.00 56.72 646 TRP A O 1
ATOM 5484 N N . ASN A 1 647 ? 40.578 -1.126 -51.530 1.00 56.19 647 ASN A N 1
ATOM 5485 C CA . ASN A 1 647 ? 41.338 -2.322 -51.887 1.00 56.19 647 ASN A CA 1
ATOM 5486 C C . ASN A 1 647 ? 42.555 -2.022 -52.785 1.00 56.19 647 ASN A C 1
ATOM 5488 O O . ASN A 1 647 ? 43.487 -2.822 -52.840 1.00 56.19 647 ASN A O 1
ATOM 5492 N N . GLU A 1 648 ? 42.597 -0.870 -53.463 1.00 63.59 648 GLU A N 1
ATOM 5493 C CA . GLU A 1 648 ? 43.753 -0.437 -54.262 1.00 63.59 648 GLU A CA 1
ATOM 5494 C C . GLU A 1 648 ? 44.792 0.360 -53.449 1.00 63.59 648 GLU A C 1
ATOM 5496 O O . GLU A 1 648 ? 45.992 0.263 -53.727 1.00 63.59 648 GLU A O 1
ATOM 5501 N N . LYS A 1 649 ? 44.364 1.130 -52.435 1.00 56.00 649 LYS A N 1
ATOM 5502 C CA . LYS A 1 649 ? 45.224 2.051 -51.658 1.00 56.00 649 LYS A CA 1
ATOM 5503 C C . LYS A 1 649 ? 46.061 1.388 -50.558 1.00 56.00 649 LYS A C 1
ATOM 5505 O O . LYS A 1 649 ? 47.148 1.873 -50.261 1.00 56.00 649 LYS A O 1
ATOM 5510 N N . ASN A 1 650 ? 45.602 0.288 -49.965 1.00 55.53 650 ASN A N 1
ATOM 5511 C CA . ASN A 1 650 ? 46.255 -0.354 -48.810 1.00 55.53 650 ASN A CA 1
ATOM 5512 C C . ASN A 1 650 ? 47.220 -1.494 -49.193 1.00 55.53 650 ASN A C 1
ATOM 5514 O O . ASN A 1 650 ? 47.324 -2.496 -48.490 1.00 55.53 650 ASN A O 1
ATOM 5518 N N . LYS A 1 651 ? 47.896 -1.363 -50.342 1.00 53.88 651 LYS A N 1
ATOM 5519 C CA . LYS A 1 651 ? 48.522 -2.467 -51.096 1.00 53.88 651 LYS A CA 1
ATOM 5520 C C . LYS A 1 651 ? 49.636 -3.239 -50.360 1.00 53.88 651 LYS A C 1
ATOM 5522 O O . LYS A 1 651 ? 49.802 -4.421 -50.633 1.00 53.88 651 LYS A O 1
ATOM 5527 N N . ASP A 1 652 ? 50.323 -2.623 -49.391 1.00 53.62 652 ASP A N 1
ATOM 5528 C CA . ASP A 1 652 ? 51.417 -3.264 -48.628 1.00 53.62 652 ASP A CA 1
ATOM 5529 C C . ASP A 1 652 ? 50.971 -3.904 -47.295 1.00 53.62 652 ASP A C 1
ATOM 5531 O O . ASP A 1 652 ? 51.584 -4.864 -46.837 1.00 53.62 652 ASP A O 1
ATOM 5535 N N . LEU A 1 653 ? 49.861 -3.453 -46.694 1.00 51.28 653 LEU A N 1
ATOM 5536 C CA . LEU A 1 653 ? 49.181 -4.185 -45.603 1.00 51.28 653 LEU A CA 1
ATOM 5537 C C . LEU A 1 653 ? 48.308 -5.333 -46.149 1.00 51.28 653 LEU A C 1
ATOM 5539 O O . LEU A 1 653 ? 47.860 -6.204 -45.405 1.00 51.28 653 LEU A O 1
ATOM 5543 N N . LEU A 1 654 ? 48.085 -5.332 -47.465 1.00 49.16 654 LEU A N 1
ATOM 5544 C CA . LEU A 1 654 ? 47.204 -6.231 -48.199 1.00 49.16 654 LEU A CA 1
ATOM 5545 C C . LEU A 1 654 ? 47.841 -7.575 -48.562 1.00 49.16 654 LEU A C 1
ATOM 5547 O O . LEU A 1 654 ? 47.107 -8.451 -48.994 1.00 49.16 654 LEU A O 1
ATOM 5551 N N . GLN A 1 655 ? 49.135 -7.824 -48.353 1.00 48.81 655 GLN A N 1
ATOM 5552 C CA . GLN A 1 655 ? 49.681 -9.137 -48.732 1.00 48.81 655 GLN A CA 1
ATOM 5553 C C . GLN A 1 655 ? 49.140 -10.282 -47.851 1.00 48.81 655 GLN A C 1
ATOM 5555 O O . GLN A 1 655 ? 48.981 -11.400 -48.329 1.00 48.81 655 GLN A O 1
ATOM 5560 N N . THR A 1 656 ? 48.745 -9.992 -46.607 1.00 49.75 656 THR A N 1
ATOM 5561 C CA . THR A 1 656 ? 48.066 -10.951 -45.714 1.00 49.75 656 THR A CA 1
ATOM 5562 C C . THR A 1 656 ? 46.534 -10.876 -45.800 1.00 49.75 656 THR A C 1
ATOM 5564 O O . THR A 1 656 ? 45.857 -11.845 -45.471 1.00 49.75 656 THR A O 1
ATOM 5567 N N . SER A 1 657 ? 45.974 -9.751 -46.269 1.00 50.25 657 SER A N 1
ATOM 5568 C CA . SER A 1 657 ? 44.521 -9.517 -46.350 1.00 50.25 657 SER A CA 1
ATOM 5569 C C . SER A 1 657 ? 43.922 -9.816 -47.736 1.00 50.25 657 SER A C 1
ATOM 5571 O O . SER A 1 657 ? 42.764 -10.214 -47.807 1.00 50.25 657 SER A O 1
ATOM 5573 N N . GLN A 1 658 ? 44.681 -9.711 -48.838 1.00 47.91 658 GLN A N 1
ATOM 5574 C CA . GLN A 1 658 ? 44.227 -10.069 -50.197 1.00 47.91 658 GLN A CA 1
ATOM 5575 C C . GLN A 1 658 ? 44.022 -11.569 -50.341 1.00 47.91 658 GLN A C 1
ATOM 5577 O O . GLN A 1 658 ? 43.029 -11.984 -50.926 1.00 47.91 658 GLN A O 1
ATOM 5582 N N . GLU A 1 659 ? 44.879 -12.399 -49.741 1.00 51.81 659 GLU A N 1
ATOM 5583 C CA . GLU A 1 659 ? 44.652 -13.847 -49.741 1.00 51.81 659 GLU A CA 1
ATOM 5584 C C . GLU A 1 659 ? 43.383 -14.244 -48.972 1.00 51.81 659 GLU A C 1
ATOM 5586 O O . GLU A 1 659 ? 42.785 -15.274 -49.278 1.00 51.81 659 GLU A O 1
ATOM 5591 N N . GLN A 1 660 ? 42.946 -13.447 -47.990 1.00 50.09 660 GLN A N 1
ATOM 5592 C CA . GLN A 1 660 ? 41.702 -13.680 -47.252 1.00 50.09 660 GLN A CA 1
ATOM 5593 C C . GLN A 1 660 ? 40.481 -13.067 -47.948 1.00 50.09 660 GLN A C 1
ATOM 5595 O O . GLN A 1 660 ? 39.452 -13.735 -48.024 1.00 50.09 660 GLN A O 1
ATOM 5600 N N . GLU A 1 661 ? 40.566 -11.867 -48.522 1.00 47.88 661 GLU A N 1
ATOM 5601 C CA . GLU A 1 661 ? 39.459 -11.249 -49.267 1.00 47.88 661 GLU A CA 1
ATOM 5602 C C . GLU A 1 661 ? 39.198 -11.919 -50.615 1.00 47.88 661 GLU A C 1
ATOM 5604 O O . GLU A 1 661 ? 38.040 -12.105 -50.978 1.00 47.88 661 GLU A O 1
ATOM 5609 N N . GLU A 1 662 ? 40.225 -12.347 -51.349 1.00 53.69 662 GLU A N 1
ATOM 5610 C CA . GLU A 1 662 ? 40.045 -13.064 -52.615 1.00 53.69 662 GLU A CA 1
ATOM 5611 C C . GLU A 1 662 ? 39.454 -14.458 -52.356 1.00 53.69 662 GLU A C 1
ATOM 5613 O O . GLU A 1 662 ? 38.506 -14.857 -53.033 1.00 53.69 662 GLU A O 1
ATOM 5618 N N . LYS A 1 663 ? 39.871 -15.136 -51.273 1.00 54.22 663 LYS A N 1
ATOM 5619 C CA . LYS A 1 663 ? 39.185 -16.338 -50.765 1.00 54.22 663 LYS A CA 1
ATOM 5620 C C . LYS A 1 663 ? 37.740 -16.052 -50.362 1.00 54.22 663 LYS A C 1
ATOM 5622 O O . LYS A 1 663 ? 36.872 -16.839 -50.712 1.00 54.22 663 LYS A O 1
ATOM 5627 N N . THR A 1 664 ? 37.458 -14.935 -49.692 1.00 52.12 664 THR A N 1
ATOM 5628 C CA . THR A 1 664 ? 36.102 -14.586 -49.221 1.00 52.12 664 THR A CA 1
ATOM 5629 C C . THR A 1 664 ? 35.181 -14.164 -50.369 1.00 52.12 664 THR A C 1
ATOM 5631 O O . THR A 1 664 ? 33.997 -14.483 -50.356 1.00 52.12 664 THR A O 1
ATOM 5634 N N . LYS A 1 665 ? 35.705 -13.516 -51.412 1.00 57.81 665 LYS A N 1
ATOM 5635 C CA . LYS A 1 665 ? 34.953 -13.090 -52.601 1.00 57.81 665 LYS A CA 1
ATOM 5636 C C . LYS A 1 665 ? 34.720 -14.244 -53.576 1.00 57.81 665 LYS A C 1
ATOM 5638 O O . LYS A 1 665 ? 33.622 -14.362 -54.114 1.00 57.81 665 LYS A O 1
ATOM 5643 N N . ILE A 1 666 ? 35.705 -15.131 -53.750 1.00 62.62 666 ILE A N 1
ATOM 5644 C CA . ILE A 1 666 ? 35.524 -16.423 -54.434 1.00 62.62 666 ILE A CA 1
ATOM 5645 C C . ILE A 1 666 ? 34.514 -17.277 -53.658 1.00 62.62 666 ILE A C 1
ATOM 5647 O O . ILE A 1 666 ? 33.622 -17.865 -54.264 1.00 62.62 666 ILE A O 1
ATOM 5651 N N . PHE A 1 667 ? 34.581 -17.290 -52.325 1.00 59.38 667 PHE A N 1
ATOM 5652 C CA . PHE A 1 667 ? 33.616 -17.972 -51.464 1.00 59.38 667 PHE A CA 1
ATOM 5653 C C . PHE A 1 667 ? 32.201 -17.377 -51.589 1.00 59.38 667 PHE A C 1
ATOM 5655 O O . PHE A 1 667 ? 31.266 -18.109 -51.867 1.00 59.38 667 PHE A O 1
ATOM 5662 N N . LEU A 1 668 ? 32.010 -16.058 -51.507 1.00 58.59 668 LEU A N 1
ATOM 5663 C CA . LEU A 1 668 ? 30.691 -15.418 -51.648 1.00 58.59 668 LEU A CA 1
ATOM 5664 C C . LEU A 1 668 ? 30.096 -15.567 -53.056 1.00 58.59 668 LEU A C 1
ATOM 5666 O O . LEU A 1 668 ? 28.897 -15.812 -53.189 1.00 58.59 668 LEU A O 1
ATOM 5670 N N . ASN A 1 669 ? 30.914 -15.455 -54.109 1.00 69.25 669 ASN A N 1
ATOM 5671 C CA . ASN A 1 669 ? 30.461 -15.689 -55.482 1.00 69.25 669 ASN A CA 1
ATOM 5672 C C . ASN A 1 669 ? 30.117 -17.161 -55.718 1.00 69.25 669 ASN A C 1
ATOM 5674 O O . ASN A 1 669 ? 29.082 -17.437 -56.315 1.00 69.25 669 ASN A O 1
ATOM 5678 N N . SER A 1 670 ? 30.928 -18.097 -55.214 1.00 66.81 670 SER A N 1
ATOM 5679 C CA . SER A 1 670 ? 30.608 -19.527 -55.289 1.00 66.81 670 SER A CA 1
ATOM 5680 C C . SER A 1 670 ? 29.375 -19.886 -54.462 1.00 66.81 670 SER A C 1
ATOM 5682 O O . SER A 1 670 ? 28.584 -20.691 -54.927 1.00 66.81 670 SER A O 1
ATOM 5684 N N . MET A 1 671 ? 29.134 -19.246 -53.314 1.00 64.50 671 MET A N 1
ATOM 5685 C CA . MET A 1 671 ? 27.924 -19.450 -52.508 1.00 64.50 671 MET A CA 1
ATOM 5686 C C . MET A 1 671 ? 26.665 -18.862 -53.166 1.00 64.50 671 MET A C 1
ATOM 5688 O O . MET A 1 671 ? 25.622 -19.507 -53.146 1.00 64.50 671 MET A O 1
ATOM 5692 N N . ASN A 1 672 ? 26.729 -17.680 -53.793 1.00 70.00 672 ASN A N 1
ATOM 5693 C CA . ASN A 1 672 ? 25.595 -17.135 -54.559 1.00 70.00 672 ASN A CA 1
ATOM 5694 C C . ASN A 1 672 ? 25.334 -17.933 -55.846 1.00 70.00 672 ASN A C 1
ATOM 5696 O O . ASN A 1 672 ? 24.181 -18.140 -56.212 1.00 70.00 672 ASN A O 1
ATOM 5700 N N . GLN A 1 673 ? 26.383 -18.410 -56.519 1.00 75.81 673 GLN A N 1
ATOM 5701 C CA . GLN A 1 673 ? 26.234 -19.305 -57.665 1.00 75.81 673 GLN A CA 1
ATOM 5702 C C . GLN A 1 673 ? 25.628 -20.645 -57.229 1.00 75.81 673 GLN A C 1
ATOM 5704 O O . GLN A 1 673 ? 24.642 -21.075 -57.810 1.00 75.81 673 GLN A O 1
ATOM 5709 N N . LEU A 1 674 ? 26.116 -21.229 -56.130 1.00 75.88 674 LEU A N 1
ATOM 5710 C CA . LEU A 1 674 ? 25.549 -22.426 -55.509 1.00 75.88 674 LEU A CA 1
ATOM 5711 C C . LEU A 1 674 ? 24.075 -22.229 -55.132 1.00 75.88 674 LEU A C 1
ATOM 5713 O O . LEU A 1 674 ? 23.286 -23.146 -55.324 1.00 75.88 674 LEU A O 1
ATOM 5717 N N . TYR A 1 675 ? 23.693 -21.052 -54.628 1.00 77.62 675 TYR A N 1
ATOM 5718 C CA . TYR A 1 675 ? 22.303 -20.705 -54.319 1.00 77.62 675 TYR A CA 1
ATOM 5719 C C . TYR A 1 675 ? 21.413 -20.738 -55.564 1.00 77.62 675 TYR A C 1
ATOM 5721 O O . TYR A 1 675 ? 20.409 -21.448 -55.586 1.00 77.62 675 TYR A O 1
ATOM 5729 N N . HIS A 1 676 ? 21.805 -20.014 -56.615 1.00 79.62 676 HIS A N 1
ATOM 5730 C CA . HIS A 1 676 ? 21.048 -19.955 -57.864 1.00 79.62 676 HIS A CA 1
ATOM 5731 C C . HIS A 1 676 ? 20.997 -21.315 -58.572 1.00 79.62 676 HIS A C 1
ATOM 5733 O O . HIS A 1 676 ? 19.923 -21.718 -59.017 1.00 79.62 676 HIS A O 1
ATOM 5739 N N . ASP A 1 677 ? 22.108 -22.054 -58.607 1.00 78.00 677 ASP A N 1
ATOM 5740 C CA . ASP A 1 677 ? 22.172 -23.406 -59.171 1.00 78.00 677 ASP A CA 1
ATOM 5741 C C . ASP A 1 677 ? 21.273 -24.372 -58.378 1.00 78.00 677 ASP A C 1
ATOM 5743 O O . ASP A 1 677 ? 20.545 -25.176 -58.967 1.00 78.00 677 ASP A O 1
ATOM 5747 N N . SER A 1 678 ? 21.251 -24.251 -57.044 1.00 81.88 678 SER A N 1
ATOM 5748 C CA . SER A 1 678 ? 20.397 -25.065 -56.169 1.00 81.88 678 SER A CA 1
ATOM 5749 C C . SER A 1 678 ? 18.907 -24.763 -56.376 1.00 81.88 678 SER A C 1
ATOM 5751 O O . SER A 1 678 ? 18.113 -25.700 -56.420 1.00 81.88 678 SER A O 1
ATOM 5753 N N . ILE A 1 679 ? 18.510 -23.494 -56.554 1.00 80.06 679 ILE A N 1
ATOM 5754 C CA . ILE A 1 679 ? 17.120 -23.104 -56.885 1.00 80.06 679 ILE A CA 1
ATOM 5755 C C . ILE A 1 679 ? 16.730 -23.614 -58.274 1.00 80.06 679 ILE A C 1
ATOM 5757 O O . ILE A 1 679 ? 15.635 -24.156 -58.474 1.00 80.06 679 ILE A O 1
ATOM 5761 N N . PHE A 1 680 ? 17.626 -23.455 -59.250 1.00 80.50 680 PHE A N 1
ATOM 5762 C CA . PHE A 1 680 ? 17.376 -23.847 -60.630 1.00 80.50 680 PHE A CA 1
ATOM 5763 C C . PHE A 1 680 ? 17.163 -25.360 -60.744 1.00 80.50 680 PHE A C 1
ATOM 5765 O O . PHE A 1 680 ? 16.149 -25.797 -61.296 1.00 80.50 680 PHE A O 1
ATOM 5772 N N . HIS A 1 681 ? 18.060 -26.159 -60.162 1.00 79.12 681 HIS A N 1
ATOM 5773 C CA . HIS A 1 681 ? 17.991 -27.617 -60.224 1.00 79.12 681 HIS A CA 1
ATOM 5774 C C . HIS A 1 681 ? 16.997 -28.227 -59.235 1.00 79.12 681 HIS A C 1
ATOM 5776 O O . HIS A 1 681 ? 16.261 -29.131 -59.621 1.00 79.12 681 HIS A O 1
ATOM 5782 N N . PHE A 1 682 ? 16.984 -27.757 -57.985 1.00 80.62 682 PHE A N 1
ATOM 5783 C CA . PHE A 1 682 ? 16.148 -28.218 -56.870 1.00 80.62 682 PHE A CA 1
ATOM 5784 C C . PHE A 1 682 ? 15.838 -29.727 -56.876 1.00 80.62 682 PHE A C 1
ATOM 5786 O O . PHE A 1 682 ? 14.694 -30.156 -56.739 1.00 80.62 682 PHE A O 1
ATOM 5793 N N . SER A 1 683 ? 16.868 -30.551 -57.078 1.00 72.50 683 SER A N 1
ATOM 5794 C CA . SER A 1 683 ? 16.692 -31.984 -57.362 1.00 72.50 683 SER A CA 1
ATOM 5795 C C . SER A 1 683 ? 17.327 -32.872 -56.300 1.00 72.50 683 SER A C 1
ATOM 5797 O O . SER A 1 683 ? 16.825 -33.957 -56.009 1.00 72.50 683 SER A O 1
ATOM 5799 N N . THR A 1 684 ? 18.389 -32.401 -55.645 1.00 77.56 684 THR A N 1
ATOM 5800 C CA . THR A 1 684 ? 19.131 -33.170 -54.645 1.00 77.56 684 THR A CA 1
ATOM 5801 C C . THR A 1 684 ? 18.825 -32.711 -53.218 1.00 77.56 684 THR A C 1
ATOM 5803 O O . THR A 1 684 ? 18.267 -31.638 -52.979 1.00 77.56 684 THR A O 1
ATOM 5806 N N . LYS A 1 685 ? 19.152 -33.550 -52.228 1.00 76.50 685 LYS A N 1
ATOM 5807 C CA . LYS A 1 685 ? 19.084 -33.189 -50.800 1.00 76.50 685 LYS A CA 1
ATOM 5808 C C . LYS A 1 685 ? 20.027 -32.025 -50.462 1.00 76.50 685 LYS A C 1
ATOM 5810 O O . LYS A 1 685 ? 19.689 -31.190 -49.632 1.00 76.50 685 LYS A O 1
ATOM 5815 N N . GLN A 1 686 ? 21.168 -31.935 -51.146 1.00 76.12 686 GLN A N 1
ATOM 5816 C CA . GLN A 1 686 ? 22.134 -30.858 -50.943 1.00 76.12 686 GLN A CA 1
ATOM 5817 C C . GLN A 1 686 ? 21.597 -29.509 -51.433 1.00 76.12 686 GLN A C 1
ATOM 5819 O O . GLN A 1 686 ? 21.727 -28.523 -50.714 1.00 76.12 686 GLN A O 1
ATOM 5824 N N . ASP A 1 687 ? 20.932 -29.476 -52.594 1.00 75.81 687 ASP A N 1
ATOM 5825 C CA . ASP A 1 687 ? 20.317 -28.250 -53.130 1.00 75.81 687 ASP A CA 1
ATOM 5826 C C . ASP A 1 687 ? 19.319 -27.654 -52.126 1.00 75.81 687 ASP A C 1
ATOM 5828 O O . ASP A 1 687 ? 19.326 -26.457 -51.854 1.00 75.81 687 ASP A O 1
ATOM 5832 N N . PHE A 1 688 ? 18.511 -28.517 -51.507 1.00 80.69 688 PHE A N 1
ATOM 5833 C CA . PHE A 1 688 ? 17.531 -28.142 -50.489 1.00 80.69 688 PHE A CA 1
ATOM 5834 C C . PHE A 1 688 ? 18.168 -27.459 -49.266 1.00 80.69 688 PHE A C 1
ATOM 5836 O O . PHE A 1 688 ? 17.761 -26.357 -48.895 1.00 80.69 688 PHE A O 1
ATOM 5843 N N . TYR A 1 689 ? 19.202 -28.066 -48.677 1.00 79.88 689 TYR A N 1
ATOM 5844 C CA . TYR A 1 689 ? 19.895 -27.475 -47.528 1.00 79.88 689 TYR A CA 1
ATOM 5845 C C . TYR A 1 689 ? 20.693 -26.219 -47.895 1.00 79.88 689 TYR A C 1
ATOM 5847 O O . TYR A 1 689 ? 20.774 -25.297 -47.084 1.00 79.88 689 TYR A O 1
ATOM 5855 N N . ASN A 1 690 ? 21.261 -26.149 -49.103 1.00 79.81 690 ASN A N 1
ATOM 5856 C CA . ASN A 1 690 ? 21.972 -24.960 -49.577 1.00 79.81 690 ASN A CA 1
ATOM 5857 C C . ASN A 1 690 ? 21.043 -23.746 -49.646 1.00 79.81 690 ASN A C 1
ATOM 5859 O O . ASN A 1 690 ? 21.418 -22.675 -49.175 1.00 79.81 690 ASN A O 1
ATOM 5863 N N . ILE A 1 691 ? 19.832 -23.922 -50.186 1.00 81.69 691 ILE A N 1
ATOM 5864 C CA . ILE A 1 691 ? 18.825 -22.856 -50.282 1.00 81.69 691 ILE A CA 1
ATOM 5865 C C . ILE A 1 691 ? 18.460 -22.353 -48.888 1.00 81.69 691 ILE A C 1
ATOM 5867 O O . ILE A 1 691 ? 18.609 -21.165 -48.604 1.00 81.69 691 ILE A O 1
ATOM 5871 N N . PHE A 1 692 ? 18.049 -23.261 -47.998 1.00 84.06 692 PHE A N 1
ATOM 5872 C CA . PHE A 1 692 ? 17.614 -22.882 -46.657 1.00 84.06 692 PHE A CA 1
ATOM 5873 C C . PHE A 1 692 ? 18.720 -22.175 -45.866 1.00 84.06 692 PHE A C 1
ATOM 5875 O O . PHE A 1 692 ? 18.512 -21.080 -45.347 1.00 84.06 692 PHE A O 1
ATOM 5882 N N . ASN A 1 693 ? 19.921 -22.759 -45.816 1.00 79.12 693 ASN A N 1
ATOM 5883 C CA . ASN A 1 693 ? 21.023 -22.217 -45.021 1.00 79.12 693 ASN A CA 1
ATOM 5884 C C . ASN A 1 693 ? 21.476 -20.840 -45.510 1.00 79.12 693 ASN A C 1
ATOM 5886 O O . ASN A 1 693 ? 21.811 -19.983 -44.696 1.00 79.12 693 ASN A O 1
ATOM 5890 N N . LEU A 1 694 ? 21.475 -20.611 -46.825 1.00 78.50 694 LEU A N 1
ATOM 5891 C CA . LEU A 1 694 ? 21.883 -19.333 -47.403 1.00 78.50 694 LEU A CA 1
ATOM 5892 C C . LEU A 1 694 ? 20.855 -18.225 -47.177 1.00 78.50 694 LEU A C 1
ATOM 5894 O O . LEU A 1 694 ? 21.242 -17.070 -46.992 1.00 78.50 694 LEU A O 1
ATOM 5898 N N . ILE A 1 695 ? 19.563 -18.556 -47.154 1.00 79.88 695 ILE A N 1
ATOM 5899 C CA . ILE A 1 695 ? 18.506 -17.606 -46.783 1.00 79.88 695 ILE A CA 1
ATOM 5900 C C . ILE A 1 695 ? 18.566 -17.313 -45.286 1.00 79.88 695 ILE A C 1
ATOM 5902 O O . ILE A 1 695 ? 18.578 -16.141 -44.898 1.00 79.88 695 ILE A O 1
ATOM 5906 N N . TYR A 1 696 ? 18.674 -18.359 -44.463 1.00 77.06 696 TYR A N 1
ATOM 5907 C CA . TYR A 1 696 ? 18.769 -18.252 -43.008 1.00 77.06 696 TYR A CA 1
ATOM 5908 C C . TYR A 1 696 ? 19.946 -17.357 -42.587 1.00 77.06 696 TYR A C 1
ATOM 5910 O O . TYR A 1 696 ? 19.759 -16.419 -41.816 1.00 77.06 696 TYR A O 1
ATOM 5918 N N . GLN A 1 697 ? 21.134 -17.551 -43.175 1.00 71.06 697 GLN A N 1
ATOM 5919 C CA . GLN A 1 697 ? 22.315 -16.717 -42.909 1.00 71.06 697 GLN A CA 1
ATOM 5920 C C . GLN A 1 697 ? 22.128 -15.232 -43.267 1.00 71.06 697 GLN A C 1
ATOM 5922 O O . GLN A 1 697 ? 22.796 -14.385 -42.675 1.00 71.06 697 GLN A O 1
ATOM 5927 N N . LYS A 1 698 ? 21.254 -14.905 -44.230 1.00 70.25 698 LYS A N 1
ATOM 5928 C CA . LYS A 1 698 ? 21.030 -13.530 -44.709 1.00 70.25 698 LYS A CA 1
ATOM 5929 C C . LYS A 1 698 ? 19.952 -12.766 -43.939 1.00 70.25 698 LYS A C 1
ATOM 5931 O O . LYS A 1 698 ? 19.995 -11.544 -43.956 1.00 70.25 698 LYS A O 1
ATOM 5936 N N . THR A 1 699 ? 18.977 -13.459 -43.359 1.00 71.94 699 THR A N 1
ATOM 5937 C CA . THR A 1 699 ? 17.738 -12.844 -42.836 1.00 71.94 699 THR A CA 1
ATOM 5938 C C . THR A 1 699 ? 17.568 -13.042 -41.335 1.00 71.94 699 THR A C 1
ATOM 5940 O O . THR A 1 699 ? 17.124 -12.127 -40.660 1.00 71.94 699 THR A O 1
ATOM 5943 N N . GLN A 1 700 ? 17.970 -14.197 -40.791 1.00 67.38 700 GLN A N 1
ATOM 5944 C CA . GLN A 1 700 ? 17.878 -14.566 -39.367 1.00 67.38 700 GLN A CA 1
ATOM 5945 C C . GLN A 1 700 ? 16.458 -14.547 -38.742 1.00 67.38 700 GLN A C 1
ATOM 5947 O O . GLN A 1 700 ? 16.280 -15.143 -37.681 1.00 67.38 700 GLN A O 1
ATOM 5952 N N . GLU A 1 701 ? 15.441 -13.978 -39.402 1.00 76.69 701 GLU A N 1
ATOM 5953 C CA . GLU A 1 701 ? 14.030 -13.961 -38.982 1.00 76.69 701 GLU A CA 1
ATOM 5954 C C . GLU A 1 701 ? 13.148 -14.917 -39.808 1.00 76.69 701 GLU A C 1
ATOM 5956 O O . GLU A 1 701 ? 13.115 -14.850 -41.035 1.00 76.69 701 GLU A O 1
ATOM 5961 N N . PHE A 1 702 ? 12.368 -15.791 -39.155 1.00 78.75 702 PHE A N 1
ATOM 5962 C CA . PHE A 1 702 ? 11.576 -16.833 -39.838 1.00 78.75 702 PHE A CA 1
ATOM 5963 C C . PHE A 1 702 ? 10.482 -16.302 -40.771 1.00 78.75 702 PHE A C 1
ATOM 5965 O O . PHE A 1 702 ? 10.236 -16.904 -41.815 1.00 78.75 702 PHE A O 1
ATOM 5972 N N . SER A 1 703 ? 9.862 -15.168 -40.443 1.00 76.50 703 SER A N 1
ATOM 5973 C CA . SER A 1 703 ? 8.886 -14.491 -41.308 1.00 76.50 703 SER A CA 1
ATOM 5974 C C . SER A 1 703 ? 9.520 -13.996 -42.613 1.00 76.50 703 SER A C 1
ATOM 5976 O O . SER A 1 703 ? 8.921 -14.120 -43.684 1.00 76.50 703 SER A O 1
ATOM 5978 N N . GLU A 1 704 ? 10.745 -13.474 -42.546 1.00 80.81 704 GLU A N 1
ATOM 5979 C CA . GLU A 1 704 ? 11.507 -13.045 -43.718 1.00 80.81 704 GLU A CA 1
ATOM 5980 C C . GLU A 1 704 ? 12.040 -14.231 -44.518 1.00 80.81 704 GLU A C 1
ATOM 5982 O O . GLU A 1 704 ? 11.995 -14.197 -45.748 1.00 80.81 704 GLU A O 1
ATOM 5987 N N . ILE A 1 705 ? 12.488 -15.298 -43.846 1.00 83.44 705 ILE A N 1
ATOM 5988 C CA . ILE A 1 705 ? 12.869 -16.554 -44.506 1.00 83.44 705 ILE A CA 1
ATOM 5989 C C . ILE A 1 705 ? 11.690 -17.113 -45.294 1.00 83.44 705 ILE A C 1
ATOM 5991 O O . ILE A 1 705 ? 11.863 -17.475 -46.455 1.00 83.44 705 ILE A O 1
ATOM 5995 N N . ASP A 1 706 ? 10.496 -17.147 -44.697 1.00 85.00 706 ASP A N 1
ATOM 5996 C CA . ASP A 1 706 ? 9.295 -17.657 -45.352 1.00 85.00 706 ASP A CA 1
ATOM 5997 C C . ASP A 1 706 ? 8.938 -16.856 -46.602 1.00 85.00 706 ASP A C 1
ATOM 5999 O O . ASP A 1 706 ? 8.709 -17.416 -47.676 1.00 85.00 706 ASP A O 1
ATOM 6003 N N . LYS A 1 707 ? 8.939 -15.526 -46.470 1.00 85.56 707 LYS A N 1
ATOM 6004 C CA . LYS A 1 707 ? 8.682 -14.608 -47.578 1.00 85.56 707 LYS A CA 1
ATOM 6005 C C . LYS A 1 707 ? 9.695 -14.818 -48.703 1.00 85.56 707 LYS A C 1
ATOM 6007 O O . LYS A 1 707 ? 9.299 -14.971 -49.852 1.00 85.56 707 LYS A O 1
ATOM 6012 N N . LYS A 1 708 ? 10.982 -14.898 -48.367 1.00 84.50 708 LYS A N 1
ATOM 6013 C CA . LYS A 1 708 ? 12.067 -15.036 -49.342 1.00 84.50 708 LYS A CA 1
ATOM 6014 C C . LYS A 1 708 ? 12.088 -16.408 -50.011 1.00 84.50 708 LYS A C 1
ATOM 6016 O O . LYS A 1 708 ? 12.342 -16.491 -51.201 1.00 84.50 708 LYS A O 1
ATOM 6021 N N . LEU A 1 709 ? 11.764 -17.477 -49.283 1.00 85.88 709 LEU A N 1
ATOM 6022 C CA . LEU A 1 709 ? 11.575 -18.812 -49.857 1.00 85.88 709 LEU A CA 1
ATOM 6023 C C . LEU A 1 709 ? 10.387 -18.843 -50.825 1.00 85.88 709 LEU A C 1
ATOM 6025 O O . LEU A 1 709 ? 10.498 -19.457 -51.881 1.00 85.88 709 LEU A O 1
ATOM 6029 N N . LYS A 1 710 ? 9.270 -18.182 -50.495 1.00 86.44 710 LYS A N 1
ATOM 6030 C CA . LYS A 1 710 ? 8.108 -18.059 -51.394 1.00 86.44 710 LYS A CA 1
ATOM 6031 C C . LYS A 1 710 ? 8.432 -17.251 -52.649 1.00 86.44 710 LYS A C 1
ATOM 6033 O O . LYS A 1 710 ? 7.990 -17.628 -53.729 1.00 86.44 710 LYS A O 1
ATOM 6038 N N . GLU A 1 711 ? 9.192 -16.168 -52.501 1.00 85.81 711 GLU A N 1
ATOM 6039 C CA . GLU A 1 711 ? 9.646 -15.321 -53.610 1.00 85.81 711 GLU A CA 1
ATOM 6040 C C . GLU A 1 711 ? 10.652 -16.047 -54.513 1.00 85.81 711 GLU A C 1
ATOM 6042 O O . GLU A 1 711 ? 10.486 -16.040 -55.725 1.00 85.81 711 GLU A O 1
ATOM 6047 N N . ASP A 1 712 ? 11.659 -16.713 -53.941 1.00 84.44 712 ASP A N 1
ATOM 6048 C CA . ASP A 1 712 ? 12.763 -17.302 -54.708 1.00 84.44 712 ASP A CA 1
ATOM 6049 C C . ASP A 1 712 ? 12.432 -18.687 -55.296 1.00 84.44 712 ASP A C 1
ATOM 6051 O O . ASP A 1 712 ? 13.012 -19.079 -56.311 1.00 84.44 712 ASP A O 1
ATOM 6055 N N . LEU A 1 713 ? 11.541 -19.460 -54.660 1.00 85.06 713 LEU A N 1
ATOM 6056 C CA . LEU A 1 713 ? 11.140 -20.789 -55.144 1.00 85.06 713 LEU A CA 1
ATOM 6057 C C . LEU A 1 713 ? 9.839 -20.779 -55.941 1.00 85.06 713 LEU A C 1
ATOM 6059 O O . LEU A 1 713 ? 9.587 -21.760 -56.634 1.00 85.06 713 LEU A O 1
ATOM 6063 N N . GLU A 1 714 ? 9.028 -19.725 -55.831 1.00 87.31 714 GLU A N 1
ATOM 6064 C CA . GLU A 1 714 ? 7.741 -19.564 -56.516 1.00 87.31 714 GLU A CA 1
ATOM 6065 C C . GLU A 1 714 ? 6.885 -20.854 -56.493 1.00 87.31 714 GLU A C 1
ATOM 6067 O O . GLU A 1 714 ? 6.376 -21.267 -55.447 1.00 87.31 714 GLU A O 1
ATOM 6072 N N . ASP A 1 715 ? 6.742 -21.533 -57.635 1.00 83.38 715 ASP A N 1
ATOM 6073 C CA . ASP A 1 715 ? 5.964 -22.762 -57.819 1.00 83.38 715 ASP A CA 1
ATOM 6074 C C . ASP A 1 715 ? 6.578 -24.003 -57.144 1.00 83.38 715 ASP A C 1
ATOM 6076 O O . ASP A 1 715 ? 5.871 -24.978 -56.873 1.00 83.38 715 ASP A O 1
ATOM 6080 N N . LYS A 1 716 ? 7.873 -23.970 -56.812 1.00 84.06 716 LYS A N 1
ATOM 6081 C CA . LYS A 1 716 ? 8.597 -25.036 -56.096 1.00 84.06 716 LYS A CA 1
ATOM 6082 C C . LYS A 1 716 ? 8.496 -24.922 -54.575 1.00 84.06 716 LYS A C 1
ATOM 6084 O O . LYS A 1 716 ? 8.910 -25.850 -53.878 1.00 84.06 716 LYS A O 1
ATOM 6089 N N . TYR A 1 717 ? 7.949 -23.831 -54.038 1.00 89.12 717 TYR A N 1
ATOM 6090 C CA . TYR A 1 717 ? 7.826 -23.640 -52.591 1.00 89.12 717 TYR A CA 1
ATOM 6091 C C . TYR A 1 717 ? 7.013 -24.759 -51.896 1.00 89.12 717 TYR A C 1
ATOM 6093 O O . TYR A 1 717 ? 7.503 -25.305 -50.907 1.00 89.12 717 TYR A O 1
ATOM 6101 N N . PRO A 1 718 ? 5.851 -25.217 -52.412 1.00 87.44 718 PRO A N 1
ATOM 6102 C CA . PRO A 1 718 ? 5.145 -26.361 -51.823 1.00 87.44 718 PRO A CA 1
ATOM 6103 C C . PRO A 1 718 ? 5.994 -27.641 -51.791 1.00 87.44 718 PRO A C 1
ATOM 6105 O O . PRO A 1 718 ? 6.015 -28.343 -50.784 1.00 87.44 718 PRO A O 1
ATOM 6108 N N . LEU A 1 719 ? 6.771 -27.898 -52.851 1.00 86.62 719 LEU A N 1
ATOM 6109 C CA . LEU A 1 719 ? 7.683 -29.044 -52.924 1.00 86.62 719 LEU A CA 1
ATOM 6110 C C . LEU A 1 719 ? 8.811 -28.940 -51.884 1.00 86.62 719 LEU A C 1
ATOM 6112 O O . LEU A 1 719 ? 9.247 -29.952 -51.337 1.00 86.62 719 LEU A O 1
ATOM 6116 N N . PHE A 1 720 ? 9.278 -27.725 -51.589 1.00 89.62 720 PHE A N 1
ATOM 6117 C CA . PHE A 1 720 ? 10.239 -27.471 -50.517 1.00 89.62 720 PHE A CA 1
ATOM 6118 C C . PHE A 1 720 ? 9.654 -27.790 -49.140 1.00 89.62 720 PHE A C 1
ATOM 6120 O O . PHE A 1 720 ? 10.314 -28.466 -48.349 1.00 89.62 720 PHE A O 1
ATOM 6127 N N . ILE A 1 721 ? 8.413 -27.377 -48.875 1.00 89.69 721 ILE A N 1
ATOM 6128 C CA . ILE A 1 721 ? 7.715 -27.700 -47.625 1.00 89.69 721 ILE A CA 1
ATOM 6129 C C . ILE A 1 721 ? 7.502 -29.209 -47.484 1.00 89.69 721 ILE A C 1
ATOM 6131 O O . ILE A 1 721 ? 7.799 -29.769 -46.428 1.00 89.69 721 ILE A O 1
ATOM 6135 N N . ASP A 1 722 ? 7.066 -29.895 -48.541 1.00 88.38 722 ASP A N 1
ATOM 6136 C CA . ASP A 1 722 ? 6.882 -31.351 -48.519 1.00 88.38 722 ASP A CA 1
ATOM 6137 C C . ASP A 1 722 ? 8.201 -32.092 -48.272 1.00 88.38 722 ASP A C 1
ATOM 6139 O O . ASP A 1 722 ? 8.251 -33.032 -47.475 1.00 88.38 722 ASP A O 1
ATOM 6143 N N . LYS A 1 723 ? 9.296 -31.622 -48.877 1.00 88.31 723 LYS A N 1
ATOM 6144 C CA . LYS A 1 723 ? 10.637 -32.168 -48.649 1.00 88.31 723 LYS A CA 1
ATOM 6145 C C . LYS A 1 723 ? 11.137 -31.904 -47.230 1.00 88.31 723 LYS A C 1
ATOM 6147 O O . LYS A 1 723 ? 11.727 -32.795 -46.632 1.00 88.31 723 LYS A O 1
ATOM 6152 N N . ALA A 1 724 ? 10.862 -30.732 -46.654 1.00 88.00 724 ALA A N 1
ATOM 6153 C CA . ALA A 1 724 ? 11.178 -30.438 -45.255 1.00 88.00 724 ALA A CA 1
ATOM 6154 C C . ALA A 1 724 ? 10.398 -31.353 -44.291 1.00 88.00 724 ALA A C 1
ATOM 6156 O O . ALA A 1 724 ? 10.978 -31.883 -43.340 1.00 88.00 724 ALA A O 1
ATOM 6157 N N . LYS A 1 725 ? 9.110 -31.612 -44.573 1.00 91.06 725 LYS A N 1
ATOM 6158 C CA . LYS A 1 725 ? 8.295 -32.603 -43.846 1.00 91.06 725 LYS A CA 1
ATOM 6159 C C . LYS A 1 725 ? 8.890 -34.013 -43.970 1.00 91.06 725 LYS A C 1
ATOM 6161 O O . LYS A 1 725 ? 8.930 -34.749 -42.986 1.00 91.06 725 LYS A O 1
ATOM 6166 N N . GLU A 1 726 ? 9.345 -34.415 -45.156 1.00 89.19 726 GLU A N 1
ATOM 6167 C CA . GLU A 1 726 ? 9.973 -35.725 -45.384 1.00 89.19 726 GLU A CA 1
ATOM 6168 C C . GLU A 1 726 ? 11.330 -35.863 -44.677 1.00 89.19 726 GLU A C 1
ATOM 6170 O O . GLU A 1 726 ? 11.606 -36.906 -44.077 1.00 89.19 726 GLU A O 1
ATOM 6175 N N . GLU A 1 727 ? 12.146 -34.811 -44.693 1.00 88.56 727 GLU A N 1
ATOM 6176 C CA . GLU A 1 727 ? 13.432 -34.747 -43.995 1.00 88.56 727 GLU A CA 1
ATOM 6177 C C . GLU A 1 727 ? 13.253 -34.858 -42.482 1.00 88.56 727 GLU A C 1
ATOM 6179 O O . GLU A 1 727 ? 13.967 -35.631 -41.852 1.00 88.56 727 GLU A O 1
ATOM 6184 N N . PHE A 1 728 ? 12.251 -34.191 -41.904 1.00 90.75 728 PHE A N 1
ATOM 6185 C CA . PHE A 1 728 ? 11.932 -34.350 -40.484 1.00 90.75 728 PHE A CA 1
ATOM 6186 C C . PHE A 1 728 ? 11.529 -35.794 -40.139 1.00 90.75 728 PHE A C 1
ATOM 6188 O O . PHE A 1 728 ? 11.996 -36.359 -39.149 1.00 90.75 728 PHE A O 1
ATOM 6195 N N . LYS A 1 729 ? 10.707 -36.445 -40.976 1.00 88.19 729 LYS A N 1
ATOM 6196 C CA . LYS A 1 729 ? 10.286 -37.843 -40.748 1.00 88.19 729 LYS A CA 1
ATOM 6197 C C . LYS A 1 729 ? 11.474 -38.806 -40.692 1.00 88.19 729 LYS A C 1
ATOM 6199 O O . LYS A 1 729 ? 11.462 -39.738 -39.884 1.00 88.19 729 LYS A O 1
ATOM 6204 N N . HIS A 1 730 ? 12.497 -38.572 -41.509 1.00 88.19 730 HIS A N 1
ATOM 6205 C CA . HIS A 1 730 ? 13.696 -39.409 -41.589 1.00 88.19 730 HIS A CA 1
ATOM 6206 C C . HIS A 1 730 ? 14.903 -38.813 -40.853 1.00 88.19 730 HIS A C 1
ATOM 6208 O O . HIS A 1 730 ? 16.027 -39.276 -41.065 1.00 88.19 730 HIS A O 1
ATOM 6214 N N . ASP A 1 731 ? 14.693 -37.802 -40.004 1.00 86.62 731 ASP A N 1
ATOM 6215 C CA . ASP A 1 731 ? 15.795 -37.139 -39.323 1.00 86.62 731 ASP A CA 1
ATOM 6216 C C . ASP A 1 731 ? 16.510 -38.095 -38.362 1.00 86.62 731 ASP A C 1
ATOM 6218 O O . ASP A 1 731 ? 15.896 -38.770 -37.536 1.00 86.62 731 ASP A O 1
ATOM 6222 N N . ILE A 1 732 ? 17.835 -38.118 -38.488 1.00 86.94 732 ILE A N 1
ATOM 6223 C CA . ILE A 1 732 ? 18.760 -38.789 -37.570 1.00 86.94 732 ILE A CA 1
ATOM 6224 C C . ILE A 1 732 ? 19.716 -37.788 -36.911 1.00 86.94 732 ILE A C 1
ATOM 6226 O O . ILE A 1 732 ? 20.546 -38.180 -36.092 1.00 86.94 732 ILE A O 1
ATOM 6230 N N . SER A 1 733 ? 19.649 -36.502 -37.279 1.00 84.06 733 SER A N 1
ATOM 6231 C CA . SER A 1 733 ? 20.562 -35.478 -36.767 1.00 84.06 733 SER A CA 1
ATOM 6232 C C . SER A 1 733 ? 20.289 -35.140 -35.303 1.00 84.06 733 SER A C 1
ATOM 6234 O O . SER A 1 733 ? 21.222 -34.767 -34.587 1.00 84.06 733 SER A O 1
ATOM 6236 N N . TYR A 1 734 ? 19.069 -35.379 -34.822 1.00 85.50 734 TYR A N 1
ATOM 6237 C CA . TYR A 1 734 ? 18.734 -35.305 -33.403 1.00 85.50 734 TYR A CA 1
ATOM 6238 C C . TYR A 1 734 ? 19.603 -36.222 -32.518 1.00 85.50 734 TYR A C 1
ATOM 6240 O O . TYR A 1 734 ? 19.901 -35.862 -31.381 1.00 85.50 734 TYR A O 1
ATOM 6248 N N . LEU A 1 735 ? 20.092 -37.362 -33.032 1.00 85.56 735 LEU A N 1
ATOM 6249 C CA . LEU A 1 735 ? 21.018 -38.235 -32.292 1.00 85.56 735 LEU A CA 1
ATOM 6250 C C . LEU A 1 735 ? 22.351 -37.533 -32.018 1.00 85.56 735 LEU A C 1
ATOM 6252 O O . LEU A 1 735 ? 22.904 -37.645 -30.930 1.00 85.56 735 LEU A O 1
ATOM 6256 N N . LYS A 1 736 ? 22.834 -36.731 -32.972 1.00 82.44 736 LYS A N 1
ATOM 6257 C CA . LYS A 1 736 ? 24.040 -35.923 -32.774 1.00 82.44 736 LYS A CA 1
ATOM 6258 C C . LYS A 1 736 ? 23.805 -34.800 -31.758 1.00 82.44 736 LYS A C 1
ATOM 6260 O O . LYS A 1 736 ? 24.695 -34.496 -30.972 1.00 82.44 736 LYS A O 1
ATOM 6265 N N . LEU A 1 737 ? 22.610 -34.199 -31.748 1.00 79.75 737 LEU A N 1
ATOM 6266 C CA . LEU A 1 737 ? 22.234 -33.218 -30.719 1.00 79.75 737 LEU A CA 1
ATOM 6267 C C . LEU A 1 737 ? 22.237 -33.843 -29.319 1.00 79.75 737 LEU A C 1
ATOM 6269 O O . LEU A 1 737 ? 22.671 -33.197 -28.368 1.00 79.75 737 LEU A O 1
ATOM 6273 N N . LYS A 1 738 ? 21.811 -35.105 -29.211 1.00 83.00 738 LYS A N 1
ATOM 6274 C CA . LYS A 1 738 ? 21.869 -35.891 -27.974 1.00 83.00 738 LYS A CA 1
ATOM 6275 C C . LYS A 1 738 ? 23.318 -36.125 -27.514 1.00 83.00 738 LYS A C 1
ATOM 6277 O O . LYS A 1 738 ? 23.618 -35.933 -26.337 1.00 83.00 738 LYS A O 1
ATOM 6282 N N . ASP A 1 739 ? 24.222 -36.461 -28.434 1.00 81.12 739 ASP A N 1
ATOM 6283 C CA . ASP A 1 739 ? 25.639 -36.740 -28.135 1.00 81.12 739 ASP A CA 1
ATOM 6284 C C . ASP A 1 739 ? 26.472 -35.488 -27.781 1.00 81.12 739 ASP A C 1
ATOM 6286 O O . ASP A 1 739 ? 27.474 -35.598 -27.075 1.00 81.12 739 ASP A O 1
ATOM 6290 N N . GLU A 1 740 ? 26.067 -34.297 -28.236 1.00 76.75 740 GLU A N 1
ATOM 6291 C CA . GLU A 1 740 ? 26.822 -33.036 -28.083 1.00 76.75 740 GLU A CA 1
ATOM 6292 C C . GLU A 1 740 ? 26.064 -31.957 -27.275 1.00 76.75 740 GLU A C 1
ATOM 6294 O O . GLU A 1 740 ? 26.335 -30.762 -27.395 1.00 76.75 740 GLU A O 1
ATOM 6299 N N . LEU A 1 741 ? 25.121 -32.361 -26.428 1.00 76.00 741 LEU A N 1
ATOM 6300 C CA . LEU A 1 741 ? 24.147 -31.517 -25.730 1.00 76.00 741 LEU A CA 1
ATOM 6301 C C . LEU A 1 741 ? 24.693 -30.327 -24.919 1.00 76.00 741 LEU A C 1
ATOM 6303 O O . LEU A 1 741 ? 23.931 -29.391 -24.692 1.00 76.00 741 LEU A O 1
ATOM 6307 N N . ASN A 1 742 ? 25.967 -30.294 -24.509 1.00 71.12 742 ASN A N 1
ATOM 6308 C CA . ASN A 1 742 ? 26.607 -29.135 -23.846 1.00 71.12 742 ASN A CA 1
ATOM 6309 C C . ASN A 1 742 ? 27.539 -28.304 -24.746 1.00 71.12 742 ASN A C 1
ATOM 6311 O O . ASN A 1 742 ? 28.153 -27.352 -24.275 1.00 71.12 742 ASN A O 1
ATOM 6315 N N . SER A 1 743 ? 27.667 -28.630 -26.031 1.00 69.12 743 SER A N 1
ATOM 6316 C CA . SER A 1 743 ? 28.545 -27.890 -26.939 1.00 69.12 743 SER A CA 1
ATOM 6317 C C . SER A 1 743 ? 27.942 -26.539 -27.338 1.00 69.12 743 SER A C 1
ATOM 6319 O O . SER A 1 743 ? 26.810 -26.493 -27.824 1.00 69.12 743 SER A O 1
ATOM 6321 N N . ASP A 1 744 ? 28.696 -25.445 -27.215 1.00 55.91 744 ASP A N 1
ATOM 6322 C CA . ASP A 1 744 ? 28.308 -24.119 -27.732 1.00 55.91 744 ASP A CA 1
ATOM 6323 C C . ASP A 1 744 ? 28.288 -24.066 -29.275 1.00 55.91 744 ASP A C 1
ATOM 6325 O O . ASP A 1 744 ? 27.754 -23.131 -29.868 1.00 55.91 744 ASP A O 1
ATOM 6329 N N . SER A 1 745 ? 28.851 -25.075 -29.953 1.00 52.88 745 SER A N 1
ATOM 6330 C CA . SER A 1 745 ? 29.011 -25.097 -31.415 1.00 52.88 745 SER A CA 1
ATOM 6331 C C . SER A 1 745 ? 27.791 -25.601 -32.196 1.00 52.88 745 SER A C 1
ATOM 6333 O O . SER A 1 745 ? 27.825 -25.627 -33.429 1.00 52.88 745 SER A O 1
ATOM 6335 N N . LEU A 1 746 ? 26.710 -25.997 -31.520 1.00 53.41 746 LEU A N 1
ATOM 6336 C CA . LEU A 1 746 ? 25.557 -26.664 -32.136 1.00 53.41 746 LEU A CA 1
ATOM 6337 C C . LEU A 1 746 ? 24.583 -25.699 -32.829 1.00 53.41 746 LEU A C 1
ATOM 6339 O O . LEU A 1 746 ? 23.399 -25.630 -32.513 1.00 53.41 746 LEU A O 1
ATOM 6343 N N . SER A 1 747 ? 25.072 -25.004 -33.851 1.00 54.69 747 SER A N 1
ATOM 6344 C CA . SER A 1 747 ? 24.236 -24.418 -34.903 1.00 54.69 747 SER A CA 1
ATOM 6345 C C . SER A 1 747 ? 24.006 -25.463 -36.005 1.00 54.69 747 SER A C 1
ATOM 6347 O O . SER A 1 747 ? 24.538 -25.375 -37.109 1.00 54.69 747 SER A O 1
ATOM 6349 N N . ASN A 1 748 ? 23.250 -26.523 -35.703 1.00 62.44 748 ASN A N 1
ATOM 6350 C CA . ASN A 1 748 ? 22.947 -27.544 -36.707 1.00 62.44 748 ASN A CA 1
ATOM 6351 C C . ASN A 1 748 ? 21.871 -27.025 -37.674 1.00 62.44 748 ASN A C 1
ATOM 6353 O O . ASN A 1 748 ? 20.748 -26.735 -37.272 1.00 62.44 748 ASN A O 1
ATOM 6357 N N . SER A 1 749 ? 22.217 -26.954 -38.963 1.00 67.12 749 SER A N 1
ATOM 6358 C CA . SER A 1 749 ? 21.316 -26.589 -40.069 1.00 67.12 749 SER A CA 1
ATOM 6359 C C . SER A 1 749 ? 19.924 -27.262 -40.010 1.00 67.12 749 SER A C 1
ATOM 6361 O O . SER A 1 749 ? 18.932 -26.553 -40.189 1.00 67.12 749 SER A O 1
ATOM 6363 N N . PRO A 1 750 ? 19.799 -28.567 -39.678 1.00 80.31 750 PRO A N 1
ATOM 6364 C CA . PRO A 1 750 ? 18.495 -29.207 -39.483 1.00 80.31 750 PRO A CA 1
ATOM 6365 C C . PRO A 1 750 ? 17.632 -28.587 -38.376 1.00 80.31 750 PRO A C 1
ATOM 6367 O O . PRO A 1 750 ? 16.429 -28.459 -38.555 1.00 80.31 750 PRO A O 1
ATOM 6370 N N . THR A 1 751 ? 18.222 -28.143 -37.261 1.00 80.50 751 THR A N 1
ATOM 6371 C CA . THR A 1 751 ? 17.466 -27.536 -36.155 1.00 80.50 751 THR A CA 1
ATOM 6372 C C . THR A 1 751 ? 16.759 -26.265 -36.598 1.00 80.50 751 THR A C 1
ATOM 6374 O O . THR A 1 751 ? 15.561 -26.134 -36.385 1.00 80.50 751 THR A O 1
ATOM 6377 N N . PHE A 1 752 ? 17.464 -25.359 -37.279 1.00 80.31 752 PHE A N 1
ATOM 6378 C CA . PHE A 1 752 ? 16.853 -24.124 -37.776 1.00 80.31 752 PHE A CA 1
ATOM 6379 C C . PHE A 1 752 ? 15.806 -24.387 -38.855 1.00 80.31 752 PHE A C 1
ATOM 6381 O O . PHE A 1 752 ? 14.783 -23.707 -38.883 1.00 80.31 752 PHE A O 1
ATOM 6388 N N . LEU A 1 753 ? 16.035 -25.391 -39.707 1.00 85.62 753 LEU A N 1
ATOM 6389 C CA . LEU A 1 753 ? 15.070 -25.815 -40.717 1.00 85.62 753 LEU A CA 1
ATOM 6390 C C . LEU A 1 753 ? 13.777 -26.322 -40.082 1.00 85.62 753 LEU A C 1
ATOM 6392 O O . LEU A 1 753 ? 12.695 -25.951 -40.531 1.00 85.62 753 LEU A O 1
ATOM 6396 N N . PHE A 1 754 ? 13.873 -27.159 -39.052 1.00 87.44 754 PHE A N 1
ATOM 6397 C CA . PHE A 1 754 ? 12.693 -27.697 -38.388 1.00 87.44 754 PHE A CA 1
ATOM 6398 C C . PHE A 1 754 ? 11.992 -26.640 -37.539 1.00 87.44 754 PHE A C 1
ATOM 6400 O O . PHE A 1 754 ? 10.772 -26.558 -37.607 1.00 87.44 754 PHE A O 1
ATOM 6407 N N . SER A 1 755 ? 12.718 -25.770 -36.834 1.00 84.19 755 SER A N 1
ATOM 6408 C CA . SER A 1 755 ? 12.105 -24.630 -36.139 1.00 84.19 755 SER A CA 1
ATOM 6409 C C . SER A 1 755 ? 11.330 -23.732 -37.109 1.00 84.19 755 SER A C 1
ATOM 6411 O O . SER A 1 755 ? 10.173 -23.419 -36.851 1.00 84.19 755 SER A O 1
ATOM 6413 N N . TYR A 1 756 ? 11.916 -23.408 -38.270 1.00 86.56 756 TYR A N 1
ATOM 6414 C CA . TYR A 1 756 ? 11.213 -22.703 -39.345 1.00 86.56 756 TYR A CA 1
ATOM 6415 C C . TYR A 1 756 ? 9.968 -23.471 -39.806 1.00 86.56 756 TYR A C 1
ATOM 6417 O O . TYR A 1 756 ? 8.886 -22.894 -39.853 1.00 86.56 756 TYR A O 1
ATOM 6425 N N . LEU A 1 757 ? 10.100 -24.770 -40.103 1.00 88.12 757 LEU A N 1
ATOM 6426 C CA . LEU A 1 757 ? 8.991 -25.617 -40.548 1.00 88.12 757 LEU A CA 1
ATOM 6427 C C . LEU A 1 757 ? 7.827 -25.563 -39.550 1.00 88.12 757 LEU A C 1
ATOM 6429 O O . LEU A 1 757 ? 6.699 -25.285 -39.938 1.00 88.12 757 LEU A O 1
ATOM 6433 N N . PHE A 1 758 ? 8.088 -25.776 -38.264 1.00 86.50 758 PHE A N 1
ATOM 6434 C CA . PHE A 1 758 ? 7.050 -25.789 -37.235 1.00 86.50 758 PHE A CA 1
ATOM 6435 C C . PHE A 1 758 ? 6.462 -24.407 -36.910 1.00 86.50 758 PHE A C 1
ATOM 6437 O O . PHE A 1 758 ? 5.369 -24.348 -36.351 1.00 86.50 758 PHE A O 1
ATOM 6444 N N . GLU A 1 759 ? 7.127 -23.314 -37.291 1.00 84.88 759 GLU A N 1
ATOM 6445 C CA . GLU A 1 759 ? 6.582 -21.955 -37.177 1.00 84.88 759 GLU A CA 1
ATOM 6446 C C . GLU A 1 759 ? 5.535 -21.647 -38.262 1.00 84.88 759 GLU A C 1
ATOM 6448 O O . GLU A 1 759 ? 4.567 -20.918 -38.022 1.00 84.88 759 GLU A O 1
ATOM 6453 N N . ILE A 1 760 ? 5.710 -22.211 -39.461 1.00 85.31 760 ILE A N 1
ATOM 6454 C CA . ILE A 1 760 ? 4.857 -21.923 -40.625 1.00 85.31 760 ILE A CA 1
ATOM 6455 C C . ILE A 1 760 ? 3.742 -22.950 -40.853 1.00 85.31 760 ILE A C 1
ATOM 6457 O O . ILE A 1 760 ? 2.804 -22.671 -41.604 1.00 85.31 760 ILE A O 1
ATOM 6461 N N . LEU A 1 761 ? 3.835 -24.139 -40.252 1.00 86.81 761 LEU A N 1
ATOM 6462 C CA . LEU A 1 761 ? 2.814 -25.176 -40.389 1.00 86.81 761 LEU A CA 1
ATOM 6463 C C . LEU A 1 761 ? 1.530 -24.819 -39.633 1.00 86.81 761 LEU A C 1
ATOM 6465 O O . LEU A 1 761 ? 1.538 -24.164 -38.591 1.00 86.81 761 LEU A O 1
ATOM 6469 N N . THR A 1 762 ? 0.403 -25.296 -40.163 1.00 86.06 762 THR A N 1
ATOM 6470 C CA . THR A 1 762 ? -0.875 -25.249 -39.4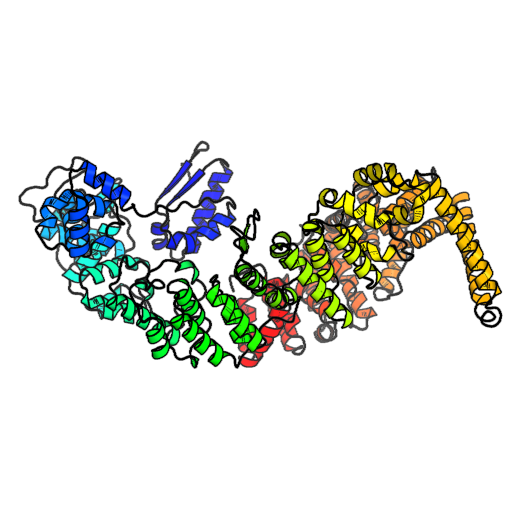50 1.00 86.06 762 THR A CA 1
ATOM 6471 C C . THR A 1 762 ? -0.889 -26.263 -38.308 1.00 86.06 762 THR A C 1
ATOM 6473 O O . THR A 1 762 ? -0.162 -27.255 -38.333 1.00 86.06 762 THR A O 1
ATOM 6476 N N . GLN A 1 763 ? -1.761 -26.062 -37.321 1.00 82.31 763 GLN A N 1
ATOM 6477 C CA . GLN A 1 763 ? -1.922 -26.997 -36.205 1.00 82.31 763 GLN A CA 1
ATOM 6478 C C . GLN A 1 763 ? -2.225 -28.438 -36.684 1.00 82.31 763 GLN A C 1
ATOM 6480 O O . GLN A 1 763 ? -1.652 -29.400 -36.175 1.00 82.31 763 GLN A O 1
ATOM 6485 N N . GLU A 1 764 ? -3.062 -28.595 -37.716 1.00 85.75 764 GLU A N 1
ATOM 6486 C CA . GLU A 1 764 ? -3.379 -29.902 -38.310 1.00 85.75 764 GLU A CA 1
ATOM 6487 C C . GLU A 1 764 ? -2.147 -30.556 -38.963 1.00 85.75 764 GLU A C 1
ATOM 6489 O O . GLU A 1 764 ? -1.880 -31.741 -38.744 1.00 85.75 764 GLU A O 1
ATOM 6494 N N . ASP A 1 765 ? -1.344 -29.782 -39.702 1.00 86.88 765 ASP A N 1
ATOM 6495 C CA . ASP A 1 765 ? -0.086 -30.260 -40.286 1.00 86.88 765 ASP A CA 1
ATOM 6496 C C . ASP A 1 765 ? 0.914 -30.716 -39.217 1.00 86.88 765 ASP A C 1
ATOM 6498 O O . ASP A 1 765 ? 1.601 -31.726 -39.400 1.00 86.88 765 ASP A O 1
ATOM 6502 N N . VAL A 1 766 ? 0.993 -29.986 -38.101 1.00 87.19 766 VAL A N 1
ATOM 6503 C CA . VAL A 1 766 ? 1.875 -30.312 -36.976 1.00 87.19 766 VAL A CA 1
ATOM 6504 C C . VAL A 1 766 ? 1.492 -31.658 -36.357 1.00 87.19 766 VAL A C 1
ATOM 6506 O O . VAL A 1 766 ? 2.373 -32.502 -36.179 1.00 87.19 766 VAL A O 1
ATOM 6509 N N . TYR A 1 767 ? 0.205 -31.928 -36.108 1.00 85.25 767 TYR A N 1
ATOM 6510 C CA . TYR A 1 767 ? -0.226 -33.236 -35.583 1.00 85.25 767 TYR A CA 1
ATOM 6511 C C . TYR A 1 767 ? -0.049 -34.375 -36.578 1.00 85.25 767 TYR A C 1
ATOM 6513 O O . TYR A 1 767 ? 0.284 -35.493 -36.182 1.00 85.25 767 TYR A O 1
ATOM 6521 N N . MET A 1 768 ? -0.233 -34.113 -37.871 1.00 87.25 768 MET A N 1
ATOM 6522 C CA . MET A 1 768 ? 0.016 -35.116 -38.906 1.00 87.25 768 MET A CA 1
ATOM 6523 C C . MET A 1 768 ? 1.500 -35.481 -39.006 1.00 87.25 768 MET A C 1
ATOM 6525 O O . MET A 1 768 ? 1.829 -36.639 -39.289 1.00 87.25 768 MET A O 1
ATOM 6529 N N . LEU A 1 769 ? 2.392 -34.514 -38.775 1.00 90.00 769 LEU A N 1
ATOM 6530 C CA . LEU A 1 769 ? 3.839 -34.708 -38.805 1.00 90.00 769 LEU A CA 1
ATOM 6531 C C . LEU A 1 769 ? 4.373 -35.342 -37.509 1.00 90.00 769 LEU A C 1
ATOM 6533 O O . LEU A 1 769 ? 5.241 -36.213 -37.578 1.00 90.00 769 LEU A O 1
ATOM 6537 N N . VAL A 1 770 ? 3.825 -34.960 -36.352 1.00 91.50 770 VAL A N 1
ATOM 6538 C CA . VAL A 1 770 ? 4.185 -35.473 -35.019 1.00 91.50 770 VAL A CA 1
ATOM 6539 C C . VAL A 1 770 ? 3.085 -36.404 -34.497 1.00 91.50 770 VAL A C 1
ATOM 6541 O O . VAL A 1 770 ? 2.344 -36.107 -33.559 1.00 91.50 770 VAL A O 1
ATOM 6544 N N . ASN A 1 771 ? 2.973 -37.565 -35.140 1.00 90.38 771 ASN A N 1
ATOM 6545 C CA . ASN A 1 771 ? 1.882 -38.523 -34.924 1.00 90.38 771 ASN A CA 1
ATOM 6546 C C . ASN A 1 771 ? 2.283 -39.783 -34.132 1.00 90.38 771 ASN A C 1
ATOM 6548 O O . ASN A 1 771 ? 1.466 -40.686 -33.940 1.00 90.38 771 ASN A O 1
ATOM 6552 N N . ASN A 1 772 ? 3.535 -39.869 -33.678 1.00 91.75 772 ASN A N 1
ATOM 6553 C CA . ASN A 1 772 ? 4.017 -40.966 -32.847 1.00 91.75 772 ASN A CA 1
ATOM 6554 C C . ASN A 1 772 ? 5.171 -40.541 -31.913 1.00 91.75 772 ASN A C 1
ATOM 6556 O O . ASN A 1 772 ? 5.733 -39.450 -32.028 1.00 91.75 772 ASN A O 1
ATOM 6560 N N . LYS A 1 773 ? 5.556 -41.446 -31.002 1.00 91.50 773 LYS A N 1
ATOM 6561 C CA . LYS A 1 773 ? 6.606 -41.213 -29.994 1.00 91.50 773 LYS A CA 1
ATOM 6562 C C . LYS A 1 773 ? 7.979 -40.870 -30.596 1.00 91.50 773 LYS A C 1
ATOM 6564 O O . LYS A 1 773 ? 8.669 -40.024 -30.045 1.00 91.50 773 LYS A O 1
ATOM 6569 N N . ASP A 1 774 ? 8.348 -41.494 -31.716 1.00 91.31 774 ASP A N 1
ATOM 6570 C CA . ASP A 1 774 ? 9.630 -41.270 -32.406 1.00 91.31 774 ASP A CA 1
ATOM 6571 C C . ASP A 1 774 ? 9.685 -39.871 -33.040 1.00 91.31 774 ASP A C 1
ATOM 6573 O O . ASP A 1 774 ? 10.640 -39.124 -32.844 1.00 91.31 774 ASP A O 1
ATOM 6577 N N . SER A 1 775 ? 8.608 -39.453 -33.713 1.00 91.06 775 SER A N 1
ATOM 6578 C CA . SER A 1 775 ? 8.496 -38.090 -34.249 1.00 91.06 775 SER A CA 1
ATOM 6579 C C . SER A 1 775 ? 8.503 -37.016 -33.157 1.00 91.06 775 SER A C 1
ATOM 6581 O O . SER A 1 775 ? 9.051 -35.935 -33.362 1.00 91.06 775 SER A O 1
ATOM 6583 N N . PHE A 1 776 ? 7.940 -37.313 -31.981 1.00 92.19 776 PHE A N 1
ATOM 6584 C CA . PHE A 1 776 ? 7.975 -36.393 -30.847 1.00 92.19 776 PHE A CA 1
ATOM 6585 C C . PHE A 1 776 ? 9.374 -36.295 -30.224 1.00 92.19 776 PHE A C 1
ATOM 6587 O O . PHE A 1 776 ? 9.808 -35.199 -29.885 1.00 92.19 776 PHE A O 1
ATOM 6594 N N . GLU A 1 777 ? 10.115 -37.405 -30.132 1.00 91.81 777 GLU A N 1
ATOM 6595 C CA . GLU A 1 777 ? 11.508 -37.391 -29.668 1.00 91.81 777 GLU A CA 1
ATOM 6596 C C . GLU A 1 777 ? 12.403 -36.527 -30.562 1.00 91.81 777 GLU A C 1
ATOM 6598 O O . GLU A 1 777 ? 13.163 -35.701 -30.053 1.00 91.81 777 GLU A O 1
ATOM 6603 N N . LYS A 1 778 ? 12.264 -36.649 -31.886 1.00 90.81 778 LYS A N 1
ATOM 6604 C CA . LYS A 1 778 ? 12.977 -35.790 -32.846 1.00 90.81 778 LYS A CA 1
ATOM 6605 C C . LYS A 1 778 ? 12.681 -34.316 -32.593 1.00 90.81 778 LYS A C 1
ATOM 6607 O O . LYS A 1 778 ? 13.605 -33.516 -32.454 1.00 90.81 778 LYS A O 1
ATOM 6612 N N . LEU A 1 779 ? 11.397 -33.965 -32.481 1.00 89.19 779 LEU A N 1
ATOM 6613 C CA . LEU A 1 779 ? 10.981 -32.592 -32.202 1.00 89.19 779 LEU A CA 1
ATOM 6614 C C . LEU A 1 779 ? 11.585 -32.078 -30.889 1.00 89.19 779 LEU A C 1
ATOM 6616 O O . LEU A 1 779 ? 12.176 -31.000 -30.877 1.00 89.19 779 LEU A O 1
ATOM 6620 N N . PHE A 1 780 ? 11.482 -32.860 -29.810 1.00 89.31 780 PHE A N 1
ATOM 6621 C CA . PHE A 1 780 ? 11.991 -32.496 -28.488 1.00 89.31 780 PHE A CA 1
ATOM 6622 C C . PHE A 1 780 ? 13.458 -32.064 -28.551 1.00 89.31 780 PHE A C 1
ATOM 6624 O O . PHE A 1 780 ? 13.789 -30.954 -28.133 1.00 89.31 780 PHE A O 1
ATOM 6631 N N . TRP A 1 781 ? 14.331 -32.883 -29.141 1.00 86.88 781 TRP A N 1
ATOM 6632 C CA . TRP A 1 781 ? 15.766 -32.596 -29.192 1.00 86.88 781 TRP A CA 1
ATOM 6633 C C . TRP A 1 781 ? 16.119 -31.381 -30.058 1.00 86.88 781 TRP A C 1
ATOM 6635 O O . TRP A 1 781 ? 17.046 -30.646 -29.718 1.00 86.88 781 TRP A O 1
ATOM 6645 N N . HIS A 1 782 ? 15.366 -31.112 -31.127 1.00 84.44 782 HIS A N 1
ATOM 6646 C CA . HIS A 1 782 ? 15.539 -29.886 -31.913 1.00 84.44 782 HIS A CA 1
ATOM 6647 C C . HIS A 1 782 ? 15.028 -28.638 -31.177 1.00 84.44 782 HIS A C 1
ATOM 6649 O O . HIS A 1 782 ? 15.640 -27.574 -31.269 1.00 84.44 782 HIS A O 1
ATOM 6655 N N . SER A 1 783 ? 13.959 -28.766 -30.390 1.00 79.38 783 SER A N 1
ATOM 6656 C CA . SER A 1 783 ? 13.383 -27.660 -29.615 1.00 79.38 783 SER A CA 1
ATOM 6657 C C . SER A 1 783 ? 14.092 -27.376 -28.288 1.00 79.38 783 SER A C 1
ATOM 6659 O O . SER A 1 783 ? 14.000 -26.257 -27.797 1.00 79.38 783 SER A O 1
ATOM 6661 N N . TYR A 1 784 ? 14.839 -28.330 -27.721 1.00 76.50 784 TYR A N 1
ATOM 6662 C CA . TYR A 1 784 ? 15.384 -28.275 -26.355 1.00 76.50 784 TYR A CA 1
ATOM 6663 C C . TYR A 1 784 ? 16.086 -26.949 -26.011 1.00 76.50 784 TYR A C 1
ATOM 6665 O O . TYR A 1 784 ? 15.813 -26.336 -24.981 1.00 76.50 784 TYR A O 1
ATOM 6673 N N . ARG A 1 785 ? 16.949 -26.457 -26.912 1.00 67.06 785 ARG A N 1
ATOM 6674 C CA . ARG A 1 785 ? 17.663 -25.179 -26.739 1.00 67.06 785 ARG A CA 1
ATOM 6675 C C . ARG A 1 785 ? 16.946 -23.972 -27.348 1.00 67.06 785 ARG A C 1
ATOM 6677 O O . ARG A 1 785 ? 17.266 -22.837 -27.000 1.00 67.06 785 ARG A O 1
ATOM 6684 N N . TYR A 1 786 ? 15.976 -24.186 -28.230 1.00 67.06 786 TYR A N 1
ATOM 6685 C CA . TYR A 1 786 ? 15.351 -23.145 -29.053 1.00 67.06 786 TYR A CA 1
ATOM 6686 C C . TYR A 1 786 ? 13.824 -23.113 -28.911 1.00 67.06 786 TYR A C 1
ATOM 6688 O O . TYR A 1 786 ? 13.138 -22.735 -29.854 1.00 67.06 786 TYR A O 1
ATOM 6696 N N . MET A 1 787 ? 13.281 -23.466 -27.738 1.00 60.34 787 MET A N 1
ATOM 6697 C CA . MET A 1 787 ? 11.826 -23.501 -27.503 1.00 60.34 787 MET A CA 1
ATOM 6698 C C . MET A 1 787 ? 11.122 -22.178 -27.854 1.00 60.34 787 MET A C 1
ATOM 6700 O O . MET A 1 787 ? 9.995 -22.196 -28.326 1.00 60.34 787 MET A O 1
ATOM 6704 N N . ASN A 1 788 ? 11.820 -21.043 -27.736 1.00 53.47 788 ASN A N 1
ATOM 6705 C CA . ASN A 1 788 ? 11.297 -19.711 -28.063 1.00 53.47 788 ASN A CA 1
ATOM 6706 C C . ASN A 1 788 ? 11.182 -19.432 -29.578 1.00 53.47 788 ASN A C 1
ATOM 6708 O O . ASN A 1 788 ? 10.743 -18.351 -29.958 1.00 53.47 788 ASN A O 1
ATOM 6712 N N . GLN A 1 789 ? 11.650 -20.342 -30.438 1.00 60.75 789 GLN A N 1
ATOM 6713 C CA . GLN A 1 789 ? 11.628 -20.203 -31.901 1.00 60.75 789 GLN A CA 1
ATOM 6714 C C . GLN A 1 789 ? 10.529 -21.047 -32.563 1.00 60.75 789 GLN A C 1
ATOM 6716 O O . GLN A 1 789 ? 10.442 -21.082 -33.782 1.00 60.75 789 GLN A O 1
ATOM 6721 N N . MET A 1 790 ? 9.713 -21.743 -31.773 1.00 68.06 790 MET A N 1
ATOM 6722 C CA . MET A 1 790 ? 8.527 -22.463 -32.225 1.00 68.06 790 MET A CA 1
ATOM 6723 C C . MET A 1 790 ? 7.305 -21.835 -31.561 1.00 68.06 790 MET A C 1
ATOM 6725 O O . MET A 1 790 ? 7.401 -21.361 -30.426 1.00 68.06 790 MET A O 1
ATOM 6729 N N . ARG A 1 791 ? 6.139 -21.901 -32.210 1.00 71.88 791 ARG A N 1
ATOM 6730 C CA . ARG A 1 791 ? 4.863 -21.612 -31.545 1.00 71.88 791 ARG A CA 1
ATOM 6731 C C . ARG A 1 791 ? 4.684 -22.489 -30.312 1.00 71.88 791 ARG A C 1
ATOM 6733 O O . ARG A 1 791 ? 4.419 -23.689 -30.404 1.00 71.88 791 ARG A O 1
ATOM 6740 N N . GLU A 1 792 ? 4.825 -21.849 -29.160 1.00 73.69 792 GLU A N 1
ATOM 6741 C CA . GLU A 1 792 ? 4.859 -22.485 -27.848 1.00 73.69 792 GLU A CA 1
ATOM 6742 C C . GLU A 1 792 ? 3.618 -23.356 -27.585 1.00 73.69 792 GLU A C 1
ATOM 6744 O O . GLU A 1 792 ? 3.721 -24.462 -27.053 1.00 73.69 792 GLU A O 1
ATOM 6749 N N . GLU A 1 793 ? 2.455 -22.891 -28.043 1.00 78.12 793 GLU A N 1
ATOM 6750 C CA . GLU A 1 793 ? 1.156 -23.561 -27.925 1.00 78.12 793 GLU A CA 1
ATOM 6751 C C . GLU A 1 793 ? 1.177 -24.984 -28.511 1.00 78.12 793 GLU A C 1
ATOM 6753 O O . GLU A 1 793 ? 0.703 -25.930 -27.878 1.00 78.12 793 GLU A O 1
ATOM 6758 N N . TYR A 1 794 ? 1.797 -25.169 -29.682 1.00 81.06 794 TYR A N 1
ATOM 6759 C CA . TYR A 1 794 ? 1.845 -26.468 -30.361 1.00 81.06 794 TYR A CA 1
ATOM 6760 C C . TYR A 1 794 ? 2.755 -27.456 -29.638 1.00 81.06 794 TYR A C 1
ATOM 6762 O O . TYR A 1 794 ? 2.431 -28.641 -29.526 1.00 81.06 794 TYR A O 1
ATOM 6770 N N . PHE A 1 795 ? 3.892 -26.979 -29.125 1.00 84.44 795 PHE A N 1
ATOM 6771 C CA . PHE A 1 795 ? 4.816 -27.825 -28.378 1.00 84.44 795 PHE A CA 1
ATOM 6772 C C . PHE A 1 795 ? 4.208 -28.288 -27.053 1.00 84.44 795 PHE A C 1
ATOM 6774 O O . PHE A 1 795 ? 4.309 -29.469 -26.721 1.00 84.44 795 PHE A O 1
ATOM 6781 N N . ILE A 1 796 ? 3.536 -27.387 -26.327 1.00 83.06 796 ILE A N 1
ATOM 6782 C CA . ILE A 1 796 ? 2.843 -27.709 -25.072 1.00 83.06 796 ILE A CA 1
ATOM 6783 C C . ILE A 1 796 ? 1.789 -28.793 -25.310 1.00 83.06 796 ILE A C 1
ATOM 6785 O O . ILE A 1 796 ? 1.755 -29.782 -24.578 1.00 83.06 796 ILE A O 1
ATOM 6789 N N . GLU A 1 797 ? 0.962 -28.660 -26.346 1.00 83.38 797 GLU A N 1
ATOM 6790 C CA . GLU A 1 797 ? -0.086 -29.644 -26.637 1.00 83.38 797 GLU A CA 1
ATOM 6791 C C . GLU A 1 797 ? 0.487 -30.999 -27.090 1.00 83.38 797 GLU A C 1
ATOM 6793 O O . GLU A 1 797 ? 0.028 -32.060 -26.659 1.00 83.38 797 GLU A O 1
ATOM 6798 N N . LEU A 1 798 ? 1.552 -31.006 -27.897 1.00 85.94 798 LEU A N 1
ATOM 6799 C CA . LEU A 1 798 ? 2.257 -32.241 -28.253 1.00 85.94 798 LEU A CA 1
ATOM 6800 C C . LEU A 1 798 ? 2.901 -32.905 -27.030 1.00 85.94 798 LEU A C 1
ATOM 6802 O O . LEU A 1 798 ? 2.792 -34.121 -26.868 1.00 85.94 798 LEU A O 1
ATOM 6806 N N . ALA A 1 799 ? 3.513 -32.129 -26.138 1.00 85.88 799 ALA A N 1
ATOM 6807 C CA . ALA A 1 799 ? 4.060 -32.632 -24.884 1.00 85.88 799 ALA A CA 1
ATOM 6808 C C . ALA A 1 799 ? 2.961 -33.186 -23.960 1.00 85.88 799 ALA A C 1
ATOM 6810 O O . ALA A 1 799 ? 3.182 -34.199 -23.303 1.00 85.88 799 ALA A O 1
ATOM 6811 N N . GLN A 1 800 ? 1.752 -32.615 -23.968 1.00 83.75 800 GLN A N 1
ATOM 6812 C CA . GLN A 1 800 ? 0.576 -33.186 -23.291 1.00 83.75 800 GLN A CA 1
ATOM 6813 C C . GLN A 1 800 ? 0.108 -34.513 -23.904 1.00 83.75 800 GLN A C 1
ATOM 6815 O O . GLN A 1 800 ? -0.389 -35.392 -23.188 1.00 83.75 800 GLN A O 1
ATOM 6820 N N . ASN A 1 801 ? 0.232 -34.666 -25.223 1.00 85.62 801 ASN A N 1
ATOM 6821 C CA . ASN A 1 801 ? -0.179 -35.868 -25.949 1.00 85.62 801 ASN A CA 1
ATOM 6822 C C . ASN A 1 801 ? 0.848 -37.007 -25.828 1.00 85.62 801 ASN A C 1
ATOM 6824 O O . ASN A 1 801 ? 0.461 -38.171 -25.716 1.00 85.62 801 ASN A O 1
ATOM 6828 N N . TYR A 1 802 ? 2.143 -36.685 -25.767 1.00 88.25 802 TYR A N 1
ATOM 6829 C CA . TYR A 1 802 ? 3.255 -37.636 -25.608 1.00 88.25 802 TYR A CA 1
ATOM 6830 C C . TYR A 1 802 ? 3.922 -37.544 -24.235 1.00 88.25 802 TYR A C 1
ATOM 6832 O O . TYR A 1 802 ? 5.131 -37.722 -24.097 1.00 88.25 802 TYR A O 1
ATOM 6840 N N . PHE A 1 803 ? 3.121 -37.298 -23.208 1.00 84.12 803 PHE A N 1
ATOM 6841 C CA . PHE A 1 803 ? 3.592 -36.919 -21.884 1.00 84.12 803 PHE A CA 1
ATOM 6842 C C . PHE A 1 803 ? 4.600 -37.895 -21.244 1.00 84.12 803 PHE A C 1
ATOM 6844 O O . PHE A 1 803 ? 5.660 -37.470 -20.792 1.00 84.12 803 PHE A O 1
ATOM 6851 N N . ASP A 1 804 ? 4.361 -39.210 -21.308 1.00 83.25 804 ASP A N 1
ATOM 6852 C CA . ASP A 1 804 ? 5.318 -40.214 -20.801 1.00 83.25 804 ASP A CA 1
ATOM 6853 C C . ASP A 1 804 ? 6.690 -40.132 -21.495 1.00 83.25 804 ASP A C 1
ATOM 6855 O O . ASP A 1 804 ? 7.737 -40.382 -20.895 1.00 83.25 804 ASP A O 1
ATOM 6859 N N . VAL A 1 805 ? 6.688 -39.808 -22.791 1.00 87.75 805 VAL A N 1
ATOM 6860 C CA . VAL A 1 805 ? 7.909 -39.664 -23.592 1.00 87.75 805 VAL A CA 1
ATOM 6861 C C . VAL A 1 805 ? 8.597 -38.355 -23.245 1.00 87.75 805 VAL A C 1
ATOM 6863 O O . VAL A 1 805 ? 9.807 -38.351 -23.065 1.00 87.75 805 VAL A O 1
ATOM 6866 N N . PHE A 1 806 ? 7.838 -37.272 -23.082 1.00 87.19 806 PHE A N 1
ATOM 6867 C CA . PHE A 1 806 ? 8.357 -35.985 -22.626 1.00 87.19 806 PHE A CA 1
ATOM 6868 C C . PHE A 1 806 ? 9.078 -36.109 -21.276 1.00 87.19 806 PHE A C 1
ATOM 6870 O O . PHE A 1 806 ? 10.213 -35.649 -21.144 1.00 87.19 806 PHE A O 1
ATOM 6877 N N . VAL A 1 807 ? 8.477 -36.804 -20.304 1.00 83.31 807 VAL A N 1
ATOM 6878 C CA . VAL A 1 807 ? 9.091 -37.069 -18.992 1.00 83.31 807 VAL A CA 1
ATOM 6879 C C . VAL A 1 807 ? 10.400 -37.844 -19.139 1.00 83.31 807 VAL A C 1
ATOM 6881 O O . VAL A 1 807 ? 11.418 -37.446 -18.573 1.00 83.31 807 VAL A O 1
ATOM 6884 N N . LYS A 1 808 ? 10.404 -38.915 -19.941 1.00 87.19 808 LYS A N 1
ATOM 6885 C CA . LYS A 1 808 ? 11.615 -39.705 -20.195 1.00 87.19 808 LYS A CA 1
ATOM 6886 C C . LYS A 1 808 ? 12.717 -38.863 -20.842 1.00 87.19 808 LYS A C 1
ATOM 6888 O O . LYS A 1 808 ? 13.850 -38.895 -20.383 1.00 87.19 808 LYS A O 1
ATOM 6893 N N . LEU A 1 809 ? 12.390 -38.095 -21.877 1.00 88.38 809 LEU A N 1
ATOM 6894 C CA . LEU A 1 809 ? 13.355 -37.249 -22.581 1.00 88.38 809 LEU A CA 1
ATOM 6895 C C . LEU A 1 809 ? 13.891 -36.117 -21.698 1.00 88.38 809 LEU A C 1
ATOM 6897 O O . LEU A 1 809 ? 15.065 -35.770 -21.794 1.00 88.38 809 LEU A O 1
ATOM 6901 N N . THR A 1 810 ? 13.071 -35.598 -20.785 1.00 86.00 810 THR A N 1
ATOM 6902 C CA . THR A 1 810 ? 13.520 -34.650 -19.758 1.00 86.00 810 THR A CA 1
ATOM 6903 C C . THR A 1 810 ? 14.584 -35.286 -18.859 1.00 86.00 810 THR A C 1
ATOM 6905 O O . THR A 1 810 ? 15.643 -34.693 -18.665 1.00 86.00 810 THR A O 1
ATOM 6908 N N . ILE A 1 811 ? 14.364 -36.512 -18.375 1.00 86.62 811 ILE A N 1
ATOM 6909 C CA . ILE A 1 811 ? 15.356 -37.244 -17.568 1.00 86.62 811 ILE A CA 1
ATOM 6910 C C . ILE A 1 811 ? 16.635 -37.495 -18.376 1.00 86.62 811 ILE A C 1
ATOM 6912 O O . ILE A 1 811 ? 17.716 -37.131 -17.915 1.00 86.62 811 ILE A O 1
ATOM 6916 N N . ASP A 1 812 ? 16.507 -38.022 -19.600 1.00 88.31 812 ASP A N 1
ATOM 6917 C CA . ASP A 1 812 ? 17.635 -38.256 -20.510 1.00 88.31 812 ASP A CA 1
ATOM 6918 C C . ASP A 1 812 ? 18.458 -36.968 -20.713 1.00 88.31 812 ASP A C 1
ATOM 6920 O O . ASP A 1 812 ? 19.687 -37.007 -20.720 1.00 88.31 812 ASP A O 1
ATOM 6924 N N . SER A 1 813 ? 17.805 -35.811 -20.865 1.00 87.25 813 SER A N 1
ATOM 6925 C CA . SER A 1 813 ? 18.496 -34.536 -21.090 1.00 87.25 813 SER A CA 1
ATOM 6926 C C . SER A 1 813 ? 19.292 -34.060 -19.874 1.00 87.25 813 SER A C 1
ATOM 6928 O O . SER A 1 813 ? 20.415 -33.572 -20.029 1.00 87.25 813 SER A O 1
ATOM 6930 N N . ILE A 1 814 ? 18.762 -34.259 -18.663 1.00 86.62 814 ILE A N 1
ATOM 6931 C CA . ILE A 1 814 ? 19.454 -33.945 -17.408 1.00 86.62 814 ILE A CA 1
ATOM 6932 C C . ILE A 1 814 ? 20.657 -34.876 -17.246 1.00 86.62 814 ILE A C 1
ATOM 6934 O O . ILE A 1 814 ? 21.766 -34.406 -16.992 1.00 86.62 814 ILE A O 1
ATOM 6938 N N . GLU A 1 815 ? 20.457 -36.180 -17.445 1.00 87.19 815 GLU A N 1
ATOM 6939 C CA . GLU A 1 815 ? 21.507 -37.192 -17.313 1.00 87.19 815 GLU A CA 1
ATOM 6940 C C . GLU A 1 815 ? 22.673 -36.923 -18.263 1.00 87.19 815 GLU A C 1
ATOM 6942 O O . GLU A 1 815 ? 23.828 -36.827 -17.839 1.00 87.19 815 GLU A O 1
ATOM 6947 N N . LEU A 1 816 ? 22.373 -36.730 -19.547 1.00 86.69 816 LEU A N 1
ATOM 6948 C CA . LEU A 1 816 ? 23.384 -36.468 -20.566 1.00 86.69 816 LEU A CA 1
ATOM 6949 C C . LEU A 1 816 ? 24.102 -35.142 -20.332 1.00 86.69 816 LEU A C 1
ATOM 6951 O O . LEU A 1 816 ? 25.323 -35.088 -20.488 1.00 86.69 816 LEU A O 1
ATOM 6955 N N . SER A 1 817 ? 23.385 -34.098 -19.900 1.00 85.12 817 SER A N 1
ATOM 6956 C CA . SER A 1 817 ? 24.011 -32.819 -19.552 1.00 85.12 817 SER A CA 1
ATOM 6957 C C . SER A 1 817 ? 25.039 -32.979 -18.433 1.00 85.12 817 SER A C 1
ATOM 6959 O O . SER A 1 817 ? 26.141 -32.434 -18.517 1.00 85.12 817 SER A O 1
ATOM 6961 N N . LEU A 1 818 ? 24.710 -33.731 -17.383 1.00 84.81 818 LEU A N 1
ATOM 6962 C CA . LEU A 1 818 ? 25.624 -33.947 -16.264 1.00 84.81 818 LEU A CA 1
ATOM 6963 C C . LEU A 1 818 ? 26.834 -34.774 -16.700 1.00 84.81 818 LEU A C 1
ATOM 6965 O O . LEU A 1 818 ? 27.965 -34.375 -16.435 1.00 84.81 818 LEU A O 1
ATOM 6969 N N . ILE A 1 819 ? 26.623 -35.862 -17.446 1.00 85.38 819 ILE A N 1
ATOM 6970 C CA . ILE A 1 819 ? 27.716 -36.710 -17.946 1.00 85.38 819 ILE A CA 1
ATOM 6971 C C . ILE A 1 819 ? 28.677 -35.901 -18.827 1.00 85.38 819 ILE A C 1
ATOM 6973 O O . ILE A 1 819 ? 29.888 -35.930 -18.610 1.00 85.38 819 ILE A O 1
ATOM 6977 N N . GLN A 1 820 ? 28.154 -35.149 -19.797 1.00 84.19 820 GLN A N 1
ATOM 6978 C CA . GLN A 1 820 ? 28.972 -34.405 -20.760 1.00 84.19 820 GLN A CA 1
ATOM 6979 C C . GLN A 1 820 ? 29.691 -33.196 -20.146 1.00 84.19 820 GLN A C 1
ATOM 6981 O O . GLN A 1 820 ? 30.721 -32.777 -20.664 1.00 84.19 820 GLN A O 1
ATOM 6986 N N . SER A 1 821 ? 29.160 -32.614 -19.067 1.00 79.62 821 SER A N 1
ATOM 6987 C CA . SER A 1 821 ? 29.773 -31.464 -18.382 1.00 79.62 821 SER A CA 1
ATOM 6988 C C . SER A 1 821 ? 30.677 -31.850 -17.210 1.00 79.62 821 SER A C 1
ATOM 6990 O O . SER A 1 821 ? 31.119 -30.965 -16.476 1.00 79.62 821 SER A O 1
ATOM 6992 N N . GLU A 1 822 ? 30.932 -33.144 -16.988 1.00 82.25 822 GLU A N 1
ATOM 6993 C CA . GLU A 1 822 ? 31.590 -33.643 -15.772 1.00 82.25 822 GLU A CA 1
ATOM 6994 C C . GLU A 1 822 ? 30.885 -33.160 -14.485 1.00 82.25 822 GLU A C 1
ATOM 6996 O O . GLU A 1 822 ? 31.533 -32.757 -13.518 1.00 82.25 822 GLU A O 1
ATOM 7001 N N . ASN A 1 823 ? 29.550 -33.193 -14.484 1.00 81.50 823 ASN A N 1
ATOM 7002 C CA . ASN A 1 823 ? 28.646 -32.789 -13.401 1.00 81.50 823 ASN A CA 1
ATOM 7003 C C . ASN A 1 823 ? 28.617 -31.283 -13.079 1.00 81.50 823 ASN A C 1
ATOM 7005 O O . ASN A 1 823 ? 28.181 -30.896 -11.995 1.00 81.50 823 ASN A O 1
ATOM 7009 N N . LYS A 1 824 ? 29.068 -30.422 -13.999 1.00 76.19 824 LYS A N 1
ATOM 7010 C CA . LYS A 1 824 ? 29.152 -28.965 -13.774 1.00 76.19 824 LYS A CA 1
ATOM 7011 C C . LYS A 1 824 ? 27.953 -28.185 -14.317 1.00 76.19 824 LYS A C 1
ATOM 7013 O O . LYS A 1 824 ? 27.685 -27.089 -13.832 1.00 76.19 824 LYS A O 1
ATOM 7018 N N . ASN A 1 825 ? 27.236 -28.715 -15.308 1.00 77.44 825 ASN A N 1
ATOM 7019 C CA . ASN A 1 825 ? 26.175 -27.992 -16.009 1.00 77.44 825 ASN A CA 1
ATOM 7020 C C . ASN A 1 825 ? 24.986 -28.893 -16.391 1.00 77.44 825 ASN A C 1
ATOM 7022 O O . ASN A 1 825 ? 25.114 -30.095 -16.608 1.00 77.44 825 ASN A O 1
ATOM 7026 N N . ILE A 1 826 ? 23.828 -28.257 -16.503 1.00 75.62 826 ILE A N 1
ATOM 7027 C CA . ILE A 1 826 ? 22.541 -28.794 -16.950 1.00 75.62 826 ILE A CA 1
ATOM 7028 C C . ILE A 1 826 ? 21.954 -27.753 -17.906 1.00 75.62 826 ILE A C 1
ATOM 7030 O O . ILE A 1 826 ? 21.354 -26.754 -17.490 1.00 75.62 826 ILE A O 1
ATOM 7034 N N . GLY A 1 827 ? 22.257 -27.919 -19.197 1.00 68.44 827 GLY A N 1
ATOM 7035 C CA . GLY A 1 827 ? 21.921 -26.957 -20.250 1.00 68.44 827 GLY A CA 1
ATOM 7036 C C . GLY A 1 827 ? 20.413 -26.710 -20.336 1.00 68.44 827 GLY A C 1
ATOM 7037 O O . GLY A 1 827 ? 19.644 -27.635 -20.130 1.00 68.44 827 GLY A O 1
ATOM 7038 N N . ASP A 1 828 ? 19.996 -25.465 -20.593 1.00 71.50 828 ASP A N 1
ATOM 7039 C CA . ASP A 1 828 ? 18.610 -25.032 -20.908 1.00 71.50 828 ASP A CA 1
ATOM 7040 C C . ASP A 1 828 ? 17.424 -25.563 -20.055 1.00 71.50 828 ASP A C 1
ATOM 7042 O O . ASP A 1 828 ? 16.264 -25.418 -20.440 1.00 71.50 828 ASP A O 1
ATOM 7046 N N . ILE A 1 829 ? 17.668 -26.099 -18.853 1.00 75.19 829 ILE A N 1
ATOM 7047 C CA . ILE A 1 829 ? 16.630 -26.701 -17.991 1.00 75.19 829 ILE A CA 1
ATOM 7048 C C . ILE A 1 829 ? 15.487 -25.748 -17.591 1.00 75.19 829 ILE A C 1
ATOM 7050 O O . ILE A 1 829 ? 14.376 -26.182 -17.302 1.00 75.19 829 ILE A O 1
ATOM 7054 N N . ASN A 1 830 ? 15.732 -24.438 -17.606 1.00 72.56 830 ASN A N 1
ATOM 7055 C CA . ASN A 1 830 ? 14.725 -23.419 -17.321 1.00 72.56 830 ASN A CA 1
ATOM 7056 C C . ASN A 1 830 ? 13.572 -23.433 -18.332 1.00 72.56 830 ASN A C 1
ATOM 7058 O O . ASN A 1 830 ? 12.419 -23.299 -17.933 1.00 72.56 830 ASN A O 1
ATOM 7062 N N . LYS A 1 831 ? 13.868 -23.665 -19.618 1.00 73.94 831 LYS A N 1
ATOM 7063 C CA . LYS A 1 831 ? 12.852 -23.750 -20.680 1.00 73.94 831 LYS A CA 1
ATOM 7064 C C . LYS A 1 831 ? 11.955 -24.971 -20.490 1.00 73.94 831 LYS A C 1
ATOM 7066 O O . LYS A 1 831 ? 10.744 -24.891 -20.659 1.00 73.94 831 LYS A O 1
ATOM 7071 N N . LEU A 1 832 ? 12.535 -26.087 -20.041 1.00 74.88 832 LEU A N 1
ATOM 7072 C CA . LEU A 1 832 ? 11.764 -27.276 -19.680 1.00 74.88 832 LEU A CA 1
ATOM 7073 C C . LEU A 1 832 ? 10.821 -27.007 -18.505 1.00 74.88 832 LEU A C 1
ATOM 7075 O O . LEU A 1 832 ? 9.675 -27.439 -18.547 1.00 74.88 832 LEU A O 1
ATOM 7079 N N . ILE A 1 833 ? 11.271 -26.277 -17.479 1.00 72.56 833 ILE A N 1
ATOM 7080 C CA . ILE A 1 833 ? 10.427 -25.912 -16.329 1.00 72.56 833 ILE A CA 1
ATOM 7081 C C . ILE A 1 833 ? 9.247 -25.035 -16.759 1.00 72.56 833 ILE A C 1
ATOM 7083 O O . ILE A 1 833 ? 8.136 -25.229 -16.266 1.00 72.56 833 ILE A O 1
ATOM 7087 N N . GLU A 1 834 ? 9.454 -24.099 -17.684 1.00 73.88 834 GLU A N 1
ATOM 7088 C CA . GLU A 1 834 ? 8.369 -23.278 -18.238 1.00 73.88 834 GLU A CA 1
ATOM 7089 C C . GLU A 1 834 ? 7.316 -24.134 -18.951 1.00 73.88 834 GLU A C 1
ATOM 7091 O O . GLU A 1 834 ? 6.124 -23.986 -18.673 1.00 73.88 834 GLU A O 1
ATOM 7096 N N . VAL A 1 835 ? 7.741 -25.090 -19.782 1.00 75.06 835 VAL A N 1
ATOM 7097 C CA . VAL A 1 835 ? 6.828 -26.040 -20.441 1.00 75.06 835 VAL A CA 1
ATOM 7098 C C . VAL A 1 835 ? 6.112 -26.924 -19.417 1.00 75.06 835 VAL A C 1
ATOM 7100 O O . VAL A 1 835 ? 4.897 -27.099 -19.500 1.00 75.06 835 VAL A O 1
ATOM 7103 N N . ILE A 1 836 ? 6.832 -27.428 -18.410 1.00 72.38 836 ILE A N 1
ATOM 7104 C CA . ILE A 1 836 ? 6.271 -28.224 -17.310 1.00 72.38 836 ILE A CA 1
ATOM 7105 C C . ILE A 1 836 ? 5.145 -27.457 -16.601 1.00 72.38 836 ILE A C 1
ATOM 7107 O O . ILE A 1 836 ? 4.070 -28.003 -16.373 1.00 72.38 836 ILE A O 1
ATOM 7111 N N . LYS A 1 837 ? 5.347 -26.170 -16.302 1.00 70.38 837 LYS A N 1
ATOM 7112 C CA . LYS A 1 837 ? 4.340 -25.327 -15.634 1.00 70.38 837 LYS A CA 1
ATOM 7113 C C . LYS A 1 837 ? 3.089 -25.071 -16.481 1.00 70.38 837 LYS A C 1
ATOM 7115 O O . LYS A 1 837 ? 2.036 -24.806 -15.908 1.00 70.38 837 LYS A O 1
ATOM 7120 N N . LYS A 1 838 ? 3.192 -25.120 -17.814 1.00 73.62 838 LYS A N 1
ATOM 7121 C CA . LYS A 1 838 ? 2.097 -24.803 -18.751 1.00 73.62 838 LYS A CA 1
ATOM 7122 C C . LYS A 1 838 ? 1.268 -26.020 -19.188 1.00 73.62 838 LYS A C 1
ATOM 7124 O O . LYS A 1 838 ? 0.235 -25.854 -19.830 1.00 73.62 838 LYS A O 1
ATOM 7129 N N . ILE A 1 839 ? 1.682 -27.244 -18.862 1.00 70.56 839 ILE A N 1
ATOM 7130 C CA . ILE A 1 839 ? 0.964 -28.469 -19.246 1.00 70.56 839 ILE A CA 1
ATOM 7131 C C . ILE A 1 839 ? -0.132 -28.802 -18.208 1.00 70.56 839 ILE A C 1
ATOM 7133 O O . ILE A 1 839 ? 0.163 -29.147 -17.068 1.00 70.56 839 ILE A O 1
ATOM 7137 N N . GLU A 1 840 ? -1.410 -28.792 -18.617 1.00 56.59 840 GLU A N 1
ATOM 7138 C CA . GLU A 1 840 ? -2.577 -29.020 -17.731 1.00 56.59 840 GLU A CA 1
ATOM 7139 C C . GLU A 1 840 ? -2.655 -30.438 -17.121 1.00 56.59 840 GLU A C 1
ATOM 7141 O O . GLU A 1 840 ? -3.325 -30.647 -16.111 1.00 56.59 840 GLU A O 1
ATOM 7146 N N . LYS A 1 841 ? -1.951 -31.423 -17.700 1.00 54.91 841 LYS A N 1
ATOM 7147 C CA . LYS A 1 841 ? -1.883 -32.818 -17.214 1.00 54.91 841 LYS A CA 1
ATOM 7148 C C . LYS A 1 841 ? -0.819 -33.071 -16.130 1.00 54.91 841 LYS A C 1
ATOM 7150 O O . LYS A 1 841 ? -0.621 -34.225 -15.755 1.00 54.91 841 LYS A O 1
ATOM 7155 N N . PHE A 1 842 ? -0.135 -32.046 -15.618 1.00 57.84 842 PHE A N 1
ATOM 7156 C CA . PHE A 1 842 ? 0.845 -32.209 -14.535 1.00 57.84 842 PHE A CA 1
ATOM 7157 C C . PHE A 1 842 ? 0.178 -32.557 -13.196 1.00 57.84 842 PHE A C 1
ATOM 7159 O O . PHE A 1 842 ? -0.108 -31.689 -12.373 1.00 57.84 842 PHE A O 1
ATOM 7166 N N . ASP A 1 843 ? -0.045 -33.846 -12.941 1.00 55.47 843 ASP A N 1
ATOM 7167 C CA . ASP A 1 843 ? -0.362 -34.345 -11.602 1.00 55.47 843 ASP A CA 1
ATOM 7168 C C . ASP A 1 843 ? 0.914 -34.703 -10.808 1.00 55.47 843 ASP A C 1
ATOM 7170 O O . ASP A 1 843 ? 1.982 -34.970 -11.363 1.00 55.47 843 ASP A O 1
ATOM 7174 N N . LYS A 1 844 ? 0.827 -34.708 -9.467 1.00 53.62 844 LYS A N 1
ATOM 7175 C CA . LYS A 1 844 ? 1.955 -35.074 -8.581 1.00 53.62 844 LYS A CA 1
ATOM 7176 C C . LYS A 1 844 ? 2.528 -36.469 -8.895 1.00 53.62 844 LYS A C 1
ATOM 7178 O O . LYS A 1 844 ? 3.694 -36.702 -8.600 1.00 53.62 844 LYS A O 1
ATOM 7183 N N . SER A 1 845 ? 1.743 -37.387 -9.470 1.00 55.97 845 SER A N 1
ATOM 7184 C CA . SER A 1 845 ? 2.169 -38.746 -9.853 1.00 55.97 845 SER A CA 1
ATOM 7185 C C . SER A 1 845 ? 3.112 -38.769 -11.054 1.00 55.97 845 SER A C 1
ATOM 7187 O O . SER A 1 845 ? 4.007 -39.606 -11.117 1.00 55.97 845 SER A O 1
ATOM 7189 N N . SER A 1 846 ? 2.949 -37.833 -11.976 1.00 58.72 846 SER A N 1
ATOM 7190 C CA . SER A 1 846 ? 3.727 -37.709 -13.207 1.00 58.72 846 SER A CA 1
ATOM 7191 C C . SER A 1 846 ? 5.156 -37.206 -12.992 1.00 58.72 846 SER A C 1
ATOM 7193 O O . SER A 1 846 ? 6.086 -37.599 -13.695 1.00 58.72 846 SER A O 1
ATOM 7195 N N . LEU A 1 847 ? 5.345 -36.366 -11.973 1.00 64.12 847 LEU A N 1
ATOM 7196 C CA . LEU A 1 847 ? 6.651 -35.856 -11.556 1.00 64.12 847 LEU A CA 1
ATOM 7197 C C . LEU A 1 847 ? 7.468 -36.877 -10.769 1.00 64.12 847 LEU A C 1
ATOM 7199 O O . LEU A 1 847 ? 8.670 -36.682 -10.619 1.00 64.12 847 LEU A O 1
ATOM 7203 N N . VAL A 1 848 ? 6.848 -37.963 -10.294 1.00 72.62 848 VAL A N 1
ATOM 7204 C CA . VAL A 1 848 ? 7.517 -38.969 -9.460 1.00 72.62 848 VAL A CA 1
ATOM 7205 C C . VAL A 1 848 ? 8.763 -39.506 -10.146 1.00 72.62 848 VAL A C 1
ATOM 7207 O O . VAL A 1 848 ? 9.784 -39.591 -9.491 1.00 72.62 848 VAL A O 1
ATOM 7210 N N . LEU A 1 849 ? 8.740 -39.773 -11.454 1.00 76.38 849 LEU A N 1
ATOM 7211 C CA . LEU A 1 849 ? 9.910 -40.312 -12.158 1.00 76.38 849 LEU A CA 1
ATOM 7212 C C . LEU A 1 849 ? 11.065 -39.304 -12.265 1.00 76.38 849 LEU A C 1
ATOM 7214 O O . LEU A 1 849 ? 12.221 -39.674 -12.068 1.00 76.38 849 LEU A O 1
ATOM 7218 N N . ILE A 1 850 ? 10.765 -38.030 -12.546 1.00 79.38 850 ILE A N 1
ATOM 7219 C CA . ILE A 1 850 ? 11.787 -36.971 -12.596 1.00 79.38 850 ILE A CA 1
ATOM 7220 C C . ILE A 1 850 ? 12.340 -36.742 -11.191 1.00 79.38 850 ILE A C 1
ATOM 7222 O O . ILE A 1 850 ? 13.549 -36.685 -10.999 1.00 79.38 850 ILE A O 1
ATOM 7226 N N . ILE A 1 851 ? 11.463 -36.661 -10.195 1.00 79.94 851 ILE A N 1
ATOM 7227 C CA . ILE A 1 851 ? 11.831 -36.448 -8.798 1.00 79.94 851 ILE A CA 1
ATOM 7228 C C . ILE A 1 851 ? 12.631 -37.636 -8.259 1.00 79.94 851 ILE A C 1
ATOM 7230 O O . ILE A 1 851 ? 13.664 -37.414 -7.641 1.00 79.94 851 ILE A O 1
ATOM 7234 N N . GLU A 1 852 ? 12.229 -38.877 -8.533 1.00 82.88 852 GLU A N 1
ATOM 7235 C CA . GLU A 1 852 ? 12.974 -40.094 -8.186 1.00 82.88 852 GLU A CA 1
ATOM 7236 C C . GLU A 1 852 ? 14.371 -40.071 -8.808 1.00 82.88 852 GLU A C 1
ATOM 7238 O O . GLU A 1 852 ? 15.356 -40.302 -8.103 1.00 82.88 852 GLU A O 1
ATOM 7243 N N . TYR A 1 853 ? 14.487 -39.706 -10.087 1.00 85.12 853 TYR A N 1
ATOM 7244 C CA . TYR A 1 853 ? 15.788 -39.538 -10.727 1.00 85.12 853 TYR A CA 1
ATOM 7245 C C . TYR A 1 853 ? 16.635 -38.469 -10.019 1.00 85.12 853 TYR A C 1
ATOM 7247 O O . TYR A 1 853 ? 17.763 -38.747 -9.611 1.00 85.12 853 TYR A O 1
ATOM 7255 N N . LEU A 1 854 ? 16.078 -37.275 -9.786 1.00 85.44 854 LEU A N 1
ATOM 7256 C CA . LEU A 1 854 ? 16.771 -36.183 -9.094 1.00 85.44 854 LEU A CA 1
ATOM 7257 C C . LEU A 1 854 ? 17.159 -36.551 -7.656 1.00 85.44 854 LEU A C 1
ATOM 7259 O O . LEU A 1 854 ? 18.219 -36.140 -7.189 1.00 85.44 854 LEU A O 1
ATOM 7263 N N . THR A 1 855 ? 16.355 -37.358 -6.960 1.00 84.06 855 THR A N 1
ATOM 7264 C CA . THR A 1 855 ? 16.702 -37.865 -5.624 1.00 84.06 855 THR A CA 1
ATOM 7265 C C . THR A 1 855 ? 17.869 -38.846 -5.634 1.00 84.06 855 THR A C 1
ATOM 7267 O O . THR A 1 855 ? 18.562 -38.976 -4.625 1.00 84.06 855 THR A O 1
ATOM 7270 N N . GLY A 1 856 ? 18.098 -39.522 -6.762 1.00 83.31 856 GLY A N 1
ATOM 7271 C CA . GLY A 1 856 ? 19.226 -40.425 -6.971 1.00 83.31 856 GLY A CA 1
ATOM 7272 C C . GLY A 1 856 ? 20.541 -39.717 -7.304 1.00 83.31 856 GLY A C 1
ATOM 7273 O O . GLY A 1 856 ? 21.595 -40.350 -7.221 1.00 83.31 856 GLY A O 1
ATOM 7274 N N . ILE A 1 857 ? 20.513 -38.424 -7.651 1.00 85.88 857 ILE A N 1
ATOM 7275 C CA . ILE A 1 857 ? 21.719 -37.645 -7.955 1.00 85.88 857 ILE A CA 1
ATOM 7276 C C . ILE A 1 857 ? 22.549 -37.445 -6.667 1.00 85.88 857 ILE A C 1
ATOM 7278 O O . ILE A 1 857 ? 22.025 -36.941 -5.668 1.00 85.88 857 ILE A O 1
ATOM 7282 N N . PRO A 1 858 ? 23.855 -37.791 -6.664 1.00 86.62 858 PRO A N 1
ATOM 7283 C CA . PRO A 1 858 ? 24.743 -37.551 -5.527 1.00 86.62 858 PRO A CA 1
ATOM 7284 C C . PRO A 1 858 ? 24.747 -36.089 -5.054 1.00 86.62 858 PRO A C 1
ATOM 7286 O O . PRO A 1 858 ? 24.784 -35.157 -5.858 1.00 86.62 858 PRO A O 1
ATOM 7289 N N . LYS A 1 859 ? 24.777 -35.874 -3.732 1.00 87.69 859 LYS A N 1
ATOM 7290 C CA . LYS A 1 859 ? 24.728 -34.531 -3.115 1.00 87.69 859 LYS A CA 1
ATOM 7291 C C . LYS A 1 859 ? 25.897 -33.640 -3.552 1.00 87.69 859 LYS A C 1
ATOM 7293 O O . LYS A 1 859 ? 25.764 -32.421 -3.626 1.00 87.69 859 LYS A O 1
ATOM 7298 N N . GLU A 1 860 ? 27.035 -34.248 -3.872 1.00 86.81 860 GLU A N 1
ATOM 7299 C CA . GLU A 1 860 ? 28.235 -33.593 -4.389 1.00 86.81 860 GLU A CA 1
ATOM 7300 C C . GLU A 1 860 ? 27.975 -32.880 -5.718 1.00 86.81 860 GLU A C 1
ATOM 7302 O O . GLU A 1 860 ? 28.537 -31.810 -5.943 1.00 86.81 860 GLU A O 1
ATOM 7307 N N . ILE A 1 861 ? 27.100 -33.432 -6.565 1.00 85.88 861 ILE A N 1
ATOM 7308 C CA . ILE A 1 861 ? 26.751 -32.844 -7.862 1.00 85.88 861 ILE A CA 1
ATOM 7309 C C . ILE A 1 861 ? 25.962 -31.552 -7.651 1.00 85.88 861 ILE A C 1
ATOM 7311 O O . ILE A 1 861 ? 26.333 -30.525 -8.208 1.00 85.88 861 ILE A O 1
ATOM 7315 N N . PHE A 1 862 ? 24.958 -31.546 -6.765 1.00 87.50 862 PHE A N 1
ATOM 7316 C CA . PHE A 1 862 ? 24.192 -30.331 -6.442 1.00 87.50 862 PHE A CA 1
ATOM 7317 C C . PHE A 1 862 ? 25.086 -29.166 -5.999 1.00 87.50 862 PHE A C 1
ATOM 7319 O O . PHE A 1 862 ? 24.853 -28.024 -6.393 1.00 87.50 862 PHE A O 1
ATOM 7326 N N . LYS A 1 863 ? 26.146 -29.459 -5.237 1.00 85.44 863 LYS A N 1
ATOM 7327 C CA . LYS A 1 863 ? 27.125 -28.458 -4.796 1.00 85.44 863 LYS A CA 1
ATOM 7328 C C . LYS A 1 863 ? 28.015 -27.930 -5.930 1.00 85.44 863 LYS A C 1
ATOM 7330 O O . LYS A 1 863 ? 28.446 -26.780 -5.867 1.00 85.44 863 LYS A O 1
ATOM 7335 N N . GLN A 1 864 ? 28.312 -28.753 -6.935 1.00 84.62 864 GLN A N 1
ATOM 7336 C CA . GLN A 1 864 ? 29.184 -28.405 -8.067 1.00 84.62 864 GLN A CA 1
ATOM 7337 C C . GLN A 1 864 ? 28.476 -27.596 -9.162 1.00 84.62 864 GLN A C 1
ATOM 7339 O O . GLN A 1 864 ? 29.148 -26.910 -9.929 1.00 84.62 864 GLN A O 1
ATOM 7344 N N . LEU A 1 865 ? 27.143 -27.650 -9.218 1.00 83.50 865 LEU A N 1
ATOM 7345 C CA . LEU A 1 865 ? 26.340 -26.913 -10.194 1.00 83.50 865 LEU A CA 1
ATOM 7346 C C . LEU A 1 865 ? 26.381 -25.398 -9.972 1.00 83.50 865 LEU A C 1
ATOM 7348 O O . LEU A 1 865 ? 26.395 -24.920 -8.838 1.00 83.50 865 LEU A O 1
ATOM 7352 N N . GLU A 1 866 ? 26.293 -24.625 -11.052 1.00 79.19 866 GLU A N 1
ATOM 7353 C CA . GLU A 1 866 ? 26.082 -23.174 -10.980 1.00 79.19 866 GLU A CA 1
ATOM 7354 C C . GLU A 1 866 ? 24.774 -22.819 -10.242 1.00 79.19 866 GLU A C 1
ATOM 7356 O O . GLU A 1 866 ? 23.775 -23.533 -10.350 1.00 79.19 866 GLU A O 1
ATOM 7361 N N . SER A 1 867 ? 24.762 -21.696 -9.508 1.00 76.75 867 SER A N 1
ATOM 7362 C CA . SER A 1 867 ? 23.642 -21.296 -8.629 1.00 76.75 867 SER A CA 1
ATOM 7363 C C . SER A 1 867 ? 22.287 -21.275 -9.352 1.00 76.75 867 SER A C 1
ATOM 7365 O O . SER A 1 867 ? 21.353 -21.944 -8.922 1.00 76.75 867 SER A O 1
ATOM 7367 N N . GLN A 1 868 ? 22.190 -20.626 -10.519 1.00 74.94 868 GLN A N 1
ATOM 7368 C CA . GLN A 1 868 ? 20.936 -20.584 -11.289 1.00 74.94 868 GLN A CA 1
ATOM 7369 C C . GLN A 1 868 ? 20.449 -21.983 -11.695 1.00 74.94 868 GLN A C 1
ATOM 7371 O O . GLN A 1 868 ? 19.267 -22.292 -11.591 1.00 74.94 868 GLN A O 1
ATOM 7376 N N . LYS A 1 869 ? 21.364 -22.861 -12.117 1.00 80.12 869 LYS A N 1
ATOM 7377 C CA . LYS A 1 869 ? 21.045 -24.226 -12.558 1.00 80.12 869 LYS A CA 1
ATOM 7378 C C . LYS A 1 869 ? 20.553 -25.110 -11.422 1.00 80.12 869 LYS A C 1
ATOM 7380 O O . LYS A 1 869 ? 19.637 -25.912 -11.582 1.00 80.12 869 LYS A O 1
ATOM 7385 N N . ARG A 1 870 ? 21.155 -24.930 -10.259 1.00 86.12 870 ARG A N 1
ATOM 7386 C CA . ARG A 1 870 ? 20.792 -25.618 -9.031 1.00 86.12 870 ARG A CA 1
ATOM 7387 C C . ARG A 1 870 ? 19.413 -25.211 -8.526 1.00 86.12 870 ARG A C 1
ATOM 7389 O O . ARG A 1 870 ? 18.646 -26.093 -8.152 1.00 86.12 870 ARG A O 1
ATOM 7396 N N . VAL A 1 871 ? 19.088 -23.916 -8.566 1.00 82.44 871 VAL A N 1
ATOM 7397 C CA . VAL A 1 871 ? 17.751 -23.405 -8.215 1.00 82.44 871 VAL A CA 1
ATOM 7398 C C . VAL A 1 871 ? 16.674 -24.104 -9.045 1.00 82.44 871 VAL A C 1
ATOM 7400 O O . VAL A 1 871 ? 15.692 -24.570 -8.481 1.00 82.44 871 VAL A O 1
ATOM 7403 N N . TYR A 1 872 ? 16.893 -24.296 -10.348 1.00 82.19 872 TYR A N 1
ATOM 7404 C CA . TYR A 1 872 ? 15.943 -25.001 -11.214 1.00 82.19 872 TYR A CA 1
ATOM 7405 C C . TYR A 1 872 ? 15.707 -26.469 -10.816 1.00 82.19 872 TYR A C 1
ATOM 7407 O O . TYR A 1 872 ? 14.566 -26.926 -10.798 1.00 82.19 872 TYR A O 1
ATOM 7415 N N . LEU A 1 873 ? 16.748 -27.221 -10.439 1.00 83.94 873 LEU A N 1
ATOM 7416 C CA . LEU A 1 873 ? 16.561 -28.592 -9.937 1.00 83.94 873 LEU A CA 1
ATOM 7417 C C . LEU A 1 873 ? 15.829 -28.628 -8.596 1.00 83.94 873 LEU A C 1
ATOM 7419 O O . LEU A 1 873 ? 15.000 -29.509 -8.361 1.00 83.94 873 LEU A O 1
ATOM 7423 N N . ILE A 1 874 ? 16.146 -27.678 -7.718 1.00 86.44 874 ILE A N 1
ATOM 7424 C CA . ILE A 1 874 ? 15.486 -27.528 -6.423 1.00 86.44 874 ILE A CA 1
ATOM 7425 C C . ILE A 1 874 ? 14.006 -27.207 -6.633 1.00 86.44 874 ILE A C 1
ATOM 7427 O O . ILE A 1 874 ? 13.170 -27.808 -5.972 1.00 86.44 874 ILE A O 1
ATOM 7431 N N . GLU A 1 875 ? 13.676 -26.341 -7.589 1.00 82.56 875 GLU A N 1
ATOM 7432 C CA . GLU A 1 875 ? 12.299 -26.001 -7.939 1.00 82.56 875 GLU A CA 1
ATOM 7433 C C . GLU A 1 875 ? 11.497 -27.237 -8.371 1.00 82.56 875 GLU A C 1
ATOM 7435 O O . GLU A 1 875 ? 10.367 -27.410 -7.920 1.00 82.56 875 GLU A O 1
ATOM 7440 N N . ILE A 1 876 ? 12.094 -28.144 -9.156 1.00 79.00 876 ILE A N 1
ATOM 7441 C CA . ILE A 1 876 ? 11.460 -29.418 -9.539 1.00 79.00 876 ILE A CA 1
ATOM 7442 C C . ILE A 1 876 ? 11.266 -30.328 -8.318 1.00 79.00 876 ILE A C 1
ATOM 7444 O O . ILE A 1 876 ? 10.178 -30.872 -8.123 1.00 79.00 876 ILE A O 1
ATOM 7448 N N . LEU A 1 877 ? 12.292 -30.488 -7.471 1.00 83.88 877 LEU A N 1
ATOM 7449 C CA . LEU A 1 877 ? 12.187 -31.274 -6.232 1.00 83.88 877 LEU A CA 1
ATOM 7450 C C . LEU A 1 877 ? 11.108 -30.714 -5.294 1.00 83.88 877 LEU A C 1
ATOM 7452 O O . LEU A 1 877 ? 10.414 -31.480 -4.625 1.00 83.88 877 LEU A O 1
ATOM 7456 N N . SER A 1 878 ? 10.933 -29.394 -5.277 1.00 82.81 878 SER A N 1
ATOM 7457 C CA . SER A 1 878 ? 9.939 -28.696 -4.464 1.00 82.81 878 SER A CA 1
ATOM 7458 C C . SER A 1 878 ? 8.489 -28.950 -4.857 1.00 82.81 878 SER A C 1
ATOM 7460 O O . SER A 1 878 ? 7.589 -28.653 -4.072 1.00 82.81 878 SER A O 1
ATOM 7462 N N . LEU A 1 879 ? 8.238 -29.539 -6.026 1.00 74.31 879 LEU A N 1
ATOM 7463 C CA . LEU A 1 879 ? 6.887 -29.911 -6.446 1.00 74.31 879 LEU A CA 1
ATOM 7464 C C . LEU A 1 879 ? 6.330 -31.110 -5.647 1.00 74.31 879 LEU A C 1
ATOM 7466 O O . LEU A 1 879 ? 5.109 -31.277 -5.560 1.00 74.31 879 LEU A O 1
ATOM 7470 N N . ASP A 1 880 ? 7.189 -31.922 -5.013 1.00 77.12 880 ASP A N 1
ATOM 7471 C CA . ASP A 1 880 ? 6.788 -33.003 -4.102 1.00 77.12 880 ASP A CA 1
ATOM 7472 C C . ASP A 1 880 ? 7.172 -32.691 -2.649 1.00 77.12 880 ASP A C 1
ATOM 7474 O O . ASP A 1 880 ? 8.336 -32.690 -2.247 1.00 77.12 880 ASP A O 1
ATOM 7478 N N . GLU A 1 881 ? 6.152 -32.518 -1.807 1.00 80.25 881 GLU A N 1
ATOM 7479 C CA . GLU A 1 881 ? 6.313 -32.216 -0.384 1.00 80.25 881 GLU A CA 1
ATOM 7480 C C . GLU A 1 881 ? 7.148 -33.258 0.382 1.00 80.25 881 GLU A C 1
ATOM 7482 O O . GLU A 1 881 ? 7.754 -32.934 1.413 1.00 80.25 881 GLU A O 1
ATOM 7487 N N . LYS A 1 882 ? 7.219 -34.509 -0.101 1.00 83.94 882 LYS A N 1
ATOM 7488 C CA . LYS A 1 882 ? 8.053 -35.559 0.510 1.00 83.94 882 LYS A CA 1
ATOM 7489 C C . LYS A 1 882 ? 9.547 -35.244 0.412 1.00 83.94 882 LYS A C 1
ATOM 7491 O O . LYS A 1 882 ? 10.306 -35.678 1.282 1.00 83.94 882 LYS A O 1
ATOM 7496 N N . GLN A 1 883 ? 9.957 -34.431 -0.562 1.00 88.25 883 GLN A N 1
ATOM 7497 C CA . GLN A 1 883 ? 11.357 -34.068 -0.799 1.00 88.25 883 GLN A CA 1
ATOM 7498 C C . GLN A 1 883 ? 11.883 -32.996 0.145 1.00 88.25 883 GLN A C 1
ATOM 7500 O O . GLN A 1 883 ? 13.081 -32.727 0.167 1.00 88.25 883 GLN A O 1
ATOM 7505 N N . PHE A 1 884 ? 11.031 -32.450 1.016 1.00 90.38 884 PHE A N 1
ATOM 7506 C CA . PHE A 1 884 ? 11.425 -31.452 2.005 1.00 90.38 884 PHE A CA 1
ATOM 7507 C C . PHE A 1 884 ? 12.684 -31.851 2.791 1.00 90.38 884 PHE A C 1
ATOM 7509 O O . PHE A 1 884 ? 13.575 -31.038 3.011 1.00 90.38 884 PHE A O 1
ATOM 7516 N N . ASN A 1 885 ? 12.766 -33.106 3.246 1.00 88.94 885 ASN A N 1
ATOM 7517 C CA . ASN A 1 885 ? 13.925 -33.557 4.018 1.00 88.94 885 ASN A CA 1
ATOM 7518 C C . ASN A 1 885 ? 15.177 -33.702 3.146 1.00 88.94 885 ASN A C 1
ATOM 7520 O O . ASN A 1 885 ? 16.256 -33.373 3.617 1.00 88.94 885 ASN A O 1
ATOM 7524 N N . LEU A 1 886 ? 15.035 -34.127 1.889 1.00 89.25 886 LEU A N 1
ATOM 7525 C CA . LEU A 1 886 ? 16.154 -34.215 0.956 1.00 89.25 886 LEU A CA 1
ATOM 7526 C C . LEU A 1 886 ? 16.740 -32.828 0.663 1.00 89.25 886 LEU A C 1
ATOM 7528 O O . LEU A 1 886 ? 17.946 -32.643 0.804 1.00 89.25 886 LEU A O 1
ATOM 7532 N N . ILE A 1 887 ? 15.896 -31.846 0.324 1.00 90.19 887 ILE A N 1
ATOM 7533 C CA . ILE A 1 887 ? 16.335 -30.463 0.070 1.00 90.19 887 ILE A CA 1
ATOM 7534 C C . ILE A 1 887 ? 16.968 -29.868 1.333 1.00 90.19 887 ILE A C 1
ATOM 7536 O O . ILE A 1 887 ? 17.990 -29.190 1.266 1.00 90.19 887 ILE A O 1
ATOM 7540 N N . TYR A 1 888 ? 16.413 -30.174 2.507 1.00 89.50 888 TYR A N 1
ATOM 7541 C CA . TYR A 1 888 ? 16.983 -29.735 3.776 1.00 89.50 888 TYR A CA 1
ATOM 7542 C C . TYR A 1 888 ? 18.358 -30.359 4.036 1.00 89.50 888 TYR A C 1
ATOM 7544 O O . TYR A 1 888 ? 19.278 -29.663 4.459 1.00 89.50 888 TYR A O 1
ATOM 7552 N N . ASP A 1 889 ? 18.532 -31.644 3.745 1.00 87.81 889 ASP A N 1
ATOM 7553 C CA . ASP A 1 889 ? 19.819 -32.317 3.883 1.00 87.81 889 ASP A CA 1
ATOM 7554 C C . ASP A 1 889 ? 20.852 -31.799 2.870 1.00 87.81 889 ASP A C 1
ATOM 7556 O O . ASP A 1 889 ? 22.035 -31.719 3.201 1.00 87.81 889 ASP A O 1
ATOM 7560 N N . LEU A 1 890 ? 20.423 -31.435 1.657 1.00 88.88 890 LEU A N 1
ATOM 7561 C CA . LEU A 1 890 ? 21.264 -30.762 0.661 1.00 88.88 890 LEU A CA 1
ATOM 7562 C C . LEU A 1 890 ? 21.705 -29.380 1.160 1.00 88.88 890 LEU A C 1
ATOM 7564 O O . LEU A 1 890 ? 22.891 -29.069 1.118 1.00 88.88 890 LEU A O 1
ATOM 7568 N N . MET A 1 891 ? 20.788 -28.601 1.738 1.00 88.06 891 MET A N 1
ATOM 7569 C CA . MET A 1 891 ? 21.089 -27.307 2.361 1.00 88.06 891 MET A CA 1
ATOM 7570 C C . MET A 1 891 ? 22.099 -27.432 3.513 1.00 88.06 891 MET A C 1
ATOM 7572 O O . MET A 1 891 ? 22.979 -26.587 3.661 1.00 88.06 891 MET A O 1
ATOM 7576 N N . GLN A 1 892 ? 21.983 -28.475 4.344 1.00 84.44 892 GLN A N 1
ATOM 7577 C CA . GLN A 1 892 ? 22.941 -28.737 5.427 1.00 84.44 892 GLN A CA 1
ATOM 7578 C C . GLN A 1 892 ? 24.312 -29.182 4.900 1.00 84.44 892 GLN A C 1
ATOM 7580 O O . GLN A 1 892 ? 25.333 -28.867 5.507 1.00 84.44 892 GLN A O 1
ATOM 7585 N N . PHE A 1 893 ? 24.343 -29.911 3.784 1.00 86.19 893 PHE A N 1
ATOM 7586 C CA . PHE A 1 893 ? 25.576 -30.349 3.130 1.00 86.19 893 PHE A CA 1
ATOM 7587 C C . PHE A 1 893 ? 26.300 -29.199 2.408 1.00 86.19 893 PHE A C 1
ATOM 7589 O O . PHE A 1 893 ? 27.531 -29.132 2.410 1.00 86.19 893 PHE A O 1
ATOM 7596 N N . ASP A 1 894 ? 25.547 -28.269 1.825 1.00 83.56 894 ASP A N 1
ATOM 7597 C CA . ASP A 1 894 ? 26.051 -27.162 1.019 1.00 83.56 894 ASP A CA 1
ATOM 7598 C C . ASP A 1 894 ? 25.736 -25.798 1.643 1.00 83.56 894 ASP A C 1
ATOM 7600 O O . ASP A 1 894 ? 24.931 -24.993 1.167 1.00 83.56 894 ASP A O 1
ATOM 7604 N N . THR A 1 895 ? 26.431 -25.534 2.747 1.00 77.31 895 THR A N 1
ATOM 7605 C CA . THR A 1 895 ? 26.240 -24.329 3.554 1.00 77.31 895 THR A CA 1
ATOM 7606 C C . THR A 1 895 ? 26.628 -23.026 2.842 1.00 77.31 895 THR A C 1
ATOM 7608 O O . THR A 1 895 ? 26.262 -21.944 3.293 1.00 77.31 895 THR A O 1
ATOM 7611 N N . GLU A 1 896 ? 27.402 -23.085 1.760 1.00 76.81 896 GLU A N 1
ATOM 7612 C CA . GLU A 1 896 ? 27.846 -21.888 1.027 1.00 76.81 896 GLU A CA 1
ATOM 7613 C C . GLU A 1 896 ? 26.723 -21.291 0.172 1.00 76.81 896 GLU A C 1
ATOM 7615 O O . GLU A 1 896 ? 26.672 -20.077 -0.020 1.00 76.81 896 GLU A O 1
ATOM 7620 N N . ASN A 1 897 ? 25.783 -22.131 -0.258 1.00 79.56 897 ASN A N 1
ATOM 7621 C CA . ASN A 1 897 ? 24.706 -21.776 -1.177 1.00 79.56 897 ASN A CA 1
ATOM 7622 C C . ASN A 1 897 ? 23.327 -22.043 -0.558 1.00 79.56 897 ASN A C 1
ATOM 7624 O O . ASN A 1 897 ? 22.372 -22.388 -1.250 1.00 79.56 897 ASN A O 1
ATOM 7628 N N . MET A 1 898 ? 23.214 -21.904 0.767 1.00 78.31 898 MET A N 1
ATOM 7629 C CA . MET A 1 898 ? 21.975 -22.182 1.504 1.00 78.31 898 MET A CA 1
ATOM 7630 C C . MET A 1 898 ? 20.758 -21.419 0.969 1.00 78.31 898 MET A C 1
ATOM 7632 O O . MET A 1 898 ? 19.642 -21.900 1.145 1.00 78.31 898 MET A O 1
ATOM 7636 N N . SER A 1 899 ? 20.955 -20.238 0.365 1.00 75.25 899 SER A N 1
ATOM 7637 C CA . SER A 1 899 ? 19.872 -19.404 -0.178 1.00 75.25 899 SER A CA 1
ATOM 7638 C C . SER A 1 899 ? 19.049 -20.158 -1.211 1.00 75.25 899 SER A C 1
ATOM 7640 O O . SER A 1 899 ? 17.824 -20.132 -1.154 1.00 75.25 899 SER A O 1
ATOM 7642 N N . ASP A 1 900 ? 19.739 -20.891 -2.079 1.00 80.25 900 ASP A N 1
ATOM 7643 C CA . ASP A 1 900 ? 19.168 -21.558 -3.244 1.00 80.25 900 ASP A CA 1
ATOM 7644 C C . ASP A 1 900 ? 18.270 -22.724 -2.792 1.00 80.25 900 ASP A C 1
ATOM 7646 O O . ASP A 1 900 ? 17.188 -22.946 -3.326 1.00 80.25 900 ASP A O 1
ATOM 7650 N N . TYR A 1 901 ? 18.676 -23.433 -1.731 1.00 86.31 901 TYR A N 1
ATOM 7651 C CA . TYR A 1 901 ? 17.897 -24.521 -1.130 1.00 86.31 901 TYR A CA 1
ATOM 7652 C C . TYR A 1 901 ? 16.767 -24.026 -0.224 1.00 86.31 901 TYR A C 1
ATOM 7654 O O . TYR A 1 901 ? 15.727 -24.683 -0.129 1.00 86.31 901 TYR A O 1
ATOM 7662 N N . LEU A 1 902 ? 16.944 -22.885 0.455 1.00 82.38 902 LEU A N 1
ATOM 7663 C CA . LEU A 1 902 ? 15.900 -22.327 1.313 1.00 82.38 902 LEU A CA 1
ATOM 7664 C C . LEU A 1 902 ? 14.669 -21.926 0.494 1.00 82.38 902 LEU A C 1
ATOM 7666 O O . LEU A 1 902 ? 13.554 -22.187 0.940 1.00 82.38 902 LEU A O 1
ATOM 7670 N N . GLU A 1 903 ? 14.853 -21.346 -0.692 1.00 78.25 903 GLU A N 1
ATOM 7671 C CA . GLU A 1 903 ? 13.747 -21.001 -1.594 1.00 78.25 903 GLU A CA 1
ATOM 7672 C C . GLU A 1 903 ? 12.879 -22.229 -1.913 1.00 78.25 903 GLU A C 1
ATOM 7674 O O . GLU A 1 903 ? 11.659 -22.194 -1.740 1.00 78.25 903 GLU A O 1
ATOM 7679 N N . GLY A 1 904 ? 13.514 -23.363 -2.228 1.00 80.56 904 GLY A N 1
ATOM 7680 C CA . GLY A 1 904 ? 12.816 -24.631 -2.434 1.00 80.56 904 GLY A CA 1
ATOM 7681 C C . GLY A 1 904 ? 12.125 -25.200 -1.189 1.00 80.56 904 GLY A C 1
ATOM 7682 O O . GLY A 1 904 ? 11.054 -25.802 -1.273 1.00 80.56 904 GLY A O 1
ATOM 7683 N N . LEU A 1 905 ? 12.701 -25.020 -0.001 1.00 85.00 905 LEU A N 1
ATOM 7684 C CA . LEU A 1 905 ? 12.060 -25.452 1.248 1.00 85.00 905 LEU A CA 1
ATOM 7685 C C . LEU A 1 905 ? 10.834 -24.603 1.588 1.00 85.00 905 LEU A C 1
ATOM 7687 O O . LEU A 1 905 ? 9.835 -25.134 2.088 1.00 85.00 905 LEU A O 1
ATOM 7691 N N . LEU A 1 906 ? 10.918 -23.295 1.337 1.00 80.19 906 LEU A N 1
ATOM 7692 C CA . LEU A 1 906 ? 9.830 -22.347 1.556 1.00 80.19 906 LEU A CA 1
ATOM 7693 C C . LEU A 1 906 ? 8.661 -22.618 0.605 1.00 80.19 906 LEU A C 1
ATOM 7695 O O . LEU A 1 906 ? 7.517 -22.563 1.057 1.00 80.19 906 LEU A O 1
ATOM 7699 N N . SER A 1 907 ? 8.927 -22.976 -0.655 1.00 76.62 907 SER A N 1
ATOM 7700 C CA . SER A 1 907 ? 7.876 -23.334 -1.617 1.00 76.62 907 SER A CA 1
ATOM 7701 C C . SER A 1 907 ? 7.141 -24.633 -1.256 1.00 76.62 907 SER A C 1
ATOM 7703 O O . SER A 1 907 ? 5.944 -24.733 -1.516 1.00 76.62 907 SER A O 1
ATOM 7705 N N . ILE A 1 908 ? 7.799 -25.584 -0.577 1.00 79.62 908 ILE A N 1
ATOM 7706 C CA . ILE A 1 908 ? 7.143 -26.792 -0.048 1.00 79.62 908 ILE A CA 1
ATOM 7707 C C . ILE A 1 908 ? 6.310 -26.489 1.208 1.00 79.62 908 ILE A C 1
ATOM 7709 O O . ILE A 1 908 ? 5.125 -26.814 1.283 1.00 79.62 908 ILE A O 1
ATOM 7713 N N . ASN A 1 909 ? 6.947 -25.979 2.269 1.00 79.88 909 ASN A N 1
ATOM 7714 C CA . ASN A 1 909 ? 6.290 -25.756 3.557 1.00 79.88 909 ASN A CA 1
ATOM 7715 C C . ASN A 1 909 ? 7.046 -24.714 4.381 1.00 79.88 909 ASN A C 1
ATOM 7717 O O . ASN A 1 909 ? 7.977 -25.038 5.123 1.00 79.88 909 ASN A O 1
ATOM 7721 N N . VAL A 1 910 ? 6.570 -23.474 4.298 1.00 76.56 910 VAL A N 1
ATOM 7722 C CA . VAL A 1 910 ? 7.132 -22.308 4.988 1.00 76.56 910 VAL A CA 1
ATOM 7723 C C . VAL A 1 910 ? 7.348 -22.562 6.479 1.00 76.56 910 VAL A C 1
ATOM 7725 O O . VAL A 1 910 ? 8.458 -22.402 6.981 1.00 76.56 910 VAL A O 1
ATOM 7728 N N . ASN A 1 911 ? 6.316 -23.014 7.195 1.00 71.75 911 ASN A N 1
ATOM 7729 C CA . ASN A 1 911 ? 6.389 -23.186 8.648 1.00 71.75 911 ASN A CA 1
ATOM 7730 C C . ASN A 1 911 ? 7.429 -24.238 9.042 1.00 71.75 911 ASN A C 1
ATOM 7732 O O . ASN A 1 911 ? 8.208 -24.045 9.975 1.00 71.75 911 ASN A O 1
ATOM 7736 N N . LYS A 1 912 ? 7.477 -25.359 8.321 1.00 82.81 912 LYS A N 1
ATOM 7737 C CA . LYS A 1 912 ? 8.449 -26.426 8.565 1.00 82.81 912 LYS A CA 1
ATOM 7738 C C . LYS A 1 912 ? 9.871 -25.986 8.197 1.00 82.81 912 LYS A C 1
ATOM 7740 O O . LYS A 1 912 ? 10.798 -26.326 8.933 1.00 82.81 912 LYS A O 1
ATOM 7745 N N . ALA A 1 913 ? 10.040 -25.233 7.106 1.00 80.94 913 ALA A N 1
ATOM 7746 C CA . ALA A 1 913 ? 11.317 -24.673 6.651 1.00 80.94 913 ALA A CA 1
ATOM 7747 C C . ALA A 1 913 ? 11.892 -23.712 7.684 1.00 80.94 913 ALA A C 1
ATOM 7749 O O . ALA A 1 913 ? 12.994 -23.939 8.183 1.00 80.94 913 ALA A O 1
ATOM 7750 N N . LEU A 1 914 ? 11.109 -22.710 8.083 1.00 75.50 914 LEU A N 1
ATOM 7751 C CA . LEU A 1 914 ? 11.511 -21.717 9.072 1.00 75.50 914 LEU A CA 1
ATOM 7752 C C . LEU A 1 914 ? 11.803 -22.361 10.430 1.00 75.50 914 LEU A C 1
ATOM 7754 O O . LEU A 1 914 ? 12.842 -22.074 11.016 1.00 75.50 914 LEU A O 1
ATOM 7758 N N . ASN A 1 915 ? 10.968 -23.296 10.898 1.00 74.00 915 ASN A N 1
ATOM 7759 C CA . ASN A 1 915 ? 11.198 -23.986 12.173 1.00 74.00 915 ASN A CA 1
ATOM 7760 C C . ASN A 1 915 ? 12.494 -24.808 12.175 1.00 74.00 915 ASN A C 1
ATOM 7762 O O . ASN A 1 915 ? 13.281 -24.709 13.115 1.00 74.00 915 ASN A O 1
ATOM 7766 N N . LYS A 1 916 ? 12.751 -25.599 11.126 1.00 77.38 916 LYS A N 1
ATOM 7767 C CA . LYS A 1 916 ? 13.998 -26.371 11.018 1.00 77.38 916 LYS A CA 1
ATOM 7768 C C . LYS A 1 916 ? 15.228 -25.482 10.822 1.00 77.38 916 LYS A C 1
ATOM 7770 O O . LYS A 1 916 ? 16.315 -25.833 11.275 1.00 77.38 916 LYS A O 1
ATOM 7775 N N . PHE A 1 917 ? 15.086 -24.351 10.139 1.00 70.00 917 PHE A N 1
ATOM 7776 C CA . PHE A 1 917 ? 16.184 -23.408 9.938 1.00 70.00 917 PHE A CA 1
ATOM 7777 C C . PHE A 1 917 ? 16.521 -22.667 11.246 1.00 70.00 917 PHE A C 1
ATOM 7779 O O . PHE A 1 917 ? 17.689 -22.557 11.613 1.00 70.00 917 PHE A O 1
ATOM 7786 N N . MET A 1 918 ? 15.500 -22.267 12.010 1.00 66.25 918 MET A N 1
ATOM 7787 C CA . MET A 1 918 ? 15.627 -21.651 13.339 1.00 66.25 918 MET A CA 1
ATOM 7788 C C . MET A 1 918 ? 16.262 -22.573 14.384 1.00 66.25 918 MET A C 1
ATOM 7790 O O . MET A 1 918 ? 16.915 -22.097 15.308 1.00 66.25 918 MET A O 1
ATOM 7794 N N . GLN A 1 919 ? 16.091 -23.890 14.248 1.00 69.50 919 GLN A N 1
ATOM 7795 C CA . GLN A 1 919 ? 16.707 -24.874 15.143 1.00 69.50 919 GLN A CA 1
ATOM 7796 C C . GLN A 1 919 ? 18.215 -25.056 14.903 1.00 69.50 919 GLN A C 1
ATOM 7798 O O . GLN A 1 919 ? 18.935 -25.368 15.850 1.00 69.50 919 GLN A O 1
ATOM 7803 N N . ASN A 1 920 ? 18.704 -24.838 13.675 1.00 63.50 920 ASN A N 1
ATOM 7804 C CA . ASN A 1 920 ? 20.092 -25.140 13.296 1.00 63.50 920 ASN A CA 1
ATOM 7805 C C . ASN A 1 920 ? 21.022 -23.918 13.225 1.00 63.50 920 ASN A C 1
ATOM 7807 O O . ASN A 1 920 ? 22.241 -24.090 13.279 1.00 63.50 920 ASN A O 1
ATOM 7811 N N . TYR A 1 921 ? 20.496 -22.692 13.126 1.00 59.66 921 TYR A N 1
ATOM 7812 C CA . TYR A 1 921 ? 21.313 -21.481 12.985 1.00 59.66 921 TYR A CA 1
ATOM 7813 C C . TYR A 1 921 ? 21.054 -20.473 14.109 1.00 59.66 921 TYR A C 1
ATOM 7815 O O . TYR A 1 921 ? 19.918 -20.147 14.435 1.00 59.66 921 TYR A O 1
ATOM 7823 N N . ASN A 1 922 ? 22.136 -19.938 14.689 1.00 57.81 922 ASN A N 1
ATOM 7824 C CA . ASN A 1 922 ? 22.062 -18.870 15.689 1.00 57.81 922 ASN A CA 1
ATOM 7825 C C . ASN A 1 922 ? 21.320 -17.642 15.123 1.00 57.81 922 ASN A C 1
ATOM 7827 O O . ASN A 1 922 ? 21.578 -17.235 13.987 1.00 57.81 922 ASN A O 1
ATOM 7831 N N . GLN A 1 923 ? 20.466 -17.016 15.944 1.00 53.72 923 GLN A N 1
ATOM 7832 C CA . GLN A 1 923 ? 19.553 -15.925 15.555 1.00 53.72 923 GLN A CA 1
ATOM 7833 C C . GLN A 1 923 ? 20.210 -14.774 14.765 1.00 53.72 923 GLN A C 1
ATOM 7835 O O . GLN A 1 923 ? 19.554 -14.172 13.919 1.00 53.72 923 GLN A O 1
ATOM 7840 N N . SER A 1 924 ? 21.496 -14.470 14.989 1.00 49.06 924 SER A N 1
ATOM 7841 C CA . SER A 1 924 ? 22.194 -13.386 14.279 1.00 49.06 924 SER A CA 1
ATOM 7842 C C . SER A 1 924 ? 22.541 -13.723 12.824 1.00 49.06 924 SER A C 1
ATOM 7844 O O . SER A 1 924 ? 22.303 -12.906 11.937 1.00 49.06 924 SER A O 1
ATOM 7846 N N . LYS A 1 925 ? 23.039 -14.938 12.552 1.00 50.66 925 LYS A N 1
ATOM 7847 C CA . LYS A 1 925 ? 23.325 -15.404 11.182 1.00 50.66 925 LYS A CA 1
ATOM 7848 C C . LYS A 1 925 ? 22.041 -15.645 10.394 1.00 50.66 925 LYS A C 1
ATOM 7850 O O . LYS A 1 925 ? 22.017 -15.409 9.193 1.00 50.66 925 LYS A O 1
ATOM 7855 N N . PHE A 1 926 ? 20.978 -16.064 11.082 1.00 51.38 926 PHE A N 1
ATOM 7856 C CA . PHE A 1 926 ? 19.634 -16.188 10.522 1.00 51.38 926 PHE A CA 1
ATOM 7857 C C . PHE A 1 926 ? 19.124 -14.853 9.967 1.00 51.38 926 PHE A C 1
ATOM 7859 O O . PHE A 1 926 ? 18.688 -14.792 8.823 1.00 51.38 926 PHE A O 1
ATOM 7866 N N . TYR A 1 927 ? 19.255 -13.770 10.737 1.00 51.44 927 TYR A N 1
ATOM 7867 C CA . TYR A 1 927 ? 18.778 -12.447 10.330 1.00 51.44 927 TYR A CA 1
ATOM 7868 C C . TYR A 1 927 ? 19.556 -11.862 9.142 1.00 51.44 927 TYR A C 1
ATOM 7870 O O . TYR A 1 927 ? 18.948 -11.332 8.213 1.00 51.44 927 TYR A O 1
ATOM 7878 N N . GLU A 1 928 ? 20.889 -11.978 9.131 1.00 52.97 928 GLU A N 1
ATOM 7879 C CA . GLU A 1 928 ? 21.709 -11.543 7.986 1.00 52.97 928 GLU A CA 1
ATOM 7880 C C . GLU A 1 928 ? 21.411 -12.353 6.721 1.00 52.97 928 GLU A C 1
ATOM 7882 O O . GLU A 1 928 ? 21.333 -11.799 5.624 1.00 52.97 928 GLU A O 1
ATOM 7887 N N . PHE A 1 929 ? 21.210 -13.660 6.871 1.00 51.50 929 PHE A N 1
ATOM 7888 C CA . PHE A 1 929 ? 20.924 -14.562 5.765 1.00 51.50 929 PHE A CA 1
ATOM 7889 C C . PHE A 1 929 ? 19.525 -14.342 5.172 1.00 51.50 929 PHE A C 1
ATOM 7891 O O . PHE A 1 929 ? 19.398 -14.235 3.951 1.00 51.50 929 PHE A O 1
ATOM 7898 N N . LEU A 1 930 ? 18.491 -14.180 6.006 1.00 52.06 930 LEU A N 1
ATOM 7899 C CA . LEU A 1 930 ? 17.146 -13.809 5.553 1.00 52.06 930 LEU A CA 1
ATOM 7900 C C . LEU A 1 930 ? 17.161 -12.459 4.830 1.00 52.06 930 LEU A C 1
ATOM 7902 O O . LEU A 1 930 ? 16.614 -12.344 3.740 1.00 52.06 930 LEU A O 1
ATOM 7906 N N . LYS A 1 931 ? 17.873 -11.459 5.361 1.00 49.88 931 LYS A N 1
ATOM 7907 C CA . LYS A 1 931 ? 18.014 -10.141 4.719 1.00 49.88 931 LYS A CA 1
ATOM 7908 C C . LYS A 1 931 ? 18.674 -10.226 3.333 1.00 49.88 931 LYS A C 1
ATOM 7910 O O . LYS A 1 931 ? 18.302 -9.484 2.426 1.00 49.88 931 LYS A O 1
ATOM 7915 N N . LYS A 1 932 ? 19.625 -11.147 3.147 1.00 48.41 932 LYS A N 1
ATOM 7916 C CA . LYS A 1 932 ? 20.326 -11.381 1.871 1.00 48.41 932 LYS A CA 1
ATOM 7917 C C . LYS A 1 932 ? 19.530 -12.242 0.877 1.00 48.41 932 LYS A C 1
ATOM 7919 O O . LYS A 1 932 ? 19.736 -12.120 -0.325 1.00 48.41 932 LYS A O 1
ATOM 7924 N N . THR A 1 933 ? 18.642 -13.103 1.372 1.00 43.94 933 THR A N 1
ATOM 7925 C CA . THR A 1 933 ? 17.829 -14.026 0.557 1.00 43.94 933 THR A CA 1
ATOM 7926 C C . THR A 1 933 ? 16.510 -13.375 0.123 1.00 43.94 933 THR A C 1
ATOM 7928 O O . THR A 1 933 ? 16.121 -13.480 -1.038 1.00 43.94 933 THR A O 1
ATOM 7931 N N . PHE A 1 934 ? 15.872 -12.600 1.008 1.00 51.03 934 PHE A N 1
ATOM 7932 C CA . PHE A 1 934 ? 14.643 -11.852 0.712 1.00 51.03 934 PHE A CA 1
ATOM 7933 C C . PHE A 1 934 ? 14.857 -10.604 -0.152 1.00 51.03 934 PHE A C 1
ATOM 7935 O O . PHE A 1 934 ? 13.906 -10.104 -0.736 1.00 51.03 934 PHE A O 1
ATOM 7942 N N . SER A 1 935 ? 16.093 -10.114 -0.281 1.00 43.09 935 SER A N 1
ATOM 7943 C CA . SER A 1 935 ? 16.435 -9.050 -1.240 1.00 43.09 935 SER A CA 1
ATOM 7944 C C . SER A 1 935 ? 16.611 -9.554 -2.679 1.00 43.09 935 SER A C 1
ATOM 7946 O O . SER A 1 935 ? 16.742 -8.738 -3.584 1.00 43.09 935 SER A O 1
ATOM 7948 N N . LYS A 1 936 ? 16.626 -10.877 -2.910 1.00 38.22 936 LYS A N 1
ATOM 7949 C CA . LYS A 1 936 ? 16.913 -11.483 -4.224 1.00 38.22 936 LYS A CA 1
ATOM 7950 C C . LYS A 1 936 ? 15.762 -12.270 -4.857 1.00 38.22 936 LYS A C 1
ATOM 7952 O O . LYS A 1 936 ? 15.872 -12.626 -6.024 1.00 38.22 936 LYS A O 1
ATOM 7957 N N . THR A 1 937 ? 14.689 -12.564 -4.128 1.00 38.47 937 THR A N 1
ATOM 7958 C CA . THR A 1 937 ? 13.645 -13.501 -4.576 1.00 38.47 937 THR A CA 1
ATOM 7959 C C . THR A 1 937 ? 12.353 -12.775 -4.953 1.00 38.47 937 THR A C 1
ATOM 7961 O O . THR A 1 937 ? 11.726 -12.116 -4.129 1.00 38.47 937 THR A O 1
ATOM 7964 N N . SER A 1 938 ? 11.922 -12.923 -6.210 1.00 37.78 938 SER A N 1
ATOM 7965 C CA . SER A 1 938 ? 10.639 -12.421 -6.739 1.00 37.78 938 SER A CA 1
ATOM 7966 C C . SER A 1 938 ? 9.418 -13.213 -6.237 1.00 37.78 938 SER A C 1
ATOM 7968 O O . SER A 1 938 ? 8.279 -12.785 -6.420 1.00 37.78 938 SER A O 1
ATOM 7970 N N . PHE A 1 939 ? 9.648 -14.355 -5.578 1.00 36.31 939 PHE A N 1
ATOM 7971 C CA . PHE A 1 939 ? 8.637 -15.354 -5.220 1.00 36.31 939 PHE A CA 1
ATOM 7972 C C . PHE A 1 939 ? 7.647 -14.907 -4.124 1.00 36.31 939 PHE A C 1
ATOM 7974 O O . PHE A 1 939 ? 6.536 -15.426 -4.046 1.00 36.31 939 PHE A O 1
ATOM 7981 N N . PHE A 1 940 ? 7.993 -13.913 -3.297 1.00 39.38 940 PHE A N 1
ATOM 7982 C CA . PHE A 1 940 ? 7.111 -13.425 -2.221 1.00 39.38 940 PHE A CA 1
ATOM 7983 C C . PHE A 1 940 ? 6.210 -12.245 -2.605 1.00 39.38 940 PHE A C 1
ATOM 7985 O O . PHE A 1 940 ? 5.411 -11.792 -1.784 1.00 39.38 940 PHE A O 1
ATOM 7992 N N . ASN A 1 941 ? 6.230 -11.812 -3.868 1.00 36.06 941 ASN A N 1
ATOM 7993 C CA . ASN A 1 941 ? 5.390 -10.710 -4.346 1.00 36.06 941 ASN A CA 1
ATOM 7994 C C . ASN A 1 941 ? 3.877 -11.033 -4.418 1.00 36.06 941 ASN A C 1
ATOM 7996 O O . ASN A 1 941 ? 3.107 -10.168 -4.824 1.00 36.06 941 ASN A O 1
ATOM 8000 N N . GLN A 1 942 ? 3.416 -12.225 -3.998 1.00 31.00 942 GLN A N 1
ATOM 8001 C CA . GLN A 1 942 ? 1.989 -12.601 -4.042 1.00 31.00 942 GLN A CA 1
ATOM 8002 C C . GLN A 1 942 ? 1.349 -13.143 -2.748 1.00 31.00 942 GLN A C 1
ATOM 8004 O O . GLN A 1 942 ? 0.155 -13.433 -2.767 1.00 31.00 942 GLN A O 1
ATOM 8009 N N . LYS A 1 943 ? 2.029 -13.234 -1.593 1.00 31.62 943 LYS A N 1
ATOM 8010 C CA . LYS A 1 943 ? 1.348 -13.607 -0.327 1.00 31.62 943 LYS A CA 1
ATOM 8011 C C . LYS A 1 943 ? 1.846 -12.817 0.883 1.00 31.62 943 LYS A C 1
ATOM 8013 O O . LYS A 1 943 ? 2.863 -13.141 1.479 1.00 31.62 943 LYS A O 1
ATOM 8018 N N . ARG A 1 944 ? 1.041 -11.822 1.269 1.00 25.39 944 ARG A N 1
ATOM 8019 C CA . ARG A 1 944 ? 1.194 -10.883 2.401 1.00 25.39 944 ARG A CA 1
ATOM 8020 C C . ARG A 1 944 ? 0.940 -11.479 3.808 1.00 25.39 944 ARG A C 1
ATOM 8022 O O . ARG A 1 944 ? 0.854 -10.713 4.759 1.00 25.39 944 ARG A O 1
ATOM 8029 N N . GLU A 1 945 ? 0.765 -12.797 3.956 1.00 28.62 945 GLU A N 1
ATOM 8030 C CA . GLU A 1 945 ? 0.293 -13.437 5.210 1.00 28.62 945 GLU A CA 1
ATOM 8031 C C . GLU A 1 945 ? 1.374 -14.176 6.044 1.00 28.62 945 GLU A C 1
ATOM 8033 O O . GLU A 1 945 ? 1.022 -14.825 7.028 1.00 28.62 945 GLU A O 1
ATOM 8038 N N . ILE A 1 946 ? 2.667 -14.084 5.708 1.00 27.03 946 ILE A N 1
ATOM 8039 C CA . ILE A 1 946 ? 3.779 -14.545 6.578 1.00 27.03 946 ILE A CA 1
ATOM 8040 C C . ILE A 1 946 ? 4.494 -13.322 7.131 1.00 27.03 946 ILE A C 1
ATOM 8042 O O . ILE A 1 946 ? 4.787 -13.327 8.349 1.00 27.03 946 ILE A O 1
#

Solvent-accessible surface area (backbone atoms only — not comparable to full-atom values): 54345 Å² total; per-residue (Å²): 123,95,82,73,61,80,82,60,53,70,48,79,43,77,49,56,58,70,54,46,76,78,40,101,41,63,66,62,53,47,55,49,50,51,50,51,53,52,59,46,39,75,64,33,75,75,45,44,79,48,74,41,56,57,69,58,56,32,68,72,66,42,50,71,66,48,42,75,78,36,83,81,71,82,85,82,82,87,73,67,66,46,70,68,57,49,46,52,56,31,54,78,68,76,42,61,58,68,64,49,53,49,49,32,59,78,46,69,41,67,59,48,54,58,41,68,72,51,39,52,50,50,63,76,42,35,87,62,47,75,78,51,93,57,50,76,62,54,57,55,48,50,54,50,51,55,27,61,43,19,30,51,96,83,54,44,73,56,63,90,85,61,60,61,69,62,48,51,55,50,50,11,44,50,26,38,52,27,61,78,67,68,41,80,56,49,57,66,90,43,39,70,58,52,30,57,53,43,23,74,75,64,76,48,90,54,54,63,64,57,53,56,55,56,61,44,11,46,47,29,42,76,56,90,62,32,36,24,62,65,45,67,68,57,35,35,42,29,27,19,49,38,44,60,75,67,60,66,49,70,69,56,49,42,69,73,49,30,60,100,71,40,63,47,74,94,43,27,65,26,54,46,43,30,30,67,70,41,60,82,47,40,73,64,45,32,68,61,34,43,71,59,42,36,76,48,75,73,70,56,47,70,54,42,50,52,41,52,53,29,45,51,49,39,46,58,73,52,66,90,76,56,82,94,57,71,78,71,46,64,95,20,49,79,41,48,47,87,71,47,88,57,54,36,63,50,49,67,75,63,58,58,65,90,55,58,42,86,49,37,47,38,51,53,40,44,35,41,73,60,51,68,43,73,62,37,52,52,47,53,50,54,41,50,62,74,48,54,87,43,52,70,62,46,39,52,47,48,59,80,29,68,69,97,43,55,73,61,47,56,52,47,51,53,50,36,62,75,69,68,52,73,64,84,62,68,84,60,78,59,94,72,49,48,55,52,52,52,48,27,47,48,52,19,53,45,61,81,39,86,90,60,80,77,51,65,49,79,56,75,52,92,58,63,63,79,68,49,55,64,43,60,76,50,38,41,73,85,59,41,61,83,47,46,85,75,54,49,50,70,56,28,50,54,53,45,56,52,48,61,61,43,53,78,68,77,75,72,61,62,68,56,54,52,53,46,53,48,32,38,60,79,44,49,86,49,48,63,60,51,48,52,53,51,54,50,28,62,76,45,80,62,80,74,97,77,76,69,55,90,69,54,82,63,68,45,78,77,43,41,72,41,45,50,57,46,62,74,67,55,90,66,95,60,66,76,36,44,53,54,60,59,61,60,39,63,75,48,61,68,59,52,60,58,46,38,80,77,55,47,57,87,84,40,48,81,63,59,58,70,48,51,84,72,42,74,70,42,31,57,56,52,65,70,35,70,58,50,46,49,48,53,57,49,51,53,50,48,51,62,47,52,56,51,50,55,67,62,71,47,60,82,76,28,73,75,45,45,66,50,49,53,51,48,51,55,47,51,51,50,50,54,48,49,37,54,52,19,62,72,62,62,76,51,75,63,26,53,53,47,45,51,53,58,44,45,76,73,58,78,40,62,71,56,38,52,52,49,44,44,67,74,40,52,91,47,32,65,59,50,53,54,48,52,55,52,48,60,76,68,59,62,64,44,58,54,49,64,78,47,63,78,53,92,78,75,79,51,70,67,41,58,52,48,34,45,50,58,55,74,49,51,75,69,55,47,47,68,67,47,71,48,72,68,46,44,52,47,50,49,57,47,32,55,85,43,53,90,58,35,58,57,72,61,54,43,53,49,39,63,72,40,39,76,57,46,53,50,51,52,46,53,51,48,53,47,19,23,64,76,47,74,40,40,44,55,67,58,54,65,58,53,51,55,50,55,75,69,34,92,82,72,46,78,75,71,47,43,62,54,41,52,52,60,69,67,54,61,70,68,41,62,66,53,29,49,68,75,58,37,35,56,55,34,51,58,40,29,72,41,67,82,40,49,62,58,45,48,52,48,28,70,72,34,66,90,55,36,61,51,35,46,56,26,31,43,73,51,38,46,70,63,36,53,52,57,48,61,74,76,40,61,72,68,62,46,53,57,47,49,59,61,40,67,74,72,52,79,80,63,82,81,62,97,86,124

Secondary structure (DSSP, 8-state):
-TT--TT--EEEE--GGGGGGGSSSHHHHHHHHHHHHHHHHTT-TTPEEEE---HHHIIIIIHHHHHTT-TT------PPPPHHHHHHHHHHTT--HHHHHHHHHHTT-GGGTT-HHHHHHHHHHHHHHTTS---HHHHHHHHHHHHHHEETTTTEEPPTT--HHHHHHHHHHHHHHHHHTT-S-EEGGGHHHHHHHHHHHHSS---HHHHHHHHTBTTEEEETTEEEES-HHHHHHHHHHHHHHHT--HHHHHHHHB-SSSB-GGGHHHHHHHHHHSGGGHHHHHTT-SGGGTT-S---HHHHHHHHHHHHHHHHH-GGG--S-GGGGTTSTTT--TT-TTHHHHHHHH--GGG--TTHHHHHHHHHHHS--HHHHHHHHHHHHHHTTSHHHHHHHHHHT----HHHHHHHHHHHHHHT-S---TTS--TT-HHHHHHHHHHTEEES-TTSS--EEE---S--HHHHHHHHTTS-GGGGGGTGGG--HHHHHHHHHHHHHHHTTT---HHHHHHHHHHHHHT--SHHHHHHHHHHHHHS----S---GGGS---GGGTHHHHHHHHHH---S-GGGGHHHHHHS---HHHHHHHHTTS-GGG-HHHHGGGTTS-HHHHHHHHT-HHHHHHHHHHHHHHHHHHHHHHHH-TTTTTTTHHHHHHHHHHHHHHHHHHHHHHHH--SHHHHHHHHHHHHHHH--HHHHHHHHHHHHGGGHHHHHHHHHHHHHT--HHHHHHHTTT-TT---HHHHHHHHHHHHS-HHHHHHHS-SHHHHHHHHHHHTTTGGGS-HHHHHHHHHHTHHHHHHHHHHHHHHHHHHTTTS--TTHHHHHHHHHH-TT--TTTTHHHHHHHHHS-HHHHHHS-HHHHHHHHHHHTTSGGGHHHHHHHHHH-GGGHHHHHHHHHHHHHHHHHHHHHHHS-HHHHHHHHHHHHTT-GGGTT-TT-

pLDDT: mean 81.36, std 12.38, range [25.39, 96.31]

Foldseek 3Di:
DVPDDLPAQEDEAEALVLCCLVDPHLVVSLVVVLCVVVVNCVSPVNRYYDYDYDPLCCVVRPVVSVCVVPVPDDDDDDDFQDLVNLVVVCVVVVHDSVLLVVLCVVLVPPLVSRDPVLSCQCSVCVVVSSVDRDAPLNSLVVVLLQQLQAFDPVRHGDDPPDDSVVLLLVLLLVLQLCLLVSHQKDFLVCLVVVQVSSCVVSVDGDDSVSVVSNQRTSQWDDDPRITGGPDPLSSLLSPLVNCVVVVDDPVRVCVRQHDPQAGDLSNLSNVLNNCRVVVVCLLVRLLRPLVSCQPNSDDALVSLLSSQLSVLVCVQPPVVPDDDPVVSSVPTSSQANQNHPPSLVSCQVRDDLVSDALGNLLSLLSNCQRPPDPSSLVSNVVSLVVVLVDLVRSLVSCLSNPDLDQVSLVVVLVVCVVSVNFDPPLPFPPPRQRLLSSLCSNQAWAFPDVPPDTDIDRDGDPHDLLSNLVSLNRGHLLSCLSPLLPDELVSLVSNVVVVLVVVVVVPDDLSSVLSSLLSNQSRPDALVSLLVNVVSLLVPQRDDPDDPCVSRPDDLVVCLVSNLVNLQPDPDPCCVSCLSVVLNSLDDPVSVVVCCVVVPCLNPVVSLVSCQPSDPVSNVVNCPDPNNVVVVVVVVVVVVVVVVVVQVPVPVVCPVVVVVVVVVVCVVVVLVVLLLVLLVCVDDPVSLLSVQVVLCVVPVDLVSSLVVLCVSNVVCSVVSLVVLLVCLLVDPCLVVLLQCVPDPPPPDSNLVSVLSSQAPDDLVVLCVSLVDLVSLSSVCSSCQQPVVSHDVVSNLVSCLVNVLSLLVVLLSQQVSQCVVVVLADRPSLVVVVVSQVPRPPDDPVSLCVVLVSLLPDDLVSLLNYDLVRSLSSLQSNLSDLVCLVVLVVSLVVRVVNNLSSLVSNCSNPVVVSVVVVPVPDDPVVVVVSCVVNVSPDPVCPPDPDD